Protein 6FFY (pdb70)

Organism: Mus musculus (NCBI:txid10090)

Structure (mmCIF, N/CA/C/O backbone):
data_6FFY
#
_entry.id   6FFY
#
_cell.length_a   229.755
_cell.length_b   117.706
_cell.length_c   90.000
_cell.angle_alpha   90.00
_cell.angle_beta   111.87
_cell.angle_gamma   90.00
#
_symmetry.space_group_name_H-M   'C 1 2 1'
#
loop_
_entity.id
_entity.type
_entity.pdbx_description
1 polymer 'VPS10 domain-containing receptor SorCS2'
2 polymer 'Beta-nerve growth factor'
3 branched beta-D-mannopyranose-(1-4)-2-acetamido-2-deoxy-beta-D-glucopyranose-(1-4)-2-acetamido-2-deoxy-beta-D-glucopyranose
4 non-polymer 2-acetamido-2-deoxy-beta-D-glucopyranose
#
loop_
_atom_site.group_PDB
_atom_site.id
_atom_site.type_symbol
_atom_site.label_atom_id
_atom_site.label_alt_id
_atom_site.label_comp_id
_atom_site.label_asym_id
_atom_site.label_entity_id
_atom_site.label_seq_id
_atom_site.pdbx_PDB_ins_code
_atom_site.Cartn_x
_atom_site.Cartn_y
_atom_site.Cartn_z
_atom_site.occupancy
_atom_site.B_iso_or_equiv
_atom_site.auth_seq_id
_atom_site.auth_comp_id
_atom_site.auth_asym_id
_atom_site.auth_atom_id
_atom_site.pdbx_PDB_model_num
ATOM 1 N N . GLN A 1 17 ? 50.692 18.610 59.134 1.00 152.13 131 GLN A N 1
ATOM 2 C CA . GLN A 1 17 ? 50.982 17.534 58.192 1.00 172.28 131 GLN A CA 1
ATOM 3 C C . GLN A 1 17 ? 50.532 17.903 56.782 1.00 173.04 131 GLN A C 1
ATOM 4 O O . GLN A 1 17 ? 51.343 17.954 55.857 1.00 157.06 131 GLN A O 1
ATOM 10 N N . VAL A 1 18 ? 49.233 18.153 56.625 1.00 173.32 132 VAL A N 1
ATOM 11 C CA . VAL A 1 18 ? 48.668 18.558 55.342 1.00 159.13 132 VAL A CA 1
ATOM 12 C C . VAL A 1 18 ? 48.014 19.925 55.499 1.00 168.18 132 VAL A C 1
ATOM 13 O O . VAL A 1 18 ? 48.205 20.602 56.516 1.00 180.84 132 VAL A O 1
ATOM 17 N N . SER A 1 19 ? 47.239 20.337 54.497 1.00 153.40 133 SER A N 1
ATOM 18 C CA . SER A 1 19 ? 46.546 21.625 54.538 1.00 156.94 133 SER A CA 1
ATOM 19 C C . SER A 1 19 ? 45.461 21.624 53.473 1.00 136.99 133 SER A C 1
ATOM 20 O O . SER A 1 19 ? 45.764 21.469 52.286 1.00 138.94 133 SER A O 1
ATOM 23 N N . LEU A 1 20 ? 44.209 21.798 53.884 1.00 134.14 134 LEU A N 1
ATOM 24 C CA . LEU A 1 20 ? 43.089 21.780 52.951 1.00 114.94 134 LEU A CA 1
ATOM 25 C C . LEU A 1 20 ? 41.902 22.480 53.600 1.00 125.40 134 LEU A C 1
ATOM 26 O O . LEU A 1 20 ? 41.960 22.902 54.759 1.00 131.78 134 LEU A O 1
ATOM 31 N N . ILE A 1 21 ? 40.817 22.604 52.839 1.00 116.11 135 ILE A N 1
ATOM 32 C CA . ILE A 1 21 ? 39.578 23.200 53.326 1.00 111.58 135 ILE A CA 1
ATOM 33 C C . ILE A 1 21 ? 38.424 22.286 52.936 1.00 113.67 135 ILE A C 1
ATOM 34 O O . ILE A 1 21 ? 38.439 21.679 51.861 1.00 109.98 135 ILE A O 1
ATOM 39 N N . SER A 1 22 ? 37.436 22.161 53.820 1.00 124.55 136 SER A N 1
ATOM 40 C CA . SER A 1 22 ? 36.238 21.386 53.522 1.00 114.90 136 SER A CA 1
ATOM 41 C C . SER A 1 22 ? 35.019 22.166 53.987 1.00 118.93 136 SER A C 1
ATOM 42 O O . SER A 1 22 ? 34.990 22.653 55.121 1.00 124.69 136 SER A O 1
ATOM 45 N N . THR A 1 23 ? 34.021 22.283 53.112 1.00 123.63 137 THR A N 1
ATOM 46 C CA . THR A 1 23 ? 32.828 23.076 53.395 1.00 130.44 137 THR A CA 1
ATOM 47 C C . THR A 1 23 ? 31.591 22.300 52.973 1.00 115.49 137 THR A C 1
ATOM 48 O O . THR A 1 23 ? 31.470 21.910 51.809 1.00 117.95 137 THR A O 1
ATOM 52 N N . SER A 1 24 ? 30.668 22.098 53.906 1.00 114.84 138 SER A N 1
ATOM 53 C CA . SER A 1 24 ? 29.413 21.419 53.623 1.00 111.58 138 SER A CA 1
ATOM 54 C C . SER A 1 24 ? 28.300 22.433 53.385 1.00 114.90 138 SER A C 1
ATOM 55 O O . SER A 1 24 ? 28.378 23.590 53.805 1.00 121.74 138 SER A O 1
ATOM 58 N N . PHE A 1 25 ? 27.258 21.982 52.691 1.00 116.43 139 PHE A N 1
ATOM 59 C CA . PHE A 1 25 ? 26.102 22.821 52.416 1.00 115.87 139 PHE A CA 1
ATOM 60 C C . PHE A 1 25 ? 24.878 21.939 52.234 1.00 118.27 139 PHE A C 1
ATOM 61 O O . PHE A 1 25 ? 24.949 20.881 51.600 1.00 123.79 139 PHE A O 1
ATOM 69 N N . VAL A 1 26 ? 23.758 22.389 52.790 1.00 123.92 140 VAL A N 1
ATOM 70 C CA . VAL A 1 26 ? 22.479 21.700 52.687 1.00 127.94 140 VAL A CA 1
ATOM 71 C C . VAL A 1 26 ? 21.551 22.551 51.836 1.00 127.32 140 VAL A C 1
ATOM 72 O O . VAL A 1 26 ? 21.406 23.755 52.082 1.00 136.61 140 VAL A O 1
ATOM 76 N N . LEU A 1 27 ? 20.931 21.934 50.831 1.00 126.33 141 LEU A N 1
ATOM 77 C CA . LEU A 1 27 ? 19.917 22.627 50.049 1.00 144.13 141 LEU A CA 1
ATOM 78 C C . LEU A 1 27 ? 18.770 23.031 50.967 1.00 149.95 141 LEU A C 1
ATOM 79 O O . LEU A 1 27 ? 18.055 22.171 51.491 1.00 141.79 141 LEU A O 1
ATOM 84 N N . LYS A 1 28 ? 18.596 24.341 51.163 1.00 161.02 142 LYS A N 1
ATOM 85 C CA . LYS A 1 28 ? 17.747 24.848 52.238 1.00 160.72 142 LYS A CA 1
ATOM 86 C C . LYS A 1 28 ? 16.293 24.412 52.112 1.00 155.30 142 LYS A C 1
ATOM 87 O O . LYS A 1 28 ? 15.580 24.395 53.121 1.00 162.77 142 LYS A O 1
ATOM 93 N N . GLY A 1 29 ? 15.837 24.066 50.911 1.00 134.95 143 GLY A N 1
ATOM 94 C CA . GLY A 1 29 ? 14.471 23.618 50.730 1.00 144.85 143 GLY A CA 1
ATOM 95 C C . GLY A 1 29 ? 14.137 22.393 51.556 1.00 164.33 143 GLY A C 1
ATOM 96 O O . GLY A 1 29 ? 14.776 21.347 51.408 1.00 156.00 143 GLY A O 1
ATOM 97 N N . ASP A 1 30 ? 13.146 22.515 52.445 1.00 196.61 144 ASP A N 1
ATOM 98 C CA . ASP A 1 30 ? 12.744 21.376 53.264 1.00 199.46 144 ASP A CA 1
ATOM 99 C C . ASP A 1 30 ? 12.113 20.273 52.424 1.00 205.08 144 ASP A C 1
ATOM 100 O O . ASP A 1 30 ? 12.259 19.089 52.749 1.00 212.98 144 ASP A O 1
ATOM 105 N N . ALA A 1 31 ? 11.414 20.636 51.347 1.00 204.92 145 ALA A N 1
ATOM 106 C CA . ALA A 1 31 ? 10.784 19.660 50.458 1.00 184.17 145 ALA A CA 1
ATOM 107 C C . ALA A 1 31 ? 11.824 19.180 49.450 1.00 163.59 145 ALA A C 1
ATOM 108 O O . ALA A 1 31 ? 11.877 19.612 48.296 1.00 172.31 145 ALA A O 1
ATOM 110 N N . THR A 1 32 ? 12.672 18.262 49.908 1.00 157.56 146 THR A N 1
ATOM 111 C CA . THR A 1 32 ? 13.740 17.699 49.095 1.00 164.83 146 THR A CA 1
ATOM 112 C C . THR A 1 32 ? 13.741 16.187 49.255 1.00 158.92 146 THR A C 1
ATOM 113 O O . THR A 1 32 ? 13.803 15.681 50.381 1.00 139.68 146 THR A O 1
ATOM 117 N N . HIS A 1 33 ? 13.675 15.476 48.136 1.00 163.17 147 HIS A N 1
ATOM 118 C CA . HIS A 1 33 ? 13.623 14.016 48.120 1.00 154.12 147 HIS A CA 1
ATOM 119 C C . HIS A 1 33 ? 13.826 13.549 46.680 1.00 131.42 147 HIS A C 1
ATOM 120 O O . HIS A 1 33 ? 14.142 14.348 45.789 1.00 122.20 147 HIS A O 1
ATOM 127 N N . ASN A 1 34 ? 13.657 12.246 46.463 1.00 146.24 148 ASN A N 1
ATOM 128 C CA . ASN A 1 34 ? 13.710 11.591 45.144 1.00 132.57 148 ASN A CA 1
ATOM 129 C C . ASN A 1 34 ? 15.098 11.809 44.544 1.00 133.22 148 ASN A C 1
ATOM 130 O O . ASN A 1 34 ? 16.097 11.529 45.225 1.00 141.13 148 ASN A O 1
ATOM 135 N N . GLN A 1 35 ? 15.216 12.283 43.306 1.00 144.86 149 GLN A N 1
ATOM 136 C CA . GLN A 1 35 ? 16.478 12.255 42.577 1.00 150.57 149 GLN A CA 1
ATOM 137 C C . GLN A 1 35 ? 17.009 13.663 42.334 1.00 138.32 149 GLN A C 1
ATOM 138 O O . GLN A 1 35 ? 16.333 14.669 42.567 1.00 139.14 149 GLN A O 1
ATOM 144 N N . ALA A 1 36 ? 18.246 13.723 41.846 1.00 129.44 150 ALA A N 1
ATOM 145 C CA . ALA A 1 36 ? 18.889 15.002 41.589 1.00 128.94 150 ALA A CA 1
ATOM 146 C C . ALA A 1 36 ? 20.061 14.799 40.641 1.00 123.28 150 ALA A C 1
ATOM 147 O O . ALA A 1 36 ? 20.660 13.721 40.588 1.00 116.21 150 ALA A O 1
ATOM 149 N N . MET A 1 37 ? 20.370 15.855 39.892 1.00 132.09 151 MET A N 1
ATOM 150 C CA . MET A 1 37 ? 21.489 15.881 38.957 1.00 130.10 151 MET A CA 1
ATOM 151 C C . MET A 1 37 ? 22.412 17.035 39.316 1.00 116.38 151 MET A C 1
ATOM 152 O O . MET A 1 37 ? 21.948 18.159 39.534 1.00 113.65 151 MET A O 1
ATOM 157 N N . VAL A 1 38 ? 23.711 16.755 39.368 1.00 113.48 152 VAL A N 1
ATOM 158 C CA . VAL A 1 38 ? 24.735 17.740 39.693 1.00 113.12 152 VAL A CA 1
ATOM 159 C C . VAL A 1 38 ? 25.723 17.793 38.537 1.00 131.42 152 VAL A C 1
ATOM 160 O O . VAL A 1 38 ? 26.249 16.753 38.122 1.00 133.49 152 VAL A O 1
ATOM 164 N N . HIS A 1 39 ? 25.983 18.995 38.023 1.00 132.99 153 HIS A N 1
ATOM 165 C CA . HIS A 1 39 ? 26.889 19.127 36.892 1.00 109.08 153 HIS A CA 1
ATOM 166 C C . HIS A 1 39 ? 27.636 20.450 36.958 1.00 107.81 153 HIS A C 1
ATOM 167 O O . HIS A 1 39 ? 27.050 21.492 37.260 1.00 118.70 153 HIS A O 1
ATOM 174 N N . TRP A 1 40 ? 28.932 20.395 36.660 1.00 104.41 154 TRP A N 1
ATOM 175 C CA . TRP A 1 40 ? 29.731 21.598 36.502 1.00 121.46 154 TRP A CA 1
ATOM 176 C C . TRP A 1 40 ? 29.427 22.260 35.159 1.00 131.69 154 TRP A C 1
ATOM 177 O O . TRP A 1 40 ? 28.743 21.703 34.297 1.00 140.79 154 TRP A O 1
ATOM 188 N N . THR A 1 41 ? 29.954 23.470 34.984 1.00 135.99 155 THR A N 1
ATOM 189 C CA . THR A 1 41 ? 29.764 24.244 33.758 1.00 147.60 155 THR A CA 1
ATOM 190 C C . THR A 1 41 ? 31.135 24.713 33.281 1.00 155.61 155 THR A C 1
ATOM 191 O O . THR A 1 41 ? 31.713 25.640 33.855 1.00 165.21 155 THR A O 1
ATOM 195 N N . GLY A 1 42 ? 31.653 24.070 32.239 1.00 149.21 156 GLY A N 1
ATOM 196 C CA . GLY A 1 42 ? 32.926 24.458 31.662 1.00 150.14 156 GLY A CA 1
ATOM 197 C C . GLY A 1 42 ? 34.099 24.180 32.588 1.00 149.35 156 GLY A C 1
ATOM 198 O O . GLY A 1 42 ? 33.960 23.693 33.708 1.00 152.82 156 GLY A O 1
ATOM 199 N N . GLU A 1 43 ? 35.288 24.513 32.090 1.00 148.19 157 GLU A N 1
ATOM 200 C CA . GLU A 1 43 ? 36.525 24.294 32.826 1.00 147.34 157 GLU A CA 1
ATOM 201 C C . GLU A 1 43 ? 36.911 25.536 33.618 1.00 157.13 157 GLU A C 1
ATOM 202 O O . GLU A 1 43 ? 36.852 26.658 33.105 1.00 150.52 157 GLU A O 1
ATOM 208 N N . ASN A 1 44 ? 37.308 25.321 34.875 1.00 161.78 158 ASN A N 1
ATOM 209 C CA . ASN A 1 44 ? 37.833 26.376 35.744 1.00 152.07 158 ASN A CA 1
ATOM 210 C C . ASN A 1 44 ? 36.841 27.530 35.887 1.00 151.24 158 ASN A C 1
ATOM 211 O O . ASN A 1 44 ? 37.182 28.701 35.709 1.00 163.53 158 ASN A O 1
ATOM 216 N N . SER A 1 45 ? 35.594 27.190 36.223 1.00 144.45 159 SER A N 1
ATOM 217 C CA . SER A 1 45 ? 34.534 28.180 36.339 1.00 141.78 159 SER A CA 1
ATOM 218 C C . SER A 1 45 ? 34.004 28.359 37.753 1.00 143.98 159 SER A C 1
ATOM 219 O O . SER A 1 45 ? 33.430 29.413 38.045 1.00 148.06 159 SER A O 1
ATOM 222 N N . SER A 1 46 ? 34.170 27.362 38.625 1.00 147.21 160 SER A N 1
ATOM 223 C CA . SER A 1 46 ? 33.684 27.415 40.006 1.00 145.52 160 SER A CA 1
ATOM 224 C C . SER A 1 46 ? 32.173 27.622 40.069 1.00 145.55 160 SER A C 1
ATOM 225 O O . SER A 1 46 ? 31.652 28.182 41.036 1.00 153.73 160 SER A O 1
ATOM 228 N N . VAL A 1 47 ? 31.461 27.175 39.038 1.00 141.62 161 VAL A N 1
ATOM 229 C CA . VAL A 1 47 ? 30.011 27.302 38.953 1.00 141.45 161 VAL A CA 1
ATOM 230 C C . VAL A 1 47 ? 29.422 25.915 38.750 1.00 132.01 161 VAL A C 1
ATOM 231 O O . VAL A 1 47 ? 29.830 25.189 37.836 1.00 141.58 161 VAL A O 1
ATOM 235 N N . ILE A 1 48 ? 28.468 25.549 39.603 1.00 131.67 162 ILE A N 1
ATOM 236 C CA . ILE A 1 48 ? 27.839 24.235 39.580 1.00 129.04 162 ILE A CA 1
ATOM 237 C C . ILE A 1 48 ? 26.331 24.422 39.512 1.00 137.82 162 ILE A C 1
ATOM 238 O O . ILE A 1 48 ? 25.778 25.302 40.181 1.00 147.27 162 ILE A O 1
ATOM 243 N N . LEU A 1 49 ? 25.661 23.599 38.709 1.00 132.35 163 LEU A N 1
ATOM 244 C CA . LEU A 1 49 ? 24.209 23.616 38.637 1.00 126.71 163 LEU A CA 1
ATOM 245 C C . LEU A 1 49 ? 23.646 22.275 39.083 1.00 128.14 163 LEU A C 1
ATOM 246 O O . LEU A 1 49 ? 24.236 21.215 38.843 1.00 129.39 163 LEU A O 1
ATOM 251 N N . ILE A 1 50 ? 22.492 22.333 39.742 1.00 126.37 164 ILE A N 1
ATOM 252 C CA . ILE A 1 50 ? 21.845 21.148 40.289 1.00 111.33 164 ILE A CA 1
ATOM 253 C C . ILE A 1 50 ? 20.354 21.221 40.003 1.00 111.55 164 ILE A C 1
ATOM 254 O O . ILE A 1 50 ? 19.725 22.271 40.170 1.00 118.48 164 ILE A O 1
ATOM 259 N N . LEU A 1 51 ? 19.794 20.103 39.566 1.00 108.37 165 LEU A N 1
ATOM 260 C CA . LEU A 1 51 ? 18.356 19.954 39.383 1.00 119.90 165 LEU A CA 1
ATOM 261 C C . LEU A 1 51 ? 17.859 18.928 40.391 1.00 126.32 165 LEU A C 1
ATOM 262 O O . LEU A 1 51 ? 18.218 17.750 40.306 1.00 129.98 165 LEU A O 1
ATOM 267 N N . THR A 1 52 ? 17.045 19.373 41.347 1.00 132.43 166 THR A N 1
ATOM 268 C CA . THR A 1 52 ? 16.454 18.487 42.343 1.00 137.25 166 THR A CA 1
ATOM 269 C C . THR A 1 52 ? 15.056 18.126 41.862 1.00 128.85 166 THR A C 1
ATOM 270 O O . THR A 1 52 ? 14.142 18.956 41.917 1.00 135.18 166 THR A O 1
ATOM 274 N N . LYS A 1 53 ? 14.896 16.900 41.372 1.00 127.71 167 LYS A N 1
ATOM 275 C CA . LYS A 1 53 ? 13.659 16.470 40.745 1.00 133.85 167 LYS A CA 1
ATOM 276 C C . LYS A 1 53 ? 13.024 15.344 41.549 1.00 140.46 167 LYS A C 1
ATOM 277 O O . LYS A 1 53 ? 13.708 14.541 42.193 1.00 148.06 167 LYS A O 1
ATOM 283 N N . TYR A 1 54 ? 11.698 15.300 41.499 1.00 144.16 168 TYR A N 1
ATOM 284 C CA . TYR A 1 54 ? 10.879 14.388 42.282 1.00 145.82 168 TYR A CA 1
ATOM 285 C C . TYR A 1 54 ? 10.076 13.565 41.287 1.00 148.50 168 TYR A C 1
ATOM 286 O O . TYR A 1 54 ? 9.190 14.099 40.603 1.00 155.55 168 TYR A O 1
ATOM 295 N N . TYR A 1 55 ? 10.426 12.282 41.188 1.00 150.58 169 TYR A N 1
ATOM 296 C CA . TYR A 1 55 ? 9.832 11.338 40.256 1.00 155.46 169 TYR A CA 1
ATOM 297 C C . TYR A 1 55 ? 8.514 10.801 40.804 1.00 172.32 169 TYR A C 1
ATOM 298 O O . TYR A 1 55 ? 8.054 11.172 41.887 1.00 174.33 169 TYR A O 1
ATOM 307 N N . HIS A 1 56 ? 7.906 9.897 40.039 1.00 172.68 170 HIS A N 1
ATOM 308 C CA . HIS A 1 56 ? 6.705 9.197 40.472 1.00 180.66 170 HIS A CA 1
ATOM 309 C C . HIS A 1 56 ? 6.606 7.896 39.693 1.00 184.43 170 HIS A C 1
ATOM 310 O O . HIS A 1 56 ? 6.756 7.894 38.468 1.00 170.74 170 HIS A O 1
ATOM 317 N N . ALA A 1 57 ? 6.362 6.801 40.402 1.00 203.88 171 ALA A N 1
ATOM 318 C CA . ALA A 1 57 ? 6.281 5.483 39.799 1.00 198.68 171 ALA A CA 1
ATOM 319 C C . ALA A 1 57 ? 4.821 5.149 39.484 1.00 197.47 171 ALA A C 1
ATOM 320 O O . ALA A 1 57 ? 3.969 6.043 39.401 1.00 192.46 171 ALA A O 1
ATOM 322 N N . ASP A 1 58 ? 4.527 3.858 39.313 1.00 209.00 172 ASP A N 1
ATOM 323 C CA . ASP A 1 58 ? 3.189 3.383 38.958 1.00 218.70 172 ASP A CA 1
ATOM 324 C C . ASP A 1 58 ? 2.691 4.055 37.678 1.00 221.43 172 ASP A C 1
ATOM 325 O O . ASP A 1 58 ? 1.566 4.556 37.605 1.00 224.56 172 ASP A O 1
ATOM 330 N N . MET A 1 59 ? 3.556 4.071 36.664 1.00 223.13 173 MET A N 1
ATOM 331 C CA . MET A 1 59 ? 3.280 4.598 35.329 1.00 218.23 173 MET A CA 1
ATOM 332 C C . MET A 1 59 ? 2.936 6.083 35.329 1.00 209.71 173 MET A C 1
ATOM 333 O O . MET A 1 59 ? 2.465 6.603 34.309 1.00 213.34 173 MET A O 1
ATOM 338 N N . GLY A 1 60 ? 3.160 6.785 36.440 1.00 196.86 174 GLY A N 1
ATOM 339 C CA . GLY A 1 60 ? 2.875 8.211 36.466 1.00 186.53 174 GLY A CA 1
ATOM 340 C C . GLY A 1 60 ? 3.883 9.015 35.667 1.00 180.25 174 GLY A C 1
ATOM 341 O O . GLY A 1 60 ? 3.513 9.835 34.822 1.00 181.04 174 GLY A O 1
ATOM 342 N N . LYS A 1 61 ? 5.173 8.794 35.931 1.00 178.79 175 LYS A N 1
ATOM 343 C CA . LYS A 1 61 ? 6.276 9.463 35.242 1.00 174.17 175 LYS A CA 1
ATOM 344 C C . LYS A 1 61 ? 6.227 10.981 35.395 1.00 177.74 175 LYS A C 1
ATOM 345 O O . LYS A 1 61 ? 6.868 11.707 34.628 1.00 150.24 175 LYS A O 1
ATOM 351 N N . VAL A 1 62 ? 5.479 11.474 36.379 1.00 193.17 176 VAL A N 1
ATOM 352 C CA . VAL A 1 62 ? 5.363 12.907 36.622 1.00 182.76 176 VAL A CA 1
ATOM 353 C C . VAL A 1 62 ? 6.573 13.381 37.416 1.00 173.05 176 VAL A C 1
ATOM 354 O O . VAL A 1 62 ? 7.169 12.627 38.195 1.00 181.51 176 VAL A O 1
ATOM 358 N N . LEU A 1 63 ? 6.947 14.643 37.215 1.00 157.90 177 LEU A N 1
ATOM 359 C CA . LEU A 1 63 ? 8.107 15.231 37.867 1.00 163.98 177 LEU A CA 1
ATOM 360 C C . LEU A 1 63 ? 7.736 16.558 38.512 1.00 177.98 177 LEU A C 1
ATOM 361 O O . LEU A 1 63 ? 6.889 17.298 38.004 1.00 179.67 177 LEU A O 1
ATOM 366 N N . GLU A 1 64 ? 8.381 16.851 39.643 1.00 177.39 178 GLU A N 1
ATOM 367 C CA . GLU A 1 64 ? 8.323 18.181 40.243 1.00 157.83 178 GLU A CA 1
ATOM 368 C C . GLU A 1 64 ? 9.728 18.564 40.681 1.00 155.19 178 GLU A C 1
ATOM 369 O O . GLU A 1 64 ? 10.427 17.749 41.274 1.00 153.92 178 GLU A O 1
ATOM 375 N N . SER A 1 65 ? 10.161 19.788 40.398 1.00 153.00 179 SER A N 1
ATOM 376 C CA . SER A 1 65 ? 11.582 20.065 40.548 1.00 152.37 179 SER A CA 1
ATOM 377 C C . SER A 1 65 ? 11.838 21.454 41.114 1.00 152.68 179 SER A C 1
ATOM 378 O O . SER A 1 65 ? 10.949 22.307 41.190 1.00 159.26 179 SER A O 1
ATOM 381 N N . SER A 1 66 ? 13.088 21.646 41.531 1.00 148.78 180 SER A N 1
ATOM 382 C CA . SER A 1 66 ? 13.644 22.952 41.849 1.00 148.49 180 SER A CA 1
ATOM 383 C C . SER A 1 66 ? 15.069 23.007 41.307 1.00 130.71 180 SER A C 1
ATOM 384 O O . SER A 1 66 ? 15.707 21.975 41.070 1.00 134.90 180 SER A O 1
ATOM 387 N N . LEU A 1 67 ? 15.557 24.226 41.089 1.00 124.53 181 LEU A N 1
ATOM 388 C CA . LEU A 1 67 ? 16.855 24.453 40.469 1.00 123.60 181 LEU A CA 1
ATOM 389 C C . LEU A 1 67 ? 17.779 25.181 41.435 1.00 121.39 181 LEU A C 1
ATOM 390 O O . LEU A 1 67 ? 17.357 26.107 42.134 1.00 124.16 181 LEU A O 1
ATOM 395 N N . TRP A 1 68 ? 19.050 24.775 41.454 1.00 117.01 182 TRP A N 1
ATOM 396 C CA . TRP A 1 68 ? 20.046 25.333 42.357 1.00 118.35 182 TRP A CA 1
ATOM 397 C C . TRP A 1 68 ? 21.309 25.686 41.585 1.00 113.83 182 TRP A C 1
ATOM 398 O O . TRP A 1 68 ? 21.705 24.966 40.665 1.00 113.77 182 TRP A O 1
ATOM 409 N N . ARG A 1 69 ? 21.949 26.788 41.978 1.00 115.52 183 ARG A N 1
ATOM 410 C CA . ARG A 1 69 ? 23.154 27.255 41.304 1.00 120.43 183 ARG A CA 1
ATOM 411 C C . ARG A 1 69 ? 24.160 27.752 42.331 1.00 122.55 183 ARG A C 1
ATOM 412 O O . ARG A 1 69 ? 23.793 28.481 43.253 1.00 144.51 183 ARG A O 1
ATOM 420 N N . SER A 1 70 ? 25.421 27.361 42.173 1.00 114.86 184 SER A N 1
ATOM 421 C CA . SER A 1 70 ? 26.502 27.828 43.029 1.00 116.97 184 SER A CA 1
ATOM 422 C C . SER A 1 70 ? 27.558 28.496 42.165 1.00 126.49 184 SER A C 1
ATOM 423 O O . SER A 1 70 ? 27.906 27.989 41.093 1.00 146.63 184 SER A O 1
ATOM 426 N N . SER A 1 71 ? 28.046 29.643 42.624 1.00 130.84 185 SER A N 1
ATOM 427 C CA . SER A 1 71 ? 29.076 30.397 41.926 1.00 151.52 185 SER A CA 1
ATOM 428 C C . SER A 1 71 ? 30.323 30.507 42.790 1.00 141.51 185 SER A C 1
ATOM 429 O O . SER A 1 71 ? 31.117 31.440 42.639 1.00 151.83 185 SER A O 1
ATOM 432 N N . ASP A 1 72 ? 30.500 29.561 43.708 1.00 131.95 186 ASP A N 1
ATOM 433 C CA . ASP A 1 72 ? 31.673 29.586 44.567 1.00 138.11 186 ASP A CA 1
ATOM 434 C C . ASP A 1 72 ? 32.079 28.186 45.015 1.00 145.75 186 ASP A C 1
ATOM 435 O O . ASP A 1 72 ? 31.932 27.839 46.191 1.00 145.20 186 ASP A O 1
ATOM 440 N N . PHE A 1 73 ? 32.596 27.375 44.086 1.00 154.46 187 PHE A N 1
ATOM 441 C CA . PHE A 1 73 ? 33.167 26.053 44.352 1.00 148.32 187 PHE A CA 1
ATOM 442 C C . PHE A 1 73 ? 32.169 25.072 44.959 1.00 156.69 187 PHE A C 1
ATOM 443 O O . PHE A 1 73 ? 32.569 23.982 45.394 1.00 152.64 187 PHE A O 1
ATOM 451 N N . GLY A 1 74 ? 30.880 25.405 44.977 1.00 162.18 188 GLY A N 1
ATOM 452 C CA . GLY A 1 74 ? 29.901 24.547 45.611 1.00 147.29 188 GLY A CA 1
ATOM 453 C C . GLY A 1 74 ? 29.812 24.707 47.107 1.00 143.96 188 GLY A C 1
ATOM 454 O O . GLY A 1 74 ? 29.376 23.779 47.791 1.00 135.72 188 GLY A O 1
ATOM 455 N N . THR A 1 75 ? 30.227 25.855 47.643 1.00 145.83 189 THR A N 1
ATOM 456 C CA . THR A 1 75 ? 30.112 26.115 49.071 1.00 136.36 189 THR A CA 1
ATOM 457 C C . THR A 1 75 ? 28.800 26.794 49.435 1.00 125.87 189 THR A C 1
ATOM 458 O O . THR A 1 75 ? 28.338 26.663 50.574 1.00 128.58 189 THR A O 1
ATOM 462 N N . THR A 1 76 ? 28.191 27.512 48.493 1.00 119.07 190 THR A N 1
ATOM 463 C CA . THR A 1 76 ? 26.921 28.191 48.727 1.00 126.19 190 THR A CA 1
ATOM 464 C C . THR A 1 76 ? 26.054 28.047 47.488 1.00 124.75 190 THR A C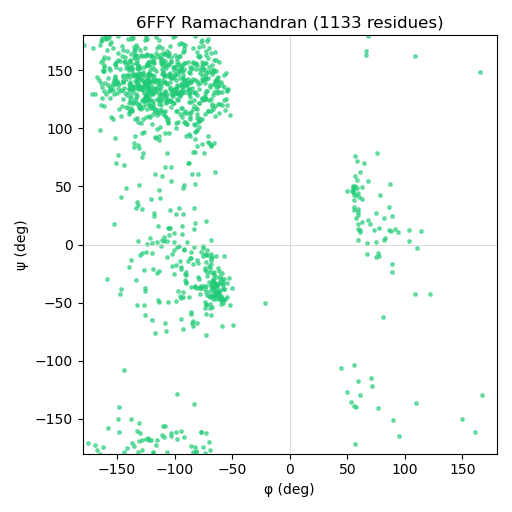 1
ATOM 465 O O . THR A 1 76 ? 26.419 28.534 46.413 1.00 118.71 190 THR A O 1
ATOM 469 N N . TYR A 1 77 ? 24.910 27.389 47.642 1.00 133.42 191 TYR A N 1
ATOM 470 C CA . TYR A 1 77 ? 23.967 27.171 46.555 1.00 135.11 191 TYR A CA 1
ATOM 471 C C . TYR A 1 77 ? 22.745 28.055 46.757 1.00 128.78 191 TYR A C 1
ATOM 472 O O . TYR A 1 77 ? 22.141 28.052 47.835 1.00 133.10 191 TYR A O 1
ATOM 481 N N . THR A 1 78 ? 22.390 28.810 45.723 1.00 116.69 192 THR A N 1
ATOM 482 C CA . THR A 1 78 ? 21.194 29.635 45.713 1.00 118.19 192 THR A CA 1
ATOM 483 C C . THR A 1 78 ? 20.087 28.898 44.973 1.00 123.70 192 THR A C 1
ATOM 484 O O . THR A 1 78 ? 20.323 28.326 43.900 1.00 129.32 192 THR A O 1
ATOM 488 N N . LYS A 1 79 ? 18.888 28.907 45.552 1.00 128.32 193 LYS A N 1
ATOM 489 C CA . LYS A 1 79 ? 17.717 28.304 44.926 1.00 138.89 193 LYS A CA 1
ATOM 490 C C . LYS A 1 79 ? 17.169 29.274 43.888 1.00 132.57 193 LYS A C 1
ATOM 491 O O . LYS A 1 79 ? 16.561 30.292 44.237 1.00 139.28 193 LYS A O 1
ATOM 497 N N . LEU A 1 80 ? 17.392 28.968 42.613 1.00 117.13 194 LEU A N 1
ATOM 498 C CA . LEU A 1 80 ? 16.903 29.826 41.545 1.00 127.77 194 LEU A CA 1
ATOM 499 C C . LEU A 1 80 ? 15.390 29.699 41.438 1.00 141.70 194 LEU A C 1
ATOM 500 O O . LEU A 1 80 ? 14.847 28.591 41.425 1.00 142.60 194 LEU A O 1
ATOM 505 N N . THR A 1 81 ? 14.708 30.837 41.368 1.00 143.82 195 THR A N 1
ATOM 506 C CA . THR A 1 81 ? 13.255 30.870 41.352 1.00 140.09 195 THR A CA 1
ATOM 507 C C . THR A 1 81 ? 12.750 31.503 40.063 1.00 135.02 195 THR A C 1
ATOM 508 O O . THR A 1 81 ? 13.451 32.272 39.398 1.00 127.03 195 THR A O 1
ATOM 512 N N . LEU A 1 82 ? 11.509 31.162 39.727 1.00 141.73 196 LEU A N 1
ATOM 513 C CA . LEU A 1 82 ? 10.767 31.778 38.639 1.00 153.82 196 LEU A CA 1
ATOM 514 C C . LEU A 1 82 ? 9.387 32.160 39.157 1.00 167.96 196 LEU A C 1
ATOM 515 O O . LEU A 1 82 ? 8.880 31.556 40.106 1.00 174.67 196 LEU A O 1
ATOM 520 N N . GLN A 1 83 ? 8.787 33.171 38.524 1.00 169.38 197 GLN A N 1
ATOM 521 C CA . GLN A 1 83 ? 7.615 33.832 39.098 1.00 167.21 197 GLN A CA 1
ATOM 522 C C . GLN A 1 83 ? 6.407 32.929 39.327 1.00 176.63 197 GLN A C 1
ATOM 523 O O . GLN A 1 83 ? 5.807 33.022 40.412 1.00 171.16 197 GLN A O 1
ATOM 529 N N . PRO A 1 84 ? 5.976 32.075 38.387 1.00 190.05 198 PRO A N 1
ATOM 530 C CA . PRO A 1 84 ? 4.776 31.265 38.656 1.00 183.64 198 PRO A CA 1
ATOM 531 C C . PRO A 1 84 ? 5.070 30.094 39.574 1.00 179.37 198 PRO A C 1
ATOM 532 O O . PRO A 1 84 ? 6.076 30.094 40.295 1.00 185.62 198 PRO A O 1
ATOM 536 N N . GLY A 1 85 ? 4.182 29.103 39.574 1.00 156.74 199 GLY A N 1
ATOM 537 C CA . GLY A 1 85 ? 4.488 27.855 40.237 1.00 162.62 199 GLY A CA 1
ATOM 538 C C . GLY A 1 85 ? 5.756 27.326 39.609 1.00 184.98 199 GLY A C 1
ATOM 539 O O . GLY A 1 85 ? 5.915 27.397 38.389 1.00 188.86 199 GLY A O 1
ATOM 540 N N . VAL A 1 86 ? 6.687 26.843 40.438 1.00 189.70 200 VAL A N 1
ATOM 541 C CA . VAL A 1 86 ? 8.023 26.513 39.948 1.00 185.57 200 VAL A CA 1
ATOM 542 C C . VAL A 1 86 ? 7.943 25.542 38.781 1.00 180.74 200 VAL A C 1
ATOM 543 O O . VAL A 1 86 ? 7.232 24.531 38.838 1.00 182.37 200 VAL A O 1
ATOM 547 N N . THR A 1 87 ? 8.688 25.847 37.720 1.00 167.29 201 THR A N 1
ATOM 548 C CA . THR A 1 87 ? 8.641 25.052 36.502 1.00 169.32 201 THR A CA 1
ATOM 549 C C . THR A 1 87 ? 9.040 23.608 36.766 1.00 170.14 201 THR A C 1
ATOM 550 O O . THR A 1 87 ? 9.969 23.328 37.527 1.00 173.63 201 THR A O 1
ATOM 554 N N . THR A 1 88 ? 8.328 22.685 36.121 1.00 161.22 202 THR A N 1
ATOM 555 C CA . THR A 1 88 ? 8.648 21.264 36.221 1.00 158.51 202 THR A CA 1
ATOM 556 C C . THR A 1 88 ? 9.772 20.966 35.237 1.00 155.28 202 THR A C 1
ATOM 557 O O . THR A 1 88 ? 9.559 20.470 34.127 1.00 153.19 202 THR A O 1
ATOM 561 N N . VAL A 1 89 ? 10.996 21.307 35.646 1.00 150.90 203 VAL A N 1
ATOM 562 C CA . VAL A 1 89 ? 12.158 20.930 34.856 1.00 150.13 203 VAL A CA 1
ATOM 563 C C . VAL A 1 89 ? 12.210 19.413 34.790 1.00 150.19 203 VAL A C 1
ATOM 564 O O . VAL A 1 89 ? 12.076 18.724 35.811 1.00 156.96 203 VAL A O 1
ATOM 568 N N . ILE A 1 90 ? 12.378 18.877 33.589 1.00 135.18 204 ILE A N 1
ATOM 569 C CA . ILE A 1 90 ? 12.294 17.441 33.388 1.00 140.65 204 ILE A CA 1
ATOM 570 C C . ILE A 1 90 ? 13.668 16.895 33.047 1.00 154.99 204 ILE A C 1
ATOM 571 O O . ILE A 1 90 ? 14.314 17.349 32.094 1.00 139.13 204 ILE A O 1
ATOM 576 N N . ASP A 1 91 ? 14.103 15.914 33.834 1.00 178.34 205 ASP A N 1
ATOM 577 C CA . ASP A 1 91 ? 15.301 15.129 33.571 1.00 185.64 205 ASP A CA 1
ATOM 578 C C . ASP A 1 91 ? 16.498 15.968 33.136 1.00 177.67 205 ASP A C 1
ATOM 579 O O . ASP A 1 91 ? 17.105 16.673 33.949 1.00 178.76 205 ASP A O 1
ATOM 584 N N . ASN A 1 92 ? 16.840 15.899 31.854 1.00 168.05 206 ASN A N 1
ATOM 585 C CA . ASN A 1 92 ? 18.112 16.422 31.372 1.00 168.48 206 ASN A CA 1
ATOM 586 C C . ASN A 1 92 ? 18.047 17.937 31.228 1.00 165.96 206 ASN A C 1
ATOM 587 O O . ASN A 1 92 ? 17.407 18.458 30.309 1.00 176.83 206 ASN A O 1
ATOM 592 N N . PHE A 1 93 ? 18.700 18.641 32.146 1.00 147.11 207 PHE A N 1
ATOM 593 C CA . PHE A 1 93 ? 19.241 19.963 31.877 1.00 139.33 207 PHE A CA 1
ATOM 594 C C . PHE A 1 93 ? 20.695 19.752 31.480 1.00 150.26 207 PHE A C 1
ATOM 595 O O . PHE A 1 93 ? 21.412 18.988 32.135 1.00 163.22 207 PHE A O 1
ATOM 603 N N . TYR A 1 94 ? 21.125 20.379 30.390 1.00 147.95 208 TYR A N 1
ATOM 604 C CA . TYR A 1 94 ? 22.480 20.121 29.934 1.00 159.27 208 TYR A CA 1
ATOM 605 C C . TYR A 1 94 ? 23.134 21.386 29.406 1.00 148.56 208 TYR A C 1
ATOM 606 O O . TYR A 1 94 ? 22.469 22.296 28.902 1.00 130.18 208 TYR A O 1
ATOM 615 N N . ILE A 1 95 ? 24.460 21.414 29.526 1.00 145.14 209 ILE A N 1
ATOM 616 C CA . ILE A 1 95 ? 25.279 22.560 29.163 1.00 136.15 209 ILE A CA 1
ATOM 617 C C . ILE A 1 95 ? 25.752 22.402 27.726 1.00 136.92 209 ILE A C 1
ATOM 618 O O . ILE A 1 95 ? 25.661 21.315 27.144 1.00 139.71 209 ILE A O 1
ATOM 623 N N . CYS A 1 96 ? 26.257 23.480 27.149 1.00 146.44 210 CYS A N 1
ATOM 624 C CA . CYS A 1 96 ? 26.860 23.405 25.826 1.00 141.65 210 CYS A CA 1
ATOM 625 C C . CYS A 1 96 ? 28.298 22.914 25.947 1.00 141.43 210 CYS A C 1
ATOM 626 O O . CYS A 1 96 ? 29.052 23.426 26.781 1.00 139.28 210 CYS A O 1
ATOM 629 N N . PRO A 1 97 ? 28.708 21.930 25.152 1.00 144.54 211 PRO A N 1
ATOM 630 C CA . PRO A 1 97 ? 30.081 21.424 25.243 1.00 141.14 211 PRO A CA 1
ATOM 631 C C . PRO A 1 97 ? 31.093 22.483 24.833 1.00 135.29 211 PRO A C 1
ATOM 632 O O . PRO A 1 97 ? 30.763 23.511 24.236 1.00 129.46 211 PRO A O 1
ATOM 636 N N . ALA A 1 98 ? 32.349 22.207 25.174 1.00 148.34 212 ALA A N 1
ATOM 637 C CA . ALA A 1 98 ? 33.463 23.117 24.914 1.00 156.18 212 ALA A CA 1
ATOM 638 C C . ALA A 1 98 ? 33.209 24.489 25.531 1.00 154.70 212 ALA A C 1
ATOM 639 O O . ALA A 1 98 ? 32.543 24.604 26.561 1.00 154.34 212 ALA A O 1
ATOM 641 N N . LYS A 1 102 ? 33.141 28.510 25.838 1.00 143.91 216 LYS A N 1
ATOM 642 C CA . LYS A 1 102 ? 31.856 28.308 25.178 1.00 147.13 216 LYS A CA 1
ATOM 643 C C . LYS A 1 102 ? 30.826 27.778 26.170 1.00 149.90 216 LYS A C 1
ATOM 644 O O . LYS A 1 102 ? 30.528 26.584 26.188 1.00 144.59 216 LYS A O 1
ATOM 650 N N . ILE A 1 103 ? 30.281 28.672 26.991 1.00 160.46 217 ILE A N 1
ATOM 651 C CA . ILE A 1 103 ? 29.376 28.309 28.077 1.00 141.58 217 ILE A CA 1
ATOM 652 C C . ILE A 1 103 ? 27.972 28.769 27.712 1.00 137.97 217 ILE A C 1
ATOM 653 O O . ILE A 1 103 ? 27.706 29.974 27.616 1.00 141.01 217 ILE A O 1
ATOM 658 N N . ILE A 1 104 ? 27.072 27.808 27.519 1.00 148.35 218 ILE A N 1
ATOM 659 C CA . ILE A 1 104 ? 25.654 28.065 27.280 1.00 157.58 218 ILE A CA 1
ATOM 660 C C . ILE A 1 104 ? 24.864 26.946 27.948 1.00 149.98 218 ILE A C 1
ATOM 661 O O . ILE A 1 104 ? 25.272 25.782 27.910 1.00 162.68 218 ILE A O 1
ATOM 666 N N . LEU A 1 105 ? 23.736 27.293 28.569 1.00 133.84 219 LEU A N 1
ATOM 667 C CA . LEU A 1 105 ? 22.922 26.328 29.296 1.00 125.61 219 LEU A CA 1
ATOM 668 C C . LEU A 1 105 ? 21.519 26.247 28.710 1.00 120.97 219 LEU A C 1
ATOM 669 O O . LEU A 1 105 ? 20.964 27.246 28.246 1.00 120.64 219 LEU A O 1
ATOM 674 N N . VAL A 1 106 ? 20.942 25.044 28.753 1.00 113.82 220 VAL A N 1
ATOM 675 C CA . VAL A 1 106 ? 19.599 24.779 28.248 1.00 108.75 220 VAL A CA 1
ATOM 676 C C . VAL A 1 106 ? 18.846 23.936 29.268 1.00 117.15 220 VAL A C 1
ATOM 677 O O . VAL A 1 106 ? 19.385 22.953 29.788 1.00 125.30 220 VAL A O 1
ATOM 681 N N . SER A 1 107 ? 17.600 24.315 29.544 1.00 118.98 221 SER A N 1
ATOM 682 C CA . SER A 1 107 ? 16.724 23.594 30.458 1.00 114.90 221 SER A CA 1
ATOM 683 C C . SER A 1 107 ? 15.429 23.228 29.748 1.00 113.46 221 SER A C 1
ATOM 684 O O . SER A 1 107 ? 14.870 24.038 28.999 1.00 127.05 221 SER A O 1
ATOM 687 N N . SER A 1 108 ? 14.950 22.013 30.005 1.00 108.00 222 SER A N 1
ATOM 688 C CA . SER A 1 108 ? 13.768 21.468 29.356 1.00 114.16 222 SER A CA 1
ATOM 689 C C . SER A 1 108 ? 12.617 21.353 30.349 1.00 121.72 222 SER A C 1
ATOM 690 O O . SER A 1 108 ? 12.830 21.135 31.548 1.00 123.20 222 SER A O 1
ATOM 693 N N . SER A 1 109 ? 11.392 21.497 29.835 1.00 124.28 223 SER A N 1
ATOM 694 C CA . SER A 1 109 ? 10.193 21.541 30.674 1.00 134.58 223 SER A CA 1
ATOM 695 C C . SER A 1 109 ? 9.055 20.763 30.032 1.00 140.75 223 SER A C 1
ATOM 696 O O . SER A 1 109 ? 8.724 20.992 28.860 1.00 148.79 223 SER A O 1
ATOM 699 N N . LEU A 1 110 ? 8.426 19.897 30.817 1.00 131.80 224 LEU A N 1
ATOM 700 C CA . LEU A 1 110 ? 7.331 19.067 30.348 1.00 147.25 224 LEU A CA 1
ATOM 701 C C . LEU A 1 110 ? 5.984 19.576 30.854 1.00 147.90 224 LEU A C 1
ATOM 702 O O . LEU A 1 110 ? 5.870 20.150 31.939 1.00 140.08 224 LEU A O 1
ATOM 707 N N . GLY A 1 111 ? 4.969 19.384 30.013 1.00 151.15 225 GLY A N 1
ATOM 708 C CA . GLY A 1 111 ? 3.583 19.508 30.406 1.00 143.45 225 GLY A CA 1
ATOM 709 C C . GLY A 1 111 ? 2.818 18.297 29.913 1.00 150.10 225 GLY A C 1
ATOM 710 O O . GLY A 1 111 ? 3.394 17.381 29.326 1.00 149.73 225 GLY A O 1
ATOM 711 N N . ASP A 1 112 ? 1.513 18.307 30.183 1.00 158.81 226 ASP A N 1
ATOM 712 C CA . ASP A 1 112 ? 0.665 17.213 29.723 1.00 171.37 226 ASP A CA 1
ATOM 713 C C . ASP A 1 112 ? 0.744 17.072 28.206 1.00 172.81 226 ASP A C 1
ATOM 714 O O . ASP A 1 112 ? 0.957 15.971 27.676 1.00 161.38 226 ASP A O 1
ATOM 719 N N . ARG A 1 113 ? 0.566 18.189 27.496 1.00 178.32 227 ARG A N 1
ATOM 720 C CA . ARG A 1 113 ? 0.809 18.301 26.066 1.00 164.27 227 ARG A CA 1
ATOM 721 C C . ARG A 1 113 ? 1.745 19.449 25.713 1.00 167.80 227 ARG A C 1
ATOM 722 O O . ARG A 1 113 ? 2.384 19.398 24.652 1.00 166.52 227 ARG A O 1
ATOM 730 N N . GLU A 1 114 ? 1.883 20.453 26.581 1.00 169.50 228 GLU A N 1
ATOM 731 C CA . GLU A 1 114 ? 2.662 21.663 26.355 1.00 162.82 228 GLU A CA 1
ATOM 732 C C . GLU A 1 114 ? 4.144 21.458 26.678 1.00 156.85 228 GLU A C 1
ATOM 733 O O . GLU A 1 114 ? 4.527 20.577 27.456 1.00 159.01 228 GLU A O 1
ATOM 739 N N . GLN A 1 115 ? 4.984 22.297 26.068 1.00 143.94 229 GLN A N 1
ATOM 740 C CA . GLN A 1 115 ? 6.424 22.246 26.284 1.00 145.49 229 GLN A CA 1
ATOM 741 C C . GLN A 1 115 ? 6.991 23.650 26.142 1.00 146.91 229 GLN A C 1
ATOM 742 O O . GLN A 1 115 ? 6.330 24.557 25.631 1.00 158.01 229 GLN A O 1
ATOM 748 N N . SER A 1 116 ? 8.222 23.820 26.610 1.00 143.27 230 SER A N 1
ATOM 749 C CA . SER A 1 116 ? 8.946 25.080 26.486 1.00 146.46 230 SER A CA 1
ATOM 750 C C . SER A 1 116 ? 10.425 24.787 26.715 1.00 141.34 230 SER A C 1
ATOM 751 O O . SER A 1 116 ? 10.829 23.626 26.848 1.00 135.25 230 SER A O 1
ATOM 754 N N . LEU A 1 117 ? 11.234 25.843 26.761 1.00 142.40 231 LEU A N 1
ATOM 755 C CA . LEU A 1 117 ? 12.674 25.731 26.926 1.00 136.94 231 LEU A CA 1
ATOM 756 C C . LEU A 1 117 ? 13.187 26.979 27.626 1.00 132.69 231 LEU A C 1
ATOM 757 O O . LEU A 1 117 ? 12.564 28.043 27.578 1.00 139.44 231 LEU A O 1
ATOM 762 N N . PHE A 1 118 ? 14.348 26.839 28.262 1.00 129.33 232 PHE A N 1
ATOM 763 C CA . PHE A 1 118 ? 15.038 27.963 28.879 1.00 134.39 232 PHE A CA 1
ATOM 764 C C . PHE A 1 118 ? 16.497 27.963 28.450 1.00 132.46 232 PHE A C 1
ATOM 765 O O . PHE A 1 118 ? 17.146 26.915 28.432 1.00 129.71 232 PHE A O 1
ATOM 773 N N . LEU A 1 119 ? 17.008 29.143 28.107 1.00 139.28 233 LEU A N 1
ATOM 774 C CA . LEU A 1 119 ? 18.363 29.294 27.594 1.00 127.97 233 LEU A CA 1
ATOM 775 C C . LEU A 1 119 ? 19.121 30.323 28.420 1.00 133.47 233 LEU A C 1
ATOM 776 O O . LEU A 1 119 ? 18.568 31.359 28.794 1.00 134.56 233 LEU A O 1
ATOM 781 N N . SER A 1 120 ? 20.393 30.041 28.691 1.00 132.47 234 SER A N 1
ATOM 782 C CA . SER A 1 120 ? 21.247 30.960 29.428 1.00 141.91 234 SER A CA 1
ATOM 783 C C . SER A 1 120 ? 22.603 31.073 28.748 1.00 155.35 234 SER A C 1
ATOM 784 O O . SER A 1 120 ? 23.123 30.101 28.192 1.00 150.59 234 SER A O 1
ATOM 787 N N . THR A 1 121 ? 23.171 32.278 28.802 1.00 165.51 235 THR A N 1
ATOM 788 C CA . THR A 1 121 ? 24.473 32.559 28.214 1.00 170.74 235 THR A CA 1
ATOM 789 C C . THR A 1 121 ? 25.502 33.023 29.236 1.00 172.32 235 THR A C 1
ATOM 790 O O . THR A 1 121 ? 26.643 33.311 28.855 1.00 164.75 235 THR A O 1
ATOM 794 N N . ASP A 1 122 ? 25.141 33.098 30.516 1.00 166.04 236 ASP A N 1
ATOM 795 C CA . ASP A 1 122 ? 26.030 33.572 31.574 1.00 156.33 236 ASP A CA 1
ATOM 796 C C . ASP A 1 122 ? 26.021 32.607 32.752 1.00 156.66 236 ASP A C 1
ATOM 797 O O . ASP A 1 122 ? 25.828 32.995 33.907 1.00 155.70 236 ASP A O 1
ATOM 802 N N . GLU A 1 123 ? 26.233 31.322 32.459 1.00 166.24 237 GLU A N 1
ATOM 803 C CA . GLU A 1 123 ? 26.341 30.271 33.475 1.00 154.33 237 GLU A CA 1
ATOM 804 C C . GLU A 1 123 ? 25.090 30.194 34.348 1.00 152.63 237 GLU A C 1
ATOM 805 O O . GLU A 1 123 ? 25.171 30.051 35.570 1.00 143.37 237 GLU A O 1
ATOM 811 N N . GLY A 1 124 ? 23.922 30.290 33.718 1.00 155.74 238 GLY A N 1
ATOM 812 C CA . GLY A 1 124 ? 22.675 30.091 34.431 1.00 145.94 238 GLY A CA 1
ATOM 813 C C . GLY A 1 124 ? 22.257 31.235 35.322 1.00 161.08 238 GLY A C 1
ATOM 814 O O . GLY A 1 124 ? 21.547 31.015 36.308 1.00 166.19 238 GLY A O 1
ATOM 815 N N . ALA A 1 125 ? 22.679 32.457 35.006 1.00 164.25 239 ALA A N 1
ATOM 816 C CA . ALA A 1 125 ? 22.276 33.616 35.791 1.00 151.80 239 ALA A CA 1
ATOM 817 C C . ALA A 1 125 ? 20.996 34.254 35.275 1.00 143.40 239 ALA A C 1
ATOM 818 O O . ALA A 1 125 ? 20.216 34.791 36.069 1.00 140.46 239 ALA A O 1
ATOM 820 N N . THR A 1 126 ? 20.760 34.206 33.964 1.00 147.79 240 THR A N 1
ATOM 821 C CA . THR A 1 126 ? 19.579 34.801 33.338 1.00 146.06 240 THR A CA 1
ATOM 822 C C . THR A 1 126 ? 19.006 33.786 32.351 1.00 157.81 240 THR A C 1
ATOM 823 O O . THR A 1 126 ? 19.427 33.729 31.193 1.00 162.61 240 THR A O 1
ATOM 827 N N . PHE A 1 127 ? 18.045 32.986 32.810 1.00 149.33 241 PHE A N 1
ATOM 828 C CA . PHE A 1 127 ? 17.388 31.994 31.963 1.00 158.40 241 PHE A CA 1
ATOM 829 C C . PHE A 1 127 ? 16.222 32.656 31.233 1.00 152.71 241 PHE A C 1
ATOM 830 O O . PHE A 1 127 ? 15.236 33.059 31.858 1.00 152.19 241 PHE A O 1
ATOM 838 N N . GLN A 1 128 ? 16.338 32.763 29.912 1.00 147.71 242 GLN A N 1
ATOM 839 C CA . GLN A 1 128 ? 15.283 33.306 29.068 1.00 154.55 242 GLN A CA 1
ATOM 840 C C . GLN A 1 128 ? 14.388 32.180 28.567 1.00 147.71 242 GLN A C 1
ATOM 841 O O . GLN A 1 128 ? 14.868 31.092 28.235 1.00 147.41 242 GLN A O 1
ATOM 847 N N . LYS A 1 129 ? 13.086 32.451 28.503 1.00 143.83 243 LYS A N 1
ATOM 848 C CA . LYS A 1 129 ? 12.104 31.448 28.114 1.00 141.95 243 LYS A CA 1
ATOM 849 C C . LYS A 1 129 ? 11.838 31.500 26.616 1.00 135.73 243 LYS A C 1
ATOM 850 O O . LYS A 1 129 ? 11.818 32.576 26.009 1.00 136.95 243 LYS A O 1
ATOM 856 N N . TYR A 1 130 ? 11.640 30.327 26.029 1.00 144.09 244 TYR A N 1
ATOM 857 C CA . TYR A 1 130 ? 11.303 30.173 24.622 1.00 143.90 244 TYR A CA 1
ATOM 858 C C . TYR A 1 130 ? 10.313 29.029 24.488 1.00 150.94 244 TYR A C 1
ATOM 859 O O . TYR A 1 130 ? 10.253 28.151 25.354 1.00 154.19 244 TYR A O 1
ATOM 868 N N . PRO A 1 131 ? 9.504 29.026 23.436 1.00 157.59 245 PRO A N 1
ATOM 869 C CA . PRO A 1 131 ? 8.571 27.920 23.212 1.00 160.36 245 PRO A CA 1
ATOM 870 C C . PRO A 1 131 ? 9.176 26.837 22.323 1.00 166.14 245 PRO A C 1
ATOM 871 O O . PRO A 1 131 ? 10.235 27.009 21.721 1.00 171.22 245 PRO A O 1
ATOM 875 N N . VAL A 1 132 ? 8.478 25.707 22.269 1.00 158.27 246 VAL A N 1
ATOM 876 C CA . VAL A 1 132 ? 8.870 24.558 21.466 1.00 173.90 246 VAL A CA 1
ATOM 877 C C . VAL A 1 132 ? 7.690 24.167 20.585 1.00 171.47 246 VAL A C 1
ATOM 878 O O . VAL A 1 132 ? 6.576 24.007 21.092 1.00 151.49 246 VAL A O 1
ATOM 882 N N . PRO A 1 133 ? 7.885 23.981 19.284 1.00 177.26 247 PRO A N 1
ATOM 883 C CA . PRO A 1 133 ? 6.768 23.580 18.417 1.00 178.16 247 PRO A CA 1
ATOM 884 C C . PRO A 1 133 ? 6.648 22.074 18.239 1.00 163.36 247 PRO A C 1
ATOM 885 O O . PRO A 1 133 ? 6.122 21.613 17.222 1.00 163.17 247 PRO A O 1
ATOM 889 N N . PHE A 1 134 ? 7.127 21.300 19.209 1.00 163.79 248 PHE A N 1
ATOM 890 C CA . PHE A 1 134 ? 7.091 19.844 19.123 1.00 166.05 248 PHE A CA 1
ATOM 891 C C . PHE A 1 134 ? 7.335 19.273 20.515 1.00 163.71 248 PHE A C 1
ATOM 892 O O . PHE A 1 134 ? 7.600 20.009 21.470 1.00 157.00 248 PHE A O 1
ATOM 900 N N . LEU A 1 135 ? 7.227 17.951 20.629 1.00 161.55 249 LEU A N 1
ATOM 901 C CA . LEU A 1 135 ? 7.478 17.265 21.890 1.00 158.21 249 LEU A CA 1
ATOM 902 C C . LEU A 1 135 ? 8.985 17.202 22.140 1.00 153.21 249 LEU A C 1
ATOM 903 O O . LEU A 1 135 ? 9.784 17.779 21.400 1.00 152.16 249 LEU A O 1
ATOM 908 N N . VAL A 1 136 ? 9.402 16.507 23.193 1.00 144.62 250 VAL A N 1
ATOM 909 C CA . VAL A 1 136 ? 10.826 16.389 23.490 1.00 138.88 250 VAL A CA 1
ATOM 910 C C . VAL A 1 136 ? 11.069 15.081 24.227 1.00 152.22 250 VAL A C 1
ATOM 911 O O . VAL A 1 136 ? 10.261 14.654 25.058 1.00 154.87 250 VAL A O 1
ATOM 915 N N . GLU A 1 137 ? 12.172 14.438 23.892 1.00 150.60 251 GLU A N 1
ATOM 916 C CA . GLU A 1 137 ? 12.685 13.315 24.665 1.00 150.15 251 GLU A CA 1
ATOM 917 C C . GLU A 1 137 ? 14.132 13.518 25.079 1.00 134.94 251 GLU A C 1
ATOM 918 O O . GLU A 1 137 ? 14.486 13.193 26.215 1.00 146.11 251 GLU A O 1
ATOM 924 N N . THR A 1 138 ? 14.974 14.059 24.200 1.00 120.21 252 THR A N 1
ATOM 925 C CA . THR A 1 138 ? 16.324 14.433 24.609 1.00 110.17 252 THR A CA 1
ATOM 926 C C . THR A 1 138 ? 16.888 15.431 23.606 1.00 111.89 252 THR A C 1
ATOM 927 O O . THR A 1 138 ? 16.243 15.783 22.617 1.00 123.07 252 THR A O 1
ATOM 931 N N . LEU A 1 139 ? 18.111 15.882 23.873 1.00 105.20 253 LEU A N 1
ATOM 932 C CA . LEU A 1 139 ? 18.811 16.830 23.021 1.00 111.70 253 LEU A CA 1
ATOM 933 C C . LEU A 1 139 ? 20.229 16.333 22.776 1.00 124.26 253 LEU A C 1
ATOM 934 O O . LEU A 1 139 ? 20.696 15.382 23.409 1.00 138.46 253 LEU A O 1
ATOM 939 N N . LEU A 1 140 ? 20.917 16.992 21.845 1.00 124.52 254 LEU A N 1
ATOM 940 C CA . LEU A 1 140 ? 22.331 16.708 21.599 1.00 124.79 254 LEU A CA 1
ATOM 941 C C . LEU A 1 140 ? 22.945 17.886 20.862 1.00 134.42 254 LEU A C 1
ATOM 942 O O . LEU A 1 140 ? 22.521 18.205 19.747 1.00 133.60 254 LEU A O 1
ATOM 947 N N . PHE A 1 141 ? 23.940 18.524 21.473 1.00 135.41 255 PHE A N 1
ATOM 948 C CA . PHE A 1 141 ? 24.613 19.657 20.858 1.00 137.76 255 PHE A CA 1
ATOM 949 C C . PHE A 1 141 ? 25.586 19.196 19.777 1.00 135.63 255 PHE A C 1
ATOM 950 O O . PHE A 1 141 ? 25.823 18.003 19.571 1.00 141.85 255 PHE A O 1
ATOM 958 N N . HIS A 1 142 ? 26.161 20.174 19.087 1.00 130.44 256 HIS A N 1
ATOM 959 C CA . HIS A 1 142 ? 27.299 19.931 18.213 1.00 133.78 256 HIS A CA 1
ATOM 960 C C . HIS A 1 142 ? 28.588 19.997 19.028 1.00 123.10 256 HIS A C 1
ATOM 961 O O . HIS A 1 142 ? 28.705 20.831 19.931 1.00 123.37 256 HIS A O 1
ATOM 968 N N . PRO A 1 143 ? 29.553 19.118 18.748 1.00 115.90 257 PRO A N 1
ATOM 969 C CA . PRO A 1 143 ? 30.779 19.093 19.566 1.00 113.77 257 PRO A CA 1
ATOM 970 C C . PRO A 1 143 ? 31.526 20.417 19.617 1.00 128.85 257 PRO A C 1
ATOM 971 O O . PRO A 1 143 ? 32.178 20.703 20.629 1.00 131.08 257 PRO A O 1
ATOM 975 N N . LYS A 1 144 ? 31.453 21.233 18.570 1.00 133.72 258 LYS A N 1
ATOM 976 C CA . LYS A 1 144 ? 32.162 22.511 18.562 1.00 131.84 258 LYS A CA 1
ATOM 977 C C . LYS A 1 144 ? 31.260 23.700 18.264 1.00 135.10 258 LYS A C 1
ATOM 978 O O . LYS A 1 144 ? 31.459 24.770 18.844 1.00 140.07 258 LYS A O 1
ATOM 984 N N . GLU A 1 145 ? 30.284 23.545 17.370 1.00 136.93 259 GLU A N 1
ATOM 985 C CA . GLU A 1 145 ? 29.371 24.636 17.046 1.00 142.35 259 GLU A CA 1
ATOM 986 C C . GLU A 1 145 ? 28.529 24.981 18.271 1.00 132.75 259 GLU A C 1
ATOM 987 O O . GLU A 1 145 ? 27.781 24.139 18.777 1.00 130.38 259 GLU A O 1
ATOM 993 N N . GLU A 1 146 ? 28.650 26.224 18.744 1.00 133.22 260 GLU A N 1
ATOM 994 C CA . GLU A 1 146 ? 28.049 26.589 20.023 1.00 124.31 260 GLU A CA 1
ATOM 995 C C . GLU A 1 146 ? 26.534 26.733 19.920 1.00 133.73 260 GLU A C 1
ATOM 996 O O . GLU A 1 146 ? 25.809 26.390 20.861 1.00 142.43 260 GLU A O 1
ATOM 1002 N N . ASP A 1 147 ? 26.034 27.238 18.795 1.00 135.23 261 ASP A N 1
ATOM 1003 C CA . ASP A 1 147 ? 24.610 27.505 18.643 1.00 147.28 261 ASP A CA 1
ATOM 1004 C C . ASP A 1 147 ? 23.853 26.379 17.953 1.00 147.96 261 ASP A C 1
ATOM 1005 O O . ASP A 1 147 ? 22.632 26.482 17.793 1.00 136.65 261 ASP A O 1
ATOM 1010 N N . LYS A 1 148 ? 24.532 25.312 17.549 1.00 151.67 262 LYS A N 1
ATOM 1011 C CA . LYS A 1 148 ? 23.892 24.199 16.863 1.00 145.37 262 LYS A CA 1
ATOM 1012 C C . LYS A 1 148 ? 23.562 23.086 17.850 1.00 126.79 262 LYS A C 1
ATOM 1013 O O . LYS A 1 148 ? 24.383 22.732 18.703 1.00 124.01 262 LYS A O 1
ATOM 1019 N N . VAL A 1 149 ? 22.355 22.534 17.719 1.00 121.73 263 VAL A N 1
ATOM 1020 C CA . VAL A 1 149 ? 21.884 21.458 18.584 1.00 118.50 263 VAL A CA 1
ATOM 1021 C C . VAL A 1 149 ? 20.671 20.789 17.950 1.00 132.21 263 VAL A C 1
ATOM 1022 O O . VAL A 1 149 ? 19.803 21.462 17.382 1.00 144.12 263 VAL A O 1
ATOM 1026 N N . LEU A 1 150 ? 20.597 19.462 18.027 1.00 129.81 264 LEU A N 1
ATOM 1027 C CA . LEU A 1 150 ? 19.443 18.728 17.530 1.00 132.92 264 LEU A CA 1
ATOM 1028 C C . LEU A 1 150 ? 18.635 18.155 18.688 1.00 116.46 264 LEU A C 1
ATOM 1029 O O . LEU A 1 150 ? 19.108 18.056 19.825 1.00 112.99 264 LEU A O 1
ATOM 1034 N N . ALA A 1 151 ? 17.403 17.765 18.375 1.00 119.74 265 ALA A N 1
ATOM 1035 C CA . ALA A 1 151 ? 16.421 17.361 19.373 1.00 118.63 265 ALA A CA 1
ATOM 1036 C C . ALA A 1 151 ? 15.761 16.055 18.959 1.00 125.55 265 ALA A C 1
ATOM 1037 O O . ALA A 1 151 ? 15.257 15.939 17.836 1.00 137.79 265 ALA A O 1
ATOM 1039 N N . TYR A 1 152 ? 15.766 15.081 19.869 1.00 119.94 266 TYR A N 1
ATOM 1040 C CA . TYR A 1 152 ? 15.031 13.834 19.697 1.00 120.47 266 TYR A CA 1
ATOM 1041 C C . TYR A 1 152 ? 13.659 14.014 20.334 1.00 128.42 266 TYR A C 1
ATOM 1042 O O . TYR A 1 152 ? 13.543 14.155 21.561 1.00 134.29 266 TYR A O 1
ATOM 1051 N N . THR A 1 153 ? 12.630 13.999 19.490 1.00 134.48 267 THR A N 1
ATOM 1052 C CA . THR A 1 153 ? 11.250 14.232 19.882 1.00 139.02 267 THR A CA 1
ATOM 1053 C C . THR A 1 153 ? 10.584 12.921 20.270 1.00 139.63 267 THR A C 1
ATOM 1054 O O . THR A 1 153 ? 10.723 11.910 19.569 1.00 143.89 267 THR A O 1
ATOM 1058 N N . LYS A 1 154 ? 9.818 12.978 21.367 1.00 141.32 268 LYS A N 1
ATOM 1059 C CA . LYS A 1 154 ? 9.319 11.790 22.054 1.00 143.88 268 LYS A CA 1
ATOM 1060 C C . LYS A 1 154 ? 8.656 10.802 21.105 1.00 148.27 268 LYS A C 1
ATOM 1061 O O . LYS A 1 154 ? 8.805 9.584 21.262 1.00 150.53 268 LYS A O 1
ATOM 1067 N N . ASP A 1 155 ? 7.928 11.301 20.107 1.00 151.80 269 ASP A N 1
ATOM 1068 C CA . ASP A 1 155 ? 7.270 10.403 19.168 1.00 163.31 269 ASP A CA 1
ATOM 1069 C C . ASP A 1 155 ? 8.255 9.984 18.088 1.00 164.92 269 ASP A C 1
ATOM 1070 O O . ASP A 1 155 ? 7.876 9.750 16.936 1.00 164.31 269 ASP A O 1
ATOM 1075 N N . SER A 1 156 ? 9.531 9.906 18.467 1.00 163.42 270 SER A N 1
ATOM 1076 C CA . SER A 1 156 ? 10.621 9.490 17.590 1.00 157.53 270 SER A CA 1
ATOM 1077 C C . SER A 1 156 ? 10.714 10.407 16.366 1.00 145.47 270 SER A C 1
ATOM 1078 O O . SER A 1 156 ? 10.370 10.037 15.243 1.00 139.26 270 SER A O 1
ATOM 1081 N N . LYS A 1 157 ? 11.177 11.628 16.617 1.00 150.20 271 LYS A N 1
ATOM 1082 C CA . LYS A 1 157 ? 11.476 12.556 15.531 1.00 149.67 271 LYS A CA 1
ATOM 1083 C C . LYS A 1 157 ? 12.831 13.202 15.788 1.00 145.75 271 LYS A C 1
ATOM 1084 O O . LYS A 1 157 ? 13.382 13.112 16.885 1.00 148.18 271 LYS A O 1
ATOM 1090 N N . LEU A 1 158 ? 13.371 13.870 14.770 1.00 135.58 272 LEU A N 1
ATOM 1091 C CA . LEU A 1 158 ? 14.670 14.526 14.871 1.00 135.32 272 LEU A CA 1
ATOM 1092 C C . LEU A 1 158 ? 14.563 15.920 14.272 1.00 137.23 272 LEU A C 1
ATOM 1093 O O . LEU A 1 158 ? 14.454 16.065 13.047 1.00 143.61 272 LEU A O 1
ATOM 1098 N N . TYR A 1 159 ? 14.594 16.930 15.141 1.00 137.81 273 TYR A N 1
ATOM 1099 C CA . TYR A 1 159 ? 14.643 18.336 14.766 1.00 136.26 273 TYR A CA 1
ATOM 1100 C C . TYR A 1 159 ? 16.056 18.874 14.972 1.00 131.88 273 TYR A C 1
ATOM 1101 O O . TYR A 1 159 ? 16.908 18.222 15.576 1.00 129.85 273 TYR A O 1
ATOM 1110 N N . VAL A 1 160 ? 16.294 20.097 14.494 1.00 136.28 274 VAL A N 1
ATOM 1111 C CA . VAL A 1 160 ? 17.604 20.728 14.617 1.00 128.56 274 VAL A CA 1
ATOM 1112 C C . VAL A 1 160 ? 17.424 22.238 14.719 1.00 141.72 274 VAL A C 1
ATOM 1113 O O . VAL A 1 160 ? 16.394 22.792 14.328 1.00 148.59 274 VAL A O 1
ATOM 1117 N N . SER A 1 161 ? 18.442 22.906 15.263 1.00 143.06 275 SER A N 1
ATOM 1118 C CA . SER A 1 161 ? 18.429 24.356 15.404 1.00 141.60 275 SER A CA 1
ATOM 1119 C C . SER A 1 161 ? 19.861 24.867 15.422 1.00 142.62 275 SER A C 1
ATOM 1120 O O . SER A 1 161 ? 20.706 24.320 16.137 1.00 131.85 275 SER A O 1
ATOM 1123 N N . SER A 1 162 ? 20.127 25.910 14.638 1.00 154.93 276 SER A N 1
ATOM 1124 C CA . SER A 1 162 ? 21.439 26.544 14.598 1.00 157.09 276 SER A CA 1
ATOM 1125 C C . SER A 1 162 ? 21.458 27.881 15.329 1.00 149.08 276 SER A C 1
ATOM 1126 O O . SER A 1 162 ? 22.455 28.606 15.252 1.00 152.30 276 SER A O 1
ATOM 1129 N N . ASP A 1 163 ? 20.383 28.221 16.034 1.00 129.48 277 ASP A N 1
ATOM 1130 C CA . ASP A 1 163 ? 20.284 29.462 16.789 1.00 125.35 277 ASP A CA 1
ATOM 1131 C C . ASP A 1 163 ? 20.043 29.178 18.266 1.00 130.85 277 ASP A C 1
ATOM 1132 O O . ASP A 1 163 ? 19.261 29.862 18.930 1.00 134.36 277 ASP A O 1
ATOM 1137 N N . LEU A 1 164 ? 20.702 28.138 18.782 1.00 135.94 278 LEU A N 1
ATOM 1138 C CA . LEU A 1 164 ? 20.697 27.774 20.197 1.00 133.80 278 LEU A CA 1
ATOM 1139 C C . LEU A 1 164 ? 19.349 27.241 20.672 1.00 125.49 278 LEU A C 1
ATOM 1140 O O . LEU A 1 164 ? 19.090 27.199 21.878 1.00 110.56 278 LEU A O 1
ATOM 1145 N N . GLY A 1 165 ? 18.482 26.822 19.755 1.00 134.10 279 GLY A N 1
ATOM 1146 C CA . GLY A 1 165 ? 17.182 26.306 20.124 1.00 122.33 279 GLY A CA 1
ATOM 1147 C C . GLY A 1 165 ? 16.089 27.340 20.263 1.00 122.95 279 GLY A C 1
ATOM 1148 O O . GLY A 1 165 ? 15.016 27.015 20.786 1.00 127.60 279 GLY A O 1
ATOM 1149 N N . LYS A 1 166 ? 16.324 28.576 19.821 1.00 121.57 280 LYS A N 1
ATOM 1150 C CA . LYS A 1 166 ? 15.277 29.590 19.883 1.00 131.73 280 LYS A CA 1
ATOM 1151 C C . LYS A 1 166 ? 14.164 29.289 18.886 1.00 152.26 280 LYS A C 1
ATOM 1152 O O . LYS A 1 166 ? 12.978 29.390 19.220 1.00 157.73 280 LYS A O 1
ATOM 1158 N N . LYS A 1 167 ? 14.528 28.915 17.662 1.00 151.31 281 LYS A N 1
ATOM 1159 C CA . LYS A 1 167 ? 13.593 28.429 16.660 1.00 146.20 281 LYS A CA 1
ATOM 1160 C C . LYS A 1 167 ? 14.043 27.051 16.193 1.00 145.11 281 LYS A C 1
ATOM 1161 O O . LYS A 1 167 ? 15.182 26.640 16.424 1.00 144.86 281 LYS A O 1
ATOM 1167 N N . TRP A 1 168 ? 13.139 26.331 15.531 1.00 147.81 282 TRP A N 1
ATOM 1168 C CA . TRP A 1 168 ? 13.392 24.937 15.198 1.00 153.02 282 TRP A CA 1
ATOM 1169 C C . TRP A 1 168 ? 12.904 24.611 13.795 1.00 157.65 282 TRP A C 1
ATOM 1170 O O . TRP A 1 168 ? 11.970 25.231 13.278 1.00 162.79 282 TRP A O 1
ATOM 1181 N N . THR A 1 169 ? 13.557 23.621 13.188 1.00 159.13 283 THR A N 1
ATOM 1182 C CA . THR A 1 169 ? 13.135 23.032 11.927 1.00 157.04 283 THR A CA 1
ATOM 1183 C C . THR A 1 169 ? 13.245 21.517 12.051 1.00 150.01 283 THR A C 1
ATOM 1184 O O . THR A 1 169 ? 13.812 20.995 13.014 1.00 156.86 283 THR A O 1
ATOM 1188 N N . LEU A 1 170 ? 12.699 20.806 11.068 1.00 137.08 284 LEU A N 1
ATOM 1189 C CA . LEU A 1 170 ? 12.607 19.352 11.113 1.00 135.47 284 LEU A CA 1
ATOM 1190 C C . LEU A 1 170 ? 13.616 18.715 10.165 1.00 135.39 284 LEU A C 1
ATOM 1191 O O . LEU A 1 170 ? 13.802 19.180 9.036 1.00 150.35 284 LEU A O 1
ATOM 1196 N N . LEU A 1 171 ? 14.259 17.644 10.631 1.00 136.59 285 LEU A N 1
ATOM 1197 C CA . LEU A 1 171 ? 15.183 16.863 9.813 1.00 135.57 285 LEU A CA 1
ATOM 1198 C C . LEU A 1 171 ? 14.576 15.511 9.455 1.00 133.64 285 LEU A C 1
ATOM 1199 O O . LEU A 1 171 ? 14.274 15.264 8.284 1.00 146.33 285 LEU A O 1
ATOM 1204 N N . GLN A 1 172 ? 14.383 14.624 10.430 1.00 139.20 286 GLN A N 1
ATOM 1205 C CA . GLN A 1 172 ? 13.904 13.274 10.153 1.00 135.23 286 GLN A CA 1
ATOM 1206 C C . GLN A 1 172 ? 12.710 12.948 11.039 1.00 147.87 286 GLN A C 1
ATOM 1207 O O . GLN A 1 172 ? 12.467 13.601 12.056 1.00 155.37 286 GLN A O 1
ATOM 1213 N N . GLU A 1 173 ? 11.967 11.909 10.654 1.00 138.02 287 GLU A N 1
ATOM 1214 C CA . GLU A 1 173 ? 10.688 11.626 11.287 1.00 155.16 287 GLU A CA 1
ATOM 1215 C C . GLU A 1 173 ? 10.543 10.220 11.854 1.00 156.13 287 GLU A C 1
ATOM 1216 O O . GLU A 1 173 ? 9.534 9.952 12.518 1.00 159.37 287 GLU A O 1
ATOM 1222 N N . ARG A 1 174 ? 11.498 9.322 11.626 1.00 148.87 288 ARG A N 1
ATOM 1223 C CA . ARG A 1 174 ? 11.410 7.959 12.153 1.00 146.66 288 ARG A CA 1
ATOM 1224 C C . ARG A 1 174 ? 12.785 7.466 12.595 1.00 143.03 288 ARG A C 1
ATOM 1225 O O . ARG A 1 174 ? 13.208 6.356 12.273 1.00 137.74 288 ARG A O 1
ATOM 1233 N N . VAL A 1 175 ? 13.494 8.295 13.364 1.00 142.84 289 VAL A N 1
ATOM 1234 C CA . VAL A 1 175 ? 14.809 7.901 13.856 1.00 128.74 289 VAL A CA 1
ATOM 1235 C C . VAL A 1 175 ? 14.672 6.815 14.921 1.00 141.98 289 VAL A C 1
ATOM 1236 O O . VAL A 1 175 ? 13.612 6.618 15.528 1.00 145.81 289 VAL A O 1
ATOM 1240 N N . THR A 1 176 ? 15.769 6.099 15.148 1.00 146.49 290 THR A N 1
ATOM 1241 C CA . THR A 1 176 ? 15.829 5.081 16.185 1.00 141.50 290 THR A CA 1
ATOM 1242 C C . THR A 1 176 ? 16.424 5.663 17.466 1.00 126.75 290 THR A C 1
ATOM 1243 O O . THR A 1 176 ? 17.073 6.711 17.461 1.00 123.41 290 THR A O 1
ATOM 1247 N N . LYS A 1 177 ? 16.191 4.960 18.572 1.00 119.20 291 LYS A N 1
ATOM 1248 C CA . LYS A 1 177 ? 16.565 5.465 19.888 1.00 124.64 291 LYS A CA 1
ATOM 1249 C C . LYS A 1 177 ? 18.082 5.504 20.037 1.00 129.96 291 LYS A C 1
ATOM 1250 O O . LYS A 1 177 ? 18.741 4.459 20.024 1.00 139.99 291 LYS A O 1
ATOM 1256 N N . ASP A 1 178 ? 18.631 6.713 20.175 1.00 116.13 292 ASP A N 1
ATOM 1257 C CA . ASP A 1 178 ? 20.051 6.917 20.482 1.00 125.69 292 ASP A CA 1
ATOM 1258 C C . ASP A 1 178 ? 20.961 6.301 19.420 1.00 124.77 292 ASP A C 1
ATOM 1259 O O . ASP A 1 178 ? 21.957 5.648 19.734 1.00 127.62 292 ASP A O 1
ATOM 1264 N N . HIS A 1 179 ? 20.621 6.513 18.154 1.00 121.04 293 HIS A N 1
ATOM 1265 C CA . HIS A 1 179 ? 21.463 6.096 17.039 1.00 120.83 293 HIS A CA 1
ATOM 1266 C C . HIS A 1 179 ? 21.618 7.231 16.038 1.00 121.27 293 HIS A C 1
ATOM 1267 O O . HIS A 1 179 ? 21.666 7.017 14.823 1.00 118.43 293 HIS A O 1
ATOM 1274 N N . VAL A 1 180 ? 21.696 8.460 16.541 1.00 123.15 294 VAL A N 1
ATOM 1275 C CA . VAL A 1 180 ? 21.915 9.652 15.730 1.00 114.11 294 VAL A CA 1
ATOM 1276 C C . VAL A 1 180 ? 23.231 10.278 16.171 1.00 123.25 294 VAL A C 1
ATOM 1277 O O . VAL A 1 180 ? 23.486 10.409 17.373 1.00 133.57 294 VAL A O 1
ATOM 1281 N N . PHE A 1 181 ? 24.064 10.661 15.204 1.00 123.56 295 PHE A N 1
ATOM 1282 C CA . PHE A 1 181 ? 25.406 11.146 15.491 1.00 122.15 295 PHE A CA 1
ATOM 1283 C C . PHE A 1 181 ? 25.693 12.426 14.715 1.00 125.12 295 PHE A C 1
ATOM 1284 O O . PHE A 1 181 ? 25.088 12.702 13.677 1.00 130.44 295 PHE A O 1
ATOM 1292 N N . TRP A 1 182 ? 26.626 13.210 15.245 1.00 122.69 296 TRP A N 1
ATOM 1293 C CA . TRP A 1 182 ? 27.237 14.313 14.520 1.00 125.03 296 TRP A CA 1
ATOM 1294 C C . TRP A 1 182 ? 28.548 13.839 13.910 1.00 134.29 296 TRP A C 1
ATOM 1295 O O . TRP A 1 182 ? 29.212 12.946 14.443 1.00 137.28 296 TRP A O 1
ATOM 1306 N N . ALA A 1 183 ? 28.915 14.438 12.782 1.00 137.22 297 ALA A N 1
ATOM 1307 C CA . ALA A 1 183 ? 30.223 14.167 12.207 1.00 149.16 297 ALA A CA 1
ATOM 1308 C C . ALA A 1 183 ? 31.313 14.742 13.103 1.00 150.06 297 ALA A C 1
ATOM 1309 O O . ALA A 1 183 ? 31.118 15.751 13.787 1.00 149.79 297 ALA A O 1
ATOM 1311 N N . VAL A 1 184 ? 32.471 14.080 13.103 1.00 147.82 298 VAL A N 1
ATOM 1312 C CA . VAL A 1 184 ? 33.580 14.542 13.925 1.00 148.80 298 VAL A CA 1
ATOM 1313 C C . VAL A 1 184 ? 34.031 15.912 13.444 1.00 159.01 298 VAL A C 1
ATOM 1314 O O . VAL A 1 184 ? 34.054 16.196 12.240 1.00 163.78 298 VAL A O 1
ATOM 1318 N N . SER A 1 185 ? 34.383 16.779 14.393 1.00 171.24 299 SER A N 1
ATOM 1319 C CA . SER A 1 185 ? 34.873 18.103 14.027 1.00 178.68 299 SER A CA 1
ATOM 1320 C C . SER A 1 185 ? 36.353 18.066 13.673 1.00 180.76 299 SER A C 1
ATOM 1321 O O . SER A 1 185 ? 36.796 18.777 12.764 1.00 188.02 299 SER A O 1
ATOM 1324 N N . GLY A 1 186 ? 37.129 17.239 14.376 1.00 166.73 300 GLY A N 1
ATOM 1325 C CA . GLY A 1 186 ? 38.541 17.116 14.066 1.00 165.43 300 GLY A CA 1
ATOM 1326 C C . GLY A 1 186 ? 38.832 16.230 12.872 1.00 176.67 300 GLY A C 1
ATOM 1327 O O . GLY A 1 186 ? 39.845 16.424 12.195 1.00 177.19 300 GLY A O 1
ATOM 1328 N N . VAL A 1 187 ? 37.966 15.260 12.590 1.00 171.84 301 VAL A N 1
ATOM 1329 C CA . VAL A 1 187 ? 38.178 14.326 11.494 1.00 173.42 301 VAL A CA 1
ATOM 1330 C C . VAL A 1 187 ? 37.113 14.576 10.430 1.00 161.96 301 VAL A C 1
ATOM 1331 O O . VAL A 1 187 ? 36.093 15.220 10.680 1.00 156.71 301 VAL A O 1
ATOM 1335 N N . ASP A 1 188 ? 37.397 14.104 9.209 1.00 161.18 302 ASP A N 1
ATOM 1336 C CA . ASP A 1 188 ? 36.465 14.129 8.079 1.00 178.51 302 ASP A CA 1
ATOM 1337 C C . ASP A 1 188 ? 36.345 15.519 7.463 1.00 187.01 302 ASP A C 1
ATOM 1338 O O . ASP A 1 188 ? 35.718 15.681 6.413 1.00 177.28 302 ASP A O 1
ATOM 1343 N N . ASP A 1 189 ? 36.954 16.523 8.095 1.00 185.79 303 ASP A N 1
ATOM 1344 C CA . ASP A 1 189 ? 37.060 17.906 7.624 1.00 178.80 303 ASP A CA 1
ATOM 1345 C C . ASP A 1 189 ? 35.714 18.595 7.396 1.00 173.66 303 ASP A C 1
ATOM 1346 O O . ASP A 1 189 ? 35.698 19.733 6.905 1.00 176.54 303 ASP A O 1
ATOM 1351 N N . ASP A 1 190 ? 34.589 17.948 7.703 1.00 167.61 304 ASP A N 1
ATOM 1352 C CA . ASP A 1 190 ? 33.270 18.549 7.511 1.00 166.03 304 ASP A CA 1
ATOM 1353 C C . ASP A 1 190 ? 32.503 18.452 8.822 1.00 164.23 304 ASP A C 1
ATOM 1354 O O . ASP A 1 190 ? 32.322 17.335 9.348 1.00 174.95 304 ASP A O 1
ATOM 1359 N N . PRO A 1 191 ? 32.032 19.567 9.384 1.00 137.64 305 PRO A N 1
ATOM 1360 C CA . PRO A 1 191 ? 31.469 19.514 10.737 1.00 137.93 305 PRO A CA 1
ATOM 1361 C C . PRO A 1 191 ? 29.959 19.686 10.816 1.00 141.65 305 PRO A C 1
ATOM 1362 O O . PRO A 1 191 ? 29.409 19.714 11.920 1.00 167.30 305 PRO A O 1
ATOM 1366 N N . ASN A 1 192 ? 29.271 19.807 9.682 1.00 134.18 306 ASN A N 1
ATOM 1367 C CA . ASN A 1 192 ? 27.840 20.091 9.693 1.00 138.35 306 ASN A CA 1
ATOM 1368 C C . ASN A 1 192 ? 26.983 18.885 9.330 1.00 142.21 306 ASN A C 1
ATOM 1369 O O . ASN A 1 192 ? 25.790 19.051 9.054 1.00 134.98 306 ASN A O 1
ATOM 1374 N N . LEU A 1 193 ? 27.546 17.681 9.337 1.00 147.47 307 LEU A N 1
ATOM 1375 C CA . LEU A 1 193 ? 26.783 16.502 8.962 1.00 150.98 307 LEU A CA 1
ATOM 1376 C C . LEU A 1 193 ? 25.939 15.998 10.129 1.00 147.01 307 LEU A C 1
ATOM 1377 O O . LEU A 1 193 ? 26.229 16.249 11.302 1.00 138.84 307 LEU A O 1
ATOM 1382 N N . VAL A 1 194 ? 24.878 15.272 9.784 1.00 140.34 308 VAL A N 1
ATOM 1383 C CA . VAL A 1 194 ? 24.012 14.599 10.745 1.00 125.34 308 VAL A CA 1
ATOM 1384 C C . VAL A 1 194 ? 23.806 13.180 10.235 1.00 126.29 308 VAL A C 1
ATOM 1385 O O . VAL A 1 194 ? 23.131 12.976 9.216 1.00 137.97 308 VAL A O 1
ATOM 1389 N N . HIS A 1 195 ? 24.410 12.205 10.918 1.00 115.59 309 HIS A N 1
ATOM 1390 C CA . HIS A 1 195 ? 24.245 10.795 10.595 1.00 111.60 309 HIS A CA 1
ATOM 1391 C C . HIS A 1 195 ? 23.029 10.257 11.334 1.00 112.23 309 HIS A C 1
ATOM 1392 O O . HIS A 1 195 ? 22.904 10.443 12.549 1.00 122.77 309 HIS A O 1
ATOM 1399 N N . VAL A 1 196 ? 22.144 9.580 10.607 1.00 107.89 310 VAL A N 1
ATOM 1400 C CA . VAL A 1 196 ? 20.844 9.177 11.125 1.00 106.16 310 VAL A CA 1
ATOM 1401 C C . VAL A 1 196 ? 20.620 7.701 10.833 1.00 105.39 310 VAL A C 1
ATOM 1402 O O . VAL A 1 196 ? 20.923 7.227 9.735 1.00 114.65 310 VAL A O 1
ATOM 1406 N N . GLU A 1 197 ? 20.091 6.975 11.814 1.00 106.86 311 GLU A N 1
ATOM 1407 C CA . GLU A 1 197 ? 19.515 5.653 11.589 1.00 113.78 311 GLU A CA 1
ATOM 1408 C C . GLU A 1 197 ? 18.006 5.805 11.718 1.00 122.48 311 GLU A C 1
ATOM 1409 O O . GLU A 1 197 ? 17.492 6.024 12.820 1.00 136.33 311 GLU A O 1
ATOM 1415 N N . ALA A 1 198 ? 17.296 5.699 10.597 1.00 133.29 312 ALA A N 1
ATOM 1416 C CA . ALA A 1 198 ? 15.871 6.002 10.578 1.00 137.16 312 ALA A CA 1
ATOM 1417 C C . ALA A 1 198 ? 15.093 4.909 9.862 1.00 148.86 312 ALA A C 1
ATOM 1418 O O . ALA A 1 198 ? 15.607 4.240 8.962 1.00 143.02 312 ALA A O 1
ATOM 1420 N N . GLN A 1 199 ? 13.834 4.746 10.265 1.00 163.94 313 GLN A N 1
ATOM 1421 C CA . GLN A 1 199 ? 12.968 3.738 9.669 1.00 160.52 313 GLN A CA 1
ATOM 1422 C C . GLN A 1 199 ? 12.392 4.262 8.358 1.00 159.15 313 GLN A C 1
ATOM 1423 O O . GLN A 1 199 ? 11.655 5.254 8.345 1.00 164.04 313 GLN A O 1
ATOM 1429 N N . ASP A 1 200 ? 12.726 3.589 7.265 1.00 160.81 314 ASP A N 1
ATOM 1430 C CA . ASP A 1 200 ? 12.200 3.897 5.945 1.00 165.39 314 ASP A CA 1
ATOM 1431 C C . ASP A 1 200 ? 11.059 2.951 5.592 1.00 167.71 314 ASP A C 1
ATOM 1432 O O . ASP A 1 200 ? 11.100 1.752 5.911 1.00 178.01 314 ASP A O 1
ATOM 1437 N N . LEU A 1 201 ? 10.047 3.514 4.928 1.00 168.09 315 LEU A N 1
ATOM 1438 C CA . LEU A 1 201 ? 8.894 2.797 4.370 1.00 174.16 315 LEU A CA 1
ATOM 1439 C C . LEU A 1 201 ? 8.267 1.963 5.486 1.00 182.33 315 LEU A C 1
ATOM 1440 O O . LEU A 1 201 ? 8.101 2.473 6.603 1.00 181.77 315 LEU A O 1
ATOM 1445 N N . SER A 1 202 ? 7.908 0.708 5.239 1.00 183.57 316 SER A N 1
ATOM 1446 C CA . SER A 1 202 ? 7.352 -0.174 6.254 1.00 182.93 316 SER A CA 1
ATOM 1447 C C . SER A 1 202 ? 8.395 -1.227 6.598 1.00 187.19 316 SER A C 1
ATOM 1448 O O . SER A 1 202 ? 8.761 -2.045 5.747 1.00 191.65 316 SER A O 1
ATOM 1451 N N . GLY A 1 203 ? 8.878 -1.195 7.837 1.00 184.15 317 GLY A N 1
ATOM 1452 C CA . GLY A 1 203 ? 9.824 -2.193 8.288 1.00 182.06 317 GLY A CA 1
ATOM 1453 C C . GLY A 1 203 ? 11.190 -2.132 7.648 1.00 180.15 317 GLY A C 1
ATOM 1454 O O . GLY A 1 203 ? 11.903 -3.138 7.648 1.00 192.08 317 GLY A O 1
ATOM 1455 N N . GLY A 1 204 ? 11.579 -0.990 7.089 1.00 174.50 318 GLY A N 1
ATOM 1456 C CA . GLY A 1 204 ? 12.946 -0.790 6.632 1.00 171.62 318 GLY A CA 1
ATOM 1457 C C . GLY A 1 204 ? 13.688 0.090 7.624 1.00 164.73 318 GLY A C 1
ATOM 1458 O O . GLY A 1 204 ? 13.105 0.986 8.219 1.00 176.49 318 GLY A O 1
ATOM 1459 N N . TYR A 1 205 ? 14.977 -0.179 7.801 1.00 152.87 319 TYR A N 1
ATOM 1460 C CA . TYR A 1 205 ? 15.853 0.682 8.585 1.00 147.52 319 TYR A CA 1
ATOM 1461 C C . TYR A 1 205 ? 17.045 1.055 7.722 1.00 139.58 319 TYR A C 1
ATOM 1462 O O . TYR A 1 205 ? 17.712 0.174 7.171 1.00 143.19 319 TYR A O 1
ATOM 1471 N N . ARG A 1 206 ? 17.310 2.354 7.600 1.00 133.97 320 ARG A N 1
ATOM 1472 C CA . ARG A 1 206 ? 18.346 2.857 6.714 1.00 134.75 320 ARG A CA 1
ATOM 1473 C C . ARG A 1 206 ? 19.244 3.834 7.458 1.00 125.70 320 ARG A C 1
ATOM 1474 O O . ARG A 1 206 ? 18.928 4.309 8.556 1.00 136.72 320 ARG A O 1
ATOM 1482 N N . TYR A 1 207 ? 20.371 4.136 6.815 1.00 115.47 321 TYR A N 1
ATOM 1483 C CA . TYR A 1 207 ? 21.383 5.057 7.318 1.00 119.12 321 TYR A CA 1
ATOM 1484 C C . TYR A 1 207 ? 21.441 6.257 6.382 1.00 121.90 321 TYR A C 1
ATOM 1485 O O . TYR A 1 207 ? 21.876 6.134 5.232 1.00 140.60 321 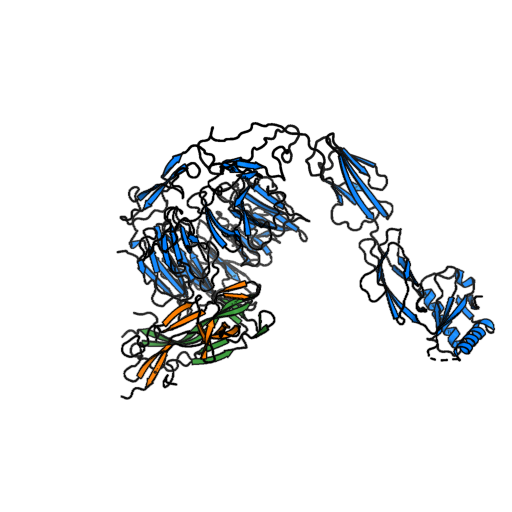TYR A O 1
ATOM 1494 N N . TYR A 1 208 ? 21.000 7.410 6.875 1.00 131.01 322 TYR A N 1
ATOM 1495 C CA . TYR A 1 208 ? 20.989 8.656 6.127 1.00 129.48 322 TYR A CA 1
ATOM 1496 C C . TYR A 1 208 ? 22.092 9.583 6.620 1.00 128.62 322 TYR A C 1
ATOM 1497 O O . TYR A 1 208 ? 22.619 9.432 7.727 1.00 133.72 322 TYR A O 1
ATOM 1506 N N . THR A 1 209 ? 22.412 10.571 5.788 1.00 124.98 323 THR A N 1
ATOM 1507 C CA . THR A 1 209 ? 23.336 11.639 6.158 1.00 144.16 323 THR A CA 1
ATOM 1508 C C . THR A 1 209 ? 22.781 12.942 5.603 1.00 157.27 323 THR A C 1
ATOM 1509 O O . THR A 1 209 ? 22.704 13.114 4.383 1.00 157.25 323 THR A O 1
ATOM 1513 N N . CYS A 1 210 ? 22.387 13.849 6.489 1.00 155.23 324 CYS A N 1
ATOM 1514 C CA . CYS A 1 210 ? 21.838 15.135 6.074 1.00 159.05 324 CYS A CA 1
ATOM 1515 C C . CYS A 1 210 ? 22.723 16.266 6.590 1.00 155.25 324 CYS A C 1
ATOM 1516 O O . CYS A 1 210 ? 23.749 16.041 7.237 1.00 142.47 324 CYS A O 1
ATOM 1519 N N . LEU A 1 211 ? 22.322 17.493 6.282 1.00 155.06 325 LEU A N 1
ATOM 1520 C CA . LEU A 1 211 ? 23.043 18.689 6.695 1.00 165.47 325 LEU A CA 1
ATOM 1521 C C . LEU A 1 211 ? 22.174 19.513 7.642 1.00 175.14 325 LEU A C 1
ATOM 1522 O O . LEU A 1 211 ? 21.027 19.167 7.934 1.00 173.41 325 LEU A O 1
ATOM 1527 N N . ILE A 1 212 ? 22.742 20.623 8.121 1.00 172.33 326 ILE A N 1
ATOM 1528 C CA . ILE A 1 212 ? 22.070 21.441 9.123 1.00 173.41 326 ILE A CA 1
ATOM 1529 C C . ILE A 1 212 ? 20.804 22.098 8.588 1.00 187.03 326 ILE A C 1
ATOM 1530 O O . ILE A 1 212 ? 19.912 22.439 9.375 1.00 196.34 326 ILE A O 1
ATOM 1535 N N . TYR A 1 213 ? 20.691 22.287 7.273 1.00 180.12 327 TYR A N 1
ATOM 1536 C CA . TYR A 1 213 ? 19.535 22.985 6.722 1.00 173.89 327 TYR A CA 1
ATOM 1537 C C . TYR A 1 213 ? 18.432 22.027 6.277 1.00 171.01 327 TYR A C 1
ATOM 1538 O O . TYR A 1 213 ? 17.257 22.252 6.586 1.00 169.29 327 TYR A O 1
ATOM 1547 N N . ASN A 1 214 ? 18.786 20.962 5.566 1.00 176.87 328 ASN A N 1
ATOM 1548 C CA . ASN A 1 214 ? 17.801 20.020 5.042 1.00 169.73 328 ASN A CA 1
ATOM 1549 C C . ASN A 1 214 ? 18.543 18.779 4.559 1.00 171.13 328 ASN A C 1
ATOM 1550 O O . ASN A 1 214 ? 19.766 18.669 4.693 1.00 159.82 328 ASN A O 1
ATOM 1555 N N . CYS A 1 215 ? 17.787 17.843 3.992 1.00 182.32 329 CYS A N 1
ATOM 1556 C CA . CYS A 1 215 ? 18.354 16.618 3.440 1.00 174.90 329 CYS A CA 1
ATOM 1557 C C . CYS A 1 215 ? 18.456 16.704 1.919 1.00 152.33 329 CYS A C 1
ATOM 1558 O O . CYS A 1 215 ? 17.540 17.186 1.251 1.00 133.24 329 CYS A O 1
ATOM 1561 N N . HIS A 1 220 ? 20.557 12.358 0.140 1.00 136.61 334 HIS A N 1
ATOM 1562 C CA . HIS A 1 220 ? 19.759 11.793 1.222 1.00 147.74 334 HIS A CA 1
ATOM 1563 C C . HIS A 1 220 ? 20.453 10.571 1.813 1.00 152.71 334 HIS A C 1
ATOM 1564 O O . HIS A 1 220 ? 20.489 10.393 3.031 1.00 146.40 334 HIS A O 1
ATOM 1571 N N . ILE A 1 221 ? 20.998 9.725 0.937 1.00 164.88 335 ILE A N 1
ATOM 1572 C CA . ILE A 1 221 ? 21.728 8.531 1.352 1.00 165.64 335 ILE A CA 1
ATOM 1573 C C . ILE A 1 221 ? 23.045 8.460 0.591 1.00 165.55 335 ILE A C 1
ATOM 1574 O O . ILE A 1 221 ? 23.137 7.795 -0.447 1.00 170.40 335 ILE A O 1
ATOM 1579 N N . ALA A 1 222 ? 24.077 9.137 1.102 1.00 171.63 336 ALA A N 1
ATOM 1580 C CA . ALA A 1 222 ? 25.366 9.116 0.411 1.00 189.02 336 ALA A CA 1
ATOM 1581 C C . ALA A 1 222 ? 26.085 7.778 0.560 1.00 193.66 336 ALA A C 1
ATOM 1582 O O . ALA A 1 222 ? 26.538 7.232 -0.462 1.00 200.90 336 ALA A O 1
ATOM 1584 N N . PRO A 1 223 ? 26.234 7.198 1.752 1.00 182.10 337 PRO A N 1
ATOM 1585 C CA . PRO A 1 223 ? 26.933 5.914 1.871 1.00 163.39 337 PRO A CA 1
ATOM 1586 C C . PRO A 1 223 ? 26.007 4.746 1.539 1.00 157.85 337 PRO A C 1
ATOM 1587 O O . PRO A 1 223 ? 24.831 4.917 1.222 1.00 160.09 337 PRO A O 1
ATOM 1591 N N . PHE A 1 224 ? 26.571 3.541 1.620 1.00 149.02 338 PHE A N 1
ATOM 1592 C CA . PHE A 1 224 ? 25.798 2.328 1.386 1.00 152.60 338 PHE A CA 1
ATOM 1593 C C . PHE A 1 224 ? 24.681 2.201 2.414 1.00 162.88 338 PHE A C 1
ATOM 1594 O O . PHE A 1 224 ? 24.843 2.571 3.580 1.00 164.00 338 PHE A O 1
ATOM 1602 N N . SER A 1 225 ? 23.539 1.674 1.978 1.00 173.33 339 SER A N 1
ATOM 1603 C CA . SER A 1 225 ? 22.389 1.512 2.857 1.00 168.91 339 SER A CA 1
ATOM 1604 C C . SER A 1 225 ? 21.682 0.203 2.548 1.00 173.69 339 SER A C 1
ATOM 1605 O O . SER A 1 225 ? 21.359 -0.074 1.389 1.00 182.54 339 SER A O 1
ATOM 1608 N N . GLY A 1 226 ? 21.442 -0.593 3.588 1.00 158.96 340 GLY A N 1
ATOM 1609 C CA . GLY A 1 226 ? 20.692 -1.819 3.470 1.00 146.92 340 GLY A CA 1
ATOM 1610 C C . GLY A 1 226 ? 19.741 -1.979 4.635 1.00 156.09 340 GLY A C 1
ATOM 1611 O O . GLY A 1 226 ? 19.250 -0.998 5.201 1.00 162.35 340 GLY A O 1
ATOM 1612 N N . PRO A 1 227 ? 19.451 -3.225 5.021 1.00 161.23 341 PRO A N 1
ATOM 1613 C CA . PRO A 1 227 ? 18.578 -3.443 6.184 1.00 159.47 341 PRO A CA 1
ATOM 1614 C C . PRO A 1 227 ? 19.355 -3.637 7.482 1.00 150.84 341 PRO A C 1
ATOM 1615 O O . PRO A 1 227 ? 20.376 -4.329 7.513 1.00 154.49 341 PRO A O 1
ATOM 1619 N N . ILE A 1 228 ? 18.877 -3.018 8.565 1.00 145.10 342 ILE A N 1
ATOM 1620 C CA . ILE A 1 228 ? 19.464 -3.164 9.893 1.00 140.86 342 ILE A CA 1
ATOM 1621 C C . ILE A 1 228 ? 18.319 -3.293 10.888 1.00 149.56 342 ILE A C 1
ATOM 1622 O O . ILE A 1 228 ? 17.216 -2.792 10.654 1.00 165.30 342 ILE A O 1
ATOM 1627 N N . ASP A 1 229 ? 18.564 -3.986 11.992 1.00 136.03 343 ASP A N 1
ATOM 1628 C CA . ASP A 1 229 ? 17.596 -4.049 13.081 1.00 145.04 343 ASP A CA 1
ATOM 1629 C C . ASP A 1 229 ? 18.119 -3.226 14.254 1.00 138.65 343 ASP A C 1
ATOM 1630 O O . ASP A 1 229 ? 18.453 -3.751 15.318 1.00 146.61 343 ASP A O 1
ATOM 1635 N N . ARG A 1 230 ? 18.193 -1.909 14.037 1.00 129.08 344 ARG A N 1
ATOM 1636 C CA . ARG A 1 230 ? 18.650 -0.960 15.047 1.00 130.90 344 ARG A CA 1
ATOM 1637 C C . ARG A 1 230 ? 20.048 -1.308 15.546 1.00 132.37 344 ARG A C 1
ATOM 1638 O O . ARG A 1 230 ? 20.202 -1.837 16.652 1.00 144.12 344 ARG A O 1
ATOM 1646 N N . GLY A 1 231 ? 21.069 -1.013 14.746 1.00 117.83 345 GLY A N 1
ATOM 1647 C CA . GLY A 1 231 ? 22.427 -1.364 15.111 1.00 113.41 345 GLY A CA 1
ATOM 1648 C C . GLY A 1 231 ? 23.477 -0.454 14.511 1.00 112.92 345 GLY A C 1
ATOM 1649 O O . GLY A 1 231 ? 24.659 -0.809 14.459 1.00 106.17 345 GLY A O 1
ATOM 1650 N N . SER A 1 232 ? 23.057 0.722 14.049 1.00 129.92 346 SER A N 1
ATOM 1651 C CA . SER A 1 232 ? 23.995 1.698 13.509 1.00 131.46 346 SER A CA 1
ATOM 1652 C C . SER A 1 232 ? 24.883 2.239 14.621 1.00 123.65 346 SER A C 1
ATOM 1653 O O . SER A 1 232 ? 24.390 2.735 15.639 1.00 130.74 346 SER A O 1
ATOM 1656 N N . LEU A 1 233 ? 26.195 2.145 14.426 1.00 98.18 347 LEU A N 1
ATOM 1657 C CA . LEU A 1 233 ? 27.156 2.590 15.427 1.00 99.05 347 LEU A CA 1
ATOM 1658 C C . LEU A 1 233 ? 28.304 3.295 14.727 1.00 110.66 347 LEU A C 1
ATOM 1659 O O . LEU A 1 233 ? 28.963 2.704 13.866 1.00 115.90 347 LEU A O 1
ATOM 1664 N N . THR A 1 234 ? 28.537 4.555 15.089 1.00 123.03 348 THR A N 1
ATOM 1665 C CA . THR A 1 234 ? 29.656 5.334 14.568 1.00 129.62 348 THR A CA 1
ATOM 1666 C C . THR A 1 234 ? 30.431 5.900 15.748 1.00 134.10 348 THR A C 1
ATOM 1667 O O . THR A 1 234 ? 29.950 6.811 16.430 1.00 127.21 348 THR A O 1
ATOM 1671 N N . VAL A 1 235 ? 31.621 5.365 15.991 1.00 135.25 349 VAL A N 1
ATOM 1672 C CA . VAL A 1 235 ? 32.508 5.925 17.002 1.00 154.63 349 VAL A CA 1
ATOM 1673 C C . VAL A 1 235 ? 33.231 7.123 16.407 1.00 155.67 349 VAL A C 1
ATOM 1674 O O . VAL A 1 235 ? 33.633 7.107 15.236 1.00 132.76 349 VAL A O 1
ATOM 1678 N N . GLN A 1 236 ? 33.397 8.174 17.218 1.00 183.48 350 GLN A N 1
ATOM 1679 C CA . GLN A 1 236 ? 33.941 9.446 16.750 1.00 186.51 350 GLN A CA 1
ATOM 1680 C C . GLN A 1 236 ? 35.316 9.313 16.109 1.00 178.05 350 GLN A C 1
ATOM 1681 O O . GLN A 1 236 ? 35.800 10.285 15.519 1.00 188.99 350 GLN A O 1
ATOM 1687 N N . ASP A 1 237 ? 35.959 8.152 16.205 1.00 163.28 351 ASP A N 1
ATOM 1688 C CA . ASP A 1 237 ? 37.195 7.947 15.467 1.00 148.70 351 ASP A CA 1
ATOM 1689 C C . ASP A 1 237 ? 36.874 7.671 14.003 1.00 132.66 351 ASP A C 1
ATOM 1690 O O . ASP A 1 237 ? 35.769 7.964 13.535 1.00 131.34 351 ASP A O 1
ATOM 1695 N N . GLU A 1 238 ? 37.827 7.097 13.274 1.00 128.49 352 GLU A N 1
ATOM 1696 C CA . GLU A 1 238 ? 37.736 7.042 11.821 1.00 126.23 352 GLU A CA 1
ATOM 1697 C C . GLU A 1 238 ? 36.713 6.038 11.303 1.00 120.06 352 GLU A C 1
ATOM 1698 O O . GLU A 1 238 ? 36.436 6.040 10.099 1.00 127.63 352 GLU A O 1
ATOM 1704 N N . TYR A 1 239 ? 36.133 5.203 12.157 1.00 108.70 353 TYR A N 1
ATOM 1705 C CA . TYR A 1 239 ? 35.363 4.058 11.694 1.00 109.49 353 TYR A CA 1
ATOM 1706 C C . TYR A 1 239 ? 33.860 4.308 11.758 1.00 112.93 353 TYR A C 1
ATOM 1707 O O . TYR A 1 239 ? 33.372 5.109 12.560 1.00 123.36 353 TYR A O 1
ATOM 1716 N N . ILE A 1 240 ? 33.134 3.611 10.882 1.00 112.65 354 ILE A N 1
ATOM 1717 C CA . ILE A 1 240 ? 31.677 3.532 10.888 1.00 117.24 354 ILE A CA 1
ATOM 1718 C C . ILE A 1 240 ? 31.303 2.061 10.748 1.00 119.19 354 ILE A C 1
ATOM 1719 O O . ILE A 1 240 ? 31.988 1.301 10.059 1.00 125.93 354 ILE A O 1
ATOM 1724 N N . PHE A 1 241 ? 30.217 1.649 11.404 1.00 109.14 355 PHE A N 1
ATOM 1725 C CA . PHE A 1 241 ? 29.861 0.237 11.451 1.00 97.43 355 PHE A CA 1
ATOM 1726 C C . PHE A 1 241 ? 28.412 0.011 11.041 1.00 96.86 355 PHE A C 1
ATOM 1727 O O . PHE A 1 241 ? 27.587 0.928 11.043 1.00 103.97 355 PHE A O 1
ATOM 1735 N N . LEU A 1 242 ? 28.117 -1.243 10.694 1.00 94.51 356 LEU A N 1
ATOM 1736 C CA . LEU A 1 242 ? 26.801 -1.617 10.194 1.00 99.28 356 LEU A CA 1
ATOM 1737 C C . LEU A 1 242 ? 26.496 -3.062 10.560 1.00 99.52 356 LEU A C 1
ATOM 1738 O O . LEU A 1 242 ? 27.364 -3.930 10.442 1.00 105.80 356 LEU A O 1
ATOM 1743 N N . LYS A 1 243 ? 25.255 -3.315 10.974 1.00 103.69 357 LYS A N 1
ATOM 1744 C CA . LYS A 1 243 ? 24.783 -4.652 11.337 1.00 116.98 357 LYS A CA 1
ATOM 1745 C C . LYS A 1 243 ? 23.692 -5.054 10.350 1.00 125.88 357 LYS A C 1
ATOM 1746 O O . LYS A 1 243 ? 22.536 -4.643 10.491 1.00 133.63 357 LYS A O 1
ATOM 1752 N N . ALA A 1 244 ? 24.051 -5.861 9.355 1.00 126.37 358 ALA A N 1
ATOM 1753 C CA . ALA A 1 244 ? 23.100 -6.308 8.341 1.00 127.39 358 ALA A CA 1
ATOM 1754 C C . ALA A 1 244 ? 22.488 -7.633 8.783 1.00 137.32 358 ALA A C 1
ATOM 1755 O O . ALA A 1 244 ? 23.144 -8.679 8.727 1.00 136.77 358 ALA A O 1
ATOM 1757 N N . THR A 1 245 ? 21.237 -7.588 9.226 1.00 147.65 359 THR A N 1
ATOM 1758 C CA . THR A 1 245 ? 20.506 -8.810 9.524 1.00 147.20 359 THR A CA 1
ATOM 1759 C C . THR A 1 245 ? 20.124 -9.508 8.226 1.00 153.91 359 THR A C 1
ATOM 1760 O O . THR A 1 245 ? 19.602 -8.875 7.302 1.00 159.98 359 THR A O 1
ATOM 1764 N N . SER A 1 246 ? 20.387 -10.816 8.148 1.00 154.46 360 SER A N 1
ATOM 1765 C CA . SER A 1 246 ? 20.022 -11.560 6.943 1.00 160.59 360 SER A CA 1
ATOM 1766 C C . SER A 1 246 ? 19.257 -12.837 7.278 1.00 161.59 360 SER A C 1
ATOM 1767 O O . SER A 1 246 ? 18.838 -13.050 8.423 1.00 170.45 360 SER A O 1
ATOM 1770 N N . THR A 1 247 ? 19.081 -13.690 6.264 1.00 146.88 361 THR A N 1
ATOM 1771 C CA . THR A 1 247 ? 18.080 -14.749 6.322 1.00 155.48 361 THR A CA 1
ATOM 1772 C C . THR A 1 247 ? 18.485 -15.881 7.266 1.00 162.14 361 THR A C 1
ATOM 1773 O O . THR A 1 247 ? 17.760 -16.177 8.221 1.00 167.46 361 THR A O 1
ATOM 1777 N N . ASN A 1 248 ? 19.626 -16.550 7.014 1.00 155.95 362 ASN A N 1
ATOM 1778 C CA . ASN A 1 248 ? 20.145 -17.519 7.974 1.00 156.28 362 ASN A CA 1
ATOM 1779 C C . ASN A 1 248 ? 21.489 -17.128 8.578 1.00 154.85 362 ASN A C 1
ATOM 1780 O O . ASN A 1 248 ? 21.804 -17.575 9.682 1.00 146.11 362 ASN A O 1
ATOM 1785 N N . ARG A 1 249 ? 22.285 -16.299 7.899 1.00 148.54 363 ARG A N 1
ATOM 1786 C CA . ARG A 1 249 ? 23.553 -15.814 8.436 1.00 145.52 363 ARG A CA 1
ATOM 1787 C C . ARG A 1 249 ? 23.581 -14.298 8.343 1.00 127.95 363 ARG A C 1
ATOM 1788 O O . ARG A 1 249 ? 23.277 -13.739 7.286 1.00 128.35 363 ARG A O 1
ATOM 1796 N N . THR A 1 250 ? 23.972 -13.639 9.429 1.00 122.11 364 THR A N 1
ATOM 1797 C CA . THR A 1 250 ? 24.047 -12.185 9.466 1.00 128.53 364 THR A CA 1
ATOM 1798 C C . THR A 1 250 ? 25.439 -11.691 9.066 1.00 133.06 364 THR A C 1
ATOM 1799 O O . THR A 1 250 ? 26.406 -12.453 9.003 1.00 134.13 364 THR A O 1
ATOM 1803 N N . LYS A 1 251 ? 25.534 -10.384 8.801 1.00 129.10 365 LYS A N 1
ATOM 1804 C CA . LYS A 1 251 ? 26.778 -9.775 8.341 1.00 117.45 365 LYS A CA 1
ATOM 1805 C C . LYS A 1 251 ? 27.035 -8.468 9.084 1.00 125.08 365 LYS A C 1
ATOM 1806 O O . LYS A 1 251 ? 26.127 -7.861 9.658 1.00 134.49 365 LYS A O 1
ATOM 1812 N N . TYR A 1 252 ? 28.295 -8.033 9.056 1.00 119.09 366 TYR A N 1
ATOM 1813 C CA . TYR A 1 252 ? 28.721 -6.835 9.770 1.00 110.80 366 TYR A CA 1
ATOM 1814 C C . TYR A 1 252 ? 29.762 -6.099 8.939 1.00 116.81 366 TYR A C 1
ATOM 1815 O O . TYR A 1 252 ? 30.738 -6.704 8.484 1.00 115.41 366 TYR A O 1
ATOM 1824 N N . TYR A 1 253 ? 29.559 -4.797 8.753 1.00 121.67 367 TYR A N 1
ATOM 1825 C CA . TYR A 1 253 ? 30.329 -4.008 7.802 1.00 103.93 367 TYR A CA 1
ATOM 1826 C C . TYR A 1 253 ? 31.031 -2.843 8.485 1.00 104.50 367 TYR A C 1
ATOM 1827 O O . TYR A 1 253 ? 30.580 -2.331 9.515 1.00 119.39 367 TYR A O 1
ATOM 1836 N N . VAL A 1 254 ? 32.123 -2.403 7.858 1.00 99.49 368 VAL A N 1
ATOM 1837 C CA . VAL A 1 254 ? 32.972 -1.338 8.371 1.00 102.89 368 VAL A CA 1
ATOM 1838 C C . VAL A 1 254 ? 33.245 -0.337 7.255 1.00 108.94 368 VAL A C 1
ATOM 1839 O O . VAL A 1 254 ? 33.243 -0.679 6.069 1.00 118.55 368 VAL A O 1
ATOM 1843 N N . SER A 1 255 ? 33.465 0.916 7.647 1.00 111.35 369 SER A N 1
ATOM 1844 C CA . SER A 1 255 ? 33.798 1.996 6.722 1.00 111.63 369 SER A CA 1
ATOM 1845 C C . SER A 1 255 ? 34.869 2.851 7.384 1.00 121.80 369 SER A C 1
ATOM 1846 O O . SER A 1 255 ? 34.598 3.512 8.391 1.00 124.98 369 SER A O 1
ATOM 1849 N N . TYR A 1 256 ? 36.081 2.830 6.832 1.00 120.51 370 TYR A N 1
ATOM 1850 C CA . TYR A 1 256 ? 37.226 3.528 7.404 1.00 123.91 370 TYR A CA 1
ATOM 1851 C C . TYR A 1 256 ? 37.485 4.820 6.638 1.00 128.12 370 TYR A C 1
ATOM 1852 O O . TYR A 1 256 ? 37.583 4.806 5.406 1.00 138.07 370 TYR A O 1
ATOM 1861 N N . ARG A 1 257 ? 37.598 5.931 7.372 1.00 128.07 371 ARG A N 1
ATOM 1862 C CA . ARG A 1 257 ? 37.784 7.261 6.784 1.00 124.46 371 ARG A CA 1
ATOM 1863 C C . ARG A 1 257 ? 36.677 7.587 5.784 1.00 130.05 371 ARG A C 1
ATOM 1864 O O . ARG A 1 257 ? 36.919 8.202 4.743 1.00 140.06 371 ARG A O 1
ATOM 1872 N N . ARG A 1 258 ? 35.450 7.171 6.109 1.00 128.64 372 ARG A N 1
ATOM 1873 C CA . ARG A 1 258 ? 34.271 7.404 5.269 1.00 129.29 372 ARG A CA 1
ATOM 1874 C C . ARG A 1 258 ? 34.490 6.865 3.854 1.00 133.32 372 ARG A C 1
ATOM 1875 O O . ARG A 1 258 ? 34.283 7.558 2.855 1.00 148.51 372 ARG A O 1
ATOM 1883 N N . SER A 1 259 ? 34.922 5.612 3.777 1.00 127.37 373 SER A N 1
ATOM 1884 C CA . SER A 1 259 ? 35.122 4.933 2.510 1.00 128.10 373 SER A CA 1
ATOM 1885 C C . SER A 1 259 ? 33.905 4.063 2.202 1.00 127.53 373 SER A C 1
ATOM 1886 O O . SER A 1 259 ? 32.851 4.181 2.834 1.00 137.17 373 SER A O 1
ATOM 1889 N N . ASP A 1 260 ? 34.043 3.181 1.217 1.00 132.05 374 ASP A N 1
ATOM 1890 C CA . ASP A 1 260 ? 32.973 2.255 0.883 1.00 134.34 374 ASP A CA 1
ATOM 1891 C C . ASP A 1 260 ? 32.907 1.131 1.909 1.00 136.83 374 ASP A C 1
ATOM 1892 O O . ASP A 1 260 ? 33.927 0.691 2.449 1.00 128.02 374 ASP A O 1
ATOM 1897 N N . PHE A 1 261 ? 31.688 0.672 2.178 1.00 132.39 375 PHE A N 1
ATOM 1898 C CA . PHE A 1 261 ? 31.482 -0.351 3.193 1.00 125.31 375 PHE A CA 1
ATOM 1899 C C . PHE A 1 261 ? 32.045 -1.692 2.740 1.00 131.42 375 PHE A C 1
ATOM 1900 O O . PHE A 1 261 ? 31.884 -2.097 1.585 1.00 137.34 375 PHE A O 1
ATOM 1908 N N . VAL A 1 262 ? 32.711 -2.380 3.665 1.00 139.07 376 VAL A N 1
ATOM 1909 C CA . VAL A 1 262 ? 33.348 -3.665 3.407 1.00 125.67 376 VAL A CA 1
ATOM 1910 C C . VAL A 1 262 ? 32.950 -4.635 4.511 1.00 126.99 376 VAL A C 1
ATOM 1911 O O . VAL A 1 262 ? 32.921 -4.268 5.691 1.00 130.93 376 VAL A O 1
ATOM 1915 N N . LEU A 1 263 ? 32.641 -5.873 4.126 1.00 118.89 377 LEU A N 1
ATOM 1916 C CA . LEU A 1 263 ? 32.331 -6.904 5.107 1.00 123.22 377 LEU A CA 1
ATOM 1917 C C . LEU A 1 263 ? 33.560 -7.215 5.952 1.00 127.49 377 LEU A C 1
ATOM 1918 O O . LEU A 1 263 ? 34.655 -7.429 5.425 1.00 118.04 377 LEU A O 1
ATOM 1923 N N . MET A 1 264 ? 33.373 -7.234 7.269 1.00 129.91 378 MET A N 1
ATOM 1924 C CA . MET A 1 264 ? 34.475 -7.478 8.186 1.00 116.10 378 MET A CA 1
ATOM 1925 C C . MET A 1 264 ? 34.849 -8.955 8.187 1.00 100.24 378 MET A C 1
ATOM 1926 O O . MET A 1 264 ? 33.985 -9.832 8.102 1.00 91.83 378 MET A O 1
ATOM 1931 N N . LYS A 1 265 ? 36.151 -9.223 8.275 1.00 104.13 379 LYS A N 1
ATOM 1932 C CA . LYS A 1 265 ? 36.678 -10.582 8.153 1.00 106.49 379 LYS A CA 1
ATOM 1933 C C . LYS A 1 265 ? 36.664 -11.252 9.519 1.00 103.28 379 LYS A C 1
ATOM 1934 O O . LYS A 1 265 ? 37.589 -11.107 10.319 1.00 103.02 379 LYS A O 1
ATOM 1940 N N . LEU A 1 266 ? 35.604 -11.992 9.782 1.00 111.28 380 LEU A N 1
ATOM 1941 C CA . LEU A 1 266 ? 35.505 -12.886 10.920 1.00 103.14 380 LEU A CA 1
ATOM 1942 C C . LEU A 1 266 ? 35.698 -14.323 10.464 1.00 107.63 380 LEU A C 1
ATOM 1943 O O . LEU A 1 266 ? 35.509 -14.639 9.285 1.00 122.23 380 LEU A O 1
ATOM 1948 N N . PRO A 1 267 ? 36.104 -15.219 11.362 1.00 96.45 381 PRO A N 1
ATOM 1949 C CA . PRO A 1 267 ? 36.277 -16.624 10.974 1.00 101.99 381 PRO A CA 1
ATOM 1950 C C . PRO A 1 267 ? 35.012 -17.192 10.348 1.00 107.90 381 PRO A C 1
ATOM 1951 O O . PRO A 1 267 ? 33.908 -17.027 10.874 1.00 96.54 381 PRO A O 1
ATOM 1955 N N . LYS A 1 268 ? 35.183 -17.856 9.201 1.00 124.43 382 LYS A N 1
ATOM 1956 C CA . LYS A 1 268 ? 34.035 -18.317 8.426 1.00 141.67 382 LYS A CA 1
ATOM 1957 C C . LYS A 1 268 ? 33.145 -19.252 9.231 1.00 136.46 382 LYS A C 1
ATOM 1958 O O . LYS A 1 268 ? 31.921 -19.251 9.051 1.00 144.95 382 LYS A O 1
ATOM 1964 N N . TYR A 1 269 ? 33.729 -20.046 10.125 1.00 108.45 383 TYR A N 1
ATOM 1965 C CA . TYR A 1 269 ? 32.982 -21.082 10.815 1.00 110.95 383 TYR A CA 1
ATOM 1966 C C . TYR A 1 269 ? 32.935 -20.921 12.324 1.00 117.76 383 TYR A C 1
ATOM 1967 O O . TYR A 1 269 ? 32.035 -21.487 12.954 1.00 133.61 383 TYR A O 1
ATOM 1976 N N . ALA A 1 270 ? 33.858 -20.172 12.923 1.00 117.32 384 ALA A N 1
ATOM 1977 C CA . ALA A 1 270 ? 33.650 -19.731 14.295 1.00 114.19 384 ALA A CA 1
ATOM 1978 C C . ALA A 1 270 ? 32.505 -18.725 14.292 1.00 100.28 384 ALA A C 1
ATOM 1979 O O . ALA A 1 270 ? 32.728 -17.513 14.215 1.00 98.18 384 ALA A O 1
ATOM 1981 N N . LEU A 1 271 ? 31.274 -19.227 14.365 1.00 99.27 385 LEU A N 1
ATOM 1982 C CA . LEU A 1 271 ? 30.082 -18.441 14.076 1.00 97.92 385 LEU A CA 1
ATOM 1983 C C . LEU A 1 271 ? 29.794 -17.440 15.192 1.00 108.81 385 LEU A C 1
ATOM 1984 O O . LEU A 1 271 ? 30.004 -17.743 16.369 1.00 129.41 385 LEU A O 1
ATOM 1989 N N . PRO A 1 272 ? 29.306 -16.246 14.845 1.00 115.29 386 PRO A N 1
ATOM 1990 C CA . PRO A 1 272 ? 28.900 -15.283 15.873 1.00 123.07 386 PRO A CA 1
ATOM 1991 C C . PRO A 1 272 ? 27.415 -15.336 16.197 1.00 109.76 386 PRO A C 1
ATOM 1992 O O . PRO A 1 272 ? 26.580 -15.552 15.312 1.00 108.42 386 PRO A O 1
ATOM 1996 N N . LYS A 1 273 ? 27.079 -15.140 17.471 1.00 115.88 387 LYS A N 1
ATOM 1997 C CA . LYS A 1 273 ? 25.699 -14.899 17.882 1.00 127.25 387 LYS A CA 1
ATOM 1998 C C . LYS A 1 273 ? 25.425 -13.401 17.968 1.00 129.67 387 LYS A C 1
ATOM 1999 O O . LYS A 1 273 ? 24.606 -12.865 17.215 1.00 144.80 387 LYS A O 1
ATOM 2005 N N . ASP A 1 274 ? 26.110 -12.722 18.883 1.00 116.18 388 ASP A N 1
ATOM 2006 C CA . ASP A 1 274 ? 26.071 -11.274 18.992 1.00 109.04 388 ASP A CA 1
ATOM 2007 C C . ASP A 1 274 ? 27.492 -10.751 19.133 1.00 107.42 388 ASP A C 1
ATOM 2008 O O . ASP A 1 274 ? 28.430 -11.502 19.421 1.00 111.77 388 ASP A O 1
ATOM 2013 N N . LEU A 1 275 ? 27.645 -9.451 18.897 1.00 109.44 389 LEU A N 1
ATOM 2014 C CA . LEU A 1 275 ? 28.948 -8.814 19.009 1.00 107.15 389 LEU A CA 1
ATOM 2015 C C . LEU A 1 275 ? 28.768 -7.381 19.480 1.00 103.17 389 LEU A C 1
ATOM 2016 O O . LEU A 1 275 ? 27.705 -6.776 19.320 1.00 111.01 389 LEU A O 1
ATOM 2021 N N . GLN A 1 276 ? 29.836 -6.847 20.059 1.00 88.52 390 GLN A N 1
ATOM 2022 C CA . GLN A 1 276 ? 29.844 -5.486 20.564 1.00 85.13 390 GLN A CA 1
ATOM 2023 C C . GLN A 1 276 ? 31.223 -4.887 20.353 1.00 87.18 390 GLN A C 1
ATOM 2024 O O . GLN A 1 276 ? 32.242 -5.556 20.547 1.00 92.23 390 GLN A O 1
ATOM 2030 N N . ILE A 1 277 ? 31.246 -3.619 19.958 1.00 88.59 391 ILE A N 1
ATOM 2031 C CA . ILE A 1 277 ? 32.495 -2.911 19.711 1.00 89.50 391 ILE A CA 1
ATOM 2032 C C . ILE A 1 277 ? 33.107 -2.539 21.057 1.00 102.07 391 ILE A C 1
ATOM 2033 O O . ILE A 1 277 ? 32.602 -1.654 21.753 1.00 100.52 391 ILE A O 1
ATOM 2038 N N . ILE A 1 278 ? 34.194 -3.217 21.434 1.00 105.81 392 ILE A N 1
ATOM 2039 C CA . ILE A 1 278 ? 34.845 -2.905 22.700 1.00 95.35 392 ILE A CA 1
ATOM 2040 C C . ILE A 1 278 ? 35.592 -1.582 22.596 1.00 99.63 392 ILE A C 1
ATOM 2041 O O . ILE A 1 278 ? 35.379 -0.664 23.397 1.00 106.11 392 ILE A O 1
ATOM 2046 N N . SER A 1 279 ? 36.473 -1.461 21.604 1.00 93.49 393 SER A N 1
ATOM 2047 C CA . SER A 1 279 ? 37.320 -0.280 21.484 1.00 104.05 393 SER A CA 1
ATOM 2048 C C . SER A 1 279 ? 37.743 -0.110 20.033 1.00 118.28 393 SER A C 1
ATOM 2049 O O . SER A 1 279 ? 38.541 -0.900 19.522 1.00 112.61 393 SER A O 1
ATOM 2052 N N . THR A 1 280 ? 37.215 0.924 19.377 1.00 130.46 394 THR A N 1
ATOM 2053 C CA . THR A 1 280 ? 37.771 1.425 18.126 1.00 117.27 394 THR A CA 1
ATOM 2054 C C . THR A 1 280 ? 38.701 2.597 18.371 1.00 115.62 394 THR A C 1
ATOM 2055 O O . THR A 1 280 ? 38.796 3.511 17.545 1.00 110.94 394 THR A O 1
ATOM 2059 N N . ASP A 1 281 ? 39.357 2.590 19.523 1.00 123.45 395 ASP A N 1
ATOM 2060 C CA . ASP A 1 281 ? 40.266 3.641 19.934 1.00 130.10 395 ASP A CA 1
ATOM 2061 C C . ASP A 1 281 ? 41.630 3.449 19.274 1.00 123.46 395 ASP A C 1
ATOM 2062 O O . ASP A 1 281 ? 41.954 2.384 18.740 1.00 126.03 395 ASP A O 1
ATOM 2067 N N . GLU A 1 282 ? 42.435 4.511 19.346 1.00 123.04 396 GLU A N 1
ATOM 2068 C CA . GLU A 1 282 ? 43.794 4.617 18.798 1.00 135.37 396 GLU A CA 1
ATOM 2069 C C . GLU A 1 282 ? 43.780 4.154 17.342 1.00 142.98 396 GLU A C 1
ATOM 2070 O O . GLU A 1 282 ? 42.955 4.649 16.564 1.00 143.90 396 GLU A O 1
ATOM 2076 N N . GLN A 1 283 ? 44.642 3.208 16.947 1.00 134.56 397 GLN A N 1
ATOM 2077 C CA . GLN A 1 283 ? 44.869 2.853 15.543 1.00 131.59 397 GLN A CA 1
ATOM 2078 C C . GLN A 1 283 ? 43.892 1.818 14.987 1.00 123.65 397 GLN A C 1
ATOM 2079 O O . GLN A 1 283 ? 43.522 1.907 13.813 1.00 130.54 397 GLN A O 1
ATOM 2085 N N . GLN A 1 284 ? 43.474 0.829 15.784 1.00 116.99 398 GLN A N 1
ATOM 2086 C CA . GLN A 1 284 ? 42.714 -0.293 15.240 1.00 112.70 398 GLN A CA 1
ATOM 2087 C C . GLN A 1 284 ? 41.368 -0.473 15.927 1.00 116.77 398 GLN A C 1
ATOM 2088 O O . GLN A 1 284 ? 40.908 0.408 16.662 1.00 131.80 398 GLN A O 1
ATOM 2094 N N . VAL A 1 285 ? 40.742 -1.625 15.699 1.00 107.99 399 VAL A N 1
ATOM 2095 C CA . VAL A 1 285 ? 39.405 -1.929 16.193 1.00 105.72 399 VAL A CA 1
ATOM 2096 C C . VAL A 1 285 ? 39.483 -3.162 17.081 1.00 104.61 399 VAL A C 1
ATOM 2097 O O . VAL A 1 285 ? 40.089 -4.171 16.700 1.00 112.42 399 VAL A O 1
ATOM 2101 N N . PHE A 1 286 ? 38.874 -3.080 18.259 1.00 102.06 400 PHE A N 1
ATOM 2102 C CA . PHE A 1 286 ? 38.734 -4.220 19.155 1.00 95.30 400 PHE A CA 1
ATOM 2103 C C . PHE A 1 286 ? 37.255 -4.563 19.266 1.00 92.31 400 PHE A C 1
ATOM 2104 O O . PHE A 1 286 ? 36.436 -3.707 19.622 1.00 99.02 400 PHE A O 1
ATOM 2112 N N . VAL A 1 287 ? 36.912 -5.809 18.968 1.00 76.86 401 VAL A N 1
ATOM 2113 C CA . VAL A 1 287 ? 35.521 -6.231 19.012 1.00 75.81 401 VAL A CA 1
ATOM 2114 C C . VAL A 1 287 ? 35.417 -7.469 19.890 1.00 89.92 401 VAL A C 1
ATOM 2115 O O . VAL A 1 287 ? 36.384 -8.219 20.057 1.00 103.30 401 VAL A O 1
ATOM 2119 N N . ALA A 1 288 ? 34.246 -7.661 20.490 1.00 84.75 402 ALA A N 1
ATOM 2120 C CA . ALA A 1 288 ? 33.942 -8.866 21.245 1.00 76.34 402 ALA A CA 1
ATOM 2121 C C . ALA A 1 288 ? 32.810 -9.596 20.542 1.00 80.37 402 ALA A C 1
ATOM 2122 O O . ALA A 1 288 ? 31.815 -8.977 20.152 1.00 88.09 402 ALA A O 1
ATOM 2124 N N . VAL A 1 289 ? 32.971 -10.904 20.376 1.00 83.51 403 VAL A N 1
ATOM 2125 C CA . VAL A 1 289 ? 32.045 -11.726 19.609 1.00 89.18 403 VAL A CA 1
ATOM 2126 C C . VAL A 1 289 ? 31.735 -12.972 20.423 1.00 97.26 403 VAL A C 1
ATOM 2127 O O . VAL A 1 289 ? 32.651 -13.717 20.792 1.00 106.54 403 VAL A O 1
ATOM 2131 N N . GLN A 1 290 ? 30.454 -13.203 20.703 1.00 102.99 404 GLN A N 1
ATOM 2132 C CA . GLN A 1 290 ? 30.036 -14.402 21.422 1.00 103.22 404 GLN A CA 1
ATOM 2133 C C . GLN A 1 290 ? 29.837 -15.520 20.405 1.00 92.46 404 GLN A C 1
ATOM 2134 O O . GLN A 1 290 ? 28.896 -15.482 19.606 1.00 97.06 404 GLN A O 1
ATOM 2140 N N . GLU A 1 291 ? 30.726 -16.512 20.432 1.00 93.56 405 GLU A N 1
ATOM 2141 C CA . GLU A 1 291 ? 30.675 -17.591 19.446 1.00 101.90 405 GLU A CA 1
ATOM 2142 C C . GLU A 1 291 ? 29.683 -18.675 19.859 1.00 108.90 405 GLU A C 1
ATOM 2143 O O . GLU A 1 291 ? 28.669 -18.893 19.189 1.00 93.04 405 GLU A O 1
ATOM 2149 N N . TRP A 1 292 ? 29.972 -19.372 20.958 1.00 152.16 406 TRP A N 1
ATOM 2150 C CA . TRP A 1 292 ? 29.068 -20.375 21.505 1.00 140.74 406 TRP A CA 1
ATOM 2151 C C . TRP A 1 292 ? 28.168 -19.744 22.557 1.00 141.12 406 TRP A C 1
ATOM 2152 O O . TRP A 1 292 ? 28.624 -18.962 23.397 1.00 125.05 406 TRP A O 1
ATOM 2163 N N . ASN A 1 293 ? 26.884 -20.099 22.509 1.00 151.88 407 ASN A N 1
ATOM 2164 C CA . ASN A 1 293 ? 25.874 -19.473 23.359 1.00 163.11 407 ASN A CA 1
ATOM 2165 C C . ASN A 1 293 ? 25.906 -20.053 24.775 1.00 179.27 407 ASN A C 1
ATOM 2166 O O . ASN A 1 293 ? 24.941 -20.631 25.276 1.00 187.17 407 ASN A O 1
ATOM 2171 N N . GLN A 1 294 ? 27.059 -19.881 25.424 1.00 175.66 408 GLN A N 1
ATOM 2172 C CA . GLN A 1 294 ? 27.156 -20.135 26.853 1.00 163.79 408 GLN A CA 1
ATOM 2173 C C . GLN A 1 294 ? 26.416 -19.088 27.669 1.00 158.18 408 GLN A C 1
ATOM 2174 O O . GLN A 1 294 ? 26.273 -19.262 28.884 1.00 164.53 408 GLN A O 1
ATOM 2180 N N . VAL A 1 295 ? 25.947 -18.015 27.024 1.00 157.44 409 VAL A N 1
ATOM 2181 C CA . VAL A 1 295 ? 25.287 -16.885 27.672 1.00 178.03 409 VAL A CA 1
ATOM 2182 C C . VAL A 1 295 ? 26.225 -16.324 28.735 1.00 168.38 409 VAL A C 1
ATOM 2183 O O . VAL A 1 295 ? 25.781 -15.762 29.742 1.00 186.06 409 VAL A O 1
ATOM 2187 N N . ASP A 1 296 ? 27.534 -16.461 28.516 1.00 132.93 410 ASP A N 1
ATOM 2188 C CA . ASP A 1 296 ? 28.476 -16.120 29.573 1.00 125.52 410 ASP A CA 1
ATOM 2189 C C . ASP A 1 296 ? 29.790 -15.544 29.057 1.00 126.70 410 ASP A C 1
ATOM 2190 O O . ASP A 1 296 ? 30.345 -14.634 29.680 1.00 132.56 410 ASP A O 1
ATOM 2195 N N . THR A 1 297 ? 30.307 -16.052 27.940 1.00 118.30 411 THR A N 1
ATOM 2196 C CA . THR A 1 297 ? 31.645 -15.691 27.495 1.00 111.85 411 THR A CA 1
ATOM 2197 C C . THR A 1 297 ? 31.636 -15.098 26.092 1.00 132.27 411 THR A C 1
ATOM 2198 O O . THR A 1 297 ? 30.826 -15.474 25.239 1.00 147.13 411 THR A O 1
ATOM 2202 N N . TYR A 1 298 ? 32.562 -14.166 25.870 1.00 120.67 412 TYR A N 1
ATOM 2203 C CA . TYR A 1 298 ? 32.841 -13.569 24.573 1.00 101.26 412 TYR A CA 1
ATOM 2204 C C . TYR A 1 298 ? 34.299 -13.813 24.204 1.00 96.24 412 TYR A C 1
ATOM 2205 O O . TYR A 1 298 ? 35.131 -14.129 25.059 1.00 104.05 412 TYR A O 1
ATOM 2214 N N . ASN A 1 299 ? 34.609 -13.654 22.920 1.00 100.59 413 ASN A N 1
ATOM 2215 C CA . ASN A 1 299 ? 35.979 -13.698 22.426 1.00 91.60 413 ASN A CA 1
ATOM 2216 C C . ASN A 1 299 ? 36.391 -12.317 21.937 1.00 85.99 413 ASN A C 1
ATOM 2217 O O . ASN A 1 299 ? 35.621 -11.640 21.251 1.00 85.00 413 ASN A O 1
ATOM 2222 N N . LEU A 1 300 ? 37.608 -11.905 22.283 1.00 84.58 414 LEU A N 1
ATOM 2223 C CA . LEU A 1 300 ? 38.125 -10.585 21.934 1.00 84.50 414 LEU A CA 1
ATOM 2224 C C . LEU A 1 300 ? 39.002 -10.697 20.692 1.00 98.51 414 LEU A C 1
ATOM 2225 O O . LEU A 1 300 ? 40.071 -11.320 20.735 1.00 111.14 414 LEU A O 1
ATOM 2230 N N . TYR A 1 301 ? 38.556 -10.075 19.601 1.00 95.53 415 TYR A N 1
ATOM 2231 C CA . TYR A 1 301 ? 39.275 -10.036 18.338 1.00 88.95 415 TYR A CA 1
ATOM 2232 C C . TYR A 1 301 ? 39.776 -8.624 18.054 1.00 86.81 415 TYR A C 1
ATOM 2233 O O . TYR A 1 301 ? 39.172 -7.629 18.474 1.00 83.21 415 TYR A O 1
ATOM 2242 N N . GLN A 1 302 ? 40.886 -8.551 17.318 1.00 91.61 416 GLN A N 1
ATOM 2243 C CA . GLN A 1 302 ? 41.536 -7.299 16.957 1.00 97.29 416 GLN A CA 1
ATOM 2244 C C . GLN A 1 302 ? 41.705 -7.223 15.448 1.00 94.07 416 GLN A C 1
ATOM 2245 O O . GLN A 1 302 ? 42.016 -8.226 14.797 1.00 91.53 416 GLN A O 1
ATOM 2251 N N . SER A 1 303 ? 41.504 -6.031 14.897 1.00 88.84 417 SER A N 1
ATOM 2252 C CA . SER A 1 303 ? 41.580 -5.815 13.463 1.00 93.14 417 SER A CA 1
ATOM 2253 C C . SER A 1 303 ? 42.902 -5.130 13.105 1.00 111.68 417 SER A C 1
ATOM 2254 O O . SER A 1 303 ? 43.842 -5.100 13.906 1.00 107.13 417 SER A O 1
ATOM 2257 N N . ASP A 1 304 ? 42.984 -4.589 11.891 1.00 119.49 418 ASP A N 1
ATOM 2258 C CA . ASP A 1 304 ? 44.113 -3.803 11.420 1.00 109.78 418 ASP A CA 1
ATOM 2259 C C . ASP A 1 304 ? 43.739 -2.319 11.457 1.00 107.49 418 ASP A C 1
ATOM 2260 O O . ASP A 1 304 ? 42.777 -1.927 12.126 1.00 127.33 418 ASP A O 1
ATOM 2265 N N . LEU A 1 305 ? 44.485 -1.483 10.731 1.00 90.39 419 LEU A N 1
ATOM 2266 C CA . LEU A 1 305 ? 44.136 -0.066 10.674 1.00 93.89 419 LEU A CA 1
ATOM 2267 C C . LEU A 1 305 ? 42.825 0.148 9.928 1.00 94.57 419 LEU A C 1
ATOM 2268 O O . LEU A 1 305 ? 42.022 1.011 10.303 1.00 101.54 419 LEU A O 1
ATOM 2273 N N . ARG A 1 306 ? 42.585 -0.632 8.873 1.00 93.25 420 ARG A N 1
ATOM 2274 C CA . ARG A 1 306 ? 41.347 -0.499 8.118 1.00 110.25 420 ARG A CA 1
ATOM 2275 C C . ARG A 1 306 ? 40.150 -1.068 8.866 1.00 114.13 420 ARG A C 1
ATOM 2276 O O . ARG A 1 306 ? 39.010 -0.705 8.555 1.00 105.86 420 ARG A O 1
ATOM 2284 N N . GLY A 1 307 ? 40.380 -1.942 9.840 1.00 114.43 421 GLY A N 1
ATOM 2285 C CA . GLY A 1 307 ? 39.290 -2.535 10.592 1.00 108.95 421 GLY A CA 1
ATOM 2286 C C . GLY A 1 307 ? 38.566 -3.649 9.871 1.00 104.74 421 GLY A C 1
ATOM 2287 O O . GLY A 1 307 ? 37.331 -3.712 9.918 1.00 104.33 421 GLY A O 1
ATOM 2288 N N . VAL A 1 308 ? 39.300 -4.539 9.204 1.00 109.72 422 VAL A N 1
ATOM 2289 C CA . VAL A 1 308 ? 38.686 -5.602 8.414 1.00 111.48 422 VAL A CA 1
ATOM 2290 C C . VAL A 1 308 ? 39.246 -6.959 8.826 1.00 112.57 422 VAL A C 1
ATOM 2291 O O . VAL A 1 308 ? 38.488 -7.889 9.119 1.00 113.02 422 VAL A O 1
ATOM 2295 N N . ARG A 1 309 ? 40.572 -7.082 8.849 1.00 106.82 423 ARG A N 1
ATOM 2296 C CA . ARG A 1 309 ? 41.230 -8.361 9.118 1.00 101.21 423 ARG A CA 1
ATOM 2297 C C . ARG A 1 309 ? 41.272 -8.601 10.623 1.00 115.39 423 ARG A C 1
ATOM 2298 O O . ARG A 1 309 ? 42.163 -8.108 11.317 1.00 128.55 423 ARG A O 1
ATOM 2306 N N . TYR A 1 310 ? 40.318 -9.378 11.133 1.00 108.37 424 TYR A N 1
ATOM 2307 C CA . TYR A 1 310 ? 40.220 -9.668 12.559 1.00 87.46 424 TYR A CA 1
ATOM 2308 C C . TYR A 1 310 ? 40.905 -10.991 12.877 1.00 83.87 424 TYR A C 1
ATOM 2309 O O . TYR A 1 310 ? 40.656 -12.000 12.211 1.00 89.76 424 TYR A O 1
ATOM 2318 N N . SER A 1 311 ? 41.755 -10.984 13.901 1.00 87.62 425 SER A N 1
ATOM 2319 C CA . SER A 1 311 ? 42.410 -12.185 14.397 1.00 88.63 425 SER A CA 1
ATOM 2320 C C . SER A 1 311 ? 42.132 -12.344 15.886 1.00 102.26 425 SER A C 1
ATOM 2321 O O . SER A 1 311 ? 41.720 -11.401 16.567 1.00 115.18 425 SER A O 1
ATOM 2324 N N . LEU A 1 312 ? 42.369 -13.551 16.391 1.00 95.42 426 LEU A N 1
ATOM 2325 C CA . LEU A 1 312 ? 42.092 -13.834 17.792 1.00 83.07 426 LEU A CA 1
ATOM 2326 C C . LEU A 1 312 ? 43.097 -13.127 18.692 1.00 91.26 426 LEU A C 1
ATOM 2327 O O . LEU A 1 312 ? 44.277 -12.999 18.354 1.00 101.43 426 LEU A O 1
ATOM 2332 N N . VAL A 1 313 ? 42.620 -12.659 19.845 1.00 91.45 427 VAL A N 1
ATOM 2333 C CA . VAL A 1 313 ? 43.477 -11.991 20.818 1.00 98.91 427 VAL A CA 1
ATOM 2334 C C . VAL A 1 313 ? 43.219 -12.566 22.204 1.00 94.96 427 VAL A C 1
ATOM 2335 O O . VAL A 1 313 ? 44.157 -12.976 22.898 1.00 98.39 427 VAL A O 1
ATOM 2339 N N . LEU A 1 314 ? 41.953 -12.605 22.621 1.00 94.18 428 LEU A N 1
ATOM 2340 C CA . LEU A 1 314 ? 41.597 -13.143 23.928 1.00 91.08 428 LEU A CA 1
ATOM 2341 C C . LEU A 1 314 ? 40.444 -14.126 23.791 1.00 98.08 428 LEU A C 1
ATOM 2342 O O . LEU A 1 314 ? 39.530 -13.928 22.987 1.00 106.38 428 LEU A O 1
ATOM 2347 N N . GLU A 1 315 ? 40.476 -15.175 24.614 1.00 97.69 429 GLU A N 1
ATOM 2348 C CA . GLU A 1 315 ? 39.586 -16.316 24.423 1.00 109.48 429 GLU A CA 1
ATOM 2349 C C . GLU A 1 315 ? 38.218 -16.128 25.084 1.00 123.25 429 GLU A C 1
ATOM 2350 O O . GLU A 1 315 ? 37.189 -16.194 24.406 1.00 130.19 429 GLU A O 1
ATOM 2356 N N . ASN A 1 316 ? 38.181 -15.896 26.396 1.00 108.90 430 ASN A N 1
ATOM 2357 C CA . ASN A 1 316 ? 36.915 -15.832 27.119 1.00 98.45 430 ASN A CA 1
ATOM 2358 C C . ASN A 1 316 ? 36.862 -14.609 28.023 1.00 96.24 430 ASN A C 1
ATOM 2359 O O . ASN A 1 316 ? 37.861 -14.248 28.649 1.00 115.11 430 ASN A O 1
ATOM 2364 N N . VAL A 1 317 ? 35.688 -13.971 28.081 1.00 85.56 431 VAL A N 1
ATOM 2365 C CA . VAL A 1 317 ? 35.447 -12.790 28.907 1.00 90.17 431 VAL A CA 1
ATOM 2366 C C . VAL A 1 317 ? 34.015 -12.846 29.434 1.00 112.70 431 VAL A C 1
ATOM 2367 O O . VAL A 1 317 ? 33.108 -13.326 28.750 1.00 126.47 431 VAL A O 1
ATOM 2371 N N . ARG A 1 318 ? 33.810 -12.343 30.654 1.00 101.21 432 ARG A N 1
ATOM 2372 C CA . ARG A 1 318 ? 32.481 -12.308 31.260 1.00 97.19 432 ARG A CA 1
ATOM 2373 C C . ARG A 1 318 ? 31.524 -11.447 30.433 1.00 109.99 432 ARG A C 1
ATOM 2374 O O . ARG A 1 318 ? 31.936 -10.561 29.682 1.00 116.90 432 ARG A O 1
ATOM 2382 N N . SER A 1 319 ? 30.225 -11.706 30.589 1.00 106.07 433 SER A N 1
ATOM 2383 C CA . SER A 1 319 ? 29.219 -10.964 29.836 1.00 113.22 433 SER A CA 1
ATOM 2384 C C . SER A 1 319 ? 27.887 -11.005 30.572 1.00 116.24 433 SER A C 1
ATOM 2385 O O . SER A 1 319 ? 27.405 -12.087 30.916 1.00 127.78 433 SER A O 1
ATOM 2388 N N . SER A 1 320 ? 27.307 -9.833 30.826 1.00 117.63 434 SER A N 1
ATOM 2389 C CA . SER A 1 320 ? 26.035 -9.735 31.531 1.00 118.73 434 SER A CA 1
ATOM 2390 C C . SER A 1 320 ? 25.066 -8.874 30.732 1.00 127.69 434 SER A C 1
ATOM 2391 O O . SER A 1 320 ? 25.364 -8.422 29.622 1.00 156.89 434 SER A O 1
ATOM 2394 N N . ARG A 1 321 ? 23.885 -8.652 31.317 1.00 121.09 435 ARG A N 1
ATOM 2395 C CA . ARG A 1 321 ? 22.831 -7.843 30.700 1.00 129.58 435 ARG A CA 1
ATOM 2396 C C . ARG A 1 321 ? 21.999 -7.236 31.833 1.00 140.92 435 ARG A C 1
ATOM 2397 O O . ARG A 1 321 ? 21.035 -7.844 32.305 1.00 135.91 435 ARG A O 1
ATOM 2405 N N . GLN A 1 322 ? 22.388 -6.036 32.266 1.00 148.17 436 GLN A N 1
ATOM 2406 C CA . GLN A 1 322 ? 21.602 -5.313 33.267 1.00 141.77 436 GLN A CA 1
ATOM 2407 C C . GLN A 1 322 ? 20.411 -4.619 32.612 1.00 158.81 436 GLN A C 1
ATOM 2408 O O . GLN A 1 322 ? 19.256 -4.986 32.846 1.00 156.48 436 GLN A O 1
ATOM 2414 N N . ALA A 1 323 ? 20.679 -3.609 31.785 1.00 160.45 437 ALA A N 1
ATOM 2415 C CA . ALA A 1 323 ? 19.628 -3.018 30.971 1.00 150.79 437 ALA A CA 1
ATOM 2416 C C . ALA A 1 323 ? 19.093 -4.051 29.983 1.00 161.51 437 ALA A C 1
ATOM 2417 O O . ALA A 1 323 ? 19.755 -5.042 29.664 1.00 164.46 437 ALA A O 1
ATOM 2419 N N . GLU A 1 324 ? 17.875 -3.806 29.494 1.00 161.06 438 GLU A N 1
ATOM 2420 C CA . GLU A 1 324 ? 17.178 -4.810 28.692 1.00 158.99 438 GLU A CA 1
ATOM 2421 C C . GLU A 1 324 ? 17.965 -5.170 27.436 1.00 170.16 438 GLU A C 1
ATOM 2422 O O . GLU A 1 324 ? 18.198 -6.351 27.153 1.00 159.21 438 GLU A O 1
ATOM 2428 N N . GLU A 1 325 ? 18.383 -4.165 26.668 1.00 171.97 439 GLU A N 1
ATOM 2429 C CA . GLU A 1 325 ? 19.082 -4.388 25.409 1.00 166.35 439 GLU A CA 1
ATOM 2430 C C . GLU A 1 325 ? 20.559 -4.017 25.477 1.00 172.97 439 GLU A C 1
ATOM 2431 O O . GLU A 1 325 ? 21.244 -4.054 24.449 1.00 172.03 439 GLU A O 1
ATOM 2437 N N . ASN A 1 326 ? 21.068 -3.669 26.655 1.00 162.92 440 ASN A N 1
ATOM 2438 C CA . ASN A 1 326 ? 22.460 -3.279 26.828 1.00 153.46 440 ASN A CA 1
ATOM 2439 C C . ASN A 1 326 ? 23.208 -4.370 27.582 1.00 132.18 440 ASN A C 1
ATOM 2440 O O . ASN A 1 326 ? 22.752 -4.826 28.636 1.00 123.66 440 ASN A O 1
ATOM 2445 N N . VAL A 1 327 ? 24.347 -4.784 27.038 1.00 129.23 441 VAL A N 1
ATOM 2446 C CA . VAL A 1 327 ? 25.209 -5.765 27.677 1.00 118.29 441 VAL A CA 1
ATOM 2447 C C . VAL A 1 327 ? 26.492 -5.071 28.123 1.00 104.60 441 VAL A C 1
ATOM 2448 O O . VAL A 1 327 ? 26.767 -3.927 27.763 1.00 112.60 441 VAL A O 1
ATOM 2452 N N . VAL A 1 328 ? 27.282 -5.782 28.922 1.00 95.95 442 VAL A N 1
ATOM 2453 C CA . VAL A 1 328 ? 28.542 -5.269 29.444 1.00 90.60 442 VAL A CA 1
ATOM 2454 C C . VAL A 1 328 ? 29.575 -6.385 29.375 1.00 101.23 442 VAL A C 1
ATOM 2455 O O . VAL A 1 328 ? 29.263 -7.553 29.633 1.00 112.80 442 VAL A O 1
ATOM 2459 N N . ILE A 1 329 ? 30.803 -6.027 29.006 1.00 110.31 443 ILE A N 1
ATOM 2460 C CA . ILE A 1 329 ? 31.880 -6.984 28.786 1.00 103.57 443 ILE A CA 1
ATOM 2461 C C . ILE A 1 329 ? 33.085 -6.537 29.603 1.00 93.22 443 ILE A C 1
ATOM 2462 O O . ILE A 1 329 ? 33.550 -5.400 29.459 1.00 93.81 443 ILE A O 1
ATOM 2467 N N . ASP A 1 330 ? 33.586 -7.430 30.459 1.00 100.29 444 ASP A N 1
ATOM 2468 C CA . ASP A 1 330 ? 34.637 -7.100 31.415 1.00 101.27 444 ASP A CA 1
ATOM 2469 C C . ASP A 1 330 ? 35.988 -6.872 30.748 1.00 106.45 444 ASP A C 1
ATOM 2470 O O . ASP A 1 330 ? 36.756 -7.820 30.554 1.00 102.66 444 ASP A O 1
ATOM 2475 N N . ILE A 1 331 ? 36.298 -5.621 30.420 1.00 111.07 445 ILE A N 1
ATOM 2476 C CA . ILE A 1 331 ? 37.582 -5.273 29.822 1.00 100.84 445 ILE A CA 1
ATOM 2477 C C . ILE A 1 331 ? 37.832 -3.793 30.081 1.00 97.71 445 ILE A C 1
ATOM 2478 O O . ILE A 1 331 ? 36.901 -2.983 30.079 1.00 114.92 445 ILE A O 1
ATOM 2483 N N . LEU A 1 332 ? 39.095 -3.447 30.324 1.00 79.87 446 LEU A N 1
ATOM 2484 C CA . LEU A 1 332 ? 39.475 -2.077 30.647 1.00 79.91 446 LEU A CA 1
ATOM 2485 C C . LEU A 1 332 ? 40.759 -1.734 29.910 1.00 88.97 446 LEU A C 1
ATOM 2486 O O . LEU A 1 332 ? 41.771 -2.424 30.066 1.00 88.65 446 LEU A O 1
ATOM 2491 N N . GLU A 1 333 ? 40.723 -0.670 29.114 1.00 86.68 447 GLU A N 1
ATOM 2492 C CA . GLU A 1 333 ? 41.881 -0.215 28.352 1.00 90.78 447 GLU A CA 1
ATOM 2493 C C . GLU A 1 333 ? 42.512 0.979 29.057 1.00 94.63 447 GLU A C 1
ATOM 2494 O O . GLU A 1 333 ? 41.851 2.004 29.258 1.00 92.22 447 GLU A O 1
ATOM 2500 N N . VAL A 1 334 ? 43.788 0.856 29.412 1.00 93.86 448 VAL A N 1
ATOM 2501 C CA . VAL A 1 334 ? 44.483 1.918 30.131 1.00 93.02 448 VAL A CA 1
ATOM 2502 C C . VAL A 1 334 ? 44.912 2.978 29.124 1.00 106.03 448 VAL A C 1
ATOM 2503 O O . VAL A 1 334 ? 45.821 2.754 28.322 1.00 110.41 448 VAL A O 1
ATOM 2507 N N . ARG A 1 335 ? 44.254 4.137 29.164 1.00 106.21 449 ARG A N 1
ATOM 2508 C CA . ARG A 1 335 ? 44.591 5.215 28.244 1.00 101.69 449 ARG A CA 1
ATOM 2509 C C . ARG A 1 335 ? 45.942 5.843 28.555 1.00 109.99 449 ARG A C 1
ATOM 2510 O O . ARG A 1 335 ? 46.509 6.518 27.689 1.00 119.19 449 ARG A O 1
ATOM 2518 N N . GLY A 1 336 ? 46.469 5.638 29.766 1.00 114.01 450 GLY A N 1
ATOM 2519 C CA . GLY A 1 336 ? 47.748 6.231 30.121 1.00 123.17 450 GLY A CA 1
ATOM 2520 C C . GLY A 1 336 ? 48.899 5.732 29.270 1.00 108.38 450 GLY A C 1
ATOM 2521 O O . GLY A 1 336 ? 49.827 6.489 28.969 1.00 111.35 450 GLY A O 1
ATOM 2522 N N . VAL A 1 337 ? 48.861 4.463 28.874 1.00 108.47 451 VAL A N 1
ATOM 2523 C CA . VAL A 1 337 ? 49.876 3.866 28.013 1.00 100.61 451 VAL A CA 1
ATOM 2524 C C . VAL A 1 337 ? 49.160 3.173 26.864 1.00 100.59 451 VAL A C 1
ATOM 2525 O O . VAL A 1 337 ? 48.404 2.219 27.087 1.00 102.73 451 VAL A O 1
ATOM 2529 N N . LYS A 1 338 ? 49.397 3.646 25.640 1.00 100.64 452 LYS A N 1
ATOM 2530 C CA . LYS A 1 338 ? 48.728 3.093 24.468 1.00 106.96 452 LYS A CA 1
ATOM 2531 C C . LYS A 1 338 ? 49.133 1.642 24.242 1.00 91.49 452 LYS A C 1
ATOM 2532 O O . LYS A 1 338 ? 50.281 1.358 23.888 1.00 84.71 452 LYS A O 1
ATOM 2538 N N . GLY A 1 339 ? 48.198 0.719 24.452 1.00 105.01 453 GLY A N 1
ATOM 2539 C CA . GLY A 1 339 ? 48.449 -0.694 24.266 1.00 108.80 453 GLY A CA 1
ATOM 2540 C C . GLY A 1 339 ? 48.392 -1.546 25.519 1.00 107.15 453 GLY A C 1
ATOM 2541 O O . GLY A 1 339 ? 48.797 -2.714 25.467 1.00 96.90 453 GLY A O 1
ATOM 2542 N N . VAL A 1 340 ? 47.905 -1.011 26.636 1.00 103.18 454 VAL A N 1
ATOM 2543 C CA . VAL A 1 340 ? 47.817 -1.744 27.895 1.00 96.58 454 VAL A CA 1
ATOM 2544 C C . VAL A 1 340 ? 46.354 -2.082 28.149 1.00 99.85 454 VAL A C 1
ATOM 2545 O O . VAL A 1 340 ? 45.496 -1.188 28.179 1.00 112.80 454 VAL A O 1
ATOM 2549 N N . PHE A 1 341 ? 46.069 -3.369 28.336 1.00 81.23 455 PHE A N 1
ATOM 2550 C CA . PHE A 1 341 ? 44.704 -3.834 28.536 1.00 73.25 455 PHE A CA 1
ATOM 2551 C C . PHE A 1 341 ? 44.631 -4.758 29.742 1.00 89.20 455 PHE A C 1
ATOM 2552 O O . PHE A 1 341 ? 45.580 -5.480 30.046 1.00 92.05 455 PHE A O 1
ATOM 2560 N N . LEU A 1 342 ? 43.491 -4.720 30.431 1.00 95.34 456 LEU A N 1
ATOM 2561 C CA . LEU A 1 342 ? 43.169 -5.663 31.492 1.00 85.47 456 LEU A CA 1
ATOM 2562 C C . LEU A 1 342 ? 41.820 -6.294 31.185 1.00 72.94 456 LEU A C 1
ATOM 2563 O O . LEU A 1 342 ? 40.928 -5.643 30.635 1.00 80.39 456 LEU A O 1
ATOM 2568 N N . ALA A 1 343 ? 41.672 -7.567 31.539 1.00 70.96 457 ALA A N 1
ATOM 2569 C CA . ALA A 1 343 ? 40.434 -8.257 31.211 1.00 78.86 457 ALA A CA 1
ATOM 2570 C C . ALA A 1 343 ? 40.226 -9.429 32.156 1.00 94.54 457 ALA A C 1
ATOM 2571 O O . ALA A 1 343 ? 41.183 -10.035 32.643 1.00 103.04 457 ALA A O 1
ATOM 2573 N N . ASN A 1 344 ? 38.957 -9.746 32.396 1.00 91.92 458 ASN A N 1
ATOM 2574 C CA . ASN A 1 344 ? 38.569 -10.874 33.230 1.00 86.39 458 ASN A CA 1
ATOM 2575 C C . ASN A 1 344 ? 38.092 -12.012 32.338 1.00 85.36 458 ASN A C 1
ATOM 2576 O O . ASN A 1 344 ? 37.166 -11.837 31.539 1.00 91.87 458 ASN A O 1
ATOM 2581 N N . GLN A 1 345 ? 38.725 -13.168 32.477 1.00 79.51 459 GLN A N 1
ATOM 2582 C CA . GLN A 1 345 ? 38.345 -14.371 31.759 1.00 88.18 459 GLN A CA 1
ATOM 2583 C C . GLN A 1 345 ? 37.522 -15.276 32.662 1.00 91.24 459 GLN A C 1
ATOM 2584 O O . GLN A 1 345 ? 37.743 -15.337 33.874 1.00 110.76 459 GLN A O 1
ATOM 2590 N N . LYS A 1 346 ? 36.571 -15.986 32.064 1.00 86.49 460 LYS A N 1
ATOM 2591 C CA . LYS A 1 346 ? 35.766 -16.969 32.786 1.00 100.88 460 LYS A CA 1
ATOM 2592 C C . LYS A 1 346 ? 35.990 -18.338 32.151 1.00 106.09 460 LYS A C 1
ATOM 2593 O O . LYS A 1 346 ? 35.447 -18.631 31.081 1.00 105.59 460 LYS A O 1
ATOM 2599 N N . VAL A 1 347 ? 36.780 -19.176 32.818 1.00 118.98 461 VAL A N 1
ATOM 2600 C CA . VAL A 1 347 ? 37.040 -20.542 32.375 1.00 114.57 461 VAL A CA 1
ATOM 2601 C C . VAL A 1 347 ? 36.411 -21.497 33.381 1.00 125.70 461 VAL A C 1
ATOM 2602 O O . VAL A 1 347 ? 36.700 -21.423 34.582 1.00 123.07 461 VAL A O 1
ATOM 2606 N N . ASP A 1 348 ? 35.554 -22.393 32.888 1.00 124.96 462 ASP A N 1
ATOM 2607 C CA . ASP A 1 348 ? 34.730 -23.245 33.739 1.00 117.47 462 ASP A CA 1
ATOM 2608 C C . ASP A 1 348 ? 33.906 -22.393 34.696 1.00 115.23 462 ASP A C 1
ATOM 2609 O O . ASP A 1 348 ? 32.905 -21.792 34.295 1.00 119.78 462 ASP A O 1
ATOM 2614 N N . GLY A 1 349 ? 34.319 -22.328 35.957 1.00 106.95 463 GLY A N 1
ATOM 2615 C CA . GLY A 1 349 ? 33.615 -21.509 36.921 1.00 110.61 463 GLY A CA 1
ATOM 2616 C C . GLY A 1 349 ? 34.502 -20.461 37.555 1.00 106.71 463 GLY A C 1
ATOM 2617 O O . GLY A 1 349 ? 34.077 -19.745 38.466 1.00 111.78 463 GLY A O 1
ATOM 2618 N N . LYS A 1 350 ? 35.739 -20.360 37.077 1.00 107.84 464 LYS A N 1
ATOM 2619 C CA . LYS A 1 350 ? 36.733 -19.460 37.644 1.00 110.71 464 LYS A CA 1
ATOM 2620 C C . LYS A 1 350 ? 36.818 -18.180 36.825 1.00 97.21 464 LYS A C 1
ATOM 2621 O O . LYS A 1 350 ? 36.941 -18.225 35.594 1.00 94.80 464 LYS A O 1
ATOM 2627 N N . VAL A 1 351 ? 36.760 -17.045 37.516 1.00 95.76 465 VAL A N 1
ATOM 2628 C CA . VAL A 1 351 ? 36.931 -15.725 36.923 1.00 88.28 465 VAL A CA 1
ATOM 2629 C C . VAL A 1 351 ? 38.312 -15.226 37.327 1.00 93.34 465 VAL A C 1
ATOM 2630 O O . VAL A 1 351 ? 38.541 -14.876 38.492 1.00 96.68 465 VAL A O 1
ATOM 2634 N N . THR A 1 352 ? 39.230 -15.192 36.367 1.00 101.08 466 THR A N 1
ATOM 2635 C CA . THR A 1 352 ? 40.602 -14.766 36.597 1.00 98.03 466 THR A CA 1
ATOM 2636 C C . THR A 1 352 ? 40.862 -13.431 35.908 1.00 96.17 466 THR A C 1
ATOM 2637 O O . THR A 1 352 ? 40.203 -13.083 34.926 1.00 98.53 466 THR A O 1
ATOM 2641 N N . THR A 1 353 ? 41.823 -12.678 36.435 1.00 87.03 467 THR A N 1
ATOM 2642 C CA . THR A 1 353 ? 42.177 -11.369 35.900 1.00 78.18 467 THR A CA 1
ATOM 2643 C C . THR A 1 353 ? 43.530 -11.448 35.208 1.00 86.80 467 THR A C 1
ATOM 2644 O O . THR A 1 353 ? 44.488 -11.986 35.774 1.00 89.15 467 THR A O 1
ATOM 2648 N N . VAL A 1 354 ? 43.607 -10.908 33.988 1.00 95.14 468 VAL A N 1
ATOM 2649 C CA . VAL A 1 354 ? 44.826 -10.924 33.193 1.00 79.97 468 VAL A CA 1
ATOM 2650 C C . VAL A 1 354 ? 45.079 -9.529 32.637 1.00 84.54 468 VAL A C 1
ATOM 2651 O O . VAL A 1 354 ? 44.170 -8.703 32.518 1.00 91.83 468 VAL A O 1
ATOM 2655 N N . ILE A 1 355 ? 46.341 -9.283 32.283 1.00 83.89 469 ILE A N 1
ATOM 2656 C CA . ILE A 1 355 ? 46.790 -7.996 31.770 1.00 83.14 469 ILE A CA 1
ATOM 2657 C C . ILE A 1 355 ? 47.731 -8.240 30.597 1.00 97.48 469 ILE A C 1
ATOM 2658 O O . ILE A 1 355 ? 48.394 -9.278 30.514 1.00 104.25 469 ILE A O 1
ATOM 2663 N N . THR A 1 356 ? 47.778 -7.277 29.679 1.00 98.87 470 THR A N 1
ATOM 2664 C CA . THR A 1 356 ? 48.691 -7.336 28.549 1.00 95.53 470 THR A CA 1
ATOM 2665 C C . THR A 1 356 ? 49.279 -5.959 28.278 1.00 102.06 470 THR A C 1
ATOM 2666 O O . THR A 1 356 ? 48.580 -4.939 28.347 1.00 98.10 470 THR A O 1
ATOM 2670 N N . TYR A 1 357 ? 50.584 -5.947 28.000 1.00 99.42 471 TYR A N 1
ATOM 2671 C CA . TYR A 1 357 ? 51.283 -4.774 27.498 1.00 107.24 471 TYR A CA 1
ATOM 2672 C C . TYR A 1 357 ? 51.542 -4.847 26.001 1.00 114.97 471 TYR A C 1
ATOM 2673 O O . TYR A 1 357 ? 51.817 -3.813 25.381 1.00 110.48 471 TYR A O 1
ATOM 2682 N N . ASN A 1 358 ? 51.465 -6.043 25.414 1.00 116.06 472 ASN A N 1
ATOM 2683 C CA . ASN A 1 358 ? 51.684 -6.264 23.991 1.00 112.29 472 ASN A CA 1
ATOM 2684 C C . ASN A 1 358 ? 50.448 -5.974 23.152 1.00 101.70 472 ASN A C 1
ATOM 2685 O O . ASN A 1 358 ? 50.369 -6.446 22.010 1.00 92.44 472 ASN A O 1
ATOM 2690 N N . LYS A 1 359 ? 49.489 -5.225 23.697 1.00 101.90 473 LYS A N 1
ATOM 2691 C CA . LYS A 1 359 ? 48.255 -4.870 22.999 1.00 94.83 473 LYS A CA 1
ATOM 2692 C C . LYS A 1 359 ? 47.466 -6.110 22.582 1.00 94.89 473 LYS A C 1
ATOM 2693 O O . LYS A 1 359 ? 46.766 -6.107 21.566 1.00 80.35 473 LYS A O 1
ATOM 2699 N N . GLY A 1 360 ? 47.579 -7.181 23.366 1.00 95.54 474 GLY A N 1
ATOM 2700 C CA . GLY A 1 360 ? 46.779 -8.373 23.169 1.00 88.95 474 GLY A CA 1
ATOM 2701 C C . GLY A 1 360 ? 47.533 -9.585 22.674 1.00 93.04 474 GLY A C 1
ATOM 2702 O O . GLY A 1 360 ? 46.922 -10.653 22.541 1.00 92.00 474 GLY A O 1
ATOM 2703 N N . ARG A 1 361 ? 48.832 -9.465 22.392 1.00 98.61 475 ARG A N 1
ATOM 2704 C CA . ARG A 1 361 ? 49.585 -10.613 21.898 1.00 101.33 475 ARG A CA 1
ATOM 2705 C C . ARG A 1 361 ? 49.754 -11.664 22.986 1.00 89.21 475 ARG A C 1
ATOM 2706 O O . ARG A 1 361 ? 49.401 -12.833 22.795 1.00 90.68 475 ARG A O 1
ATOM 2714 N N . ASP A 1 362 ? 50.293 -11.266 24.134 1.00 83.00 476 ASP A N 1
ATOM 2715 C CA . ASP A 1 362 ? 50.470 -12.168 25.262 1.00 98.43 476 ASP A CA 1
ATOM 2716 C C . ASP A 1 362 ? 49.868 -11.543 26.509 1.00 110.96 476 ASP A C 1
ATOM 2717 O O . ASP A 1 362 ? 50.098 -10.363 26.791 1.00 115.73 476 ASP A O 1
ATOM 2722 N N . TRP A 1 363 ? 49.096 -12.334 27.247 1.00 93.69 477 TRP A N 1
ATOM 2723 C CA . TRP A 1 363 ? 48.497 -11.912 28.502 1.00 82.75 477 TRP A CA 1
ATOM 2724 C C . TRP A 1 363 ? 49.136 -12.669 29.660 1.00 93.93 477 TRP A C 1
ATOM 2725 O O . TRP A 1 363 ? 49.681 -13.764 29.491 1.00 89.62 477 TRP A O 1
ATOM 2736 N N . ASP A 1 364 ? 49.060 -12.072 30.848 1.00 103.05 478 ASP A N 1
ATOM 2737 C CA . ASP A 1 364 ? 49.600 -12.695 32.048 1.00 103.65 478 ASP A CA 1
ATOM 2738 C C . ASP A 1 364 ? 48.836 -12.175 33.261 1.00 96.95 478 ASP A C 1
ATOM 2739 O O . ASP A 1 364 ? 48.067 -11.216 33.172 1.00 89.48 478 ASP A O 1
ATOM 2744 N N . TYR A 1 365 ? 49.060 -12.824 34.403 1.00 98.30 479 TYR A N 1
ATOM 2745 C CA . TYR A 1 365 ? 48.322 -12.516 35.620 1.00 100.10 479 TYR A CA 1
ATOM 2746 C C . TYR A 1 365 ? 48.947 -11.333 36.357 1.00 103.35 479 TYR A C 1
ATOM 2747 O O . TYR A 1 365 ? 50.054 -10.883 36.052 1.00 116.07 479 TYR A O 1
ATOM 2756 N N . LEU A 1 366 ? 48.219 -10.836 37.355 1.00 86.72 480 LEU A N 1
ATOM 2757 C CA . LEU A 1 366 ? 48.666 -9.698 38.147 1.00 94.69 480 LEU A CA 1
ATOM 2758 C C . LEU A 1 366 ? 49.481 -10.172 39.344 1.00 116.76 480 LEU A C 1
ATOM 2759 O O . LEU A 1 366 ? 49.133 -11.159 39.997 1.00 117.47 480 LEU A O 1
ATOM 2764 N N . ARG A 1 367 ? 50.568 -9.457 39.630 1.00 121.27 481 ARG A N 1
ATOM 2765 C CA . ARG A 1 367 ? 51.478 -9.855 40.701 1.00 117.83 481 ARG A CA 1
ATOM 2766 C C . ARG A 1 367 ? 50.928 -9.419 42.055 1.00 125.19 481 ARG A C 1
ATOM 2767 O O . ARG A 1 367 ? 50.578 -8.246 42.226 1.00 122.37 481 ARG A O 1
ATOM 2775 N N . PRO A 1 368 ? 50.845 -10.318 43.032 1.00 130.73 482 PRO A N 1
ATOM 2776 C CA . PRO A 1 368 ? 50.296 -9.950 44.344 1.00 133.73 482 PRO A CA 1
ATOM 2777 C C . PRO A 1 368 ? 51.287 -9.125 45.144 1.00 134.42 482 PRO A C 1
ATOM 2778 O O . PRO A 1 368 ? 52.508 -9.258 44.968 1.00 139.95 482 PRO A O 1
ATOM 2782 N N . PRO A 1 369 ? 50.801 -8.260 46.039 1.00 133.50 483 PRO A N 1
ATOM 2783 C CA . PRO A 1 369 ? 51.712 -7.423 46.834 1.00 141.17 483 PRO A CA 1
ATOM 2784 C C . PRO A 1 369 ? 52.362 -8.170 47.989 1.00 140.93 483 PRO A C 1
ATOM 2785 O O . PRO A 1 369 ? 53.528 -7.924 48.315 1.00 133.56 483 PRO A O 1
ATOM 2789 N N . SER A 1 370 ? 51.604 -9.074 48.615 1.00 143.50 484 SER A N 1
ATOM 2790 C CA . SER A 1 370 ? 52.017 -9.833 49.797 1.00 148.03 484 SER A CA 1
ATOM 2791 C C . SER A 1 370 ? 52.283 -8.939 51.007 1.00 156.24 484 SER A C 1
ATOM 2792 O O . SER A 1 370 ? 52.963 -9.357 51.950 1.00 147.56 484 SER A O 1
ATOM 2795 N N . THR A 1 371 ? 51.756 -7.714 51.005 1.00 154.93 485 THR A N 1
ATOM 2796 C CA . THR A 1 371 ? 51.933 -6.789 52.116 1.00 134.01 485 THR A CA 1
ATOM 2797 C C . THR A 1 371 ? 50.647 -6.013 52.356 1.00 141.81 485 THR A C 1
ATOM 2798 O O . THR A 1 371 ? 49.910 -5.693 51.420 1.00 152.00 485 THR A O 1
ATOM 2802 N N . ASP A 1 372 ? 50.392 -5.708 53.629 1.00 143.01 486 ASP A N 1
ATOM 2803 C CA . ASP A 1 372 ? 49.305 -4.821 54.028 1.00 142.31 486 ASP A CA 1
ATOM 2804 C C . ASP A 1 372 ? 49.708 -4.098 55.308 1.00 152.44 486 ASP A C 1
ATOM 2805 O O . ASP A 1 372 ? 50.899 -3.859 55.532 1.00 165.65 486 ASP A O 1
ATOM 2810 N N . MET A 1 373 ? 48.739 -3.737 56.154 1.00 141.83 487 MET A N 1
ATOM 2811 C CA . MET A 1 373 ? 49.094 -3.232 57.476 1.00 135.35 487 MET A CA 1
ATOM 2812 C C . MET A 1 373 ? 49.864 -4.278 58.268 1.00 140.99 487 MET A C 1
ATOM 2813 O O . MET A 1 373 ? 50.746 -3.935 59.063 1.00 145.56 487 MET A O 1
ATOM 2818 N N . ASN A 1 374 ? 49.549 -5.555 58.057 1.00 150.64 488 ASN A N 1
ATOM 2819 C CA . ASN A 1 374 ? 50.317 -6.675 58.595 1.00 148.71 488 ASN A CA 1
ATOM 2820 C C . ASN A 1 374 ? 50.610 -7.591 57.412 1.00 138.75 488 ASN A C 1
ATOM 2821 O O . ASN A 1 374 ? 49.771 -8.414 57.032 1.00 151.09 488 ASN A O 1
ATOM 2826 N N . GLY A 1 375 ? 51.788 -7.435 56.818 1.00 131.47 489 GLY A N 1
ATOM 2827 C CA . GLY A 1 375 ? 52.120 -8.177 55.620 1.00 150.08 489 GLY A CA 1
ATOM 2828 C C . GLY A 1 375 ? 52.610 -9.583 55.886 1.00 152.03 489 GLY A C 1
ATOM 2829 O O . GLY A 1 375 ? 53.677 -9.971 55.402 1.00 157.84 489 GLY A O 1
ATOM 2830 N N . LYS A 1 376 ? 51.848 -10.354 56.653 1.00 149.58 490 LYS A N 1
ATOM 2831 C CA . LYS A 1 376 ? 52.204 -11.741 56.913 1.00 156.31 490 LYS A CA 1
ATOM 2832 C C . LYS A 1 376 ? 52.208 -12.513 55.598 1.00 167.14 490 LYS A C 1
ATOM 2833 O O . LYS A 1 376 ? 51.172 -12.567 54.917 1.00 164.31 490 LYS A O 1
ATOM 2839 N N . PRO A 1 377 ? 53.335 -13.118 55.201 1.00 187.78 491 PRO A N 1
ATOM 2840 C CA . PRO A 1 377 ? 53.428 -13.706 53.855 1.00 190.64 491 PRO A CA 1
ATOM 2841 C C . PRO A 1 377 ? 52.638 -14.995 53.675 1.00 193.55 491 PRO A C 1
ATOM 2842 O O . PRO A 1 377 ? 52.917 -15.765 52.750 1.00 187.68 491 PRO A O 1
ATOM 2846 N N . THR A 1 378 ? 51.653 -15.247 54.541 1.00 193.18 492 THR A N 1
ATOM 2847 C CA . THR A 1 378 ? 50.697 -16.313 54.271 1.00 182.04 492 THR A CA 1
ATOM 2848 C C . THR A 1 378 ? 49.800 -15.984 53.088 1.00 179.50 492 THR A C 1
ATOM 2849 O O . THR A 1 378 ? 49.090 -16.870 52.600 1.00 184.08 492 THR A O 1
ATOM 2853 N N . ASN A 1 379 ? 49.821 -14.738 52.621 1.00 175.25 493 ASN A N 1
ATOM 2854 C CA . ASN A 1 379 ? 49.101 -14.346 51.422 1.00 177.73 493 ASN A CA 1
ATOM 2855 C C . ASN A 1 379 ? 49.744 -14.985 50.190 1.00 176.61 493 ASN A C 1
ATOM 2856 O O . ASN A 1 379 ? 50.709 -15.751 50.277 1.00 160.72 493 ASN A O 1
ATOM 2861 N N . CYS A 1 380 ? 49.205 -14.649 49.022 1.00 166.94 494 CYS A N 1
ATOM 2862 C CA . CYS A 1 380 ? 49.519 -15.386 47.807 1.00 153.75 494 CYS A CA 1
ATOM 2863 C C . CYS A 1 380 ? 50.895 -15.034 47.260 1.00 148.04 494 CYS A C 1
ATOM 2864 O O . CYS A 1 380 ? 51.335 -13.881 47.315 1.00 140.91 494 CYS A O 1
ATOM 2867 N N . GLN A 1 381 ? 51.565 -16.048 46.737 1.00 155.19 495 GLN A N 1
ATOM 2868 C CA . GLN A 1 381 ? 52.821 -15.968 46.017 1.00 158.51 495 GLN A CA 1
ATOM 2869 C C . GLN A 1 381 ? 52.574 -16.198 44.528 1.00 147.22 495 GLN A C 1
ATOM 2870 O O . GLN A 1 381 ? 51.492 -16.643 44.130 1.00 141.06 495 GLN A O 1
ATOM 2876 N N . PRO A 1 382 ? 53.553 -15.898 43.673 1.00 148.71 496 PRO A N 1
ATOM 2877 C CA . PRO A 1 382 ? 53.355 -16.040 42.215 1.00 145.45 496 PRO A CA 1
ATOM 2878 C C . PRO A 1 382 ? 52.827 -17.406 41.796 1.00 146.38 496 PRO A C 1
ATOM 2879 O O . PRO A 1 382 ? 51.825 -17.465 41.068 1.00 149.52 496 PRO A O 1
ATOM 2883 N N . PRO A 1 383 ? 53.447 -18.522 42.217 1.00 143.49 497 PRO A N 1
ATOM 2884 C CA . PRO A 1 383 ? 53.220 -19.784 41.478 1.00 141.22 497 PRO A CA 1
ATOM 2885 C C . PRO A 1 383 ? 51.766 -20.220 41.349 1.00 141.55 497 PRO A C 1
ATOM 2886 O O . PRO A 1 383 ? 51.340 -20.589 40.247 1.00 140.83 497 PRO A O 1
ATOM 2890 N N . ASP A 1 384 ? 50.984 -20.195 42.431 1.00 137.36 498 ASP A N 1
ATOM 2891 C CA . ASP A 1 384 ? 49.687 -20.859 42.421 1.00 133.75 498 ASP A CA 1
ATOM 2892 C C . ASP A 1 384 ? 48.482 -19.960 42.663 1.00 140.50 498 ASP A C 1
ATOM 2893 O O . ASP A 1 384 ? 47.351 -20.440 42.523 1.00 155.98 498 ASP A O 1
ATOM 2898 N N . CYS A 1 385 ? 48.669 -18.689 43.014 1.00 145.96 499 CYS A N 1
ATOM 2899 C CA . CYS A 1 385 ? 47.527 -17.787 43.134 1.00 145.76 499 CYS A CA 1
ATOM 2900 C C . CYS A 1 385 ? 48.005 -16.345 43.045 1.00 127.26 499 CYS A C 1
ATOM 2901 O O . CYS A 1 385 ? 48.935 -15.952 43.754 1.00 122.54 499 CYS A O 1
ATOM 2904 N N . TYR A 1 386 ? 47.361 -15.564 42.180 1.00 124.46 500 TYR A N 1
ATOM 2905 C CA . TYR A 1 386 ? 47.774 -14.210 41.861 1.00 120.03 500 TYR A CA 1
ATOM 2906 C C . TYR A 1 386 ? 46.799 -13.194 42.464 1.00 109.80 500 TYR A C 1
ATOM 2907 O O . TYR A 1 386 ? 46.114 -13.477 43.461 1.00 104.97 500 TYR A O 1
ATOM 2916 N N . LEU A 1 387 ? 46.752 -12.007 41.867 1.00 105.55 501 LEU A N 1
ATOM 2917 C CA . LEU A 1 387 ? 45.806 -10.964 42.229 1.00 88.24 501 LEU A CA 1
ATOM 2918 C C . LEU A 1 387 ? 44.709 -10.902 41.177 1.00 87.59 501 LEU A C 1
ATOM 2919 O O . LEU A 1 387 ? 44.963 -11.109 39.987 1.00 111.40 501 LEU A O 1
ATOM 2924 N N . HIS A 1 388 ? 43.487 -10.625 41.620 1.00 82.36 502 HIS A N 1
ATOM 2925 C CA . HIS A 1 388 ? 42.351 -10.526 40.721 1.00 80.21 502 HIS A CA 1
ATOM 2926 C C . HIS A 1 388 ? 41.539 -9.300 41.101 1.00 84.30 502 HIS A C 1
ATOM 2927 O O . HIS A 1 388 ? 41.457 -8.939 42.275 1.00 105.24 502 HIS A O 1
ATOM 2934 N N . LEU A 1 389 ? 40.931 -8.666 40.103 1.00 88.67 503 LEU A N 1
ATOM 2935 C CA . LEU A 1 389 ? 40.199 -7.426 40.314 1.00 89.01 503 LEU A CA 1
ATOM 2936 C C . LEU A 1 389 ? 38.811 -7.513 39.695 1.00 87.32 503 LEU A C 1
ATOM 2937 O O . LEU A 1 389 ? 38.634 -8.108 38.628 1.00 95.40 503 LEU A O 1
ATOM 2942 N N . HIS A 1 390 ? 37.830 -6.918 40.370 1.00 81.42 504 HIS A N 1
ATOM 2943 C CA . HIS A 1 390 ? 36.488 -6.764 39.811 1.00 87.79 504 HIS A CA 1
ATOM 2944 C C . HIS A 1 390 ? 36.491 -5.522 38.930 1.00 90.88 504 HIS A C 1
ATOM 2945 O O . HIS A 1 390 ? 36.457 -4.393 39.426 1.00 92.86 504 HIS A O 1
ATOM 2952 N N . LEU A 1 391 ? 36.529 -5.725 37.614 1.00 98.55 505 LEU A N 1
ATOM 2953 C CA . LEU A 1 391 ? 36.656 -4.614 36.678 1.00 91.17 505 LEU A CA 1
ATOM 2954 C C . LEU A 1 391 ? 35.366 -3.808 36.575 1.00 105.14 505 LEU A C 1
ATOM 2955 O O . LEU A 1 391 ? 35.260 -2.721 37.154 1.00 118.62 505 LEU A O 1
ATOM 2960 N N . ARG A 1 392 ? 34.380 -4.325 35.845 1.00 107.24 506 ARG A N 1
ATOM 2961 C CA . ARG A 1 392 ? 33.135 -3.605 35.608 1.00 112.95 506 ARG A CA 1
ATOM 2962 C C . ARG A 1 392 ? 31.930 -4.223 36.305 1.00 109.87 506 ARG A C 1
ATOM 2963 O O . ARG A 1 392 ? 30.809 -3.738 36.113 1.00 104.24 506 ARG A O 1
ATOM 2971 N N . TRP A 1 393 ? 32.118 -5.272 37.104 1.00 111.92 507 TRP A N 1
ATOM 2972 C CA . TRP A 1 393 ? 31.012 -6.008 37.704 1.00 96.70 507 TRP A CA 1
ATOM 2973 C C . TRP A 1 393 ? 31.157 -6.059 39.215 1.00 101.41 507 TRP A C 1
ATOM 2974 O O . TRP A 1 393 ? 32.207 -6.456 39.730 1.00 100.19 507 TRP A O 1
ATOM 2985 N N . ALA A 1 394 ? 30.088 -5.705 39.916 1.00 110.09 508 ALA A N 1
ATOM 2986 C CA . ALA A 1 394 ? 29.983 -5.909 41.355 1.00 119.35 508 ALA A CA 1
ATOM 2987 C C . ALA A 1 394 ? 28.901 -6.961 41.578 1.00 131.11 508 ALA A C 1
ATOM 2988 O O . ALA A 1 394 ? 27.705 -6.661 41.500 1.00 143.50 508 ALA A O 1
ATOM 2990 N N . ASP A 1 395 ? 29.324 -8.201 41.831 1.00 126.89 509 ASP A N 1
ATOM 2991 C CA . ASP A 1 395 ? 28.359 -9.275 42.046 1.00 136.58 509 ASP A CA 1
ATOM 2992 C C . ASP A 1 395 ? 27.551 -9.069 43.320 1.00 146.87 509 ASP A C 1
ATOM 2993 O O . ASP A 1 395 ? 26.382 -9.466 43.386 1.00 151.19 509 ASP A O 1
ATOM 2998 N N . ASN A 1 396 ? 28.151 -8.461 44.331 1.00 147.65 510 ASN A N 1
ATOM 2999 C CA . ASN A 1 396 ? 27.516 -8.479 45.636 1.00 137.87 510 ASN A CA 1
ATOM 3000 C C . ASN A 1 396 ? 26.523 -7.342 45.819 1.00 130.19 510 ASN A C 1
ATOM 3001 O O . ASN A 1 396 ? 26.658 -6.267 45.223 1.00 142.80 510 ASN A O 1
ATOM 3006 N N . PRO A 1 397 ? 25.520 -7.573 46.690 1.00 145.63 511 PRO A N 1
ATOM 3007 C CA . PRO A 1 397 ? 24.430 -6.605 46.930 1.00 139.45 511 PRO A CA 1
ATOM 3008 C C . PRO A 1 397 ? 24.746 -5.407 47.818 1.00 134.32 511 PRO A C 1
ATOM 3009 O O . PRO A 1 397 ? 24.230 -4.326 47.526 1.00 117.02 511 PRO A O 1
ATOM 3013 N N . TYR A 1 398 ? 25.546 -5.546 48.889 1.00 148.24 512 TYR A N 1
ATOM 3014 C CA . TYR A 1 398 ? 25.640 -4.436 49.846 1.00 140.27 512 TYR A CA 1
ATOM 3015 C C . TYR A 1 398 ? 26.256 -3.196 49.210 1.00 131.34 512 TYR A C 1
ATOM 3016 O O . TYR A 1 398 ? 25.865 -2.070 49.534 1.00 132.38 512 TYR A O 1
ATOM 3025 N N . VAL A 1 399 ? 27.193 -3.375 48.284 1.00 129.87 513 VAL A N 1
ATOM 3026 C CA . VAL A 1 399 ? 27.701 -2.231 47.542 1.00 130.16 513 VAL A CA 1
ATOM 3027 C C . VAL A 1 399 ? 26.545 -1.562 46.817 1.00 135.46 513 VAL A C 1
ATOM 3028 O O . VAL A 1 399 ? 25.744 -2.228 46.152 1.00 132.26 513 VAL A O 1
ATOM 3032 N N . SER A 1 400 ? 26.444 -0.241 46.955 1.00 143.19 514 SER A N 1
ATOM 3033 C CA . SER A 1 400 ? 25.369 0.524 46.331 1.00 150.62 514 SER A CA 1
ATOM 3034 C C . SER A 1 400 ? 25.761 1.117 44.986 1.00 136.03 514 SER A C 1
ATOM 3035 O O . SER A 1 400 ? 24.981 1.046 44.032 1.00 132.37 514 SER A O 1
ATOM 3038 N N . GLY A 1 401 ? 26.949 1.707 44.887 1.00 120.32 515 GLY A N 1
ATOM 3039 C CA . GLY A 1 401 ? 27.368 2.300 43.639 1.00 123.51 515 GLY A CA 1
ATOM 3040 C C . GLY A 1 401 ? 27.878 1.275 42.646 1.00 128.74 515 GLY A C 1
ATOM 3041 O O . GLY A 1 401 ? 28.211 0.141 42.989 1.00 133.05 515 GLY A O 1
ATOM 3042 N N . THR A 1 402 ? 27.922 1.695 41.384 1.00 134.84 516 THR A N 1
ATOM 3043 C CA . THR A 1 402 ? 28.514 0.871 40.341 1.00 143.95 516 THR A CA 1
ATOM 3044 C C . THR A 1 402 ? 29.989 0.638 40.644 1.00 145.36 516 THR A C 1
ATOM 3045 O O . THR A 1 402 ? 30.687 1.532 41.129 1.00 140.85 516 THR A O 1
ATOM 3049 N N . VAL A 1 403 ? 30.460 -0.578 40.379 1.00 157.50 517 VAL A N 1
ATOM 3050 C CA . VAL A 1 403 ? 31.854 -0.914 40.639 1.00 151.89 517 VAL A CA 1
ATOM 3051 C C . VAL A 1 403 ? 32.731 -0.294 39.562 1.00 153.15 517 VAL A C 1
ATOM 3052 O O . VAL A 1 403 ? 32.311 -0.100 38.414 1.00 158.77 517 VAL A O 1
ATOM 3056 N N . HIS A 1 404 ? 33.965 0.032 39.936 1.00 129.81 518 HIS A N 1
ATOM 3057 C CA . HIS A 1 404 ? 34.869 0.720 39.029 1.00 122.67 518 HIS A CA 1
ATOM 3058 C C . HIS A 1 404 ? 36.306 0.374 39.382 1.00 128.72 518 HIS A C 1
ATOM 3059 O O . HIS A 1 404 ? 36.654 0.249 40.559 1.00 135.93 518 HIS A O 1
ATOM 3066 N N . THR A 1 405 ? 37.129 0.210 38.349 1.00 126.63 519 THR A N 1
ATOM 3067 C CA . THR A 1 405 ? 38.581 0.238 38.467 1.00 104.30 519 THR A CA 1
ATOM 3068 C C . THR A 1 405 ? 39.074 1.372 37.581 1.00 105.32 519 THR A C 1
ATOM 3069 O O . THR A 1 405 ? 38.860 1.348 36.364 1.00 107.34 519 THR A O 1
ATOM 3073 N N . LYS A 1 406 ? 39.711 2.367 38.187 1.00 108.63 520 LYS A N 1
ATOM 3074 C CA . LYS A 1 406 ? 40.041 3.602 37.494 1.00 121.47 520 LYS A CA 1
ATOM 3075 C C . LYS A 1 406 ? 41.493 3.606 37.027 1.00 123.55 520 LYS A C 1
ATOM 3076 O O . LYS A 1 406 ? 42.360 2.953 37.615 1.00 107.43 520 LYS A O 1
ATOM 3082 N N . ASP A 1 407 ? 41.745 4.365 35.956 1.00 135.99 521 ASP A N 1
ATOM 3083 C CA . ASP A 1 407 ? 43.034 4.350 35.270 1.00 129.40 521 ASP A CA 1
ATOM 3084 C C . ASP A 1 407 ? 43.356 5.733 34.714 1.00 137.74 521 ASP A C 1
ATOM 3085 O O . ASP A 1 407 ? 43.870 5.865 33.598 1.00 142.48 521 ASP A O 1
ATOM 3090 N N . THR A 1 408 ? 43.060 6.780 35.486 1.00 143.77 522 THR A N 1
ATOM 3091 C CA . THR A 1 408 ? 43.166 8.140 34.965 1.00 158.11 522 THR A CA 1
ATOM 3092 C C . THR A 1 408 ? 44.614 8.513 34.664 1.00 160.74 522 THR A C 1
ATOM 3093 O O . THR A 1 408 ? 44.919 9.045 33.590 1.00 162.57 522 THR A O 1
ATOM 3097 N N . ALA A 1 409 ? 45.519 8.234 35.591 1.00 151.47 523 ALA A N 1
ATOM 3098 C CA . ALA A 1 409 ? 46.895 8.678 35.462 1.00 148.58 523 ALA A CA 1
ATOM 3099 C C . ALA A 1 409 ? 47.760 7.601 34.820 1.00 146.60 523 ALA A C 1
ATOM 3100 O O . ALA A 1 409 ? 47.443 6.410 34.890 1.00 144.24 523 ALA A O 1
ATOM 3102 N N . PRO A 1 410 ? 48.863 7.990 34.175 1.00 136.38 524 PRO A N 1
ATOM 3103 C CA . PRO A 1 410 ? 49.802 6.995 33.631 1.00 122.90 524 PRO A CA 1
ATOM 3104 C C . PRO A 1 410 ? 50.496 6.234 34.752 1.00 129.64 524 PRO A C 1
ATOM 3105 O O . PRO A 1 410 ? 51.176 6.827 35.594 1.00 137.72 524 PRO A O 1
ATOM 3109 N N . GLY A 1 411 ? 50.320 4.912 34.761 1.00 108.12 525 GLY A N 1
ATOM 3110 C CA . GLY A 1 411 ? 50.888 4.060 35.780 1.00 97.55 525 GLY A CA 1
ATOM 3111 C C . GLY A 1 411 ? 50.022 3.856 37.007 1.00 117.17 525 GLY A C 1
ATOM 3112 O O . GLY A 1 411 ? 50.270 2.917 37.770 1.00 121.31 525 GLY A O 1
ATOM 3113 N N . LEU A 1 412 ? 49.018 4.705 37.220 1.00 123.62 526 LEU A N 1
ATOM 3114 C CA . LEU A 1 412 ? 48.123 4.589 38.367 1.00 100.98 526 LEU A CA 1
ATOM 3115 C C . LEU A 1 412 ? 46.885 3.793 37.979 1.00 101.50 526 LEU A C 1
ATOM 3116 O O . LEU A 1 412 ? 46.114 4.221 37.112 1.00 105.51 526 LEU A O 1
ATOM 3121 N N . ILE A 1 413 ? 46.688 2.644 38.624 1.00 89.59 527 ILE A N 1
ATOM 3122 C CA . ILE A 1 413 ? 45.462 1.867 38.461 1.00 97.39 527 ILE A CA 1
ATOM 3123 C C . ILE A 1 413 ? 45.028 1.393 39.840 1.00 96.51 527 ILE A C 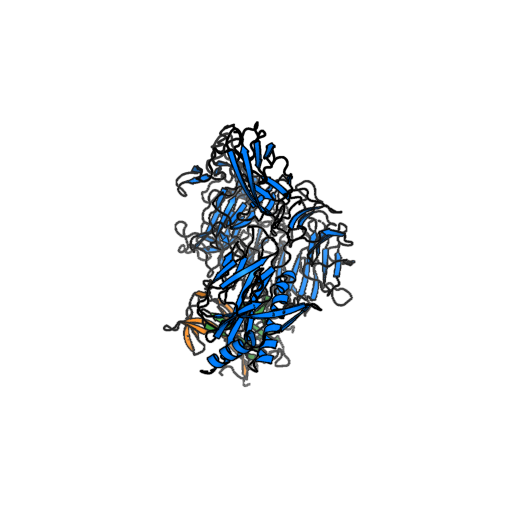1
ATOM 3124 O O . ILE A 1 413 ? 45.744 0.619 40.484 1.00 97.78 527 ILE A O 1
ATOM 3129 N N . MET A 1 414 ? 43.866 1.853 40.294 1.00 103.56 528 MET A N 1
ATOM 3130 C CA . MET A 1 414 ? 43.350 1.525 41.616 1.00 106.59 528 MET A CA 1
ATOM 3131 C C . MET A 1 414 ? 41.978 0.884 41.474 1.00 111.87 528 MET A C 1
ATOM 3132 O O . MET A 1 414 ? 41.140 1.369 40.706 1.00 107.94 528 MET A O 1
ATOM 3137 N N . GLY A 1 415 ? 41.749 -0.197 42.212 1.00 112.15 529 GLY A N 1
ATOM 3138 C CA . GLY A 1 415 ? 40.482 -0.897 42.090 1.00 108.76 529 GLY A CA 1
ATOM 3139 C C . GLY A 1 415 ? 40.323 -1.952 43.160 1.00 104.50 529 GLY A C 1
ATOM 3140 O O . GLY A 1 415 ? 41.266 -2.298 43.874 1.00 105.66 529 GLY A O 1
ATOM 3141 N N . ALA A 1 416 ? 39.101 -2.466 43.250 1.00 99.13 530 ALA A N 1
ATOM 3142 C CA . ALA A 1 416 ? 38.760 -3.492 44.220 1.00 86.29 530 ALA A CA 1
ATOM 3143 C C . ALA A 1 416 ? 38.878 -4.875 43.597 1.00 90.84 530 ALA A C 1
ATOM 3144 O O . ALA A 1 416 ? 38.673 -5.057 42.393 1.00 90.54 530 ALA A O 1
ATOM 3146 N N . GLY A 1 417 ? 39.211 -5.851 44.430 1.00 98.01 531 GLY A N 1
ATOM 3147 C CA . GLY A 1 417 ? 39.314 -7.208 43.943 1.00 103.75 531 GLY A CA 1
ATOM 3148 C C . GLY A 1 417 ? 39.584 -8.196 45.055 1.00 96.15 531 GLY A C 1
ATOM 3149 O O . GLY A 1 417 ? 39.547 -7.863 46.241 1.00 91.74 531 GLY A O 1
ATOM 3150 N N . ASN A 1 418 ? 39.868 -9.421 44.638 1.00 97.02 532 ASN A N 1
ATOM 3151 C CA . ASN A 1 418 ? 40.154 -10.545 45.506 1.00 90.59 532 ASN A CA 1
ATOM 3152 C C . ASN A 1 418 ? 41.672 -10.717 45.602 1.00 92.81 532 ASN A C 1
ATOM 3153 O O . ASN A 1 418 ? 42.432 -9.793 45.294 1.00 103.39 532 ASN A O 1
ATOM 3158 N N . LEU A 1 419 ? 42.125 -11.899 46.026 1.00 93.24 533 LEU A N 1
ATOM 3159 C CA . LEU A 1 419 ? 43.555 -12.206 46.061 1.00 99.80 533 LEU A CA 1
ATOM 3160 C C . LEU A 1 419 ? 43.670 -13.721 46.220 1.00 107.90 533 LEU A C 1
ATOM 3161 O O . LEU A 1 419 ? 43.556 -14.235 47.335 1.00 131.30 533 LEU A O 1
ATOM 3166 N N . GLY A 1 420 ? 43.887 -14.418 45.108 1.00 107.70 534 GLY A N 1
ATOM 3167 C CA . GLY A 1 420 ? 43.859 -15.865 45.146 1.00 106.29 534 GLY A CA 1
ATOM 3168 C C . GLY A 1 420 ? 43.803 -16.481 43.766 1.00 108.57 534 GLY A C 1
ATOM 3169 O O . GLY A 1 420 ? 44.606 -16.136 42.894 1.00 118.78 534 GLY A O 1
ATOM 3170 N N . SER A 1 421 ? 42.857 -17.393 43.551 1.00 103.84 535 SER A N 1
ATOM 3171 C CA . SER A 1 421 ? 42.732 -18.078 42.274 1.00 102.76 535 SER A CA 1
ATOM 3172 C C . SER A 1 421 ? 41.540 -17.622 41.446 1.00 109.51 535 SER A C 1
ATOM 3173 O O . SER A 1 421 ? 41.455 -17.992 40.270 1.00 126.33 535 SER A O 1
ATOM 3176 N N . GLN A 1 422 ? 40.626 -16.838 42.012 1.00 105.57 536 GLN A N 1
ATOM 3177 C CA . GLN A 1 422 ? 39.469 -16.341 41.273 1.00 102.97 536 GLN A CA 1
ATOM 3178 C C . GLN A 1 422 ? 38.842 -15.200 42.066 1.00 96.89 536 GLN A C 1
ATOM 3179 O O . GLN A 1 422 ? 39.318 -14.831 43.144 1.00 102.61 536 GLN A O 1
ATOM 3185 N N . LEU A 1 423 ? 37.768 -14.641 41.517 1.00 90.36 537 LEU A N 1
ATOM 3186 C CA . LEU A 1 423 ? 37.001 -13.599 42.182 1.00 106.47 537 LEU A CA 1
ATOM 3187 C C . LEU A 1 423 ? 35.822 -14.205 42.932 1.00 124.28 537 LEU A C 1
ATOM 3188 O O . LEU A 1 423 ? 35.306 -15.263 42.564 1.00 137.35 537 LEU A O 1
ATOM 3193 N N . VAL A 1 424 ? 35.395 -13.521 43.994 1.00 117.07 538 VAL A N 1
ATOM 3194 C CA . VAL A 1 424 ? 34.246 -13.926 44.796 1.00 137.53 538 VAL A CA 1
ATOM 3195 C C . VAL A 1 424 ? 33.401 -12.694 45.100 1.00 123.80 538 VAL A C 1
ATOM 3196 O O . VAL A 1 424 ? 33.740 -11.570 44.719 1.00 119.82 538 VAL A O 1
ATOM 3200 N N . GLU A 1 425 ? 32.285 -12.914 45.797 1.00 117.18 539 GLU A N 1
ATOM 3201 C CA . GLU A 1 425 ? 31.466 -11.821 46.303 1.00 128.92 539 GLU A CA 1
ATOM 3202 C C . GLU A 1 425 ? 31.802 -11.443 47.738 1.00 136.43 539 GLU A C 1
ATOM 3203 O O . GLU A 1 425 ? 31.495 -10.321 48.155 1.00 134.69 539 GLU A O 1
ATOM 3209 N N . TYR A 1 426 ? 32.431 -12.347 48.491 1.00 134.44 540 TYR A N 1
ATOM 3210 C CA . TYR A 1 426 ? 32.568 -12.164 49.932 1.00 126.65 540 TYR A CA 1
ATOM 3211 C C . TYR A 1 426 ? 33.502 -11.008 50.268 1.00 125.06 540 TYR A C 1
ATOM 3212 O O . TYR A 1 426 ? 33.100 -10.039 50.921 1.00 138.35 540 TYR A O 1
ATOM 3221 N N . LYS A 1 427 ? 34.756 -11.094 49.839 1.00 126.40 541 LYS A N 1
ATOM 3222 C CA . LYS A 1 427 ? 35.786 -10.153 50.260 1.00 134.68 541 LYS A CA 1
ATOM 3223 C C . LYS A 1 427 ? 36.231 -9.302 49.081 1.00 129.35 541 LYS A C 1
ATOM 3224 O O . LYS A 1 427 ? 36.622 -9.831 48.035 1.00 125.15 541 LYS A O 1
ATOM 3230 N N . GLU A 1 428 ? 36.169 -7.986 49.258 1.00 119.63 542 GLU A N 1
ATOM 3231 C CA . GLU A 1 428 ? 36.684 -7.027 48.293 1.00 111.99 542 GLU A CA 1
ATOM 3232 C C . GLU A 1 428 ? 37.704 -6.153 48.998 1.00 109.31 542 GLU A C 1
ATOM 3233 O O . GLU A 1 428 ? 37.398 -5.547 50.029 1.00 105.96 542 GLU A O 1
ATOM 3239 N N . GLU A 1 429 ? 38.908 -6.092 48.447 1.00 110.82 543 GLU A N 1
ATOM 3240 C CA . GLU A 1 429 ? 39.973 -5.264 48.982 1.00 97.13 543 GLU A CA 1
ATOM 3241 C C . GLU A 1 429 ? 40.434 -4.295 47.905 1.00 97.67 543 GLU A C 1
ATOM 3242 O O . GLU A 1 429 ? 40.502 -4.650 46.725 1.00 99.61 543 GLU A O 1
ATOM 3248 N N . MET A 1 430 ? 40.716 -3.063 48.318 1.00 97.96 544 MET A N 1
ATOM 3249 C CA . MET A 1 430 ? 41.127 -1.997 47.412 1.00 92.56 544 MET A CA 1
ATOM 3250 C C . MET A 1 430 ? 42.642 -2.024 47.279 1.00 103.27 544 MET A C 1
ATOM 3251 O O . MET A 1 430 ? 43.357 -1.738 48.248 1.00 110.03 544 MET A O 1
ATOM 3256 N N . TYR A 1 431 ? 43.118 -2.367 46.081 1.00 111.26 545 TYR A N 1
ATOM 3257 C CA . TYR A 1 431 ? 44.523 -2.377 45.708 1.00 98.25 545 TYR A CA 1
ATOM 3258 C C . TYR A 1 431 ? 44.814 -1.224 44.755 1.00 103.50 545 TYR A C 1
ATOM 3259 O O . TYR A 1 431 ? 43.908 -0.634 44.156 1.00 101.57 545 TYR A O 1
ATOM 3268 N N . ILE A 1 432 ? 46.105 -0.930 44.602 1.00 100.57 546 ILE A N 1
ATOM 3269 C CA . ILE A 1 432 ? 46.561 0.155 43.745 1.00 97.65 546 ILE A CA 1
ATOM 3270 C C . ILE A 1 432 ? 47.907 -0.234 43.151 1.00 105.96 546 ILE A C 1
ATOM 3271 O O . ILE A 1 432 ? 48.669 -1.006 43.741 1.00 98.16 546 ILE A O 1
ATOM 3276 N N . THR A 1 433 ? 48.187 0.291 41.960 1.00 112.62 547 THR A N 1
ATOM 3277 C CA . THR A 1 433 ? 49.491 0.160 41.329 1.00 107.00 547 THR A CA 1
ATOM 3278 C C . THR A 1 433 ? 49.932 1.520 40.806 1.00 108.71 547 THR A C 1
ATOM 3279 O O . THR A 1 433 ? 49.125 2.287 40.262 1.00 93.37 547 THR A O 1
ATOM 3283 N N . SER A 1 434 ? 51.219 1.810 40.996 1.00 122.17 548 SER A N 1
ATOM 3284 C CA . SER A 1 434 ? 51.827 3.073 40.608 1.00 121.87 548 SER A CA 1
ATOM 3285 C C . SER A 1 434 ? 52.826 2.926 39.470 1.00 127.23 548 SER A C 1
ATOM 3286 O O . SER A 1 434 ? 53.398 3.932 39.034 1.00 132.50 548 SER A O 1
ATOM 3289 N N . ASP A 1 435 ? 53.062 1.705 38.983 1.00 120.44 549 ASP A N 1
ATOM 3290 C CA . ASP A 1 435 ? 53.978 1.472 37.873 1.00 109.22 549 ASP A CA 1
ATOM 3291 C C . ASP A 1 435 ? 53.316 0.650 36.774 1.00 100.94 549 ASP A C 1
ATOM 3292 O O . ASP A 1 435 ? 53.986 -0.117 36.075 1.00 104.29 549 ASP A O 1
ATOM 3297 N N . CYS A 1 436 ? 52.000 0.794 36.624 1.00 97.82 550 CYS A N 1
ATOM 3298 C CA . CYS A 1 436 ? 51.238 0.169 35.544 1.00 100.10 550 CYS A CA 1
ATOM 3299 C C . CYS A 1 436 ? 51.343 -1.358 35.599 1.00 100.55 550 CYS A C 1
ATOM 3300 O O . CYS A 1 436 ? 51.857 -2.012 34.689 1.00 105.88 550 CYS A O 1
ATOM 3303 N N . GLY A 1 437 ? 50.847 -1.919 36.703 1.00 94.97 551 GLY A N 1
ATOM 3304 C CA . GLY A 1 437 ? 50.643 -3.344 36.831 1.00 104.52 551 GLY A CA 1
ATOM 3305 C C . GLY A 1 437 ? 51.820 -4.139 37.359 1.00 112.74 551 GLY A C 1
ATOM 3306 O O . GLY A 1 437 ? 51.614 -5.235 37.895 1.00 113.94 551 GLY A O 1
ATOM 3307 N N . HIS A 1 438 ? 53.047 -3.633 37.220 1.00 106.21 552 HIS A N 1
ATOM 3308 C CA . HIS A 1 438 ? 54.206 -4.409 37.650 1.00 105.09 552 HIS A CA 1
ATOM 3309 C C . HIS A 1 438 ? 54.232 -4.571 39.166 1.00 108.56 552 HIS A C 1
ATOM 3310 O O . HIS A 1 438 ? 54.484 -5.671 39.673 1.00 104.48 552 HIS A O 1
ATOM 3317 N N . THR A 1 439 ? 53.963 -3.496 39.904 1.00 111.37 553 THR A N 1
ATOM 3318 C CA . THR A 1 439 ? 53.950 -3.518 41.364 1.00 112.17 553 THR A CA 1
ATOM 3319 C C . THR A 1 439 ? 52.554 -3.151 41.850 1.00 115.80 553 THR A C 1
ATOM 3320 O O . THR A 1 439 ? 52.115 -2.007 41.688 1.00 111.82 553 THR A O 1
ATOM 3324 N N . TRP A 1 440 ? 51.862 -4.118 42.443 1.00 113.34 554 TRP A N 1
ATOM 3325 C CA . TRP A 1 440 ? 50.579 -3.887 43.084 1.00 106.91 554 TRP A CA 1
ATOM 3326 C C . TRP A 1 440 ? 50.770 -3.776 44.591 1.00 122.53 554 TRP A C 1
ATOM 3327 O O . TRP A 1 440 ? 51.715 -4.331 45.156 1.00 125.85 554 TRP A O 1
ATOM 3338 N N . ARG A 1 441 ? 49.865 -3.041 45.237 1.00 124.52 555 ARG A N 1
ATOM 3339 C CA . ARG A 1 441 ? 49.898 -2.856 46.681 1.00 116.65 555 ARG A CA 1
ATOM 3340 C C . ARG A 1 441 ? 48.470 -2.787 47.202 1.00 120.92 555 ARG A C 1
ATOM 3341 O O . ARG A 1 441 ? 47.603 -2.177 46.572 1.00 117.43 555 ARG A O 1
ATOM 3349 N N . GLN A 1 442 ? 48.236 -3.412 48.354 1.00 124.89 556 GLN A N 1
ATOM 3350 C CA . GLN A 1 442 ? 46.920 -3.420 48.978 1.00 121.58 556 GLN A CA 1
ATOM 3351 C C . GLN A 1 442 ? 46.749 -2.199 49.872 1.00 111.79 556 GLN A C 1
ATOM 3352 O O . GLN A 1 442 ? 47.671 -1.808 50.592 1.00 120.53 556 GLN A O 1
ATOM 3358 N N . VAL A 1 443 ? 45.559 -1.604 49.828 1.00 110.87 557 VAL A N 1
ATOM 3359 C CA . VAL A 1 443 ? 45.301 -0.379 50.575 1.00 114.83 557 VAL A CA 1
ATOM 3360 C C . VAL A 1 443 ? 44.172 -0.581 51.578 1.00 111.59 557 VAL A C 1
ATOM 3361 O O . VAL A 1 443 ? 44.386 -0.493 52.793 1.00 92.22 557 VAL A O 1
ATOM 3365 N N . PHE A 1 444 ? 42.966 -0.844 51.084 1.00 117.96 558 PHE A N 1
ATOM 3366 C CA . PHE A 1 444 ? 41.785 -0.828 51.938 1.00 107.79 558 PHE A CA 1
ATOM 3367 C C . PHE A 1 444 ? 41.110 -2.191 52.003 1.00 108.76 558 PHE A C 1
ATOM 3368 O O . PHE A 1 444 ? 41.287 -3.042 51.130 1.00 114.25 558 PHE A O 1
ATOM 3376 N N . GLU A 1 445 ? 40.304 -2.368 53.043 1.00 92.08 559 GLU A N 1
ATOM 3377 C CA . GLU A 1 445 ? 39.280 -3.398 53.060 1.00 98.16 559 GLU A CA 1
ATOM 3378 C C . GLU A 1 445 ? 37.962 -2.783 52.601 1.00 106.01 559 GLU A C 1
ATOM 3379 O O . GLU A 1 445 ? 37.727 -1.584 52.781 1.00 95.99 559 GLU A O 1
ATOM 3385 N N . GLU A 1 446 ? 37.118 -3.611 51.976 1.00 120.53 560 GLU A N 1
ATOM 3386 C CA . GLU A 1 446 ? 35.838 -3.191 51.404 1.00 126.51 560 GLU A CA 1
ATOM 3387 C C . GLU A 1 446 ? 36.044 -2.241 50.227 1.00 110.21 560 GLU A C 1
ATOM 3388 O O . GLU A 1 446 ? 37.131 -1.681 50.056 1.00 105.78 560 GLU A O 1
ATOM 3394 N N . GLU A 1 447 ? 35.014 -2.060 49.405 1.00 102.64 561 GLU A N 1
ATOM 3395 C CA . GLU A 1 447 ? 35.149 -1.236 48.213 1.00 103.28 561 GLU A CA 1
ATOM 3396 C C . GLU A 1 447 ? 35.150 0.249 48.567 1.00 104.66 561 GLU A C 1
ATOM 3397 O O . GLU A 1 447 ? 34.644 0.670 49.610 1.00 120.39 561 GLU A O 1
ATOM 3403 N N . HIS A 1 448 ? 35.728 1.048 47.669 1.00 96.26 562 HIS A N 1
ATOM 3404 C CA . HIS A 1 448 ? 35.861 2.483 47.885 1.00 92.14 562 HIS A CA 1
ATOM 3405 C C . HIS A 1 448 ? 35.721 3.233 46.568 1.00 86.71 562 HIS A C 1
ATOM 3406 O O . HIS A 1 448 ? 36.444 2.944 45.610 1.00 85.73 562 HIS A O 1
ATOM 3413 N N . HIS A 1 449 ? 34.790 4.187 46.529 1.00 86.99 563 HIS A N 1
ATOM 3414 C CA . HIS A 1 449 ? 34.802 5.215 45.499 1.00 78.83 563 HIS A CA 1
ATOM 3415 C C . HIS A 1 449 ? 36.160 5.900 45.476 1.00 92.13 563 HIS A C 1
ATOM 3416 O O . HIS A 1 449 ? 36.693 6.277 46.525 1.00 90.35 563 HIS A O 1
ATOM 3423 N N . VAL A 1 450 ? 36.702 6.076 44.272 1.00 100.99 564 VAL A N 1
ATOM 3424 C CA . VAL A 1 450 ? 38.003 6.697 44.062 1.00 61.78 564 VAL A CA 1
ATOM 3425 C C . VAL A 1 450 ? 37.839 7.886 43.129 1.00 65.13 564 VAL A C 1
ATOM 3426 O O . VAL A 1 450 ? 37.152 7.796 42.106 1.00 63.74 564 VAL A O 1
ATOM 3430 N N . LEU A 1 451 ? 38.481 8.999 43.481 1.00 77.86 565 LEU A N 1
ATOM 3431 C CA . LEU A 1 451 ? 38.496 10.195 42.649 1.00 91.09 565 LEU A CA 1
ATOM 3432 C C . LEU A 1 451 ? 39.929 10.677 42.494 1.00 103.87 565 LEU A C 1
ATOM 3433 O O . LEU A 1 451 ? 40.675 10.751 43.477 1.00 104.82 565 LEU A O 1
ATOM 3438 N N . TYR A 1 452 ? 40.307 11.004 41.260 1.00 111.78 566 TYR A N 1
ATOM 3439 C CA . TYR A 1 452 ? 41.648 11.468 40.940 1.00 114.74 566 TYR A CA 1
ATOM 3440 C C . TYR A 1 452 ? 41.650 12.977 40.740 1.00 128.97 566 TYR A C 1
ATOM 3441 O O . TYR A 1 452 ? 40.685 13.548 40.222 1.00 138.41 566 TYR A O 1
ATOM 3450 N N . LEU A 1 453 ? 42.743 13.616 41.151 1.00 121.11 567 LEU A N 1
ATOM 3451 C CA . LEU A 1 453 ? 42.924 15.047 40.972 1.00 119.90 567 LEU A CA 1
ATOM 3452 C C . LEU A 1 453 ? 44.357 15.321 40.548 1.00 129.69 567 LEU A C 1
ATOM 3453 O O . LEU A 1 453 ? 45.286 14.634 40.987 1.00 122.22 567 LEU A O 1
ATOM 3458 N N . ASP A 1 454 ? 44.521 16.326 39.684 1.00 147.50 568 ASP A N 1
ATOM 3459 C CA . ASP A 1 454 ? 45.830 16.781 39.211 1.00 142.16 568 ASP A CA 1
ATOM 3460 C C . ASP A 1 454 ? 46.553 15.684 38.430 1.00 138.49 568 ASP A C 1
ATOM 3461 O O . ASP A 1 454 ? 47.724 15.385 38.672 1.00 135.63 568 ASP A O 1
ATOM 3466 N N . HIS A 1 455 ? 45.837 15.091 37.474 1.00 147.22 569 HIS A N 1
ATOM 3467 C CA . HIS A 1 455 ? 46.379 14.051 36.597 1.00 142.90 569 HIS A CA 1
ATOM 3468 C C . HIS A 1 455 ? 47.086 12.961 37.398 1.00 136.96 569 HIS A C 1
ATOM 3469 O O . HIS A 1 455 ? 48.194 12.530 37.074 1.00 127.19 569 HIS A O 1
ATOM 3476 N N . GLY A 1 456 ? 46.428 12.516 38.463 1.00 137.54 570 GLY A N 1
ATOM 3477 C CA . GLY A 1 456 ? 47.027 11.533 39.342 1.00 133.90 570 GLY A CA 1
ATOM 3478 C C . GLY A 1 456 ? 47.898 12.123 40.424 1.00 118.82 570 GLY A C 1
ATOM 3479 O O . GLY A 1 456 ? 48.891 11.502 40.817 1.00 120.27 570 GLY A O 1
ATOM 3480 N N . GLY A 1 457 ? 47.560 13.311 40.913 1.00 110.92 571 GLY A N 1
ATOM 3481 C CA . GLY A 1 457 ? 48.322 13.929 41.978 1.00 132.75 571 GLY A CA 1
ATOM 3482 C C . GLY A 1 457 ? 47.762 13.610 43.348 1.00 131.37 571 GLY A C 1
ATOM 3483 O O . GLY A 1 457 ? 48.515 13.354 44.292 1.00 124.31 571 GLY A O 1
ATOM 3484 N N . VAL A 1 458 ? 46.437 13.626 43.470 1.00 129.61 572 VAL A N 1
ATOM 3485 C CA . VAL A 1 458 ? 45.755 13.331 44.724 1.00 133.50 572 VAL A CA 1
ATOM 3486 C C . VAL A 1 458 ? 44.687 12.280 44.456 1.00 132.82 572 VAL A C 1
ATOM 3487 O O . VAL A 1 458 ? 43.952 12.366 43.465 1.00 128.53 572 VAL A O 1
ATOM 3491 N N . ILE A 1 459 ? 44.606 11.284 45.335 1.00 123.41 573 ILE A N 1
ATOM 3492 C CA . ILE A 1 459 ? 43.649 10.192 45.213 1.00 112.64 573 ILE A CA 1
ATOM 3493 C C . ILE A 1 459 ? 42.777 10.192 46.461 1.00 114.10 573 ILE A C 1
ATOM 3494 O O . ILE A 1 459 ? 43.285 10.018 47.577 1.00 109.95 573 ILE A O 1
ATOM 3499 N N . ALA A 1 460 ? 41.473 10.391 46.277 1.00 118.44 574 ALA A N 1
ATOM 3500 C CA . ALA A 1 460 ? 40.515 10.429 47.374 1.00 97.82 574 ALA A CA 1
ATOM 3501 C C . ALA A 1 460 ? 39.634 9.188 47.342 1.00 88.96 574 ALA A C 1
ATOM 3502 O O . ALA A 1 460 ? 39.206 8.748 46.271 1.00 110.38 574 ALA A O 1
ATOM 3504 N N . ALA A 1 461 ? 39.355 8.637 48.522 1.00 82.95 575 ALA A N 1
ATOM 3505 C CA . ALA A 1 461 ? 38.630 7.383 48.663 1.00 87.66 575 ALA A CA 1
ATOM 3506 C C . ALA A 1 461 ? 37.530 7.520 4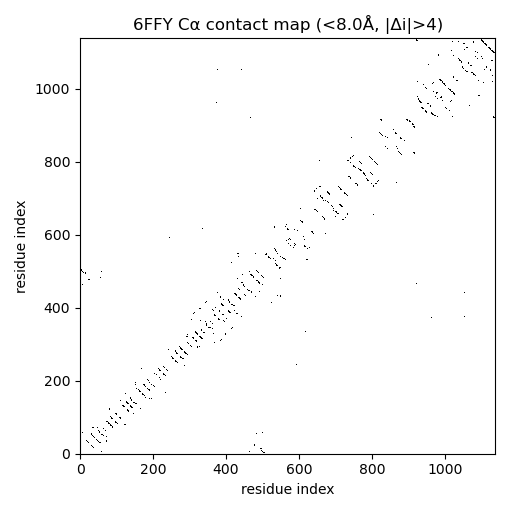9.705 1.00 92.99 575 ALA A C 1
ATOM 3507 O O . ALA A 1 461 ? 37.729 8.125 50.767 1.00 111.32 575 ALA A O 1
ATOM 3509 N N . ILE A 1 462 ? 36.375 6.938 49.388 1.00 89.45 576 ILE A N 1
ATOM 3510 C CA . ILE A 1 462 ? 35.203 6.953 50.259 1.00 85.71 576 ILE A CA 1
ATOM 3511 C C . ILE A 1 462 ? 34.564 5.573 50.229 1.00 91.50 576 ILE A C 1
ATOM 3512 O O . ILE A 1 462 ? 34.267 5.052 49.152 1.00 113.35 576 ILE A O 1
ATOM 3517 N N . LYS A 1 463 ? 34.332 4.987 51.400 1.00 83.31 577 LYS A N 1
ATOM 3518 C CA . LYS A 1 463 ? 33.815 3.624 51.464 1.00 84.74 577 LYS A CA 1
ATOM 3519 C C . LYS A 1 463 ? 32.459 3.513 50.772 1.00 89.12 577 LYS A C 1
ATOM 3520 O O . LYS A 1 463 ? 31.499 4.191 51.150 1.00 87.04 577 LYS A O 1
ATOM 3526 N N . ASP A 1 464 ? 32.388 2.652 49.755 1.00 95.35 578 ASP A N 1
ATOM 3527 C CA . ASP A 1 464 ? 31.155 2.404 49.010 1.00 100.26 578 ASP A CA 1
ATOM 3528 C C . ASP A 1 464 ? 30.362 1.323 49.733 1.00 108.83 578 ASP A C 1
ATOM 3529 O O . ASP A 1 464 ? 30.732 0.145 49.699 1.00 119.36 578 ASP A O 1
ATOM 3534 N N . THR A 1 465 ? 29.266 1.719 50.372 1.00 114.22 579 THR A N 1
ATOM 3535 C CA . THR A 1 465 ? 28.409 0.786 51.092 1.00 112.76 579 THR A CA 1
ATOM 3536 C C . THR A 1 465 ? 27.066 1.461 51.340 1.00 107.28 579 THR A C 1
ATOM 3537 O O . THR A 1 465 ? 26.859 2.626 50.991 1.00 110.13 579 THR A O 1
ATOM 3541 N N . SER A 1 466 ? 26.149 0.713 51.949 1.00 102.67 580 SER A N 1
ATOM 3542 C CA . SER A 1 466 ? 24.816 1.220 52.233 1.00 109.29 580 SER A CA 1
ATOM 3543 C C . SER A 1 466 ? 24.728 1.965 53.557 1.00 111.84 580 SER A C 1
ATOM 3544 O O . SER A 1 466 ? 23.712 2.620 53.813 1.00 110.37 580 SER A O 1
ATOM 3547 N N . ILE A 1 467 ? 25.754 1.886 54.399 1.00 111.47 581 ILE A N 1
ATOM 3548 C CA . ILE A 1 467 ? 25.737 2.571 55.688 1.00 99.08 581 ILE A CA 1
ATOM 3549 C C . ILE A 1 467 ? 26.288 3.980 55.502 1.00 103.10 581 ILE A C 1
ATOM 3550 O O . ILE A 1 467 ? 27.218 4.184 54.707 1.00 106.74 581 ILE A O 1
ATOM 3555 N N . PRO A 1 468 ? 25.737 4.980 56.183 1.00 97.14 582 PRO A N 1
ATOM 3556 C CA . PRO A 1 468 ? 26.296 6.332 56.091 1.00 98.60 582 PRO A CA 1
ATOM 3557 C C . PRO A 1 468 ? 27.613 6.427 56.847 1.00 92.87 582 PRO A C 1
ATOM 3558 O O . PRO A 1 468 ? 27.982 5.557 57.638 1.00 83.76 582 PRO A O 1
ATOM 3562 N N . LEU A 1 469 ? 28.331 7.516 56.587 1.00 100.06 583 LEU A N 1
ATOM 3563 C CA . LEU A 1 469 ? 29.641 7.721 57.187 1.00 90.56 583 LEU A CA 1
ATOM 3564 C C . LEU A 1 469 ? 29.948 9.211 57.203 1.00 100.00 583 LEU A C 1
ATOM 3565 O O . LEU A 1 469 ? 29.219 10.027 56.634 1.00 107.38 583 LEU A O 1
ATOM 3570 N N . LYS A 1 470 ? 31.050 9.552 57.870 1.00 98.38 584 LYS A N 1
ATOM 3571 C CA . LYS A 1 470 ? 31.533 10.921 57.932 1.00 105.27 584 LYS A CA 1
ATOM 3572 C C . LYS A 1 470 ? 33.019 11.032 57.620 1.00 108.84 584 LYS A C 1
ATOM 3573 O O . LYS A 1 470 ? 33.569 12.136 57.692 1.00 104.96 584 LYS A O 1
ATOM 3579 N N . ILE A 1 471 ? 33.678 9.926 57.270 1.00 116.07 585 ILE A N 1
ATOM 3580 C CA . ILE A 1 471 ? 35.124 9.896 57.077 1.00 107.92 585 ILE A CA 1
ATOM 3581 C C . ILE A 1 471 ? 35.461 10.159 55.615 1.00 104.10 585 ILE A C 1
ATOM 3582 O O . ILE A 1 471 ? 34.572 10.210 54.758 1.00 104.63 585 ILE A O 1
ATOM 3587 N N . LEU A 1 472 ? 36.751 10.321 55.328 1.00 115.60 586 LEU A N 1
ATOM 3588 C CA . LEU A 1 472 ? 37.233 10.568 53.974 1.00 111.35 586 LEU A CA 1
ATOM 3589 C C . LEU A 1 472 ? 38.726 10.284 53.946 1.00 105.99 586 LEU A C 1
ATOM 3590 O O . LEU A 1 472 ? 39.474 10.843 54.754 1.00 112.07 586 LEU A O 1
ATOM 3595 N N . LYS A 1 473 ? 39.158 9.421 53.031 1.00 93.33 587 LYS A N 1
ATOM 3596 C CA . LYS A 1 473 ? 40.570 9.094 52.901 1.00 97.56 587 LYS A CA 1
ATOM 3597 C C . LYS A 1 473 ? 41.162 9.859 51.728 1.00 104.24 587 LYS A C 1
ATOM 3598 O O . LYS A 1 473 ? 40.496 10.054 50.709 1.00 101.18 587 LYS A O 1
ATOM 3604 N N . PHE A 1 474 ? 42.411 10.296 51.869 1.00 109.09 588 PHE A N 1
ATOM 3605 C CA . PHE A 1 474 ? 43.075 10.926 50.734 1.00 102.11 588 PHE A CA 1
ATOM 3606 C C . PHE A 1 474 ? 44.578 10.720 50.829 1.00 103.50 588 PHE A C 1
ATOM 3607 O O . PHE A 1 474 ? 45.146 10.716 51.922 1.00 102.92 588 PHE A O 1
ATOM 3615 N N . SER A 1 475 ? 45.214 10.558 49.671 1.00 116.89 589 SER A N 1
ATOM 3616 C CA . SER A 1 475 ? 46.652 10.349 49.597 1.00 119.52 589 SER A CA 1
ATOM 3617 C C . SER A 1 475 ? 47.238 11.179 48.465 1.00 127.53 589 SER A C 1
ATOM 3618 O O . SER A 1 475 ? 46.684 11.226 47.363 1.00 133.68 589 SER A O 1
ATOM 3621 N N . VAL A 1 476 ? 48.374 11.823 48.743 1.00 118.93 590 VAL A N 1
ATOM 3622 C CA . VAL A 1 476 ? 49.064 12.629 47.741 1.00 125.85 590 VAL A CA 1
ATOM 3623 C C . VAL A 1 476 ? 50.277 11.922 47.152 1.00 127.92 590 VAL A C 1
ATOM 3624 O O . VAL A 1 476 ? 50.864 12.429 46.182 1.00 118.13 590 VAL A O 1
ATOM 3628 N N . ASP A 1 477 ? 50.668 10.772 47.695 1.00 127.30 591 ASP A N 1
ATOM 3629 C CA . ASP A 1 477 ? 51.836 10.031 47.233 1.00 124.71 591 ASP A CA 1
ATOM 3630 C C . ASP A 1 477 ? 51.442 8.710 46.578 1.00 118.99 591 ASP A C 1
ATOM 3631 O O . ASP A 1 477 ? 52.093 7.682 46.775 1.00 116.22 591 ASP A O 1
ATOM 3636 N N . GLU A 1 478 ? 50.361 8.733 45.797 1.00 111.33 592 GLU A N 1
ATOM 3637 C CA . GLU A 1 478 ? 49.943 7.594 44.978 1.00 108.67 592 GLU A CA 1
ATOM 3638 C C . GLU A 1 478 ? 49.641 6.362 45.830 1.00 106.26 592 GLU A C 1
ATOM 3639 O O . GLU A 1 478 ? 49.990 5.235 45.472 1.00 103.49 592 GLU A O 1
ATOM 3645 N N . GLY A 1 479 ? 48.990 6.576 46.968 1.00 114.65 593 GLY A N 1
ATOM 3646 C CA . GLY A 1 479 ? 48.472 5.482 47.763 1.00 128.79 593 GLY A CA 1
ATOM 3647 C C . GLY A 1 479 ? 49.435 4.853 48.744 1.00 136.89 593 GLY A C 1
ATOM 3648 O O . GLY A 1 479 ? 49.131 3.779 49.276 1.00 143.84 593 GLY A O 1
ATOM 3649 N N . HIS A 1 480 ? 50.579 5.479 49.008 1.00 131.30 594 HIS A N 1
ATOM 3650 C CA . HIS A 1 480 ? 51.523 4.928 49.971 1.00 132.97 594 HIS A CA 1
ATOM 3651 C C . HIS A 1 480 ? 51.274 5.423 51.389 1.00 134.79 594 HIS A C 1
ATOM 3652 O O . HIS A 1 480 ? 51.620 4.725 52.350 1.00 140.49 594 HIS A O 1
ATOM 3659 N N . THR A 1 481 ? 50.679 6.604 51.543 1.00 135.18 595 THR A N 1
ATOM 3660 C CA . THR A 1 481 ? 50.343 7.137 52.860 1.00 129.35 595 THR A CA 1
ATOM 3661 C C . THR A 1 481 ? 49.050 7.925 52.739 1.00 124.06 595 THR A C 1
ATOM 3662 O O . THR A 1 481 ? 48.987 8.906 51.991 1.00 119.55 595 THR A O 1
ATOM 3666 N N . TRP A 1 482 ? 48.025 7.498 53.468 1.00 122.31 596 TRP A N 1
ATOM 3667 C CA . TRP A 1 482 ? 46.715 8.123 53.424 1.00 112.74 596 TRP A CA 1
ATOM 3668 C C . TRP A 1 482 ? 46.446 8.885 54.714 1.00 111.23 596 TRP A C 1
ATOM 3669 O O . TRP A 1 482 ? 47.045 8.621 55.760 1.00 108.27 596 TRP A O 1
ATOM 3680 N N . SER A 1 483 ? 45.527 9.840 54.621 1.00 101.93 597 SER A N 1
ATOM 3681 C CA . SER A 1 483 ? 45.108 10.648 55.753 1.00 106.10 597 SER A CA 1
ATOM 3682 C C . SER A 1 483 ? 43.589 10.685 55.801 1.00 116.54 597 SER A C 1
ATOM 3683 O O . SER A 1 483 ? 42.924 10.689 54.757 1.00 120.23 597 SER A O 1
ATOM 3686 N N . THR A 1 484 ? 43.054 10.708 57.019 1.00 112.85 598 THR A N 1
ATOM 3687 C CA . THR A 1 484 ? 41.622 10.688 57.274 1.00 100.04 598 THR A CA 1
ATOM 3688 C C . THR A 1 484 ? 41.128 12.094 57.595 1.00 91.82 598 THR A C 1
ATOM 3689 O O . THR A 1 484 ? 41.862 12.918 58.147 1.00 93.17 598 THR A O 1
ATOM 3693 N N . HIS A 1 485 ? 39.872 12.361 57.245 1.00 86.87 599 HIS A N 1
ATOM 3694 C CA . HIS A 1 485 ? 39.303 13.690 57.423 1.00 96.05 599 HIS A CA 1
ATOM 3695 C C . HIS A 1 485 ? 37.799 13.587 57.609 1.00 111.48 599 HIS A C 1
ATOM 3696 O O . HIS A 1 485 ? 37.117 12.941 56.808 1.00 110.62 599 HIS A O 1
ATOM 3703 N N . ASN A 1 486 ? 37.286 14.228 58.656 1.00 121.22 600 ASN A N 1
ATOM 3704 C CA . ASN A 1 486 ? 35.842 14.339 58.842 1.00 118.99 600 ASN A CA 1
ATOM 3705 C C . ASN A 1 486 ? 35.348 15.462 57.949 1.00 118.67 600 ASN A C 1
ATOM 3706 O O . ASN A 1 486 ? 35.439 16.640 58.301 1.00 128.27 600 ASN A O 1
ATOM 3711 N N . PHE A 1 487 ? 34.821 15.098 56.785 1.00 116.48 601 PHE A N 1
ATOM 3712 C CA . PHE A 1 487 ? 34.378 16.090 55.820 1.00 115.11 601 PHE A CA 1
ATOM 3713 C C . PHE A 1 487 ? 33.000 16.652 56.138 1.00 115.95 601 PHE A C 1
ATOM 3714 O O . PHE A 1 487 ? 32.614 17.667 55.549 1.00 105.72 601 PHE A O 1
ATOM 3722 N N . THR A 1 488 ? 32.257 16.024 57.049 1.00 120.57 602 THR A N 1
ATOM 3723 C CA . THR A 1 488 ? 30.924 16.474 57.418 1.00 114.80 602 THR A CA 1
ATOM 3724 C C . THR A 1 488 ? 30.717 16.239 58.908 1.00 118.81 602 THR A C 1
ATOM 3725 O O . THR A 1 488 ? 31.610 15.765 59.617 1.00 127.58 602 THR A O 1
ATOM 3729 N N . SER A 1 489 ? 29.521 16.581 59.385 1.00 105.52 603 SER A N 1
ATOM 3730 C CA . SER A 1 489 ? 29.139 16.363 60.775 1.00 105.01 603 SER A CA 1
ATOM 3731 C C . SER A 1 489 ? 28.137 15.218 60.872 1.00 117.98 603 SER A C 1
ATOM 373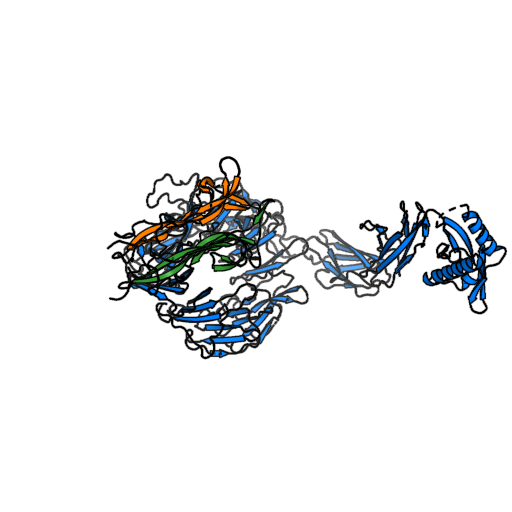2 O O . SER A 1 489 ? 28.494 14.122 61.311 1.00 118.59 603 SER A O 1
ATOM 3735 N N . THR A 1 490 ? 26.888 15.441 60.473 1.00 117.24 604 THR A N 1
ATOM 3736 C CA . THR A 1 490 ? 25.910 14.364 60.431 1.00 111.65 604 THR A CA 1
ATOM 3737 C C . THR A 1 490 ? 26.312 13.342 59.374 1.00 95.79 604 THR A C 1
ATOM 3738 O O . THR A 1 490 ? 26.765 13.702 58.285 1.00 115.58 604 THR A O 1
ATOM 3742 N N . SER A 1 491 ? 26.163 12.061 59.707 1.00 90.56 605 SER A N 1
ATOM 3743 C CA . SER A 1 491 ? 26.520 11.005 58.769 1.00 106.79 605 SER A CA 1
ATOM 3744 C C . SER A 1 491 ? 25.661 11.095 57.512 1.00 120.56 605 SER A C 1
ATOM 3745 O O . SER A 1 491 ? 24.458 11.362 57.580 1.00 121.50 605 SER A O 1
ATOM 3748 N N . VAL A 1 492 ? 26.292 10.878 56.356 1.00 116.67 606 VAL A N 1
ATOM 3749 C CA . VAL A 1 492 ? 25.661 11.072 55.055 1.00 115.27 606 VAL A CA 1
ATOM 3750 C C . VAL A 1 492 ? 25.770 9.789 54.241 1.00 112.29 606 VAL A C 1
ATOM 3751 O O . VAL A 1 492 ? 26.800 9.106 54.274 1.00 105.74 606 VAL A O 1
ATOM 3755 N N . PHE A 1 493 ? 24.703 9.464 53.510 1.00 122.72 607 PHE A N 1
ATOM 3756 C CA . PHE A 1 493 ? 24.783 8.451 52.466 1.00 125.02 607 PHE A CA 1
ATOM 3757 C C . PHE A 1 493 ? 25.533 9.021 51.270 1.00 127.83 607 PHE A C 1
ATOM 3758 O O . PHE A 1 493 ? 25.165 10.073 50.740 1.00 131.67 607 PHE A O 1
ATOM 3766 N N . VAL A 1 494 ? 26.587 8.334 50.844 1.00 116.88 608 VAL A N 1
ATOM 3767 C CA . VAL A 1 494 ? 27.433 8.818 49.760 1.00 110.89 608 VAL A CA 1
ATOM 3768 C C . VAL A 1 494 ? 26.809 8.384 48.439 1.00 112.80 608 VAL A C 1
ATOM 3769 O O . VAL A 1 494 ? 26.736 7.190 48.137 1.00 118.73 608 VAL A O 1
ATOM 3773 N N . ASP A 1 495 ? 26.357 9.358 47.652 1.00 111.73 609 ASP A N 1
ATOM 3774 C CA . ASP A 1 495 ? 25.783 9.087 46.341 1.00 118.65 609 ASP A CA 1
ATOM 3775 C C . ASP A 1 495 ? 26.778 9.273 45.206 1.00 112.71 609 ASP A C 1
ATOM 3776 O O . ASP A 1 495 ? 26.780 8.472 44.265 1.00 108.26 609 ASP A O 1
ATOM 3781 N N . GLY A 1 496 ? 27.631 10.296 45.260 1.00 123.58 610 GLY A N 1
ATOM 3782 C CA . GLY A 1 496 ? 28.557 10.487 44.159 1.00 126.05 610 GLY A CA 1
ATOM 3783 C C . GLY A 1 496 ? 29.723 11.400 44.458 1.00 107.24 610 GLY A C 1
ATOM 3784 O O . GLY A 1 496 ? 29.672 12.257 45.350 1.00 106.65 610 GLY A O 1
ATOM 3785 N N . LEU A 1 497 ? 30.784 11.205 43.671 1.00 96.21 611 LEU A N 1
ATOM 3786 C CA . LEU A 1 497 ? 31.995 12.014 43.700 1.00 100.63 611 LEU A CA 1
ATOM 3787 C C . LEU A 1 497 ? 32.208 12.641 42.328 1.00 107.33 611 LEU A C 1
ATOM 3788 O O . LEU A 1 497 ? 32.121 11.951 41.307 1.00 110.60 611 LEU A O 1
ATOM 3793 N N . LEU A 1 498 ? 32.493 13.940 42.308 1.00 101.50 612 LEU A N 1
ATOM 3794 C CA . LEU A 1 498 ? 32.761 14.672 41.082 1.00 99.83 612 LEU A CA 1
ATOM 3795 C C . LEU A 1 498 ? 33.985 15.552 41.284 1.00 114.19 612 LEU A C 1
ATOM 3796 O O . LEU A 1 498 ? 34.398 15.834 42.412 1.00 122.95 612 LEU A O 1
ATOM 3801 N N . SER A 1 499 ? 34.558 15.998 40.171 1.00 125.25 613 SER A N 1
ATOM 3802 C CA . SER A 1 499 ? 35.706 16.890 40.194 1.00 131.39 613 SER A CA 1
ATOM 3803 C C . SER A 1 499 ? 35.476 18.037 39.222 1.00 135.57 613 SER A C 1
ATOM 3804 O O . SER A 1 499 ? 34.690 17.930 38.276 1.00 118.61 613 SER A O 1
ATOM 3807 N N . GLU A 1 500 ? 36.164 19.146 39.474 1.00 144.05 614 GLU A N 1
ATOM 3808 C CA . GLU A 1 500 ? 36.090 20.280 38.568 1.00 144.09 614 GLU A CA 1
ATOM 3809 C C . GLU A 1 500 ? 36.668 19.885 37.210 1.00 156.19 614 GLU A C 1
ATOM 3810 O O . GLU A 1 500 ? 37.719 19.234 37.151 1.00 154.55 614 GLU A O 1
ATOM 3816 N N . PRO A 1 501 ? 36.006 20.243 36.108 1.00 159.38 615 PRO A N 1
ATOM 3817 C CA . PRO A 1 501 ? 36.471 19.801 34.787 1.00 152.69 615 PRO A CA 1
ATOM 3818 C C . PRO A 1 501 ? 37.916 20.195 34.517 1.00 154.78 615 PRO A C 1
ATOM 3819 O O . PRO A 1 501 ? 38.404 21.229 34.981 1.00 152.22 615 PRO A O 1
ATOM 3823 N N . GLY A 1 502 ? 38.600 19.339 33.758 1.00 164.11 616 GLY A N 1
ATOM 3824 C CA . GLY A 1 502 ? 40.020 19.476 33.491 1.00 166.49 616 GLY A CA 1
ATOM 3825 C C . GLY A 1 502 ? 40.843 18.434 34.207 1.00 163.59 616 GLY A C 1
ATOM 3826 O O . GLY A 1 502 ? 41.783 17.862 33.644 1.00 164.37 616 GLY A O 1
ATOM 3827 N N . ASP A 1 503 ? 40.500 18.186 35.476 1.00 160.30 617 ASP A N 1
ATOM 3828 C CA . ASP A 1 503 ? 41.137 17.158 36.298 1.00 173.06 617 ASP A CA 1
ATOM 3829 C C . ASP A 1 503 ? 42.585 17.527 36.589 1.00 168.85 617 ASP A C 1
ATOM 3830 O O . ASP A 1 503 ? 43.291 16.772 37.266 1.00 169.51 617 ASP A O 1
ATOM 3835 N N . GLU A 1 504 ? 43.039 18.686 36.112 1.00 164.22 618 GLU A N 1
ATOM 3836 C CA . GLU A 1 504 ? 44.301 19.227 36.599 1.00 153.49 618 GLU A CA 1
ATOM 3837 C C . GLU A 1 504 ? 44.115 20.047 37.865 1.00 152.45 618 GLU A C 1
ATOM 3838 O O . GLU A 1 504 ? 45.108 20.485 38.457 1.00 141.92 618 GLU A O 1
ATOM 3844 N N . THR A 1 505 ? 42.870 20.266 38.280 1.00 144.80 619 THR A N 1
ATOM 3845 C CA . THR A 1 505 ? 42.555 21.041 39.466 1.00 137.33 619 THR A CA 1
ATOM 3846 C C . THR A 1 505 ? 42.645 20.153 40.706 1.00 138.34 619 THR A C 1
ATOM 3847 O O . THR A 1 505 ? 42.978 18.966 40.635 1.00 135.80 619 THR A O 1
ATOM 3851 N N . LEU A 1 506 ? 42.340 20.738 41.866 1.00 135.95 620 LEU A N 1
ATOM 3852 C CA . LEU A 1 506 ? 42.354 20.026 43.138 1.00 125.27 620 LEU A CA 1
ATOM 3853 C C . LEU A 1 506 ? 41.096 20.322 43.947 1.00 114.63 620 LEU A C 1
ATOM 3854 O O . LEU A 1 506 ? 41.131 20.338 45.180 1.00 109.73 620 LEU A O 1
ATOM 3859 N N . VAL A 1 507 ? 39.978 20.557 43.263 1.00 116.31 621 VAL A N 1
ATOM 3860 C CA . VAL A 1 507 ? 38.686 20.804 43.892 1.00 112.57 621 VAL A CA 1
ATOM 3861 C C . VAL A 1 507 ? 37.818 19.570 43.697 1.00 117.60 621 VAL A C 1
ATOM 3862 O O . VAL A 1 507 ? 37.685 19.065 42.575 1.00 119.31 621 VAL A O 1
ATOM 3866 N N . MET A 1 508 ? 37.229 19.088 44.787 1.00 116.02 622 MET A N 1
ATOM 3867 C CA . MET A 1 508 ? 36.436 17.870 44.795 1.00 101.37 622 MET A CA 1
ATOM 3868 C C . MET A 1 508 ? 35.039 18.169 45.320 1.00 104.42 622 MET A C 1
ATOM 3869 O O . MET A 1 508 ? 34.862 19.016 46.201 1.00 123.16 622 MET A O 1
ATOM 3874 N N . THR A 1 509 ? 34.042 17.469 44.778 1.00 102.55 623 THR A N 1
ATOM 3875 C CA . THR A 1 509 ? 32.653 17.634 45.188 1.00 104.19 623 THR A CA 1
ATOM 3876 C C . THR A 1 509 ? 32.090 16.278 45.586 1.00 104.88 623 THR A C 1
ATOM 3877 O O . THR A 1 509 ? 32.128 15.332 44.795 1.00 108.79 623 THR A O 1
ATOM 3881 N N . VAL A 1 510 ? 31.574 16.183 46.807 1.00 105.89 624 VAL A N 1
ATOM 3882 C CA . VAL A 1 510 ? 30.903 14.982 47.293 1.00 108.40 624 VAL A CA 1
ATOM 3883 C C . VAL A 1 510 ? 29.427 15.309 47.458 1.00 116.37 624 VAL A C 1
ATOM 3884 O O . VAL A 1 510 ? 29.082 16.397 47.929 1.00 120.99 624 VAL A O 1
ATOM 3888 N N . PHE A 1 511 ? 28.549 14.383 47.073 1.00 112.59 625 PHE A N 1
ATOM 3889 C CA . PHE A 1 511 ? 27.130 14.671 47.232 1.00 108.67 625 PHE A CA 1
ATOM 3890 C C . PHE A 1 511 ? 26.355 13.434 47.659 1.00 117.86 625 PHE A C 1
ATOM 3891 O O . PHE A 1 511 ? 26.639 12.316 47.208 1.00 121.44 625 PHE A O 1
ATOM 3899 N N . GLY A 1 512 ? 25.373 13.658 48.530 1.00 123.51 626 GLY A N 1
ATOM 3900 C CA . GLY A 1 512 ? 24.492 12.589 48.973 1.00 113.60 626 GLY A CA 1
ATOM 3901 C C . GLY A 1 512 ? 23.452 13.138 49.926 1.00 126.84 626 GLY A C 1
ATOM 3902 O O . GLY A 1 512 ? 23.511 14.294 50.350 1.00 131.12 626 GLY A O 1
ATOM 3903 N N . HIS A 1 513 ? 22.490 12.285 50.264 1.00 128.52 627 HIS A N 1
ATOM 3904 C CA . HIS A 1 513 ? 21.417 12.652 51.179 1.00 122.28 627 HIS A CA 1
ATOM 3905 C C . HIS A 1 513 ? 21.718 12.096 52.567 1.00 119.81 627 HIS A C 1
ATOM 3906 O O . HIS A 1 513 ? 22.092 10.927 52.704 1.00 119.96 627 HIS A O 1
ATOM 3913 N N . ILE A 1 514 ? 21.563 12.941 53.590 1.00 128.44 628 ILE A N 1
ATOM 3914 C CA . ILE A 1 514 ? 21.963 12.596 54.953 1.00 125.01 628 ILE A CA 1
ATOM 3915 C C . ILE A 1 514 ? 21.023 11.544 55.530 1.00 134.28 628 ILE A C 1
ATOM 3916 O O . ILE A 1 514 ? 20.042 11.150 54.888 1.00 147.59 628 ILE A O 1
ATOM 3921 N N . SER A 1 515 ? 21.311 11.090 56.750 1.00 127.62 629 SER A N 1
ATOM 3922 C CA . SER A 1 515 ? 20.681 9.890 57.297 1.00 127.13 629 SER A CA 1
ATOM 3923 C C . SER A 1 515 ? 19.341 10.178 57.973 1.00 139.06 629 SER A C 1
ATOM 3924 O O . SER A 1 515 ? 18.310 9.624 57.578 1.00 150.42 629 SER A O 1
ATOM 3927 N N . PHE A 1 516 ? 19.343 11.028 59.003 1.00 124.04 630 PHE A N 1
ATOM 3928 C CA . PHE A 1 516 ? 18.127 11.245 59.783 1.00 116.52 630 PHE A CA 1
ATOM 3929 C C . PHE A 1 516 ? 17.053 11.953 58.965 1.00 109.62 630 PHE A C 1
ATOM 3930 O O . PHE A 1 516 ? 15.876 11.579 59.022 1.00 101.27 630 PHE A O 1
ATOM 3938 N N . ARG A 1 517 ? 17.434 12.971 58.203 1.00 116.62 631 ARG A N 1
ATOM 3939 C CA . ARG A 1 517 ? 16.524 13.676 57.315 1.00 119.48 631 ARG A CA 1
ATOM 3940 C C . ARG A 1 517 ? 16.911 13.403 55.866 1.00 135.07 631 ARG A C 1
ATOM 3941 O O . ARG A 1 517 ? 18.032 12.986 55.569 1.00 139.05 631 ARG A O 1
ATOM 3949 N N . SER A 1 518 ? 15.963 13.627 54.959 1.00 138.71 632 SER A N 1
ATOM 3950 C CA . SER A 1 518 ? 16.157 13.248 53.565 1.00 131.11 632 SER A CA 1
ATOM 3951 C C . SER A 1 518 ? 16.743 14.358 52.703 1.00 125.18 632 SER A C 1
ATOM 3952 O O . SER A 1 518 ? 17.026 14.114 51.526 1.00 132.25 632 SER A O 1
ATOM 3955 N N . ASP A 1 519 ? 16.932 15.558 53.246 1.00 124.65 633 ASP A N 1
ATOM 3956 C CA . ASP A 1 519 ? 17.435 16.662 52.443 1.00 138.75 633 ASP A CA 1
ATOM 3957 C C . ASP A 1 519 ? 18.873 16.402 51.998 1.00 147.51 633 ASP A C 1
ATOM 3958 O O . ASP A 1 519 ? 19.650 15.729 52.681 1.00 137.10 633 ASP A O 1
ATOM 3963 N N . TRP A 1 520 ? 19.217 16.949 50.835 1.00 142.27 634 TRP A N 1
ATOM 3964 C CA . TRP A 1 520 ? 20.498 16.690 50.195 1.00 111.70 634 TRP A CA 1
ATOM 3965 C C . TRP A 1 520 ? 21.616 17.497 50.848 1.00 107.54 634 TRP A C 1
ATOM 3966 O O . TRP A 1 520 ? 21.382 18.492 51.538 1.00 132.51 634 TRP A O 1
ATOM 3977 N N . GLU A 1 521 ? 22.851 17.066 50.596 1.00 97.15 635 GLU A N 1
ATOM 3978 C CA . GLU A 1 521 ? 24.027 17.725 51.138 1.00 113.33 635 GLU A CA 1
ATOM 3979 C C . GLU A 1 521 ? 25.185 17.559 50.165 1.00 133.38 635 GLU A C 1
ATOM 3980 O O . GLU A 1 521 ? 25.421 16.462 49.635 1.00 144.11 635 GLU A O 1
ATOM 3986 N N . LEU A 1 522 ? 25.896 18.662 49.935 1.00 128.50 636 LEU A N 1
ATOM 3987 C CA . LEU A 1 522 ? 27.089 18.690 49.104 1.00 96.65 636 LEU A CA 1
ATOM 3988 C C . LEU A 1 522 ? 28.276 19.157 49.932 1.00 96.43 636 LEU A C 1
ATOM 3989 O O . LEU A 1 522 ? 28.122 19.879 50.920 1.00 110.78 636 LEU A O 1
ATOM 3994 N N . VAL A 1 523 ? 29.468 18.727 49.528 1.00 97.06 637 VAL A N 1
ATOM 3995 C CA . VAL A 1 523 ? 30.695 19.035 50.252 1.00 104.74 637 VAL A CA 1
ATOM 3996 C C . VAL A 1 523 ? 31.765 19.412 49.239 1.00 111.94 637 VAL A C 1
ATOM 3997 O O . VAL A 1 523 ? 32.084 18.619 48.345 1.00 112.39 637 VAL A O 1
ATOM 4001 N N . LYS A 1 524 ? 32.307 20.618 49.373 1.00 118.38 638 LYS A N 1
ATOM 4002 C CA . LYS A 1 524 ? 33.457 21.056 48.598 1.00 113.11 638 LYS A CA 1
ATOM 4003 C C . LYS A 1 524 ? 34.726 20.762 49.385 1.00 106.41 638 LYS A C 1
ATOM 4004 O O . LYS A 1 524 ? 34.800 21.050 50.585 1.00 113.81 638 LYS A O 1
ATOM 4010 N N . VAL A 1 525 ? 35.714 20.181 48.711 1.00 101.19 639 VAL A N 1
ATOM 4011 C CA . VAL A 1 525 ? 37.018 19.895 49.296 1.00 108.03 639 VAL A CA 1
ATOM 4012 C C . VAL A 1 525 ? 38.074 20.578 48.439 1.00 121.60 639 VAL A C 1
ATOM 4013 O O . VAL A 1 525 ? 38.067 20.440 47.210 1.00 125.07 639 VAL A O 1
ATOM 4017 N N . ASP A 1 526 ? 38.976 21.310 49.087 1.00 129.37 640 ASP A N 1
ATOM 4018 C CA . ASP A 1 526 ? 39.984 22.117 48.410 1.00 126.89 640 ASP A CA 1
ATOM 4019 C C . ASP A 1 526 ? 41.355 21.710 48.928 1.00 121.46 640 ASP A C 1
ATOM 4020 O O . ASP A 1 526 ? 41.693 21.987 50.086 1.00 120.09 640 ASP A O 1
ATOM 4025 N N . PHE A 1 527 ? 42.134 21.047 48.073 1.00 112.80 641 PHE A N 1
ATOM 4026 C CA . PHE A 1 527 ? 43.507 20.666 48.371 1.00 122.58 641 PHE A CA 1
ATOM 4027 C C . PHE A 1 527 ? 44.519 21.707 47.912 1.00 137.12 641 PHE A C 1
ATOM 4028 O O . PHE A 1 527 ? 45.718 21.537 48.157 1.00 146.72 641 PHE A O 1
ATOM 4036 N N . ARG A 1 528 ? 44.068 22.769 47.246 1.00 127.96 642 ARG A N 1
ATOM 4037 C CA . ARG A 1 528 ? 44.990 23.800 46.784 1.00 125.54 642 ARG A CA 1
ATOM 4038 C C . ARG A 1 528 ? 45.764 24.505 47.899 1.00 134.74 642 ARG A C 1
ATOM 4039 O O . ARG A 1 528 ? 46.909 24.910 47.634 1.00 134.69 642 ARG A O 1
ATOM 4047 N N . PRO A 1 529 ? 45.230 24.710 49.112 1.00 147.76 643 PRO A N 1
ATOM 4048 C CA . PRO A 1 529 ? 46.070 25.281 50.180 1.00 158.26 643 PRO A CA 1
ATOM 4049 C C . PRO A 1 529 ? 47.383 24.547 50.404 1.00 159.51 643 PRO A C 1
ATOM 4050 O O . PRO A 1 529 ? 48.363 25.169 50.832 1.00 169.52 643 PRO A O 1
ATOM 4054 N N . SER A 1 530 ? 47.442 23.245 50.125 1.00 155.13 644 SER A N 1
ATOM 4055 C CA . SER A 1 530 ? 48.693 22.508 50.249 1.00 152.89 644 SER A CA 1
ATOM 4056 C C . SER A 1 530 ? 49.460 22.413 48.939 1.00 161.19 644 SER A C 1
ATOM 4057 O O . SER A 1 530 ? 50.669 22.153 48.965 1.00 162.69 644 SER A O 1
ATOM 4060 N N . PHE A 1 531 ? 48.796 22.616 47.802 1.00 156.48 645 PHE A N 1
ATOM 4061 C CA . PHE A 1 531 ? 49.444 22.606 46.491 1.00 159.02 645 PHE A CA 1
ATOM 4062 C C . PHE A 1 531 ? 49.079 23.879 45.737 1.00 168.07 645 PHE A C 1
ATOM 4063 O O . PHE A 1 531 ? 48.245 23.855 44.821 1.00 167.31 645 PHE A O 1
ATOM 4071 N N . PRO A 1 532 ? 49.672 25.016 46.103 1.00 177.78 646 PRO A N 1
ATOM 4072 C CA . PRO A 1 532 ? 49.484 26.250 45.324 1.00 179.81 646 PRO A CA 1
ATOM 4073 C C . PRO A 1 532 ? 50.633 26.590 44.384 1.00 166.10 646 PRO A C 1
ATOM 4074 O O . PRO A 1 532 ? 50.572 27.638 43.732 1.00 163.03 646 PRO A O 1
ATOM 4078 N N . ARG A 1 533 ? 51.660 25.749 44.302 1.00 164.56 647 ARG A N 1
ATOM 4079 C CA . ARG A 1 533 ? 52.845 26.016 43.505 1.00 166.05 647 ARG A CA 1
ATOM 4080 C C . ARG A 1 533 ? 52.878 25.106 42.283 1.00 174.40 647 ARG A C 1
ATOM 4081 O O . ARG A 1 533 ? 52.435 23.955 42.332 1.00 176.77 647 ARG A O 1
ATOM 4089 N N . GLN A 1 534 ? 53.401 25.637 41.182 1.00 156.17 648 GLN A N 1
ATOM 4090 C CA . GLN A 1 534 ? 53.568 24.860 39.964 1.00 153.31 648 GLN A CA 1
ATOM 4091 C C . GLN A 1 534 ? 54.816 23.990 40.058 1.00 163.22 648 GLN A C 1
ATOM 4092 O O . GLN A 1 534 ? 55.861 24.432 40.544 1.00 164.16 648 GLN A O 1
ATOM 4098 N N . CYS A 1 535 ? 54.701 22.745 39.599 1.00 162.99 649 CYS A N 1
ATOM 4099 C CA . CYS A 1 535 ? 55.845 21.844 39.603 1.00 160.22 649 CYS A CA 1
ATOM 4100 C C . CYS A 1 535 ? 56.888 22.292 38.590 1.00 162.06 649 CYS A C 1
ATOM 4101 O O . CYS A 1 535 ? 56.565 22.649 37.454 1.00 160.00 649 CYS A O 1
ATOM 4104 N N . GLY A 1 536 ? 58.151 22.271 39.012 1.00 170.10 650 GLY A N 1
ATOM 4105 C CA . GLY A 1 536 ? 59.250 22.489 38.099 1.00 170.35 650 GLY A CA 1
ATOM 4106 C C . GLY A 1 536 ? 59.753 21.188 37.508 1.00 158.80 650 GLY A C 1
ATOM 4107 O O . GLY A 1 536 ? 59.355 20.097 37.912 1.00 156.27 650 GLY A O 1
ATOM 4108 N N . GLU A 1 537 ? 60.648 21.316 36.529 1.00 165.59 651 GLU A N 1
ATOM 4109 C CA . GLU A 1 537 ? 61.212 20.133 35.893 1.00 169.64 651 GLU A CA 1
ATOM 4110 C C . GLU A 1 537 ? 62.111 19.337 36.829 1.00 166.77 651 GLU A C 1
ATOM 4111 O O . GLU A 1 537 ? 62.445 18.189 36.514 1.00 151.89 651 GLU A O 1
ATOM 4117 N N . ASP A 1 538 ? 62.505 19.912 37.966 1.00 166.71 652 ASP A N 1
ATOM 4118 C CA . ASP A 1 538 ? 63.288 19.218 38.978 1.00 164.34 652 ASP A CA 1
ATOM 4119 C C . ASP A 1 538 ? 62.449 18.818 40.186 1.00 169.38 652 ASP A C 1
ATOM 4120 O O . ASP A 1 538 ? 63.005 18.481 41.237 1.00 165.40 652 ASP A O 1
ATOM 4125 N N . ASP A 1 539 ? 61.125 18.861 40.061 1.00 168.64 653 ASP A N 1
ATOM 4126 C CA . ASP A 1 539 ? 60.217 18.397 41.101 1.00 158.84 653 ASP A CA 1
ATOM 4127 C C . ASP A 1 539 ? 59.795 16.947 40.905 1.00 156.77 653 ASP A C 1
ATOM 4128 O O . ASP A 1 539 ? 58.899 16.475 41.612 1.00 155.38 653 ASP A O 1
ATOM 4133 N N . TYR A 1 540 ? 60.416 16.236 39.968 1.00 164.48 654 TYR A N 1
ATOM 4134 C CA . TYR A 1 540 ? 60.058 14.863 39.654 1.00 161.38 654 TYR A CA 1
ATOM 4135 C C . TYR A 1 540 ? 61.271 13.952 39.786 1.00 159.04 654 TYR A C 1
ATOM 4136 O O . TYR A 1 540 ? 62.419 14.389 39.655 1.00 156.07 654 TYR A O 1
ATOM 4145 N N . SER A 1 541 ? 61.000 12.679 40.047 1.00 160.04 655 SER A N 1
ATOM 4146 C CA . SER A 1 541 ? 61.989 11.618 40.021 1.00 146.80 655 SER A CA 1
ATOM 4147 C C . SER A 1 541 ? 61.703 10.695 38.844 1.00 151.14 655 SER A C 1
ATOM 4148 O O . SER A 1 541 ? 60.573 10.610 38.349 1.00 161.88 655 SER A O 1
ATOM 4151 N N . SER A 1 542 ? 62.745 10.003 38.398 1.00 146.17 656 SER A N 1
ATOM 4152 C CA . SER A 1 542 ? 62.638 9.141 37.232 1.00 156.55 656 SER A CA 1
ATOM 4153 C C . SER A 1 542 ? 61.922 7.841 37.578 1.00 143.56 656 SER A C 1
ATOM 4154 O O . SER A 1 542 ? 61.936 7.382 38.724 1.00 133.65 656 SER A O 1
ATOM 4157 N N . TRP A 1 543 ? 61.292 7.246 36.566 1.00 137.89 657 TRP A N 1
ATOM 4158 C CA . TRP A 1 543 ? 60.708 5.915 36.706 1.00 132.62 657 TRP A CA 1
ATOM 4159 C C . TRP A 1 543 ? 60.672 5.284 35.322 1.00 145.70 657 TRP A C 1
ATOM 4160 O O . TRP A 1 543 ? 59.882 5.697 34.469 1.00 150.08 657 TRP A O 1
ATOM 4171 N N . ASP A 1 544 ? 61.539 4.300 35.096 1.00 146.49 658 ASP A N 1
ATOM 4172 C CA . ASP A 1 544 ? 61.591 3.617 33.812 1.00 148.48 658 ASP A CA 1
ATOM 4173 C C . ASP A 1 544 ? 60.457 2.606 33.704 1.00 151.00 658 ASP A C 1
ATOM 4174 O O . ASP A 1 544 ? 60.137 1.904 34.667 1.00 163.69 658 ASP A O 1
ATOM 4179 N N . LEU A 1 545 ? 59.847 2.537 32.523 1.00 140.09 659 LEU A N 1
ATOM 4180 C CA . LEU A 1 545 ? 58.715 1.648 32.301 1.00 127.03 659 LEU A CA 1
ATOM 4181 C C . LEU A 1 545 ? 59.212 0.244 31.981 1.00 122.76 659 LEU A C 1
ATOM 4182 O O . LEU A 1 545 ? 59.994 0.053 31.043 1.00 135.40 659 LEU A O 1
ATOM 4187 N N . THR A 1 546 ? 58.765 -0.731 32.759 1.00 118.33 660 THR A N 1
ATOM 4188 C CA . THR A 1 546 ? 59.050 -2.138 32.521 1.00 124.52 660 THR A CA 1
ATOM 4189 C C . THR A 1 546 ? 57.727 -2.888 32.389 1.00 132.36 660 THR A C 1
ATOM 4190 O O . THR A 1 546 ? 56.656 -2.286 32.275 1.00 139.74 660 THR A O 1
ATOM 4194 N N . ASP A 1 547 ? 57.806 -4.213 32.407 1.00 136.45 661 ASP A N 1
ATOM 4195 C CA . ASP A 1 547 ? 56.618 -5.056 32.386 1.00 138.10 661 ASP A CA 1
ATOM 4196 C C . ASP A 1 547 ? 56.779 -6.122 33.467 1.00 137.83 661 ASP A C 1
ATOM 4197 O O . ASP A 1 547 ? 57.572 -5.988 34.408 1.00 133.41 661 ASP A O 1
ATOM 4202 N N . LEU A 1 548 ? 56.018 -7.207 33.342 1.00 138.09 662 LEU A N 1
ATOM 4203 C CA . LEU A 1 548 ? 56.126 -8.326 34.267 1.00 141.36 662 LEU A CA 1
ATOM 4204 C C . LEU A 1 548 ? 57.369 -9.171 34.024 1.00 130.60 662 LEU A C 1
ATOM 4205 O O . LEU A 1 548 ? 57.598 -10.136 34.762 1.00 124.30 662 LEU A O 1
ATOM 4210 N N . GLN A 1 549 ? 58.171 -8.831 33.015 1.00 131.49 663 GLN A N 1
ATOM 4211 C CA . GLN A 1 549 ? 59.407 -9.537 32.716 1.00 138.64 663 GLN A CA 1
ATOM 4212 C C . GLN A 1 549 ? 60.645 -8.670 32.891 1.00 137.54 663 GLN A C 1
ATOM 4213 O O . GLN A 1 549 ? 61.755 -9.142 32.623 1.00 135.97 663 GLN A O 1
ATOM 4219 N N . GLY A 1 550 ? 60.492 -7.422 33.330 1.00 131.55 664 GLY A N 1
ATOM 4220 C CA . GLY A 1 550 ? 61.625 -6.526 33.435 1.00 134.27 664 GLY A CA 1
ATOM 4221 C C . GLY A 1 550 ? 62.148 -6.006 32.117 1.00 139.65 664 GLY A C 1
ATOM 4222 O O . GLY A 1 550 ? 63.239 -5.428 32.085 1.00 141.13 664 GLY A O 1
ATOM 4223 N N . ASP A 1 551 ? 61.406 -6.192 31.029 1.00 147.19 665 ASP A N 1
ATOM 4224 C CA . ASP A 1 551 ? 61.830 -5.751 29.708 1.00 139.00 665 ASP A CA 1
ATOM 4225 C C . ASP A 1 551 ? 61.373 -4.316 29.472 1.00 140.24 665 ASP A C 1
ATOM 4226 O O . ASP A 1 551 ? 60.219 -3.972 29.745 1.00 146.49 665 ASP A O 1
ATOM 4231 N N . HIS A 1 552 ? 62.282 -3.484 28.960 1.00 132.20 666 HIS A N 1
ATOM 4232 C CA . HIS A 1 552 ? 61.973 -2.085 28.696 1.00 132.94 666 HIS A CA 1
ATOM 4233 C C . HIS A 1 552 ? 61.426 -1.846 27.295 1.00 135.55 666 HIS A C 1
ATOM 4234 O O . HIS A 1 552 ? 60.730 -0.847 27.082 1.00 129.34 666 HIS A O 1
ATOM 4241 N N . CYS A 1 553 ? 61.719 -2.731 26.343 1.00 148.43 667 CYS A N 1
ATOM 4242 C CA . CYS A 1 553 ? 61.226 -2.596 24.972 1.00 153.06 667 CYS A CA 1
ATOM 4243 C C . CYS A 1 553 ? 59.759 -3.006 24.941 1.00 146.98 667 CYS A C 1
ATOM 4244 O O . CYS A 1 553 ? 59.414 -4.158 24.671 1.00 136.43 667 CYS A O 1
ATOM 4247 N N . ILE A 1 554 ? 58.885 -2.046 25.226 1.00 149.30 668 ILE A N 1
ATOM 4248 C CA . ILE A 1 554 ? 57.441 -2.238 25.183 1.00 148.48 668 ILE A CA 1
ATOM 4249 C C . ILE A 1 554 ? 56.908 -1.510 23.959 1.00 146.84 668 ILE A C 1
ATOM 4250 O O . ILE A 1 554 ? 57.165 -0.312 23.783 1.00 154.24 668 ILE A O 1
ATOM 4255 N N . MET A 1 555 ? 56.170 -2.233 23.114 1.00 147.15 669 MET A N 1
ATOM 4256 C CA . MET A 1 555 ? 55.721 -1.721 21.820 1.00 147.95 669 MET A CA 1
ATOM 4257 C C . MET A 1 555 ? 56.900 -1.237 20.981 1.00 143.56 669 MET A C 1
ATOM 4258 O O . MET A 1 555 ? 56.777 -0.294 20.194 1.00 136.57 669 MET A O 1
ATOM 4263 N N . GLY A 1 556 ? 58.054 -1.883 21.152 1.00 140.82 670 GLY A N 1
ATOM 4264 C CA . GLY A 1 556 ? 59.270 -1.508 20.466 1.00 144.06 670 GLY A CA 1
ATOM 4265 C C . GLY A 1 556 ? 59.953 -0.265 20.992 1.00 148.81 670 GLY A C 1
ATOM 4266 O O . GLY A 1 556 ? 60.984 0.135 20.435 1.00 151.47 670 GLY A O 1
ATOM 4267 N N . GLN A 1 557 ? 59.432 0.351 22.052 1.00 146.13 671 GLN A N 1
ATOM 4268 C CA . GLN A 1 557 ? 59.920 1.641 22.526 1.00 139.00 671 GLN A CA 1
ATOM 4269 C C . GLN A 1 557 ? 60.168 1.578 24.026 1.00 144.00 671 GLN A C 1
ATOM 4270 O O . GLN A 1 557 ? 59.232 1.361 24.802 1.00 155.87 671 GLN A O 1
ATOM 4276 N N . GLN A 1 558 ? 61.422 1.771 24.431 1.00 135.12 672 GLN A N 1
ATOM 4277 C CA . GLN A 1 558 ? 61.736 1.971 25.840 1.00 139.59 672 GLN A CA 1
ATOM 4278 C C . GLN A 1 558 ? 61.217 3.334 26.274 1.00 150.98 672 GLN A C 1
ATOM 4279 O O . GLN A 1 558 ? 61.561 4.358 25.673 1.00 154.55 672 GLN A O 1
ATOM 4285 N N . ARG A 1 559 ? 60.395 3.351 27.315 1.00 151.51 673 ARG A N 1
ATOM 4286 C CA . ARG A 1 559 ? 59.784 4.576 27.801 1.00 142.47 673 ARG A CA 1
ATOM 4287 C C . ARG A 1 559 ? 60.150 4.786 29.263 1.00 140.36 673 ARG A C 1
ATOM 4288 O O . ARG A 1 559 ? 60.331 3.827 30.020 1.00 140.92 673 ARG A O 1
ATOM 4296 N N . SER A 1 560 ? 60.276 6.052 29.652 1.00 139.02 674 SER A N 1
ATOM 4297 C CA . SER A 1 560 ? 60.481 6.398 31.051 1.00 142.45 674 SER A CA 1
ATOM 4298 C C . SER A 1 560 ? 59.660 7.635 31.375 1.00 143.33 674 SER A C 1
ATOM 4299 O O . SER A 1 560 ? 59.668 8.605 30.612 1.00 149.27 674 SER A O 1
ATOM 4302 N N . TYR A 1 561 ? 58.954 7.597 32.499 1.00 140.24 675 TYR A N 1
ATOM 4303 C CA . TYR A 1 561 ? 58.086 8.682 32.926 1.00 144.39 675 TYR A CA 1
ATOM 4304 C C . TYR A 1 561 ? 58.637 9.323 34.197 1.00 143.85 675 TYR A C 1
ATOM 4305 O O . TYR A 1 561 ? 59.640 8.883 34.773 1.00 140.75 675 TYR A O 1
ATOM 4314 N N . ARG A 1 562 ? 57.964 10.384 34.635 1.00 146.30 676 ARG A N 1
ATOM 4315 C CA . ARG A 1 562 ? 58.343 11.127 35.827 1.00 154.45 676 ARG A CA 1
ATOM 4316 C C . ARG A 1 562 ? 57.250 11.008 36.879 1.00 179.63 676 ARG A C 1
ATOM 4317 O O . ARG A 1 562 ? 56.058 11.020 36.554 1.00 184.73 676 ARG A O 1
ATOM 4325 N N . LYS A 1 563 ? 57.661 10.894 38.141 1.00 174.26 677 LYS A N 1
ATOM 4326 C CA . LYS A 1 563 ? 56.742 10.817 39.270 1.00 160.45 677 LYS A CA 1
ATOM 4327 C C . LYS A 1 563 ? 57.074 11.928 40.255 1.00 155.71 677 LYS A C 1
ATOM 4328 O O . LYS A 1 563 ? 58.246 12.137 40.579 1.00 154.63 677 LYS A O 1
ATOM 4334 N N . ARG A 1 564 ? 56.048 12.632 40.731 1.00 164.04 678 ARG A N 1
ATOM 4335 C CA . ARG A 1 564 ? 56.269 13.786 41.594 1.00 163.55 678 ARG A CA 1
ATOM 4336 C C . ARG A 1 564 ? 57.031 13.387 42.854 1.00 159.82 678 ARG A C 1
ATOM 4337 O O . ARG A 1 564 ? 56.764 12.346 43.460 1.00 164.66 678 ARG A O 1
ATOM 4345 N N . LYS A 1 565 ? 57.996 14.222 43.236 1.00 152.10 679 LYS A N 1
ATOM 4346 C CA . LYS A 1 565 ? 58.815 13.939 44.407 1.00 132.90 679 LYS A CA 1
ATOM 4347 C C . LYS A 1 565 ? 57.969 13.940 45.672 1.00 142.54 679 LYS A C 1
ATOM 4348 O O . LYS A 1 565 ? 57.060 14.759 45.833 1.00 155.21 679 LYS A O 1
ATOM 4354 N N . SER A 1 566 ? 58.276 13.008 46.576 1.00 151.55 680 SER A N 1
ATOM 4355 C CA . SER A 1 566 ? 57.588 12.979 47.862 1.00 164.07 680 SER A CA 1
ATOM 4356 C C . SER A 1 566 ? 57.926 14.203 48.701 1.00 156.48 680 SER A C 1
ATOM 4357 O O . SER A 1 566 ? 57.095 14.659 49.495 1.00 146.70 680 SER A O 1
ATOM 4360 N N . THR A 1 567 ? 59.128 14.745 48.539 1.00 158.97 681 THR A N 1
ATOM 4361 C CA . THR A 1 567 ? 59.550 15.953 49.246 1.00 151.63 681 THR A CA 1
ATOM 4362 C C . THR A 1 567 ? 59.254 17.204 48.426 1.00 150.92 681 THR A C 1
ATOM 4363 O O . THR A 1 567 ? 60.122 18.045 48.197 1.00 141.28 681 THR A O 1
ATOM 4367 N N . SER A 1 568 ? 58.010 17.327 47.969 1.00 154.60 682 SER A N 1
ATOM 4368 C CA . SER A 1 568 ? 57.607 18.468 47.161 1.00 149.21 682 SER A CA 1
ATOM 4369 C C . SER A 1 568 ? 56.089 18.564 47.151 1.00 155.01 682 SER A C 1
ATOM 4370 O O . SER A 1 568 ? 55.399 17.554 46.991 1.00 156.64 682 SER A O 1
ATOM 4373 N N . TRP A 1 569 ? 55.581 19.782 47.325 1.00 155.33 683 TRP A N 1
ATOM 4374 C CA . TRP A 1 569 ? 54.151 20.082 47.262 1.00 163.78 683 TRP A CA 1
ATOM 4375 C C . TRP A 1 569 ? 53.927 21.017 46.077 1.00 158.45 683 TRP A C 1
ATOM 4376 O O . TRP A 1 569 ? 54.004 22.240 46.216 1.00 149.15 683 TRP A O 1
ATOM 4387 N N . CYS A 1 570 ? 53.643 20.441 44.912 1.00 165.96 684 CYS A N 1
ATOM 4388 C CA . CYS A 1 570 ? 53.413 21.237 43.716 1.00 161.38 684 CYS A CA 1
ATOM 4389 C C . CYS A 1 570 ? 52.352 20.560 42.858 1.00 168.67 684 CYS A C 1
ATOM 4390 O O . CYS A 1 570 ? 51.996 19.398 43.071 1.00 180.64 684 CYS A O 1
ATOM 4393 N N . VAL A 1 571 ? 51.855 21.306 41.873 1.00 169.81 685 VAL A N 1
ATOM 4394 C CA . VAL A 1 571 ? 50.784 20.856 40.990 1.00 177.63 685 VAL A CA 1
ATOM 4395 C C . VAL A 1 571 ? 51.396 20.355 39.690 1.00 176.71 685 VAL A C 1
ATOM 4396 O O . VAL A 1 571 ? 52.220 21.047 39.077 1.00 189.64 685 VAL A O 1
ATOM 4400 N N . LYS A 1 572 ? 50.987 19.157 39.261 1.00 171.54 686 LYS A N 1
ATOM 4401 C CA . LYS A 1 572 ? 51.526 18.582 38.032 1.00 160.66 686 LYS A CA 1
ATOM 4402 C C . LYS A 1 572 ? 51.207 19.431 36.807 1.00 160.50 686 LYS A C 1
ATOM 4403 O O . LYS A 1 572 ? 51.883 19.296 35.781 1.00 148.32 686 LYS A O 1
ATOM 4409 N N . GLY A 1 573 ? 50.201 20.290 36.885 1.00 164.51 687 GLY A N 1
ATOM 4410 C CA . GLY A 1 573 ? 50.045 21.366 35.933 1.00 162.61 687 GLY A CA 1
ATOM 4411 C C . GLY A 1 573 ? 48.874 21.145 34.986 1.00 163.02 687 GLY A C 1
ATOM 4412 O O . GLY A 1 573 ? 48.351 20.038 34.830 1.00 162.83 687 GLY A O 1
ATOM 4413 N N . ARG A 1 574 ? 48.460 22.248 34.353 1.00 170.68 688 ARG A N 1
ATOM 4414 C CA . ARG A 1 574 ? 47.479 22.181 33.274 1.00 178.64 688 ARG A CA 1
ATOM 4415 C C . ARG A 1 574 ? 47.962 21.269 32.153 1.00 184.96 688 ARG A C 1
ATOM 4416 O O . ARG A 1 574 ? 47.171 20.524 31.561 1.00 186.52 688 ARG A O 1
ATOM 4424 N N . SER A 1 575 ? 49.255 21.314 31.849 1.00 185.59 689 SER A N 1
ATOM 4425 C CA . SER A 1 575 ? 49.887 20.400 30.908 1.00 168.75 689 SER A CA 1
ATOM 4426 C C . SER A 1 575 ? 50.872 19.523 31.668 1.00 150.37 689 SER A C 1
ATOM 4427 O O . SER A 1 575 ? 51.688 20.030 32.446 1.00 154.89 689 SER A O 1
ATOM 4430 N N . PHE A 1 576 ? 50.792 18.216 31.450 1.00 141.40 690 PHE A N 1
ATOM 4431 C CA . PHE A 1 576 ? 51.613 17.257 32.173 1.00 150.05 690 PHE A CA 1
ATOM 4432 C C . PHE A 1 576 ? 52.740 16.749 31.285 1.00 135.62 690 PHE A C 1
ATOM 4433 O O . PHE A 1 576 ? 52.542 16.500 30.093 1.00 131.80 690 PHE A O 1
ATOM 4441 N N . THR A 1 577 ? 53.923 16.600 31.876 1.00 140.48 691 THR A N 1
ATOM 4442 C CA . THR A 1 577 ? 55.100 16.105 31.174 1.00 159.93 691 THR A CA 1
ATOM 4443 C C . THR A 1 577 ? 55.275 14.623 31.481 1.00 166.92 691 THR A C 1
ATOM 4444 O O . THR A 1 577 ? 55.533 14.247 32.630 1.00 153.34 691 THR A O 1
ATOM 4448 N N . SER A 1 578 ? 55.140 13.788 30.453 1.00 171.24 692 SER A N 1
ATOM 4449 C CA . SER A 1 578 ? 55.250 12.346 30.603 1.00 161.56 692 SER A CA 1
ATOM 4450 C C . SER A 1 578 ? 55.994 11.768 29.408 1.00 147.08 692 SER A C 1
ATOM 4451 O O . SER A 1 578 ? 56.027 12.358 28.325 1.00 141.00 692 SER A O 1
ATOM 4454 N N . ALA A 1 579 ? 56.593 10.596 29.627 1.00 143.42 693 ALA A N 1
ATOM 4455 C CA . ALA A 1 579 ? 57.311 9.856 28.590 1.00 147.99 693 ALA A CA 1
ATOM 4456 C C . ALA A 1 579 ? 58.395 10.719 27.949 1.00 148.23 693 ALA A C 1
ATOM 4457 O O . ALA A 1 579 ? 58.551 10.766 26.727 1.00 155.07 693 ALA A O 1
ATOM 4459 N N . LEU A 1 580 ? 59.155 11.411 28.797 1.00 146.63 694 LEU A N 1
ATOM 4460 C CA . LEU A 1 580 ? 60.181 12.318 28.296 1.00 156.84 694 LEU A CA 1
ATOM 4461 C C . LEU A 1 580 ? 61.416 11.563 27.820 1.00 154.13 694 LEU A C 1
ATOM 4462 O O . LEU A 1 580 ? 62.028 11.944 26.815 1.00 149.78 694 LEU A O 1
ATOM 4467 N N . THR A 1 581 ? 61.794 10.492 28.515 1.00 150.48 695 THR A N 1
ATOM 4468 C CA . THR A 1 581 ? 62.907 9.644 28.087 1.00 160.63 695 THR A CA 1
ATOM 4469 C C . THR A 1 581 ? 62.344 8.556 27.181 1.00 161.29 695 THR A C 1
ATOM 4470 O O . THR A 1 581 ? 61.726 7.595 27.649 1.00 150.62 695 THR A O 1
ATOM 4474 N N . SER A 1 582 ? 62.552 8.713 25.876 1.00 156.91 696 SER A N 1
ATOM 4475 C CA . SER A 1 582 ? 62.069 7.771 24.875 1.00 143.65 696 SER A CA 1
ATOM 4476 C C . SER A 1 582 ? 63.256 7.243 24.085 1.00 144.19 696 SER A C 1
ATOM 4477 O O . SER A 1 582 ? 63.985 8.021 23.459 1.00 147.53 696 SER A O 1
ATOM 4480 N N . ARG A 1 583 ? 63.452 5.929 24.120 1.00 144.35 697 ARG A N 1
ATOM 4481 C CA . ARG A 1 583 ? 64.469 5.257 23.330 1.00 148.23 697 ARG A CA 1
ATOM 4482 C C . ARG A 1 583 ? 63.799 4.192 22.473 1.00 156.21 697 ARG A C 1
ATOM 4483 O O . ARG A 1 583 ? 62.704 3.719 22.783 1.00 164.96 697 ARG A O 1
ATOM 4491 N N . VAL A 1 584 ? 64.461 3.814 21.386 1.00 150.27 698 VAL A N 1
ATOM 4492 C CA . VAL A 1 584 ? 63.886 2.876 20.433 1.00 153.37 698 VAL A CA 1
ATOM 4493 C C . VAL A 1 584 ? 64.597 1.533 20.544 1.00 152.12 698 VAL A C 1
ATOM 4494 O O . VAL A 1 584 ? 65.743 1.432 20.993 1.00 148.45 698 VAL A O 1
ATOM 4498 N N . CYS A 1 585 ? 63.887 0.485 20.134 1.00 139.97 699 CYS A N 1
ATOM 4499 C CA . CYS A 1 585 ? 64.438 -0.857 20.047 1.00 133.97 699 CYS A CA 1
ATOM 4500 C C . CYS A 1 585 ? 64.215 -1.392 18.641 1.00 138.14 699 CYS A C 1
ATOM 4501 O O . CYS A 1 585 ? 63.386 -0.882 17.883 1.00 132.77 699 CYS A O 1
ATOM 4504 N N . LYS A 1 586 ? 64.969 -2.432 18.301 1.00 144.36 700 LYS A N 1
ATOM 4505 C CA . LYS A 1 586 ? 64.748 -3.132 17.048 1.00 151.03 700 LYS A CA 1
ATOM 4506 C C . LYS A 1 586 ? 63.634 -4.162 17.214 1.00 146.16 700 LYS A C 1
ATOM 4507 O O . LYS A 1 586 ? 63.346 -4.632 18.318 1.00 144.15 700 LYS A O 1
ATOM 4513 N N . CYS A 1 587 ? 63.001 -4.505 16.096 1.00 141.26 701 CYS A N 1
ATOM 4514 C CA . CYS A 1 587 ? 61.865 -5.413 16.137 1.00 135.51 701 CYS A CA 1
ATOM 4515 C C . CYS A 1 587 ? 62.301 -6.812 16.555 1.00 131.29 701 CYS A C 1
ATOM 4516 O O . CYS A 1 587 ? 63.457 -7.207 16.387 1.00 134.74 701 CYS A O 1
ATOM 4519 N N . ARG A 1 588 ? 61.356 -7.557 17.123 1.00 133.03 702 ARG A N 1
ATOM 4520 C CA . ARG A 1 588 ? 61.593 -8.917 17.583 1.00 129.39 702 ARG A CA 1
ATOM 4521 C C . ARG A 1 588 ? 60.394 -9.771 17.196 1.00 125.62 702 ARG A C 1
ATOM 4522 O O . ARG A 1 588 ? 59.406 -9.276 16.642 1.00 122.78 702 ARG A O 1
ATOM 4530 N N . ASP A 1 589 ? 60.481 -11.069 17.493 1.00 136.20 703 ASP A N 1
ATOM 4531 C CA . ASP A 1 589 ? 59.347 -11.954 17.247 1.00 139.38 703 ASP A CA 1
ATOM 4532 C C . ASP A 1 589 ? 58.161 -11.598 18.132 1.00 133.48 703 ASP A C 1
ATOM 4533 O O . ASP A 1 589 ? 57.011 -11.863 17.763 1.00 123.71 703 ASP A O 1
ATOM 4538 N N . SER A 1 590 ? 58.419 -10.999 19.296 1.00 132.11 704 SER A N 1
ATOM 4539 C CA . SER A 1 590 ? 57.369 -10.573 20.212 1.00 125.16 704 SER A CA 1
ATOM 4540 C C . SER A 1 590 ? 56.649 -9.315 19.747 1.00 128.17 704 SER A C 1
ATOM 4541 O O . SER A 1 590 ? 55.708 -8.877 20.418 1.00 134.38 704 SER A O 1
ATOM 4544 N N . ASP A 1 591 ? 57.067 -8.720 18.632 1.00 121.68 705 ASP A N 1
ATOM 4545 C CA . ASP A 1 591 ? 56.401 -7.556 18.067 1.00 117.12 705 ASP A CA 1
ATOM 4546 C C . ASP A 1 591 ? 55.493 -7.917 16.898 1.00 114.85 705 ASP A C 1
ATOM 4547 O O . ASP A 1 591 ? 55.000 -7.018 16.208 1.00 105.99 705 ASP A O 1
ATOM 4552 N N . PHE A 1 592 ? 55.260 -9.208 16.664 1.00 122.20 706 PHE A N 1
ATOM 4553 C CA . PHE A 1 592 ? 54.401 -9.684 15.589 1.00 120.05 706 PHE A CA 1
ATOM 4554 C C . PHE A 1 592 ? 53.380 -10.664 16.147 1.00 112.26 706 PHE A C 1
ATOM 4555 O O . PHE A 1 592 ? 53.697 -11.467 17.030 1.00 110.85 706 PHE A O 1
ATOM 4563 N N . LEU A 1 593 ? 52.156 -10.596 15.628 1.00 109.32 707 LEU A N 1
ATOM 4564 C CA . LEU A 1 593 ? 51.094 -11.526 15.990 1.00 109.68 707 LEU A CA 1
ATOM 4565 C C . LEU A 1 593 ? 50.561 -12.180 14.720 1.00 112.84 707 LEU A C 1
ATOM 4566 O O . LEU A 1 593 ? 50.989 -11.862 13.607 1.00 119.35 707 LEU A O 1
ATOM 4571 N N . CYS A 1 594 ? 49.627 -13.113 14.887 1.00 104.00 708 CYS A N 1
ATOM 4572 C CA . CYS A 1 594 ? 49.093 -13.829 13.737 1.00 98.01 708 CYS A CA 1
ATOM 4573 C C . CYS A 1 594 ? 48.164 -12.935 12.925 1.00 95.87 708 CYS A C 1
ATOM 4574 O O . CYS A 1 594 ? 47.511 -12.031 13.453 1.00 91.84 708 CYS A O 1
ATOM 4577 N N . ASP A 1 595 ? 48.113 -13.198 11.623 1.00 105.01 709 ASP A N 1
ATOM 4578 C CA . ASP A 1 595 ? 47.232 -12.475 10.721 1.00 107.19 709 ASP A CA 1
ATOM 4579 C C . ASP A 1 595 ? 45.854 -13.135 10.732 1.00 99.10 709 ASP A C 1
ATOM 4580 O O . ASP A 1 595 ? 45.588 -14.055 11.510 1.00 105.14 709 ASP A O 1
ATOM 4585 N N . TYR A 1 596 ? 44.963 -12.673 9.860 1.00 91.72 710 TYR A N 1
ATOM 4586 C CA . TYR A 1 596 ? 43.603 -13.193 9.820 1.00 93.78 710 TYR A CA 1
ATOM 4587 C C . TYR A 1 596 ? 43.609 -14.650 9.369 1.00 100.34 710 TYR A C 1
ATOM 4588 O O . TYR A 1 596 ? 44.003 -14.959 8.240 1.00 102.28 710 TYR A O 1
ATOM 4597 N N . GLY A 1 597 ? 43.173 -15.541 10.255 1.00 112.92 711 GLY A N 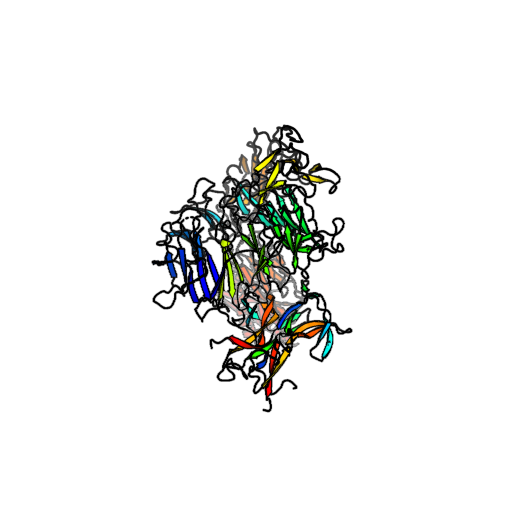1
ATOM 4598 C CA . GLY A 1 597 ? 43.052 -16.947 9.937 1.00 114.19 711 GLY A CA 1
ATOM 4599 C C . GLY A 1 597 ? 44.237 -17.808 10.304 1.00 106.71 711 GLY A C 1
ATOM 4600 O O . GLY A 1 597 ? 44.293 -18.967 9.878 1.00 104.35 711 GLY A O 1
ATOM 4601 N N . PHE A 1 598 ? 45.185 -17.288 11.074 1.00 102.94 712 PHE A N 1
ATOM 4602 C CA . PHE A 1 598 ? 46.345 -18.047 11.507 1.00 108.54 712 PHE A CA 1
ATOM 4603 C C . PHE A 1 598 ? 46.367 -18.093 13.029 1.00 112.55 712 PHE A C 1
ATOM 4604 O O . PHE A 1 598 ? 45.955 -17.141 13.699 1.00 111.84 712 PHE A O 1
ATOM 4612 N N . GLU A 1 599 ? 46.836 -19.213 13.572 1.00 107.11 713 GLU A N 1
ATOM 4613 C CA . GLU A 1 599 ? 46.779 -19.449 15.006 1.00 107.67 713 GLU A CA 1
ATOM 4614 C C . GLU A 1 599 ? 48.131 -19.934 15.517 1.00 115.12 713 GLU A C 1
ATOM 4615 O O . GLU A 1 599 ? 48.975 -20.407 14.754 1.00 119.48 713 GLU A O 1
ATOM 4621 N N . ARG A 1 600 ? 48.318 -19.818 16.830 1.00 128.62 714 ARG A N 1
ATOM 4622 C CA . ARG A 1 600 ? 49.592 -20.071 17.486 1.00 130.27 714 ARG A CA 1
ATOM 4623 C C . ARG A 1 600 ? 49.678 -21.501 17.995 1.00 143.15 714 ARG A C 1
ATOM 4624 O O . ARG A 1 600 ? 48.670 -22.127 18.330 1.00 148.74 714 ARG A O 1
ATOM 4632 N N . SER A 1 601 ? 50.905 -22.006 18.078 1.00 140.39 715 SER A N 1
ATOM 4633 C CA . SER A 1 601 ? 51.152 -23.405 18.429 1.00 162.09 715 SER A CA 1
ATOM 4634 C C . SER A 1 601 ? 51.625 -23.533 19.880 1.00 173.36 715 SER A C 1
ATOM 4635 O O . SER A 1 601 ? 52.134 -22.578 20.473 1.00 177.11 715 SER A O 1
ATOM 4638 N N . SER A 1 602 ? 51.441 -24.722 20.446 1.00 180.96 716 SER A N 1
ATOM 4639 C CA . SER A 1 602 ? 51.888 -25.064 21.793 1.00 199.67 716 SER A CA 1
ATOM 4640 C C . SER A 1 602 ? 51.336 -24.161 22.884 1.00 206.78 716 SER A C 1
ATOM 4641 O O . SER A 1 602 ? 50.158 -23.780 22.856 1.00 197.85 716 SER A O 1
ATOM 4644 N N . SER A 1 603 ? 52.173 -23.811 23.860 1.00 216.77 717 SER A N 1
ATOM 4645 C CA . SER A 1 603 ? 51.662 -23.113 25.039 1.00 224.78 717 SER A CA 1
ATOM 4646 C C . SER A 1 603 ? 52.600 -21.955 25.382 1.00 232.37 717 SER A C 1
ATOM 4647 O O . SER A 1 603 ? 53.527 -21.622 24.630 1.00 228.51 717 SER A O 1
ATOM 4650 N N . SER A 1 604 ? 52.323 -21.315 26.516 1.00 232.17 718 SER A N 1
ATOM 4651 C CA . SER A 1 604 ? 53.108 -20.181 26.982 1.00 242.91 718 SER A CA 1
ATOM 4652 C C . SER A 1 604 ? 54.459 -20.640 27.517 1.00 256.63 718 SER A C 1
ATOM 4653 O O . SER A 1 604 ? 54.582 -21.707 28.124 1.00 256.03 718 SER A O 1
ATOM 4656 N N . GLU A 1 605 ? 55.473 -19.802 27.297 1.00 265.07 719 GLU A N 1
ATOM 4657 C CA . GLU A 1 605 ? 56.853 -20.085 27.696 1.00 256.87 719 GLU A CA 1
ATOM 4658 C C . GLU A 1 605 ? 57.325 -21.425 27.137 1.00 245.14 719 GLU A C 1
ATOM 4659 O O . GLU A 1 605 ? 57.926 -22.247 27.833 1.00 244.33 719 GLU A O 1
ATOM 4665 N N . SER A 1 606 ? 57.040 -21.641 25.854 1.00 237.01 720 SER A N 1
ATOM 4666 C CA . SER A 1 606 ? 57.454 -22.856 25.164 1.00 225.16 720 SER A CA 1
ATOM 4667 C C . SER A 1 606 ? 57.830 -22.538 23.723 1.00 216.13 720 SER A C 1
ATOM 4668 O O . SER A 1 606 ? 58.874 -21.929 23.466 1.00 217.01 720 SER A O 1
ATOM 4671 N N . THR A 1 607 ? 56.985 -22.943 22.779 1.00 212.65 721 THR A N 1
ATOM 4672 C CA . THR A 1 607 ? 57.220 -22.625 21.379 1.00 203.16 721 THR A CA 1
ATOM 4673 C C . THR A 1 607 ? 56.921 -21.154 21.118 1.00 200.88 721 THR A C 1
ATOM 4674 O O . THR A 1 607 ? 55.942 -20.602 21.627 1.00 212.38 721 THR A O 1
ATOM 4678 N N . ALA A 1 608 ? 57.774 -20.517 20.321 1.00 180.54 722 ALA A N 1
ATOM 4679 C CA . ALA A 1 608 ? 57.640 -19.096 20.029 1.00 174.95 722 ALA A CA 1
ATOM 4680 C C . ALA A 1 608 ? 56.418 -18.859 19.140 1.00 170.15 722 ALA A C 1
ATOM 4681 O O . ALA A 1 608 ? 55.596 -19.749 18.904 1.00 161.23 722 ALA A O 1
ATOM 4683 N N . ASN A 1 609 ? 56.292 -17.633 18.632 1.00 171.68 723 ASN A N 1
ATOM 4684 C CA . ASN A 1 609 ? 55.142 -17.256 17.818 1.00 170.75 723 ASN A CA 1
ATOM 4685 C C . ASN A 1 609 ? 55.183 -17.954 16.465 1.00 161.03 723 ASN A C 1
ATOM 4686 O O . ASN A 1 609 ? 55.712 -17.408 15.491 1.00 149.81 723 ASN A O 1
ATOM 4691 N N . LYS A 1 610 ? 54.634 -19.164 16.397 1.00 153.76 724 LYS A N 1
ATOM 4692 C CA . LYS A 1 610 ? 54.489 -19.900 15.147 1.00 138.14 724 LYS A CA 1
ATOM 4693 C C . LYS A 1 610 ? 53.019 -19.863 14.750 1.00 135.39 724 LYS A C 1
ATOM 4694 O O . LYS A 1 610 ? 52.190 -20.557 15.349 1.00 131.91 724 LYS A O 1
ATOM 4700 N N . CYS A 1 611 ? 52.696 -19.049 13.747 1.00 127.71 725 CYS A N 1
ATOM 4701 C CA . CYS A 1 611 ? 51.330 -18.910 13.254 1.00 117.58 725 CYS A CA 1
ATOM 4702 C C . CYS A 1 611 ? 51.146 -19.842 12.063 1.00 119.43 725 CYS A C 1
ATOM 4703 O O . CYS A 1 611 ? 51.737 -19.627 10.999 1.00 124.64 725 CYS A O 1
ATOM 4706 N N . SER A 1 612 ? 50.327 -20.869 12.243 1.00 126.30 726 SER A N 1
ATOM 4707 C CA . SER A 1 612 ? 49.958 -21.771 11.165 1.00 132.19 726 SER A CA 1
ATOM 4708 C C . SER A 1 612 ? 48.540 -21.467 10.698 1.00 126.61 726 SER A C 1
ATOM 4709 O O . SER A 1 612 ? 47.685 -21.044 11.481 1.00 116.52 726 SER A O 1
ATOM 4712 N N . ALA A 1 613 ? 48.306 -21.673 9.404 1.00 120.64 727 ALA A N 1
ATOM 4713 C CA . ALA A 1 613 ? 46.996 -21.432 8.818 1.00 112.14 727 ALA A CA 1
ATOM 4714 C C . ALA A 1 613 ? 46.032 -22.538 9.221 1.00 114.85 727 ALA A C 1
ATOM 4715 O O . ALA A 1 613 ? 46.318 -23.724 9.024 1.00 118.63 727 ALA A O 1
ATOM 4717 N N . ASN A 1 614 ? 44.891 -22.152 9.786 1.00 115.59 728 ASN A N 1
ATOM 4718 C CA . ASN A 1 614 ? 43.866 -23.128 10.111 1.00 108.42 728 ASN A CA 1
ATOM 4719 C C . ASN A 1 614 ? 43.183 -23.606 8.829 1.00 111.57 728 ASN A C 1
ATOM 4720 O O . ASN A 1 614 ? 43.510 -23.183 7.716 1.00 133.15 728 ASN A O 1
ATOM 4725 N N . PHE A 1 615 ? 42.206 -24.495 8.995 1.00 98.44 729 PHE A N 1
ATOM 4726 C CA . PHE A 1 615 ? 41.787 -25.344 7.886 1.00 109.00 729 PHE A CA 1
ATOM 4727 C C . PHE A 1 615 ? 40.815 -24.649 6.935 1.00 117.84 729 PHE A C 1
ATOM 4728 O O . PHE A 1 615 ? 40.861 -24.894 5.724 1.00 117.94 729 PHE A O 1
ATOM 4736 N N . TRP A 1 616 ? 39.925 -23.792 7.448 1.00 111.78 730 TRP A N 1
ATOM 4737 C CA . TRP A 1 616 ? 38.819 -23.318 6.615 1.00 104.75 730 TRP A CA 1
ATOM 4738 C C . TRP A 1 616 ? 39.296 -22.446 5.459 1.00 117.42 730 TRP A C 1
ATOM 4739 O O . TRP A 1 616 ? 38.688 -22.464 4.383 1.00 135.63 730 TRP A O 1
ATOM 4750 N N . PHE A 1 617 ? 40.372 -21.688 5.648 1.00 120.88 731 PHE A N 1
ATOM 4751 C CA . PHE A 1 617 ? 40.907 -20.837 4.597 1.00 130.70 731 PHE A CA 1
ATOM 4752 C C . PHE A 1 617 ? 42.396 -21.103 4.437 1.00 124.87 731 PHE A C 1
ATOM 4753 O O . PHE A 1 617 ? 43.096 -21.413 5.405 1.00 122.14 731 PHE A O 1
ATOM 4761 N N . ASN A 1 618 ? 42.873 -20.984 3.199 1.00 125.36 732 ASN A N 1
ATOM 4762 C CA . ASN A 1 618 ? 44.287 -21.145 2.917 1.00 133.05 732 ASN A CA 1
ATOM 4763 C C . ASN A 1 618 ? 44.834 -19.902 2.229 1.00 132.97 732 ASN A C 1
ATOM 4764 O O . ASN A 1 618 ? 44.167 -19.333 1.358 1.00 140.70 732 ASN A O 1
ATOM 4769 N N . PRO A 1 619 ? 46.042 -19.458 2.592 1.00 130.24 733 PRO A N 1
ATOM 4770 C CA . PRO A 1 619 ? 46.568 -18.203 2.028 1.00 129.60 733 PRO A CA 1
ATOM 4771 C C . PRO A 1 619 ? 46.801 -18.252 0.527 1.00 140.35 733 PRO A C 1
ATOM 4772 O O . PRO A 1 619 ? 47.063 -17.200 -0.072 1.00 131.56 733 PRO A O 1
ATOM 4776 N N . LEU A 1 620 ? 46.714 -19.429 -0.097 1.00 148.00 734 LEU A N 1
ATOM 4777 C CA . LEU A 1 620 ? 46.822 -19.520 -1.547 1.00 153.98 734 LEU A CA 1
ATOM 4778 C C . LEU A 1 620 ? 45.617 -18.915 -2.255 1.00 144.42 734 LEU A C 1
ATOM 4779 O O . LEU A 1 620 ? 45.734 -18.518 -3.419 1.00 134.12 734 LEU A O 1
ATOM 4784 N N . SER A 1 621 ? 44.475 -18.835 -1.576 1.00 143.36 735 SER A N 1
ATOM 4785 C CA . SER A 1 621 ? 43.238 -18.416 -2.215 1.00 140.25 735 SER A CA 1
ATOM 4786 C C . SER A 1 621 ? 43.340 -16.972 -2.707 1.00 130.07 735 SER A C 1
ATOM 4787 O O . SER A 1 621 ? 44.056 -16.153 -2.121 1.00 129.27 735 SER A O 1
ATOM 4790 N N . PRO A 1 622 ? 42.635 -16.636 -3.783 1.00 124.83 736 PRO A N 1
ATOM 4791 C CA . PRO A 1 622 ? 42.652 -15.264 -4.286 1.00 118.20 736 PRO A CA 1
ATOM 4792 C C . PRO A 1 622 ? 41.841 -14.349 -3.389 1.00 103.65 736 PRO A C 1
ATOM 4793 O O . PRO A 1 622 ? 40.933 -14.804 -2.677 1.00 101.86 736 PRO A O 1
ATOM 4797 N N . PRO A 1 623 ? 42.134 -13.056 -3.397 1.00 115.94 737 PRO A N 1
ATOM 4798 C CA . PRO A 1 623 ? 41.354 -12.109 -2.603 1.00 119.72 737 PRO A CA 1
ATOM 4799 C C . PRO A 1 623 ? 40.041 -11.782 -3.297 1.00 116.46 737 PRO A C 1
ATOM 4800 O O . PRO A 1 623 ? 39.810 -12.123 -4.458 1.00 126.02 737 PRO A O 1
ATOM 4804 N N . GLU A 1 624 ? 39.179 -11.094 -2.559 1.00 124.27 738 GLU A N 1
ATOM 4805 C CA . GLU A 1 624 ? 37.881 -10.726 -3.096 1.00 121.80 738 GLU A CA 1
ATOM 4806 C C . GLU A 1 624 ? 38.036 -9.625 -4.136 1.00 119.07 738 GLU A C 1
ATOM 4807 O O . GLU A 1 624 ? 38.654 -8.587 -3.875 1.00 106.91 738 GLU A O 1
ATOM 4813 N N . ASP A 1 625 ? 37.500 -9.883 -5.331 1.00 146.76 739 ASP A N 1
ATOM 4814 C CA . ASP A 1 625 ? 37.435 -8.911 -6.424 1.00 151.06 739 ASP A CA 1
ATOM 4815 C C . ASP A 1 625 ? 38.824 -8.580 -6.977 1.00 141.10 739 ASP A C 1
ATOM 4816 O O . ASP A 1 625 ? 39.218 -7.416 -7.055 1.00 150.11 739 ASP A O 1
ATOM 4821 N N . CYS A 1 626 ? 39.567 -9.616 -7.373 1.00 122.11 740 CYS A N 1
ATOM 4822 C CA . CYS A 1 626 ? 40.800 -9.410 -8.135 1.00 121.02 740 CYS A C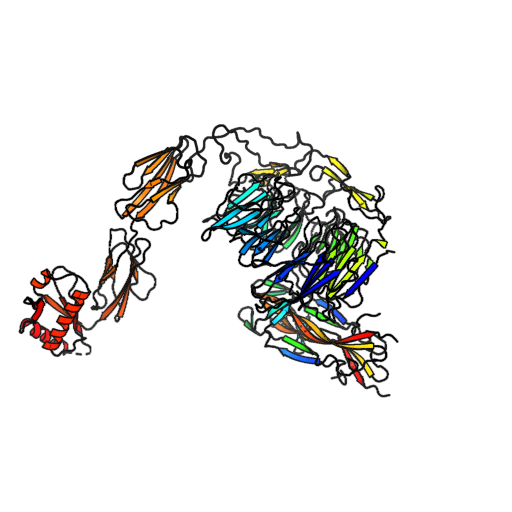A 1
ATOM 4823 C C . CYS A 1 626 ? 40.421 -9.424 -9.610 1.00 123.56 740 CYS A C 1
ATOM 4824 O O . CYS A 1 626 ? 40.337 -10.476 -10.244 1.00 130.30 740 CYS A O 1
ATOM 4827 N N . VAL A 1 627 ? 40.168 -8.233 -10.157 1.00 122.80 741 VAL A N 1
ATOM 4828 C CA . VAL A 1 627 ? 39.897 -8.108 -11.582 1.00 122.86 741 VAL A CA 1
ATOM 4829 C C . VAL A 1 627 ? 41.156 -8.471 -12.362 1.00 130.10 741 VAL A C 1
ATOM 4830 O O . VAL A 1 627 ? 42.284 -8.278 -11.890 1.00 136.33 741 VAL A O 1
ATOM 4834 N N . LEU A 1 628 ? 40.963 -9.032 -13.556 1.00 126.13 742 LEU A N 1
ATOM 4835 C CA . LEU A 1 628 ? 42.089 -9.373 -14.417 1.00 104.42 742 LEU A CA 1
ATOM 4836 C C . LEU A 1 628 ? 42.955 -8.146 -14.663 1.00 109.96 742 LEU A C 1
ATOM 4837 O O . LEU A 1 628 ? 42.468 -7.105 -15.113 1.00 102.92 742 LEU A O 1
ATOM 4842 N N . GLY A 1 629 ? 44.242 -8.269 -14.359 1.00 112.27 743 GLY A N 1
ATOM 4843 C CA . GLY A 1 629 ? 45.145 -7.146 -14.483 1.00 125.48 743 GLY A CA 1
ATOM 4844 C C . GLY A 1 629 ? 45.824 -6.818 -13.173 1.00 134.62 743 GLY A C 1
ATOM 4845 O O . GLY A 1 629 ? 47.026 -6.542 -13.136 1.00 159.25 743 GLY A O 1
ATOM 4846 N N . GLN A 1 630 ? 45.060 -6.847 -12.085 1.00 131.83 744 GLN A N 1
ATOM 4847 C CA . GLN A 1 630 ? 45.624 -6.605 -10.769 1.00 130.83 744 GLN A CA 1
ATOM 4848 C C . GLN A 1 630 ? 46.522 -7.773 -10.359 1.00 128.74 744 GLN A C 1
ATOM 4849 O O . GLN A 1 630 ? 46.562 -8.822 -11.007 1.00 127.70 744 GLN A O 1
ATOM 4855 N N . THR A 1 631 ? 47.268 -7.572 -9.275 1.00 139.49 745 THR A N 1
ATOM 4856 C CA . THR A 1 631 ? 48.186 -8.584 -8.753 1.00 129.34 745 THR A CA 1
ATOM 4857 C C . THR A 1 631 ? 48.078 -8.584 -7.235 1.00 156.15 745 THR A C 1
ATOM 4858 O O . THR A 1 631 ? 48.437 -7.595 -6.588 1.00 170.51 745 THR A O 1
ATOM 4862 N N . TYR A 1 632 ? 47.595 -9.683 -6.666 1.00 142.95 746 TYR A N 1
ATOM 4863 C CA . TYR A 1 632 ? 47.438 -9.754 -5.223 1.00 135.74 746 TYR A CA 1
ATOM 4864 C C . TYR A 1 632 ? 48.714 -10.269 -4.568 1.00 141.84 746 TYR A C 1
ATOM 4865 O O . TYR A 1 632 ? 49.534 -10.950 -5.189 1.00 150.80 746 TYR A O 1
ATOM 4874 N N . THR A 1 633 ? 48.872 -9.930 -3.293 1.00 132.85 747 THR A N 1
ATOM 4875 C CA . THR A 1 633 ? 50.013 -10.356 -2.494 1.00 126.82 747 THR A CA 1
ATOM 4876 C C . THR A 1 633 ? 49.523 -11.330 -1.432 1.00 122.14 747 THR A C 1
ATOM 4877 O O . THR A 1 633 ? 48.736 -10.951 -0.558 1.00 146.10 747 THR A O 1
ATOM 4881 N N . SER A 1 634 ? 49.976 -12.577 -1.510 1.00 111.46 748 SER A N 1
ATOM 4882 C CA . SER A 1 634 ? 49.616 -13.555 -0.494 1.00 111.74 748 SER A CA 1
ATOM 4883 C C . SER A 1 634 ? 50.303 -13.221 0.825 1.00 118.29 748 SER A C 1
ATOM 4884 O O . SER A 1 634 ? 51.366 -12.597 0.856 1.00 132.12 748 SER A O 1
ATOM 4887 N N . SER A 1 635 ? 49.680 -13.635 1.925 1.00 93.33 749 SER A N 1
ATOM 4888 C CA . SER A 1 635 ? 50.218 -13.401 3.256 1.00 97.19 749 SER A CA 1
ATOM 4889 C C . SER A 1 635 ? 50.787 -14.691 3.833 1.00 120.76 749 SER A C 1
ATOM 4890 O O . SER A 1 635 ? 50.382 -15.794 3.453 1.00 126.55 749 SER A O 1
ATOM 4893 N N . LEU A 1 636 ? 51.739 -14.544 4.755 1.00 127.42 750 LEU A N 1
ATOM 4894 C CA . LEU A 1 636 ? 52.356 -15.681 5.425 1.00 130.80 750 LEU A CA 1
ATOM 4895 C C . LEU A 1 636 ? 51.790 -15.930 6.815 1.00 122.87 750 LEU A C 1
ATOM 4896 O O . LEU A 1 636 ? 52.164 -16.919 7.453 1.00 115.25 750 LEU A O 1
ATOM 4901 N N . GLY A 1 637 ? 50.908 -15.063 7.297 1.00 114.60 751 GLY A N 1
ATOM 4902 C CA . GLY A 1 637 ? 50.218 -15.290 8.545 1.00 112.56 751 GLY A CA 1
ATOM 4903 C C . GLY A 1 637 ? 50.705 -14.494 9.731 1.00 110.27 751 GLY A C 1
ATOM 4904 O O . GLY A 1 637 ? 50.321 -14.811 10.862 1.00 119.40 751 GLY A O 1
ATOM 4905 N N . TYR A 1 638 ? 51.533 -13.478 9.517 1.00 106.90 752 TYR A N 1
ATOM 4906 C CA . TYR A 1 638 ? 52.022 -12.640 10.598 1.00 113.29 752 TYR A CA 1
ATOM 4907 C C . TYR A 1 638 ? 51.851 -11.177 10.224 1.00 113.79 752 TYR A C 1
ATOM 4908 O O . TYR A 1 638 ? 51.836 -10.815 9.044 1.00 110.45 752 TYR A O 1
ATOM 4917 N N . ARG A 1 639 ? 51.720 -10.341 11.249 1.00 115.53 753 ARG A N 1
ATOM 4918 C CA . ARG A 1 639 ? 51.635 -8.902 11.058 1.00 119.97 753 ARG A CA 1
ATOM 4919 C C . ARG A 1 639 ? 52.189 -8.213 12.294 1.00 119.87 753 ARG A C 1
ATOM 4920 O O . ARG A 1 639 ? 52.007 -8.691 13.418 1.00 120.80 753 ARG A O 1
ATOM 4928 N N . LYS A 1 640 ? 52.877 -7.097 12.070 1.00 128.60 754 LYS A N 1
ATOM 4929 C CA . LYS A 1 640 ? 53.430 -6.325 13.172 1.00 128.30 754 LYS A CA 1
ATOM 4930 C C . LYS A 1 640 ? 52.307 -5.791 14.050 1.00 126.35 754 LYS A C 1
ATOM 4931 O O . LYS A 1 640 ? 51.233 -5.427 13.563 1.00 117.57 754 LYS A O 1
ATOM 4937 N N . VAL A 1 641 ? 52.557 -5.770 15.362 1.00 115.04 755 VAL A N 1
ATOM 4938 C CA . VAL A 1 641 ? 51.587 -5.219 16.299 1.00 96.55 755 VAL A CA 1
ATOM 4939 C C . VAL A 1 641 ? 51.288 -3.781 15.916 1.00 94.97 755 VAL A C 1
ATOM 4940 O O . VAL A 1 641 ? 52.197 -2.954 15.784 1.00 101.49 755 VAL A O 1
ATOM 4944 N N . VAL A 1 642 ? 50.007 -3.480 15.712 1.00 90.47 756 VAL A N 1
ATOM 4945 C CA . VAL A 1 642 ? 49.626 -2.128 15.334 1.00 104.52 756 VAL A CA 1
ATOM 4946 C C . VAL A 1 642 ? 49.992 -1.176 16.462 1.00 111.07 756 VAL A C 1
ATOM 4947 O O . VAL A 1 642 ? 49.716 -1.446 17.638 1.00 113.45 756 VAL A O 1
ATOM 4951 N N . SER A 1 643 ? 50.650 -0.070 16.103 1.00 126.57 757 SER A N 1
ATOM 4952 C CA . SER A 1 643 ? 51.205 0.973 16.978 1.00 126.33 757 SER A CA 1
ATOM 4953 C C . SER A 1 643 ? 52.518 0.547 17.623 1.00 117.26 757 SER A C 1
ATOM 4954 O O . SER A 1 643 ? 52.967 1.202 18.577 1.00 115.47 757 SER A O 1
ATOM 4957 N N . ASN A 1 644 ? 53.152 -0.520 17.144 1.00 108.23 758 ASN A N 1
ATOM 4958 C CA . ASN A 1 644 ? 54.483 -0.897 17.599 1.00 117.31 758 ASN A CA 1
ATOM 4959 C C . ASN A 1 644 ? 55.506 -0.131 16.769 1.00 135.83 758 ASN A C 1
ATOM 4960 O O . ASN A 1 644 ? 55.507 -0.225 15.537 1.00 151.77 758 ASN A O 1
ATOM 4965 N N . VAL A 1 645 ? 56.370 0.628 17.441 1.00 135.43 759 VAL A N 1
ATOM 4966 C CA . VAL A 1 645 ? 57.307 1.512 16.757 1.00 126.48 759 VAL A CA 1
ATOM 4967 C C . VAL A 1 645 ? 58.733 1.000 16.909 1.00 141.90 759 VAL A C 1
ATOM 4968 O O . VAL A 1 645 ? 59.607 1.703 17.428 1.00 139.06 759 VAL A O 1
ATOM 4972 N N . CYS A 1 646 ? 58.980 -0.220 16.448 1.00 151.09 760 CYS A N 1
ATOM 4973 C CA . CYS A 1 646 ? 60.305 -0.817 16.484 1.00 148.46 760 CYS A CA 1
ATOM 4974 C C . CYS A 1 646 ? 61.010 -0.621 15.146 1.00 160.07 760 CYS A C 1
ATOM 4975 O O . CYS A 1 646 ? 60.372 -0.457 14.103 1.00 156.14 760 CYS A O 1
ATOM 4978 N N . GLU A 1 647 ? 62.341 -0.638 15.189 1.00 165.68 761 GLU A N 1
ATOM 4979 C CA . GLU A 1 647 ? 63.142 -0.428 13.988 1.00 166.15 761 GLU A CA 1
ATOM 4980 C C . GLU A 1 647 ? 63.032 -1.636 13.065 1.00 166.16 761 GLU A C 1
ATOM 4981 O O . GLU A 1 647 ? 63.487 -2.733 13.407 1.00 158.91 761 GLU A O 1
ATOM 4987 N N . GLY A 1 648 ? 62.444 -1.428 11.890 1.00 174.49 762 GLY A N 1
ATOM 4988 C CA . GLY A 1 648 ? 62.206 -2.510 10.956 1.00 174.82 762 GLY A CA 1
ATOM 4989 C C . GLY A 1 648 ? 63.400 -2.844 10.086 1.00 179.79 762 GLY A C 1
ATOM 4990 O O . GLY A 1 648 ? 64.535 -2.893 10.569 1.00 185.99 762 GLY A O 1
ATOM 4991 N N . GLY A 1 649 ? 63.152 -3.075 8.799 1.00 185.48 763 GLY A N 1
ATOM 4992 C CA . GLY A 1 649 ? 64.199 -3.475 7.879 1.00 188.96 763 GLY A CA 1
ATOM 4993 C C . GLY A 1 649 ? 64.502 -4.956 7.975 1.00 199.65 763 GLY A C 1
ATOM 4994 O O . GLY A 1 649 ? 64.330 -5.702 7.006 1.00 198.34 763 GLY A O 1
ATOM 4995 N N . VAL A 1 650 ? 64.955 -5.388 9.150 1.00 219.67 764 VAL A N 1
ATOM 4996 C CA . VAL A 1 650 ? 65.203 -6.799 9.424 1.00 219.35 764 VAL A CA 1
ATOM 4997 C C . VAL A 1 650 ? 64.166 -7.290 10.427 1.00 205.42 764 VAL A C 1
ATOM 4998 O O . VAL A 1 650 ? 63.135 -6.641 10.636 1.00 190.48 764 VAL A O 1
ATOM 5002 N N . ASP A 1 651 ? 64.430 -8.447 11.039 1.00 196.15 765 ASP A N 1
ATOM 5003 C CA . ASP A 1 651 ? 63.601 -8.998 12.107 1.00 180.63 765 ASP A CA 1
ATOM 5004 C C . ASP A 1 651 ? 62.199 -9.365 11.633 1.00 181.33 765 ASP A C 1
ATOM 5005 O O . ASP A 1 651 ? 61.223 -8.704 12.005 1.00 178.62 765 ASP A O 1
ATOM 5010 N N . LEU A 1 652 ? 62.097 -10.414 10.814 1.00 187.20 766 LEU A N 1
ATOM 5011 C CA . LEU A 1 652 ? 60.816 -11.021 10.432 1.00 182.11 766 LEU A CA 1
ATOM 5012 C C . LEU A 1 652 ? 59.846 -10.007 9.826 1.00 170.60 766 LEU A C 1
ATOM 5013 O O . LEU A 1 652 ? 58.681 -9.920 10.218 1.00 164.75 766 LEU A O 1
ATOM 5018 N N . GLN A 1 653 ? 60.331 -9.239 8.850 1.00 165.86 767 GLN A N 1
ATOM 5019 C CA . GLN A 1 653 ? 59.431 -8.351 8.122 1.00 164.73 767 GLN A CA 1
ATOM 5020 C C . GLN A 1 653 ? 58.439 -9.153 7.290 1.00 166.04 767 GLN A C 1
ATOM 5021 O O . GLN A 1 653 ? 57.270 -8.768 7.162 1.00 160.32 767 GLN A O 1
ATOM 5027 N N . GLN A 1 654 ? 58.895 -10.270 6.719 1.00 184.09 768 GLN A N 1
ATOM 5028 C CA . GLN A 1 654 ? 58.034 -11.259 6.067 1.00 189.22 768 GLN A CA 1
ATOM 5029 C C . GLN A 1 654 ? 57.216 -10.646 4.930 1.00 197.27 768 GLN A C 1
ATOM 5030 O O . GLN A 1 654 ? 56.001 -10.836 4.833 1.00 195.49 768 GLN A O 1
ATOM 5036 N N . SER A 1 655 ? 57.900 -9.906 4.061 1.00 197.67 769 SER A N 1
ATOM 5037 C CA . SER A 1 655 ? 57.311 -9.467 2.804 1.00 190.39 769 SER A CA 1
ATOM 5038 C C . SER A 1 655 ? 57.581 -10.541 1.759 1.00 186.91 769 SER A C 1
ATOM 5039 O O . SER A 1 655 ? 58.708 -10.652 1.258 1.00 188.01 769 SER A O 1
ATOM 5042 N N . PRO A 1 656 ? 56.581 -11.355 1.408 1.00 183.35 770 PRO A N 1
ATOM 5043 C CA . PRO A 1 656 ? 56.853 -12.525 0.560 1.00 173.44 770 PRO A CA 1
ATOM 5044 C C . PRO A 1 656 ? 57.168 -12.181 -0.885 1.00 184.64 770 PRO A C 1
ATOM 5045 O O . PRO A 1 656 ? 57.832 -12.982 -1.556 1.00 169.10 770 PRO A O 1
ATOM 5049 N N . VAL A 1 657 ? 56.728 -11.020 -1.377 1.00 196.25 771 VAL A N 1
ATOM 5050 C CA . VAL A 1 657 ? 56.894 -10.613 -2.771 1.00 188.77 771 VAL A CA 1
ATOM 5051 C C . VAL A 1 657 ? 56.311 -11.695 -3.676 1.00 167.74 771 VAL A C 1
ATOM 5052 O O . VAL A 1 657 ? 56.942 -12.124 -4.647 1.00 155.49 771 VAL A O 1
ATOM 5056 N N . GLN A 1 658 ? 55.103 -12.149 -3.349 1.00 165.65 772 GLN A N 1
ATOM 5057 C CA . GLN A 1 658 ? 54.370 -13.125 -4.151 1.00 146.32 772 GLN A CA 1
ATOM 5058 C C . GLN A 1 658 ? 53.262 -12.370 -4.876 1.00 145.14 772 GLN A C 1
ATOM 5059 O O . GLN A 1 658 ? 52.250 -12.004 -4.274 1.00 151.97 772 GLN A O 1
ATOM 5065 N N . LEU A 1 659 ? 53.457 -12.131 -6.171 1.00 142.12 773 LEU A N 1
ATOM 5066 C CA . LEU A 1 659 ? 52.525 -11.350 -6.977 1.00 155.40 773 LEU A CA 1
ATOM 5067 C C . LEU A 1 659 ? 51.879 -12.253 -8.019 1.00 161.68 773 LEU A C 1
ATOM 5068 O O . LEU A 1 659 ? 52.577 -12.847 -8.848 1.00 180.06 773 LEU A O 1
ATOM 5073 N N . GLN A 1 660 ? 50.553 -12.348 -7.973 1.00 140.45 774 GLN A N 1
ATOM 5074 C CA . GLN A 1 660 ? 49.787 -13.109 -8.951 1.00 133.66 774 GLN A CA 1
ATOM 5075 C C . GLN A 1 660 ? 48.334 -12.664 -8.856 1.00 134.95 774 GLN A C 1
ATOM 5076 O O . GLN A 1 660 ? 47.972 -11.846 -8.008 1.00 149.57 774 GLN A O 1
ATOM 5082 N N . CYS A 1 661 ? 47.505 -13.204 -9.756 1.00 116.08 775 CYS A N 1
ATOM 5083 C CA . CYS A 1 661 ? 46.054 -13.036 -9.740 1.00 122.82 775 CYS A CA 1
ATOM 5084 C C . CYS A 1 661 ? 45.444 -13.962 -10.782 1.00 111.10 775 CYS A C 1
ATOM 5085 O O . CYS A 1 661 ? 45.885 -13.974 -11.938 1.00 124.20 775 CYS A O 1
ATOM 5088 N N . PRO A 1 662 ? 44.448 -14.758 -10.415 1.00 113.21 776 PRO A N 1
ATOM 5089 C CA . PRO A 1 662 ? 43.863 -15.693 -11.379 1.00 113.90 776 PRO A CA 1
ATOM 5090 C C . PRO A 1 662 ? 42.503 -15.245 -11.888 1.00 111.63 776 PRO A C 1
ATOM 5091 O O . PRO A 1 662 ? 41.875 -14.349 -11.314 1.00 113.19 776 PRO A O 1
ATOM 5095 N N . LEU A 1 663 ? 42.043 -15.861 -12.973 1.00 113.80 777 LEU A N 1
ATOM 5096 C CA . LEU A 1 663 ? 40.692 -15.610 -13.453 1.00 120.59 777 LEU A CA 1
ATOM 5097 C C . LEU A 1 663 ? 39.686 -16.330 -12.565 1.00 123.88 777 LEU A C 1
ATOM 5098 O O . LEU A 1 663 ? 39.928 -17.448 -12.102 1.00 124.88 777 LEU A O 1
ATOM 5103 N N . GLN A 1 664 ? 38.554 -15.677 -12.321 1.00 128.17 778 GLN A N 1
ATOM 5104 C CA . GLN A 1 664 ? 37.566 -16.209 -11.399 1.00 143.14 778 GLN A CA 1
ATOM 5105 C C . GLN A 1 664 ? 36.686 -17.251 -12.085 1.00 128.44 778 GLN A C 1
ATOM 5106 O O . GLN A 1 664 ? 36.515 -17.259 -13.307 1.00 121.51 778 GLN A O 1
ATOM 5112 N N . ALA A 1 665 ? 36.130 -18.145 -11.270 1.00 134.01 779 ALA A N 1
ATOM 5113 C CA . ALA A 1 665 ? 35.211 -19.183 -11.699 1.00 125.75 779 ALA A CA 1
ATOM 5114 C C . ALA A 1 665 ? 33.797 -18.867 -11.218 1.00 145.57 779 ALA A C 1
ATOM 5115 O O . ALA A 1 665 ? 33.619 -18.296 -10.138 1.00 156.44 779 ALA A O 1
ATOM 5117 N N . PRO A 1 666 ? 32.770 -19.221 -11.993 1.00 135.25 780 PRO A N 1
ATOM 5118 C CA . PRO A 1 666 ? 31.397 -18.855 -11.612 1.00 134.79 780 PRO A CA 1
ATOM 5119 C C . PRO A 1 666 ? 30.885 -19.737 -10.480 1.00 144.92 780 PRO A C 1
ATOM 5120 O O . PRO A 1 666 ? 30.886 -20.966 -10.584 1.00 141.67 780 PRO A O 1
ATOM 5124 N N . ARG A 1 667 ? 30.448 -19.101 -9.393 1.00 136.98 781 ARG A N 1
ATOM 5125 C CA . ARG A 1 667 ? 29.934 -19.811 -8.229 1.00 131.59 781 ARG A CA 1
ATOM 5126 C C . ARG A 1 667 ? 28.771 -19.035 -7.627 1.00 133.01 781 ARG A C 1
ATOM 5127 O O . ARG A 1 667 ? 28.603 -17.837 -7.870 1.00 138.02 781 ARG A O 1
ATOM 5135 N N . GLY A 1 668 ? 27.973 -19.736 -6.828 1.00 123.25 782 GLY A N 1
ATOM 5136 C CA . GLY A 1 668 ? 26.860 -19.106 -6.134 1.00 111.56 782 GLY A CA 1
ATOM 5137 C C . GLY A 1 668 ? 25.807 -18.525 -7.052 1.00 119.89 782 GLY A C 1
ATOM 5138 O O . GLY A 1 668 ? 25.266 -17.449 -6.771 1.00 128.68 782 GLY A O 1
ATOM 5139 N N . LEU A 1 669 ? 25.501 -19.216 -8.147 1.00 117.24 783 LEU A N 1
ATOM 5140 C CA . LEU A 1 669 ? 24.518 -18.722 -9.104 1.00 124.60 783 LEU A CA 1
ATOM 5141 C C . LEU A 1 669 ? 23.112 -18.891 -8.537 1.00 122.50 783 LEU A C 1
ATOM 5142 O O . LEU A 1 669 ? 22.718 -19.999 -8.160 1.00 122.30 783 LEU A O 1
ATOM 5147 N N . GLN A 1 670 ? 22.354 -17.796 -8.479 1.00 119.95 784 GLN A N 1
ATOM 5148 C CA . GLN A 1 670 ? 21.005 -17.830 -7.930 1.00 120.65 784 GLN A CA 1
ATOM 5149 C C . GLN A 1 670 ? 20.106 -16.876 -8.702 1.00 119.96 784 GLN A C 1
ATOM 5150 O O . GLN A 1 670 ? 20.482 -15.733 -8.968 1.00 122.63 784 GLN A O 1
ATOM 5156 N N . VAL A 1 671 ? 18.910 -17.347 -9.045 1.00 121.32 785 VAL A N 1
ATOM 5157 C CA . VAL A 1 671 ? 17.923 -16.554 -9.766 1.00 113.83 785 VAL A CA 1
ATOM 5158 C C . VAL A 1 671 ? 16.719 -16.332 -8.859 1.00 118.49 785 VAL A C 1
ATOM 5159 O O . VAL A 1 671 ? 16.289 -17.247 -8.148 1.00 129.39 785 VAL A O 1
ATOM 5163 N N . SER A 1 672 ? 16.185 -15.111 -8.874 1.00 118.00 786 SER A N 1
ATOM 5164 C CA . SER A 1 672 ? 15.057 -14.762 -8.022 1.00 135.57 786 SER A CA 1
ATOM 5165 C C . SER A 1 672 ? 14.155 -13.769 -8.743 1.00 139.85 786 SER A C 1
ATOM 5166 O O . SER A 1 672 ? 14.486 -13.246 -9.812 1.00 147.82 786 SER A O 1
ATOM 5169 N N . ILE A 1 673 ? 12.997 -13.520 -8.135 1.00 135.38 787 ILE A N 1
ATOM 5170 C CA . ILE A 1 673 ? 12.000 -12.592 -8.652 1.00 137.53 787 ILE A CA 1
ATOM 5171 C C . ILE A 1 673 ? 11.995 -11.353 -7.769 1.00 143.84 787 ILE A C 1
ATOM 5172 O O . ILE A 1 673 ? 12.101 -11.453 -6.541 1.00 147.31 787 ILE A O 1
ATOM 5177 N N . ARG A 1 674 ? 11.873 -10.187 -8.399 1.00 144.76 788 ARG A N 1
ATOM 5178 C CA . ARG A 1 674 ? 11.970 -8.917 -7.688 1.00 150.57 788 ARG A CA 1
ATOM 5179 C C . ARG A 1 674 ? 10.783 -8.733 -6.749 1.00 160.11 788 ARG A C 1
ATOM 5180 O O . ARG A 1 674 ? 9.630 -8.692 -7.192 1.00 169.28 788 ARG A O 1
ATOM 5188 N N . GLY A 1 675 ? 11.066 -8.618 -5.452 1.00 158.60 789 GLY A N 1
ATOM 5189 C CA . GLY A 1 675 ? 10.037 -8.322 -4.473 1.00 152.36 789 GLY A CA 1
ATOM 5190 C C . GLY A 1 675 ? 9.352 -9.539 -3.885 1.00 151.94 789 GLY A C 1
ATOM 5191 O O . GLY A 1 675 ? 9.949 -10.616 -3.790 1.00 141.50 789 GLY A O 1
ATOM 5192 N N . GLU A 1 676 ? 8.092 -9.372 -3.482 1.00 161.44 790 GLU A N 1
ATOM 5193 C CA . GLU A 1 676 ? 7.317 -10.454 -2.885 1.00 159.17 790 GLU A CA 1
ATOM 5194 C C . GLU A 1 676 ? 6.108 -10.806 -3.742 1.00 158.57 790 GLU A C 1
ATOM 5195 O O . GLU A 1 676 ? 4.964 -10.697 -3.289 1.00 148.20 790 GLU A O 1
ATOM 5201 N N . ALA A 1 677 ? 6.353 -11.225 -4.983 1.00 166.51 791 ALA A N 1
ATOM 5202 C CA . ALA A 1 677 ? 5.290 -11.697 -5.870 1.00 164.44 791 ALA A CA 1
ATOM 5203 C C . ALA A 1 677 ? 5.068 -13.191 -5.630 1.00 165.21 791 ALA A C 1
ATOM 5204 O O . ALA A 1 677 ? 5.389 -14.051 -6.453 1.00 155.61 791 ALA A O 1
ATOM 5206 N N . VAL A 1 678 ? 4.509 -13.485 -4.453 1.00 174.14 792 VAL A N 1
ATOM 5207 C CA . VAL A 1 678 ? 4.274 -14.870 -4.052 1.00 177.34 792 VAL A CA 1
ATOM 5208 C C . VAL A 1 678 ? 3.317 -15.552 -5.022 1.00 175.26 792 VAL A C 1
ATOM 5209 O O . VAL A 1 678 ? 3.517 -16.712 -5.404 1.00 155.12 792 VAL A O 1
ATOM 5213 N N . ALA A 1 679 ? 2.272 -14.844 -5.443 1.00 178.44 793 ALA A N 1
ATOM 5214 C CA . ALA A 1 679 ? 1.361 -15.315 -6.476 1.00 170.67 793 ALA A CA 1
ATOM 5215 C C . ALA A 1 679 ? 1.550 -14.480 -7.735 1.00 172.29 793 ALA A C 1
ATOM 5216 O O . ALA A 1 679 ? 1.759 -13.265 -7.663 1.00 164.50 793 ALA A O 1
ATOM 5218 N N . VAL A 1 680 ? 1.481 -15.140 -8.886 1.00 172.87 794 VAL A N 1
ATOM 5219 C CA . VAL A 1 680 ? 1.691 -14.505 -10.180 1.00 162.54 794 VAL A CA 1
ATOM 5220 C C . VAL A 1 680 ? 0.474 -14.757 -11.057 1.00 169.32 794 VAL A C 1
ATOM 5221 O O . VAL A 1 680 ? -0.123 -15.837 -11.009 1.00 167.06 794 VAL A O 1
ATOM 5225 N N . ARG A 1 681 ? 0.093 -13.748 -11.837 1.00 173.69 795 ARG A N 1
ATOM 5226 C CA . ARG A 1 681 ? -1.019 -13.853 -12.769 1.00 169.69 795 ARG A CA 1
ATOM 5227 C C . ARG A 1 681 ? -0.509 -13.850 -14.207 1.00 163.23 795 ARG A C 1
ATOM 5228 O O . ARG A 1 681 ? 0.510 -13.218 -14.505 1.00 164.83 795 ARG A O 1
ATOM 5236 N N . PRO A 1 682 ? -1.178 -14.551 -15.120 1.00 160.31 796 PRO A N 1
ATOM 5237 C CA . PRO A 1 682 ? -0.708 -14.573 -16.508 1.00 171.01 796 PRO A CA 1
ATOM 5238 C C . PRO A 1 682 ? -0.804 -13.198 -17.149 1.00 182.20 796 PRO A C 1
ATOM 5239 O O . PRO A 1 682 ? -1.659 -12.381 -16.798 1.00 173.99 796 PRO A O 1
ATOM 5243 N N . ARG A 1 683 ? 0.101 -12.949 -18.099 1.00 182.55 797 ARG A N 1
ATOM 5244 C CA . ARG A 1 683 ? 0.207 -11.664 -18.792 1.00 173.24 797 ARG A CA 1
ATOM 5245 C C . ARG A 1 683 ? 0.462 -10.531 -17.795 1.00 174.63 797 ARG A C 1
ATOM 5246 O O . ARG A 1 683 ? -0.267 -9.540 -17.728 1.00 154.65 797 ARG A O 1
ATOM 5254 N N . GLU A 1 684 ? 1.526 -10.705 -17.013 1.00 185.62 798 GLU A N 1
ATOM 5255 C CA . GLU A 1 684 ? 1.925 -9.748 -15.993 1.00 175.81 798 GLU A CA 1
ATOM 5256 C C . GLU A 1 684 ? 3.418 -9.480 -16.112 1.00 163.48 798 GLU A C 1
ATOM 5257 O O . GLU A 1 684 ? 4.197 -10.363 -16.480 1.00 150.12 798 GLU A O 1
ATOM 5263 N N . ASP A 1 685 ? 3.806 -8.244 -15.803 1.00 163.93 799 ASP A N 1
ATOM 5264 C CA . ASP A 1 685 ? 5.209 -7.851 -15.814 1.00 168.98 799 ASP A CA 1
ATOM 5265 C C . ASP A 1 685 ? 5.979 -8.589 -14.725 1.00 172.73 799 ASP A C 1
ATOM 5266 O O . ASP A 1 685 ? 6.128 -8.080 -13.609 1.00 168.40 799 ASP A O 1
ATOM 5271 N N . VAL A 1 686 ? 6.471 -9.786 -15.038 1.00 170.09 800 VAL A N 1
ATOM 5272 C CA . VAL A 1 686 ? 7.269 -10.567 -14.099 1.00 155.50 800 VAL A CA 1
ATOM 5273 C C . VAL A 1 686 ? 8.737 -10.218 -14.303 1.00 145.83 800 VAL A C 1
ATOM 5274 O O . VAL A 1 686 ? 9.231 -10.217 -15.436 1.00 147.03 800 VAL A O 1
ATOM 5278 N N . LEU A 1 687 ? 9.435 -9.927 -13.210 1.00 133.40 801 LEU A N 1
ATOM 5279 C CA . LEU A 1 687 ? 10.810 -9.449 -13.254 1.00 138.27 801 LEU A CA 1
ATOM 5280 C C . LEU A 1 687 ? 11.750 -10.513 -12.707 1.00 151.71 801 LEU A C 1
ATOM 5281 O O . LEU A 1 687 ? 11.530 -11.038 -11.610 1.00 147.69 801 LEU A O 1
ATOM 5286 N N . PHE A 1 688 ? 12.799 -10.823 -13.467 1.00 157.21 802 PHE A N 1
ATOM 5287 C CA . PHE A 1 688 ? 13.787 -11.821 -13.075 1.00 142.88 802 PHE A CA 1
ATOM 5288 C C . PHE A 1 688 ? 15.149 -11.169 -12.863 1.00 134.67 802 PHE A C 1
ATOM 5289 O O . PHE A 1 688 ? 15.537 -10.265 -13.614 1.00 132.64 802 PHE A O 1
ATOM 5297 N N . VAL A 1 689 ? 15.872 -11.635 -11.840 1.00 137.36 803 VAL A N 1
ATOM 5298 C CA . VAL A 1 689 ? 17.215 -11.154 -11.525 1.00 135.25 803 VAL A CA 1
ATOM 5299 C C . VAL A 1 689 ? 18.108 -12.350 -11.218 1.00 136.72 803 VAL A C 1
ATOM 5300 O O . VAL A 1 689 ? 17.708 -13.270 -10.498 1.00 135.25 803 VAL A O 1
ATOM 5304 N N . VAL A 1 690 ? 19.328 -12.332 -11.755 1.00 134.55 804 VAL A N 1
ATOM 5305 C CA . VAL A 1 690 ? 20.310 -13.390 -11.542 1.00 131.90 804 VAL A CA 1
ATOM 5306 C C . VAL A 1 690 ? 21.523 -12.792 -10.840 1.00 119.02 804 VAL A C 1
ATOM 5307 O O . VAL A 1 690 ? 21.925 -11.661 -11.133 1.00 126.45 804 VAL A O 1
ATOM 5311 N N . ARG A 1 691 ? 22.102 -13.552 -9.910 1.00 117.69 805 ARG A N 1
ATOM 5312 C CA . ARG A 1 691 ? 23.241 -13.090 -9.132 1.00 122.18 805 ARG A CA 1
ATOM 5313 C C . ARG A 1 691 ? 24.271 -14.204 -9.009 1.00 128.64 805 ARG A C 1
ATOM 5314 O O . ARG A 1 691 ? 23.937 -15.393 -9.040 1.00 122.53 805 ARG A O 1
ATOM 5322 N N . GLN A 1 692 ? 25.530 -13.798 -8.869 1.00 140.16 806 GLN A N 1
ATOM 5323 C CA . GLN A 1 692 ? 26.657 -14.682 -8.601 1.00 139.75 806 GLN A CA 1
ATOM 5324 C C . GLN A 1 692 ? 27.258 -14.336 -7.239 1.00 151.46 806 GLN A C 1
ATOM 5325 O O . GLN A 1 692 ? 26.717 -13.523 -6.483 1.00 156.45 806 GLN A O 1
ATOM 5331 N N . GLU A 1 693 ? 28.396 -14.961 -6.932 1.00 160.15 807 GLU A N 1
ATOM 5332 C CA . GLU A 1 693 ? 29.141 -14.647 -5.715 1.00 164.32 807 GLU A CA 1
ATOM 5333 C C . GLU A 1 693 ? 30.650 -14.605 -5.896 1.00 160.43 807 GLU A C 1
ATOM 5334 O O . GLU A 1 693 ? 31.327 -14.003 -5.056 1.00 158.14 807 GLU A O 1
ATOM 5340 N N . GLN A 1 694 ? 31.212 -15.207 -6.942 1.00 156.91 808 GLN A N 1
ATOM 5341 C CA . GLN A 1 694 ? 32.657 -15.230 -7.160 1.00 175.29 808 GLN A CA 1
ATOM 5342 C C . GLN A 1 694 ? 32.993 -14.286 -8.313 1.00 188.85 808 GLN A C 1
ATOM 5343 O O . GLN A 1 694 ? 33.222 -14.708 -9.448 1.00 188.65 808 GLN A O 1
ATOM 5349 N N . GLY A 1 695 ? 33.024 -12.988 -8.004 1.00 193.14 809 GLY A N 1
ATOM 5350 C CA . GLY A 1 695 ? 33.416 -11.934 -8.922 1.00 190.16 809 GLY A CA 1
ATOM 5351 C C . GLY A 1 695 ? 32.602 -11.892 -10.211 1.00 216.57 809 GLY A C 1
ATOM 5352 O O . GLY A 1 695 ? 31.599 -12.581 -10.389 1.00 214.65 809 GLY A O 1
ATOM 5353 N N . ASP A 1 696 ? 33.069 -11.037 -11.119 1.00 220.66 810 ASP A N 1
ATOM 5354 C CA . ASP A 1 696 ? 32.506 -10.929 -12.462 1.00 206.49 810 ASP A CA 1
ATOM 5355 C C . ASP A 1 696 ? 33.651 -10.943 -13.465 1.00 180.79 810 ASP A C 1
ATOM 5356 O O . ASP A 1 696 ? 34.390 -9.962 -13.591 1.00 185.71 810 ASP A O 1
ATOM 5361 N N . VAL A 1 697 ? 33.815 -12.060 -14.159 1.00 155.79 811 VAL A N 1
ATOM 5362 C CA . VAL A 1 697 ? 34.766 -12.123 -15.260 1.00 165.83 811 VAL A CA 1
ATOM 5363 C C . VAL A 1 697 ? 34.129 -11.456 -16.470 1.00 157.21 811 VAL A C 1
ATOM 5364 O O . VAL A 1 697 ? 32.955 -11.694 -16.782 1.00 153.04 811 VAL A O 1
ATOM 5368 N N . LEU A 1 698 ? 34.892 -10.593 -17.139 1.00 145.35 812 LEU A N 1
ATOM 5369 C CA . LEU A 1 698 ? 34.344 -9.745 -18.189 1.00 144.08 812 LEU A CA 1
ATOM 5370 C C . LEU A 1 698 ? 33.919 -10.520 -19.432 1.00 127.94 812 LEU A C 1
ATOM 5371 O O . LEU A 1 698 ? 33.503 -9.894 -20.413 1.00 126.22 812 LEU A O 1
ATOM 5376 N N . THR A 1 699 ? 34.012 -11.858 -19.418 1.00 120.67 813 THR A N 1
ATOM 5377 C CA . THR A 1 699 ? 33.479 -12.716 -20.478 1.00 123.18 813 THR A CA 1
ATOM 5378 C C . THR A 1 699 ? 32.763 -13.871 -19.774 1.00 129.65 813 THR A C 1
ATOM 5379 O O . THR A 1 699 ? 33.324 -14.948 -19.561 1.00 125.42 813 THR A O 1
ATOM 5383 N N . THR A 1 700 ? 31.511 -13.628 -19.392 1.00 134.04 814 THR A N 1
ATOM 5384 C CA . THR A 1 700 ? 30.688 -14.608 -18.695 1.00 117.35 814 THR A CA 1
ATOM 5385 C C . THR A 1 700 ? 29.398 -14.807 -19.474 1.00 124.80 814 THR A C 1
ATOM 5386 O O . THR A 1 700 ? 28.675 -13.840 -19.737 1.00 132.02 814 THR A O 1
ATOM 5390 N N . LYS A 1 701 ? 29.109 -16.053 -19.838 1.00 123.78 815 LYS A N 1
ATOM 5391 C CA . LYS A 1 701 ? 27.896 -16.372 -20.578 1.00 142.02 815 LYS A CA 1
ATOM 5392 C C . LYS A 1 701 ? 26.786 -16.779 -19.619 1.00 138.82 815 LYS A C 1
ATOM 5393 O O . LYS A 1 701 ? 27.015 -17.547 -18.679 1.00 142.92 815 LYS A O 1
ATOM 5399 N N . TYR A 1 702 ? 25.577 -16.269 -19.868 1.00 133.03 816 TYR A N 1
ATOM 5400 C CA . TYR A 1 702 ? 24.409 -16.549 -19.034 1.00 127.75 816 TYR A CA 1
ATOM 5401 C C . TYR A 1 702 ? 23.288 -17.072 -19.927 1.00 124.49 816 TYR A C 1
ATOM 5402 O O . TYR A 1 702 ? 22.566 -16.288 -20.549 1.00 132.55 816 TYR A O 1
ATOM 5411 N N . GLN A 1 703 ? 23.143 -18.390 -19.991 1.00 121.10 817 GLN A N 1
ATOM 5412 C CA . GLN A 1 703 ? 22.045 -18.999 -20.728 1.00 123.01 817 GLN A CA 1
ATOM 5413 C C . GLN A 1 703 ? 20.791 -19.012 -19.863 1.00 126.32 817 GLN A C 1
ATOM 5414 O O . GLN A 1 703 ? 20.864 -19.253 -18.655 1.00 129.52 817 GLN A O 1
ATOM 5420 N N . VAL A 1 704 ? 19.636 -18.763 -20.483 1.00 128.15 818 VAL A N 1
ATOM 5421 C CA . VAL A 1 704 ? 18.384 -18.577 -19.759 1.00 130.57 818 VAL A CA 1
ATOM 5422 C C . VAL A 1 704 ? 17.260 -19.285 -20.503 1.00 131.12 818 VAL A C 1
ATOM 5423 O O . VAL A 1 704 ? 17.041 -19.041 -21.698 1.00 132.17 818 VAL A O 1
ATOM 5427 N N . ASP A 1 705 ? 16.548 -20.158 -19.790 1.00 134.61 819 ASP A N 1
ATOM 5428 C CA . ASP A 1 705 ? 15.299 -20.755 -20.248 1.00 136.35 819 ASP A CA 1
ATOM 5429 C C . ASP A 1 705 ? 14.229 -20.413 -19.223 1.00 121.59 819 ASP A C 1
ATOM 5430 O O . ASP A 1 705 ? 14.391 -20.709 -18.034 1.00 128.29 819 ASP A O 1
ATOM 5435 N N . LEU A 1 706 ? 13.141 -19.789 -19.679 1.00 123.02 820 LEU A N 1
ATOM 5436 C CA . LEU A 1 706 ? 12.081 -19.319 -18.795 1.00 132.47 820 LEU A CA 1
ATOM 5437 C C . LEU A 1 706 ? 10.894 -20.277 -18.734 1.00 140.27 820 LEU A C 1
ATOM 5438 O O . LEU A 1 706 ? 9.768 -19.851 -18.454 1.00 137.99 820 LEU A O 1
ATOM 5443 N N . GLY A 1 707 ? 11.121 -21.565 -18.992 1.00 143.44 821 GLY A N 1
ATOM 5444 C CA . GLY A 1 707 ? 10.101 -22.580 -18.819 1.00 135.87 821 GLY A CA 1
ATOM 5445 C C . GLY A 1 707 ? 9.012 -22.624 -19.868 1.00 134.14 821 GLY A C 1
ATOM 5446 O O . GLY A 1 707 ? 8.235 -23.586 -19.883 1.00 137.38 821 GLY A O 1
ATOM 5447 N N . ASP A 1 708 ? 8.918 -21.625 -20.746 1.00 133.85 822 ASP A N 1
ATOM 5448 C CA . ASP A 1 708 ? 7.888 -21.586 -21.777 1.00 135.23 822 ASP A CA 1
ATOM 5449 C C . ASP A 1 708 ? 8.495 -21.603 -23.176 1.00 140.14 822 ASP A C 1
ATOM 5450 O O . ASP A 1 708 ? 7.894 -21.100 -24.128 1.00 143.34 822 ASP A O 1
ATOM 5455 N N . GLY A 1 709 ? 9.687 -22.180 -23.313 1.00 140.42 823 GLY A N 1
ATOM 5456 C CA . GLY A 1 709 ? 10.382 -22.213 -24.581 1.00 135.70 823 GLY A CA 1
ATOM 5457 C C . GLY A 1 709 ? 11.140 -20.953 -24.933 1.00 143.86 823 GLY A C 1
ATOM 5458 O O . GLY A 1 709 ? 11.695 -20.873 -26.037 1.00 155.40 823 GLY A O 1
ATOM 5459 N N . PHE A 1 710 ? 11.182 -19.968 -24.039 1.00 139.94 824 PHE A N 1
ATOM 5460 C CA . PHE A 1 710 ? 11.903 -18.720 -24.279 1.00 127.96 824 PHE A CA 1
ATOM 5461 C C . PHE A 1 710 ? 13.386 -18.970 -24.040 1.00 126.96 824 PHE A C 1
ATOM 5462 O O . PHE A 1 710 ? 13.846 -19.016 -22.897 1.00 139.77 824 PHE A O 1
ATOM 5470 N N . LYS A 1 711 ? 14.139 -19.142 -25.121 1.00 126.47 825 LYS A N 1
ATOM 5471 C CA . LYS A 1 711 ? 15.580 -19.343 -25.057 1.00 125.24 825 LYS A CA 1
ATOM 5472 C C . LYS A 1 711 ? 16.276 -18.003 -25.251 1.00 118.32 825 LYS A C 1
ATOM 5473 O O . LYS A 1 711 ? 15.995 -17.294 -26.223 1.00 123.27 825 LYS A O 1
ATOM 5479 N N . ALA A 1 712 ? 17.180 -17.652 -24.335 1.00 117.23 826 ALA A N 1
ATOM 5480 C CA . ALA A 1 712 ? 17.908 -16.398 -24.500 1.00 117.94 826 ALA A CA 1
ATOM 5481 C C . ALA A 1 712 ? 19.232 -16.464 -23.755 1.00 128.50 826 ALA A C 1
ATOM 5482 O O . ALA A 1 712 ? 19.270 -16.868 -22.592 1.00 123.60 826 ALA A O 1
ATOM 5484 N N . MET A 1 713 ? 20.307 -16.053 -24.417 1.00 130.90 827 MET A N 1
ATOM 5485 C CA . MET A 1 713 ? 21.622 -15.998 -23.799 1.00 130.97 827 MET A CA 1
ATOM 5486 C C . MET A 1 713 ? 22.078 -14.549 -23.685 1.00 127.58 827 MET A C 1
ATOM 5487 O O . MET A 1 713 ? 21.935 -13.765 -24.630 1.00 112.72 827 MET A O 1
ATOM 5492 N N . TYR A 1 714 ? 22.620 -14.199 -22.521 1.00 127.14 828 TYR A N 1
ATOM 5493 C CA . TYR A 1 714 ? 23.063 -12.850 -22.206 1.00 126.80 828 TYR A CA 1
ATOM 5494 C C . TYR A 1 714 ? 24.516 -12.893 -21.745 1.00 133.88 828 TYR A C 1
ATOM 5495 O O . TYR A 1 714 ? 25.118 -13.963 -21.596 1.00 131.51 828 TYR A O 1
ATOM 5504 N N . VAL A 1 715 ? 25.076 -11.710 -21.500 1.00 146.59 829 VAL A N 1
ATOM 5505 C CA . VAL A 1 715 ? 26.440 -11.568 -21.002 1.00 155.05 829 VAL A CA 1
ATOM 5506 C C . VAL A 1 715 ? 26.453 -10.481 -19.936 1.00 157.93 829 VAL A C 1
ATOM 5507 O O . VAL A 1 715 ? 25.845 -9.419 -20.115 1.00 143.59 829 VAL A O 1
ATOM 5511 N N . ASN A 1 716 ? 27.130 -10.756 -18.818 1.00 159.51 830 ASN A N 1
ATOM 5512 C CA . ASN A 1 716 ? 27.272 -9.815 -17.707 1.00 152.80 830 ASN A CA 1
ATOM 5513 C C . ASN A 1 716 ? 25.906 -9.356 -17.190 1.00 159.44 830 ASN A C 1
ATOM 5514 O O . ASN A 1 716 ? 25.574 -8.168 -17.187 1.00 164.18 830 ASN A O 1
ATOM 5519 N N . LEU A 1 717 ? 25.109 -10.333 -16.747 1.00 163.92 831 LEU A N 1
ATOM 5520 C CA . LEU A 1 717 ? 23.815 -10.012 -16.152 1.00 166.96 831 LEU A CA 1
ATOM 5521 C C . LEU A 1 717 ? 23.984 -9.328 -14.802 1.00 166.19 831 LEU A C 1
ATOM 5522 O O . LEU A 1 717 ? 23.250 -8.386 -14.481 1.00 165.59 831 LEU A O 1
ATOM 5527 N N . THR A 1 718 ? 24.943 -9.789 -13.996 1.00 161.88 832 THR A N 1
ATOM 5528 C CA . THR A 1 718 ? 25.217 -9.148 -12.716 1.00 163.27 832 THR A CA 1
ATOM 5529 C C . THR A 1 718 ? 25.774 -7.741 -12.885 1.00 169.45 832 THR A C 1
ATOM 5530 O O . THR A 1 718 ? 25.640 -6.920 -11.971 1.00 169.18 832 THR A O 1
ATOM 5534 N N . LEU A 1 719 ? 26.397 -7.447 -14.030 1.00 173.78 833 LEU A N 1
ATOM 5535 C CA . LEU A 1 719 ? 26.848 -6.087 -14.304 1.00 178.31 833 LEU A CA 1
ATOM 5536 C C . LEU A 1 719 ? 25.675 -5.122 -14.418 1.00 191.99 833 LEU A C 1
ATOM 5537 O O . LEU A 1 719 ? 25.786 -3.961 -14.007 1.00 204.60 833 LEU A O 1
ATOM 5542 N N . THR A 1 720 ? 24.547 -5.581 -14.965 1.00 189.24 834 THR A N 1
ATOM 5543 C CA . THR A 1 720 ? 23.375 -4.720 -15.086 1.00 185.07 834 THR A CA 1
ATOM 5544 C C . THR A 1 720 ? 22.722 -4.490 -13.728 1.00 187.85 834 THR A C 1
ATOM 5545 O O . THR A 1 720 ? 22.488 -3.345 -13.326 1.00 186.96 834 THR A O 1
ATOM 5549 N N . GLY A 1 721 ? 22.422 -5.570 -13.005 1.00 190.76 835 GLY A N 1
ATOM 5550 C CA . GLY A 1 721 ? 21.761 -5.476 -11.722 1.00 173.55 835 GLY A CA 1
ATOM 5551 C C . GLY A 1 721 ? 20.273 -5.212 -11.782 1.00 169.42 835 GLY A C 1
ATOM 5552 O O . GLY A 1 721 ? 19.605 -5.297 -10.743 1.00 143.87 835 GLY A O 1
ATOM 5553 N N . GLU A 1 722 ? 19.721 -4.892 -12.975 1.00 186.47 836 GLU A N 1
ATOM 5554 C CA . GLU A 1 722 ? 18.315 -4.611 -13.210 1.00 185.95 836 GLU A CA 1
ATOM 5555 C C . GLU A 1 722 ? 17.614 -5.832 -13.798 1.00 176.93 836 GLU A C 1
ATOM 5556 O O . GLU A 1 722 ? 18.213 -6.594 -14.563 1.00 168.80 836 GLU A O 1
ATOM 5562 N N . PRO A 1 723 ? 16.345 -6.040 -13.457 1.00 180.61 837 PRO A N 1
ATOM 5563 C CA . PRO A 1 723 ? 15.658 -7.270 -13.864 1.00 168.30 837 PRO A CA 1
ATOM 5564 C C . PRO A 1 723 ? 15.352 -7.287 -15.354 1.00 161.88 837 PRO A C 1
ATOM 5565 O O . PRO A 1 723 ? 15.579 -6.323 -16.089 1.00 155.51 837 PRO A O 1
ATOM 5569 N N . ILE A 1 724 ? 14.822 -8.425 -15.795 1.00 151.22 838 ILE A N 1
ATOM 5570 C CA . ILE A 1 724 ? 14.316 -8.591 -17.151 1.00 146.60 838 ILE A CA 1
ATOM 5571 C C . ILE A 1 724 ? 12.846 -8.973 -17.064 1.00 156.41 838 ILE A C 1
ATOM 5572 O O . ILE A 1 724 ? 12.448 -9.748 -16.185 1.00 158.28 838 ILE A O 1
ATOM 5577 N N . ARG A 1 725 ? 12.041 -8.409 -17.963 1.00 161.23 839 ARG A N 1
ATOM 5578 C CA . ARG A 1 725 ? 10.598 -8.599 -17.965 1.00 159.09 839 ARG A CA 1
ATOM 5579 C C . ARG A 1 725 ? 10.208 -9.846 -18.749 1.00 150.57 839 ARG A C 1
ATOM 5580 O O . ARG A 1 725 ? 10.860 -10.224 -19.726 1.00 149.70 839 ARG A O 1
ATOM 5588 N N . HIS A 1 726 ? 9.128 -10.482 -18.305 1.00 151.76 840 HIS A N 1
ATOM 5589 C CA . HIS A 1 726 ? 8.538 -11.601 -19.025 1.00 147.50 840 HIS A CA 1
ATOM 5590 C C . HIS A 1 726 ? 7.080 -11.729 -18.615 1.00 159.02 840 HIS A C 1
ATOM 5591 O O . HIS A 1 726 ? 6.698 -11.356 -17.501 1.00 170.59 840 HIS A O 1
ATOM 5598 N N . HIS A 1 727 ? 6.271 -12.258 -19.531 1.00 154.05 841 HIS A N 1
ATOM 5599 C CA . HIS A 1 727 ? 4.841 -12.436 -19.317 1.00 164.42 841 HIS A CA 1
ATOM 5600 C C . HIS A 1 727 ? 4.467 -13.859 -19.704 1.00 170.60 841 HIS A C 1
ATOM 5601 O O . HIS A 1 727 ? 4.672 -14.264 -20.853 1.00 165.00 841 HIS A O 1
ATOM 5608 N N . TYR A 1 728 ? 3.924 -14.612 -18.751 1.00 167.66 842 TYR A N 1
ATOM 5609 C CA . TYR A 1 728 ? 3.490 -15.979 -19.007 1.00 170.36 842 TYR A CA 1
ATOM 5610 C C . TYR A 1 728 ? 2.069 -15.987 -19.554 1.00 166.33 842 TYR A C 1
ATOM 5611 O O . TYR A 1 728 ? 1.210 -15.223 -19.104 1.00 165.39 842 TYR A O 1
ATOM 5620 N N . GLU A 1 729 ? 1.827 -16.864 -20.529 1.00 162.31 843 GLU A N 1
ATOM 5621 C CA . GLU A 1 729 ? 0.547 -16.909 -21.225 1.00 163.90 843 GLU A CA 1
ATOM 5622 C C . GLU A 1 729 ? -0.427 -17.902 -20.603 1.00 160.90 843 GLU A C 1
ATOM 5623 O O . GLU A 1 729 ? -1.605 -17.577 -20.414 1.00 160.95 843 GLU A O 1
ATOM 5629 N N . SER A 1 730 ? 0.036 -19.105 -20.279 1.00 161.37 844 SER A N 1
ATOM 5630 C CA . SER A 1 730 ? -0.863 -20.138 -19.782 1.00 168.71 844 SER A CA 1
ATOM 5631 C C . SER A 1 730 ? -0.728 -20.280 -18.274 1.00 168.49 844 SER A C 1
ATOM 5632 O O . SER A 1 730 ? 0.401 -20.333 -17.764 1.00 170.96 844 SER A O 1
ATOM 5635 N N . PRO A 1 731 ? -1.835 -20.332 -17.534 1.00 156.16 845 PRO A N 1
ATOM 5636 C CA . PRO A 1 731 ? -1.748 -20.597 -16.093 1.00 136.26 845 PRO A CA 1
ATOM 5637 C C . PRO A 1 731 ? -1.168 -21.978 -15.833 1.00 142.82 845 PRO A C 1
ATOM 5638 O O . PRO A 1 731 ? -1.607 -22.973 -16.413 1.00 149.90 845 PRO A O 1
ATOM 5642 N N . GLY A 1 732 ? -0.172 -22.037 -14.958 1.00 138.25 846 GLY A N 1
ATOM 5643 C CA . GLY A 1 732 ? 0.463 -23.308 -14.660 1.00 133.90 846 GLY A CA 1
ATOM 5644 C C . GLY A 1 732 ? 1.826 -23.100 -14.022 1.00 130.25 846 GLY A C 1
ATOM 5645 O O . GLY A 1 732 ? 2.128 -22.028 -13.504 1.00 130.57 846 GLY A O 1
ATOM 5646 N N . ILE A 1 733 ? 2.629 -24.159 -14.081 1.00 134.61 847 ILE A N 1
ATOM 5647 C CA . ILE A 1 733 ? 3.932 -24.216 -13.430 1.00 139.22 847 ILE A CA 1
ATOM 5648 C C . ILE A 1 733 ? 5.018 -24.291 -14.494 1.00 139.61 847 ILE A C 1
ATOM 5649 O O . ILE A 1 733 ? 4.857 -24.969 -15.516 1.00 128.25 847 ILE A O 1
ATOM 5654 N N . TYR A 1 734 ? 6.127 -23.596 -14.248 1.00 133.82 848 TYR A N 1
ATOM 5655 C CA . TYR A 1 734 ? 7.261 -23.574 -15.158 1.00 132.15 848 TYR A CA 1
ATOM 5656 C C . TYR A 1 734 ? 8.551 -23.663 -14.352 1.00 131.03 848 TYR A C 1
ATOM 5657 O O . TYR A 1 734 ? 8.582 -23.366 -13.153 1.00 128.12 848 TYR A O 1
ATOM 5666 N N . ARG A 1 735 ? 9.620 -24.086 -15.025 1.00 127.91 849 ARG A N 1
ATOM 5667 C CA . ARG A 1 735 ? 10.947 -24.191 -14.428 1.00 118.41 849 ARG A CA 1
ATOM 5668 C C . ARG A 1 735 ? 11.901 -23.277 -15.181 1.00 109.82 849 ARG A C 1
ATOM 5669 O O . ARG A 1 735 ? 12.088 -23.433 -16.392 1.00 109.72 849 ARG A O 1
ATOM 5677 N N . VAL A 1 736 ? 12.505 -22.331 -14.464 1.00 115.58 850 VAL A N 1
ATOM 5678 C CA . VAL A 1 736 ? 13.480 -21.403 -15.020 1.00 123.19 850 VAL A CA 1
ATOM 5679 C C . VAL A 1 736 ? 14.874 -21.946 -14.743 1.00 119.25 850 VAL A C 1
ATOM 5680 O O . VAL A 1 736 ? 15.199 -22.292 -13.598 1.00 118.64 850 VAL A O 1
ATOM 5684 N N . SER A 1 737 ? 15.696 -22.015 -15.788 1.00 124.76 851 SER A N 1
ATOM 5685 C CA . SER A 1 737 ? 17.057 -22.531 -15.704 1.00 131.35 851 SER A CA 1
ATOM 5686 C C . SER A 1 737 ? 18.037 -21.471 -16.186 1.00 136.31 851 SER A C 1
ATOM 5687 O O . SER A 1 737 ? 17.847 -20.883 -17.258 1.00 141.88 851 SER A O 1
ATOM 5690 N N . VAL A 1 738 ? 19.083 -21.234 -15.394 1.00 134.13 852 VAL A N 1
ATOM 5691 C CA . VAL A 1 738 ? 20.132 -20.276 -15.720 1.00 127.67 852 VAL A CA 1
ATOM 5692 C C . VAL A 1 738 ? 21.473 -20.993 -15.658 1.00 133.49 852 VAL A C 1
ATOM 5693 O O . VAL A 1 738 ? 21.726 -21.774 -14.734 1.00 129.88 852 VAL A O 1
ATOM 5697 N N . ARG A 1 739 ? 22.328 -20.734 -16.645 1.00 134.40 853 ARG A N 1
ATOM 5698 C CA . ARG A 1 739 ? 23.650 -21.348 -16.726 1.00 122.45 853 ARG A CA 1
ATOM 5699 C C . ARG A 1 739 ? 24.699 -20.253 -16.837 1.00 120.50 853 ARG A C 1
ATOM 5700 O O . ARG A 1 739 ? 24.666 -19.458 -17.780 1.00 124.82 853 ARG A O 1
ATOM 5708 N N . ALA A 1 740 ? 25.626 -20.219 -15.882 1.00 125.97 854 ALA A N 1
ATOM 5709 C CA . ALA A 1 740 ? 26.753 -19.293 -15.906 1.00 120.76 854 ALA A CA 1
ATOM 5710 C C . ALA A 1 740 ? 28.003 -20.056 -16.322 1.00 114.95 854 ALA A C 1
ATOM 5711 O O . ALA A 1 740 ? 28.362 -21.058 -15.690 1.00 121.01 854 ALA A O 1
ATOM 5713 N N . GLU A 1 741 ? 28.667 -19.579 -17.374 1.00 125.06 855 GLU A N 1
ATOM 5714 C CA . GLU A 1 741 ? 29.776 -20.318 -17.960 1.00 124.80 855 GLU A CA 1
ATOM 5715 C C . GLU A 1 741 ? 30.924 -19.388 -18.329 1.00 124.36 855 GLU A C 1
ATOM 5716 O O . GLU A 1 741 ? 30.713 -18.306 -18.888 1.00 109.72 855 GLU A O 1
ATOM 5722 N N . ASN A 1 742 ? 32.136 -19.830 -18.006 1.00 119.36 856 ASN A N 1
ATOM 5723 C CA . ASN A 1 742 ? 33.367 -19.174 -18.432 1.00 107.74 856 ASN A CA 1
ATOM 5724 C C . ASN A 1 742 ? 34.266 -20.253 -19.029 1.00 111.64 856 ASN A C 1
ATOM 5725 O O . ASN A 1 742 ? 33.825 -21.353 -19.384 1.00 119.19 856 ASN A O 1
ATOM 5730 N N . MET A 1 743 ? 35.556 -19.948 -19.136 1.00 123.83 857 MET A N 1
ATOM 5731 C CA . MET A 1 743 ? 36.559 -20.949 -19.463 1.00 131.99 857 MET A CA 1
ATOM 5732 C C . MET A 1 743 ? 37.116 -21.631 -18.223 1.00 124.35 857 MET A C 1
ATOM 5733 O O . MET A 1 743 ? 38.007 -22.479 -18.342 1.00 118.84 857 MET A O 1
ATOM 5738 N N . ALA A 1 744 ? 36.613 -21.275 -17.041 1.00 116.21 858 ALA A N 1
ATOM 5739 C CA . ALA A 1 744 ? 37.051 -21.850 -15.777 1.00 117.09 858 ALA A CA 1
ATOM 5740 C C . ALA A 1 744 ? 36.119 -22.948 -15.285 1.00 116.54 858 ALA A C 1
ATOM 5741 O O . ALA A 1 744 ? 36.578 -24.033 -14.918 1.00 117.95 858 ALA A O 1
ATOM 5743 N N . GLY A 1 745 ? 34.821 -22.689 -15.272 1.00 129.78 859 GLY A N 1
ATOM 5744 C CA . GLY A 1 745 ? 33.868 -23.663 -14.797 1.00 137.69 859 GLY A CA 1
ATOM 5745 C C . GLY A 1 745 ? 32.480 -23.425 -15.345 1.00 129.08 859 GLY A C 1
ATOM 5746 O O . GLY A 1 745 ? 32.297 -22.777 -16.377 1.00 120.11 859 GLY A O 1
ATOM 5747 N N . HIS A 1 746 ? 31.493 -23.960 -14.632 1.00 120.60 860 HIS A N 1
ATOM 5748 C CA . HIS A 1 746 ? 30.106 -23.882 -15.060 1.00 114.64 860 HIS A CA 1
ATOM 5749 C C . HIS A 1 746 ? 29.209 -24.070 -13.845 1.00 131.75 860 HIS A C 1
ATOM 5750 O O . HIS A 1 746 ? 29.471 -24.934 -13.004 1.00 129.52 860 HIS A O 1
ATOM 5757 N N . ASP A 1 747 ? 28.161 -23.252 -13.753 1.00 139.87 861 ASP A N 1
ATOM 5758 C CA . ASP A 1 747 ? 27.213 -23.341 -12.650 1.00 126.51 861 ASP A CA 1
ATOM 5759 C C . ASP A 1 747 ? 25.796 -23.199 -13.188 1.00 123.41 861 ASP A C 1
ATOM 5760 O O . ASP A 1 747 ? 25.567 -22.601 -14.242 1.00 125.70 861 ASP A O 1
ATOM 5765 N N . GLU A 1 748 ? 24.839 -23.752 -12.445 1.00 121.95 862 GLU A N 1
ATOM 5766 C CA . GLU A 1 748 ? 23.441 -23.746 -12.847 1.00 120.16 862 GLU A CA 1
ATOM 5767 C C . GLU A 1 748 ? 22.557 -23.344 -11.674 1.00 119.80 862 GLU A C 1
ATOM 5768 O O . GLU A 1 748 ? 22.806 -23.739 -10.531 1.00 119.11 862 GLU A O 1
ATOM 5774 N N . ALA A 1 749 ? 21.527 -22.554 -11.970 1.00 118.55 863 ALA A N 1
ATOM 5775 C CA . ALA A 1 749 ? 20.531 -22.134 -10.994 1.00 119.67 863 ALA A CA 1
ATOM 5776 C C . ALA A 1 749 ? 19.144 -22.489 -11.510 1.00 128.33 863 ALA A C 1
ATOM 5777 O O . ALA A 1 749 ? 18.849 -22.317 -12.697 1.00 134.70 863 ALA A O 1
ATOM 5779 N N . VAL A 1 750 ? 18.297 -22.989 -10.612 1.00 116.71 864 VAL A N 1
ATOM 5780 C CA . VAL A 1 750 ? 16.957 -23.452 -10.951 1.00 105.48 864 VAL A CA 1
ATOM 5781 C C . VAL A 1 750 ? 15.951 -22.688 -10.102 1.00 97.94 864 VAL A C 1
ATOM 5782 O O . VAL A 1 750 ? 16.219 -22.378 -8.936 1.00 101.30 864 VAL A O 1
ATOM 5786 N N . LEU A 1 751 ? 14.796 -22.377 -10.691 1.00 97.39 865 LEU A N 1
ATOM 5787 C CA . LEU A 1 751 ? 13.724 -21.708 -9.956 1.00 97.51 865 LEU A CA 1
ATOM 5788 C C . LEU A 1 751 ? 12.379 -22.159 -10.502 1.00 107.80 865 LEU A C 1
ATOM 5789 O O . LEU A 1 751 ? 12.068 -21.907 -11.668 1.00 109.25 865 LEU A O 1
ATOM 5794 N N . PHE A 1 752 ? 11.580 -22.816 -9.667 1.00 115.06 866 PHE A N 1
ATOM 5795 C CA . PHE A 1 752 ? 10.234 -23.220 -10.051 1.00 109.28 866 PHE A CA 1
ATOM 5796 C C . PHE A 1 752 ? 9.258 -22.091 -9.750 1.00 122.60 866 PHE A C 1
ATOM 5797 O O . PHE A 1 752 ? 9.290 -21.511 -8.660 1.00 131.31 866 PHE A O 1
ATOM 5805 N N . VAL A 1 753 ? 8.392 -21.781 -10.712 1.00 125.75 867 VAL A N 1
ATOM 5806 C CA . VAL A 1 753 ? 7.399 -20.729 -10.544 1.00 137.21 867 VAL A CA 1
ATOM 5807 C C . VAL A 1 753 ? 6.033 -21.268 -10.936 1.00 147.62 867 VAL A C 1
ATOM 5808 O O . VAL A 1 753 ? 5.916 -22.184 -11.755 1.00 137.93 867 VAL A O 1
ATOM 5812 N N . GLN A 1 754 ? 4.992 -20.696 -10.335 1.00 156.08 868 GLN A N 1
ATOM 5813 C CA . GLN A 1 754 ? 3.621 -21.067 -10.647 1.00 155.44 868 GLN A CA 1
ATOM 5814 C C . GLN A 1 754 ? 2.781 -19.802 -10.748 1.00 157.73 868 GLN A C 1
ATOM 5815 O O . GLN A 1 754 ? 3.035 -18.814 -10.054 1.00 150.84 868 GLN A O 1
ATOM 5821 N N . VAL A 1 755 ? 1.779 -19.836 -11.629 1.00 161.45 869 VAL A N 1
ATOM 5822 C CA . VAL A 1 755 ? 1.055 -18.622 -11.994 1.00 162.00 869 VAL A CA 1
ATOM 5823 C C . VAL A 1 755 ? -0.457 -18.842 -12.010 1.00 167.22 869 VAL A C 1
ATOM 5824 O O . VAL A 1 755 ? -1.040 -19.147 -13.057 1.00 169.51 869 VAL A O 1
ATOM 5828 N N . ASN A 1 756 ? -1.116 -18.664 -10.838 1.00 164.81 870 ASN A N 1
ATOM 5829 C CA . ASN A 1 756 ? -2.584 -18.755 -10.716 1.00 167.01 870 ASN A CA 1
ATOM 5830 C C . ASN A 1 756 ? -3.020 -17.805 -9.590 1.00 174.34 870 ASN A C 1
ATOM 5831 O O . ASN A 1 756 ? -3.335 -18.229 -8.475 1.00 169.09 870 ASN A O 1
ATOM 5836 N N . SER A 1 757 ? -3.048 -16.508 -9.909 1.00 184.10 871 SER A N 1
ATOM 5837 C CA . SER A 1 757 ? -3.322 -15.415 -8.971 1.00 190.23 871 SER A CA 1
ATOM 5838 C C . SER A 1 757 ? -4.768 -15.369 -8.463 1.00 180.18 871 SER A C 1
ATOM 5839 O O . SER A 1 757 ? -4.975 -15.304 -7.242 1.00 164.25 871 SER A O 1
ATOM 5842 N N . PRO A 1 758 ? -5.801 -15.390 -9.347 1.00 168.35 872 PRO A N 1
ATOM 5843 C CA . PRO A 1 758 ? -7.178 -15.178 -8.867 1.00 139.69 872 PRO A CA 1
ATOM 5844 C C . PRO A 1 758 ? -7.954 -16.464 -8.641 1.00 133.26 872 PRO A C 1
ATOM 5845 O O . PRO A 1 758 ? -7.977 -17.359 -9.490 1.00 133.53 872 PRO A O 1
ATOM 5849 N N . LEU A 1 759 ? -8.605 -16.548 -7.484 1.00 129.80 873 LEU A N 1
ATOM 5850 C CA . LEU A 1 759 ? -9.541 -17.618 -7.170 1.00 122.05 873 LEU A CA 1
ATOM 5851 C C . LEU A 1 759 ? -10.904 -17.006 -6.887 1.00 136.27 873 LEU A C 1
ATOM 5852 O O . LEU A 1 759 ? -11.015 -16.069 -6.088 1.00 140.93 873 LEU A O 1
ATOM 5857 N N . GLN A 1 760 ? -11.935 -17.537 -7.539 1.00 133.51 874 GLN A N 1
ATOM 5858 C CA . GLN A 1 760 ? -13.276 -16.946 -7.463 1.00 124.91 874 GLN A CA 1
ATOM 5859 C C . GLN A 1 760 ? -14.090 -17.598 -6.349 1.00 126.78 874 GLN A C 1
ATOM 5860 O O . GLN A 1 760 ? -14.327 -16.988 -5.303 1.00 123.25 874 GLN A O 1
ATOM 5866 N N . ALA A 1 761 ? -14.519 -18.838 -6.562 1.00 128.35 875 ALA A N 1
ATOM 5867 C CA . ALA A 1 761 ? -15.377 -19.510 -5.600 1.00 129.66 875 ALA A CA 1
ATOM 5868 C C . ALA A 1 761 ? -15.045 -20.993 -5.573 1.00 121.46 875 ALA A C 1
ATOM 5869 O O . ALA A 1 761 ? -14.413 -21.525 -6.490 1.00 120.42 875 ALA A O 1
ATOM 5871 N N . LEU A 1 762 ? -15.472 -21.652 -4.497 1.00 113.79 876 LEU A N 1
ATOM 5872 C CA . LEU A 1 762 ? -15.362 -23.097 -4.356 1.00 114.30 876 LEU A CA 1
ATOM 5873 C C . LEU A 1 762 ? -16.674 -23.649 -3.813 1.00 118.83 876 LEU A C 1
ATOM 5874 O O . LEU A 1 762 ? -17.538 -22.907 -3.336 1.00 118.07 876 LEU A O 1
ATOM 5879 N N . TYR A 1 763 ? -16.821 -24.969 -3.895 1.00 118.30 877 TYR A N 1
ATOM 5880 C CA . TYR A 1 763 ? -17.990 -25.633 -3.333 1.00 111.16 877 TYR A CA 1
ATOM 5881 C C . TYR A 1 763 ? -17.645 -27.084 -3.031 1.00 108.62 877 TYR A C 1
ATOM 5882 O O . TYR A 1 763 ? -17.029 -27.766 -3.852 1.00 117.09 877 TYR A O 1
ATOM 5891 N N . LEU A 1 764 ? -18.054 -27.551 -1.857 1.00 103.13 878 LEU A N 1
ATOM 5892 C CA . LEU A 1 764 ? -17.831 -28.935 -1.461 1.00 96.55 878 LEU A CA 1
ATOM 5893 C C . LEU A 1 764 ? -19.055 -29.765 -1.825 1.00 104.63 878 LEU A C 1
ATOM 5894 O O . LEU A 1 764 ? -20.150 -29.525 -1.305 1.00 124.56 878 LEU A O 1
ATOM 5899 N N . GLU A 1 765 ? -18.873 -30.736 -2.716 1.00 104.10 879 GLU A N 1
ATOM 5900 C CA . GLU A 1 765 ? -19.951 -31.611 -3.151 1.00 114.67 879 GLU A CA 1
ATOM 5901 C C . GLU A 1 765 ? -19.846 -32.940 -2.410 1.00 115.41 879 GLU A C 1
ATOM 5902 O O . GLU A 1 765 ? -18.817 -33.631 -2.490 1.00 124.95 879 GLU A O 1
ATOM 5908 N N . VAL A 1 766 ? -20.915 -33.283 -1.695 1.00 116.94 880 VAL A N 1
ATOM 5909 C CA . VAL A 1 766 ? -20.986 -34.494 -0.888 1.00 129.93 880 VAL A CA 1
ATOM 5910 C C . VAL A 1 766 ? -22.457 -34.795 -0.630 1.00 138.76 880 VAL A C 1
ATOM 5911 O O . VAL A 1 766 ? -23.256 -33.888 -0.382 1.00 134.62 880 VAL A O 1
ATOM 5915 N N . VAL A 1 767 ? -22.810 -36.074 -0.704 1.00 132.14 881 VAL A N 1
ATOM 5916 C CA . VAL A 1 767 ? -24.195 -36.499 -0.456 1.00 114.86 881 VAL A CA 1
ATOM 5917 C C . VAL A 1 767 ? -24.556 -36.213 0.998 1.00 125.72 881 VAL A C 1
ATOM 5918 O O . VAL A 1 767 ? -23.702 -36.380 1.888 1.00 135.56 881 VAL A O 1
ATOM 5922 N N . PRO A 1 768 ? -25.778 -35.756 1.292 1.00 127.10 882 PRO A N 1
ATOM 5923 C CA . PRO A 1 768 ? -26.128 -35.454 2.691 1.00 124.90 882 PRO A CA 1
ATOM 5924 C C . PRO A 1 768 ? -26.217 -36.673 3.597 1.00 122.62 882 PRO A C 1
ATOM 5925 O O . PRO A 1 768 ? -26.192 -36.503 4.822 1.00 116.52 882 PRO A O 1
ATOM 5929 N N . VAL A 1 769 ? -26.319 -37.884 3.056 1.00 124.71 883 VAL A N 1
ATOM 5930 C CA . VAL A 1 769 ? -26.567 -39.060 3.884 1.00 117.37 883 VAL A CA 1
ATOM 5931 C C . VAL A 1 769 ? -25.934 -40.283 3.232 1.00 120.62 883 VAL A C 1
ATOM 5932 O O . VAL A 1 769 ? -25.996 -40.457 2.011 1.00 109.07 883 VAL A O 1
ATOM 5936 N N . ILE A 1 770 ? -25.315 -41.124 4.061 1.00 124.83 884 ILE A N 1
ATOM 5937 C CA . ILE A 1 770 ? -24.848 -42.441 3.640 1.00 132.17 884 ILE A CA 1
ATOM 5938 C C . ILE A 1 770 ? -24.622 -43.262 4.901 1.00 132.27 884 ILE A C 1
ATOM 5939 O O . ILE A 1 770 ? -24.459 -42.717 5.993 1.00 129.23 884 ILE A O 1
ATOM 5944 N N . GLY A 1 771 ? -24.624 -44.586 4.753 1.00 135.52 885 GLY A N 1
ATOM 5945 C CA . GLY A 1 771 ? -24.462 -45.474 5.883 1.00 141.83 885 GLY A CA 1
ATOM 5946 C C . GLY A 1 771 ? -23.026 -45.563 6.362 1.00 164.01 885 GLY A C 1
ATOM 5947 O O . GLY A 1 771 ? -22.100 -44.990 5.788 1.00 161.06 885 GLY A O 1
ATOM 5948 N N . VAL A 1 772 ? -22.846 -46.311 7.456 1.00 176.01 886 VAL A N 1
ATOM 5949 C CA . VAL A 1 772 ? -21.510 -46.503 8.012 1.00 172.19 886 VAL A CA 1
ATOM 5950 C C . VAL A 1 772 ? -20.699 -47.432 7.114 1.00 172.52 886 VAL A C 1
ATOM 5951 O O . VAL A 1 772 ? -21.237 -48.244 6.350 1.00 169.12 886 VAL A O 1
ATOM 5955 N N . ASN A 1 773 ? -19.374 -47.298 7.208 1.00 175.74 887 ASN A N 1
ATOM 5956 C CA . ASN A 1 773 ? -18.425 -48.153 6.490 1.00 175.29 887 ASN A CA 1
ATOM 5957 C C . ASN A 1 773 ? -18.614 -48.077 4.976 1.00 178.42 887 ASN A C 1
ATOM 5958 O O . ASN A 1 773 ? -18.274 -49.013 4.249 1.00 184.12 887 ASN A O 1
ATOM 5963 N N . GLN A 1 774 ? -19.152 -46.963 4.488 1.00 178.96 888 GLN A N 1
ATOM 5964 C CA . GLN A 1 774 ? -19.362 -46.743 3.065 1.00 177.27 888 GLN A CA 1
ATOM 5965 C C . GLN A 1 774 ? -18.360 -45.718 2.554 1.00 160.86 888 GLN A C 1
ATOM 5966 O O . GLN A 1 774 ? -18.082 -44.720 3.226 1.00 152.23 888 GLN A O 1
ATOM 5972 N N . GLU A 1 775 ? -17.816 -45.966 1.365 1.00 153.93 889 GLU A N 1
ATOM 5973 C CA . GLU A 1 775 ? -16.844 -45.050 0.787 1.00 146.85 889 GLU A CA 1
ATOM 5974 C C . GLU A 1 775 ? -17.546 -43.817 0.233 1.00 148.91 889 GLU A C 1
ATOM 5975 O O . GLU A 1 775 ? -18.485 -43.920 -0.563 1.00 142.57 889 GLU A O 1
ATOM 5981 N N . VAL A 1 776 ? -17.088 -42.653 0.677 1.00 149.86 890 VAL A N 1
ATOM 5982 C CA . VAL A 1 776 ? -17.612 -41.360 0.267 1.00 143.49 890 VAL A CA 1
ATOM 5983 C C . VAL A 1 776 ? -16.652 -40.761 -0.747 1.00 144.46 890 VAL A C 1
ATOM 5984 O O . VAL A 1 776 ? -15.431 -40.730 -0.519 1.00 144.64 890 VAL A O 1
ATOM 5988 N N . ASN A 1 777 ? -17.217 -40.288 -1.860 1.00 142.30 891 ASN A N 1
ATOM 5989 C CA . ASN A 1 777 ? -16.481 -39.768 -3.010 1.00 143.71 891 ASN A CA 1
ATOM 5990 C C . ASN A 1 777 ? -16.555 -38.239 -2.993 1.00 126.84 891 ASN A C 1
ATOM 5991 O O . ASN A 1 777 ? -17.160 -37.600 -3.855 1.00 125.94 891 ASN A O 1
ATOM 5996 N N . LEU A 1 778 ? -15.921 -37.660 -1.972 1.00 126.99 892 LEU A N 1
ATOM 5997 C CA . LEU A 1 778 ? -15.987 -36.218 -1.753 1.00 118.83 892 LEU A CA 1
ATOM 5998 C C . LEU A 1 778 ? -15.372 -35.466 -2.924 1.00 113.41 892 LEU A C 1
ATOM 5999 O O . LEU A 1 778 ? -14.299 -35.828 -3.413 1.00 114.94 892 LEU A O 1
ATOM 6004 N N . THR A 1 779 ? -16.040 -34.396 -3.363 1.00 117.19 893 THR A N 1
ATOM 6005 C CA . THR A 1 779 ? -15.546 -33.591 -4.472 1.00 117.16 893 THR A CA 1
ATOM 6006 C C . THR A 1 779 ? -15.389 -32.143 -4.032 1.00 112.92 893 THR A C 1
ATOM 6007 O O . THR A 1 779 ? -16.217 -31.619 -3.285 1.00 113.93 893 THR A O 1
ATOM 6011 N N . ALA A 1 780 ? -14.320 -31.500 -4.491 1.00 112.44 894 ALA A N 1
ATOM 6012 C CA . ALA A 1 780 ? -14.060 -30.091 -4.208 1.00 113.41 894 ALA A CA 1
ATOM 6013 C C . ALA A 1 780 ? -14.088 -29.339 -5.534 1.00 116.42 894 ALA A C 1
ATOM 6014 O O . ALA A 1 780 ? -13.073 -29.246 -6.229 1.00 112.67 894 ALA A O 1
ATOM 6016 N N . VAL A 1 781 ? -15.259 -28.810 -5.890 1.00 117.92 895 VAL A N 1
ATOM 6017 C CA . VAL A 1 781 ? -15.392 -28.038 -7.117 1.00 117.79 895 VAL A CA 1
ATOM 6018 C C . VAL A 1 781 ? -14.731 -26.682 -6.926 1.00 116.63 895 VAL A C 1
ATOM 6019 O O . VAL A 1 781 ? -14.999 -25.977 -5.943 1.00 116.92 895 VAL A O 1
ATOM 6023 N N . LEU A 1 782 ? -13.868 -26.307 -7.868 1.00 122.37 896 LEU A N 1
ATOM 6024 C CA . LEU A 1 782 ? -13.130 -25.055 -7.796 1.00 130.48 896 LEU A CA 1
ATOM 6025 C C . LEU A 1 782 ? -13.054 -24.432 -9.183 1.00 145.57 896 LEU A C 1
ATOM 6026 O O . LEU A 1 782 ? -13.091 -25.137 -10.195 1.00 157.00 896 LEU A O 1
ATOM 6031 N N . LEU A 1 783 ? -12.955 -23.101 -9.208 1.00 135.93 897 LEU A N 1
ATOM 6032 C CA . LEU A 1 783 ? -12.841 -22.275 -10.419 1.00 129.44 897 LEU A CA 1
ATOM 6033 C C . LEU A 1 783 ? -12.324 -22.980 -11.678 1.00 129.96 897 LEU A C 1
ATOM 6034 O O . LEU A 1 783 ? -11.168 -23.398 -11.747 1.00 127.43 897 LEU A O 1
ATOM 6039 N N . ASN A 1 786 ? -9.767 -25.013 -12.916 1.00 122.76 900 ASN A N 1
ATOM 6040 C CA . ASN A 1 786 ? -8.336 -24.884 -12.666 1.00 149.96 900 ASN A CA 1
ATOM 6041 C C . ASN A 1 786 ? -7.586 -26.144 -13.081 1.00 163.35 900 ASN A C 1
ATOM 6042 O O . ASN A 1 786 ? -8.128 -27.246 -12.995 1.00 167.13 900 ASN A O 1
ATOM 6047 N N . PRO A 1 787 ? -6.332 -25.983 -13.526 1.00 163.23 901 PRO A N 1
ATOM 6048 C CA . PRO A 1 787 ? -5.567 -27.141 -14.006 1.00 163.38 901 PRO A CA 1
ATOM 6049 C C . PRO A 1 787 ? -5.125 -28.064 -12.883 1.00 162.54 901 PRO A C 1
ATOM 6050 O O . PRO A 1 787 ? -5.660 -28.011 -11.770 1.00 151.76 901 PRO A O 1
ATOM 6054 N N . ASN A 1 788 ? -4.137 -28.914 -13.165 1.00 177.41 902 ASN A N 1
ATOM 6055 C CA . ASN A 1 788 ? -3.620 -29.822 -12.151 1.00 171.99 902 ASN A CA 1
ATOM 6056 C C . ASN A 1 788 ? -2.889 -29.093 -11.030 1.00 153.17 902 ASN A C 1
ATOM 6057 O O . ASN A 1 788 ? -2.577 -29.717 -10.010 1.00 149.04 902 ASN A O 1
ATOM 6062 N N . LEU A 1 789 ? -2.616 -27.799 -11.193 1.00 147.89 903 LEU A N 1
ATOM 6063 C CA . LEU A 1 789 ? -2.039 -26.967 -10.137 1.00 149.34 903 LEU A CA 1
ATOM 6064 C C . LEU A 1 789 ? -3.169 -26.519 -9.217 1.00 164.23 903 LEU A C 1
ATOM 6065 O O . LEU A 1 789 ? -3.812 -25.490 -9.433 1.00 166.24 903 LEU A O 1
ATOM 6070 N N . THR A 1 790 ? -3.423 -27.315 -8.179 1.00 169.01 904 THR A N 1
ATOM 6071 C CA . THR A 1 790 ? -4.471 -27.024 -7.208 1.00 156.26 904 THR A CA 1
ATOM 6072 C C . THR A 1 790 ? -4.017 -27.509 -5.840 1.00 144.45 904 THR A C 1
ATOM 6073 O O . THR A 1 790 ? -3.533 -28.637 -5.713 1.00 149.40 904 THR A O 1
ATOM 6077 N N . VAL A 1 791 ? -4.173 -26.664 -4.825 1.00 135.36 905 VAL A N 1
ATOM 6078 C CA . VAL A 1 791 ? -3.802 -26.993 -3.453 1.00 128.71 905 VAL A CA 1
ATOM 6079 C C . VAL A 1 791 ? -5.083 -27.196 -2.657 1.00 127.19 905 VAL A C 1
ATOM 6080 O O . VAL A 1 791 ? -5.923 -26.291 -2.582 1.00 135.68 905 VAL A O 1
ATOM 6084 N N . PHE A 1 792 ? -5.233 -28.376 -2.055 1.00 127.67 906 PHE A N 1
ATOM 6085 C CA . PHE A 1 792 ? -6.454 -28.734 -1.341 1.00 123.06 906 PHE A CA 1
ATOM 6086 C C . PHE A 1 792 ? -6.115 -29.275 0.040 1.00 117.34 906 PHE A C 1
ATOM 6087 O O . PHE A 1 792 ? -5.441 -30.304 0.157 1.00 125.03 906 PHE A O 1
ATOM 6095 N N . TYR A 1 793 ? -6.589 -28.581 1.074 1.00 104.06 907 TYR A N 1
ATOM 6096 C CA . TYR A 1 793 ? -6.551 -29.053 2.451 1.00 101.71 907 TYR A CA 1
ATOM 6097 C C . TYR A 1 793 ? -7.898 -29.682 2.785 1.00 110.15 907 TYR A C 1
ATOM 6098 O O . TYR A 1 793 ? -8.946 -29.067 2.559 1.00 109.86 907 TYR A O 1
ATOM 6107 N N . TRP A 1 794 ? -7.869 -30.894 3.331 1.00 113.04 908 TRP A N 1
ATOM 6108 C CA . TRP A 1 794 ? -9.079 -31.652 3.630 1.00 106.04 908 TRP A CA 1
ATOM 6109 C C . TRP A 1 794 ? -9.163 -31.909 5.127 1.00 112.82 908 TRP A C 1
ATOM 6110 O O . TRP A 1 794 ? -8.302 -32.591 5.693 1.00 116.16 908 TRP A O 1
ATOM 6121 N N . TRP A 1 795 ? -10.200 -31.364 5.763 1.00 118.96 909 TRP A N 1
ATOM 6122 C CA . TRP A 1 795 ? -10.488 -31.589 7.176 1.00 118.02 909 TRP A CA 1
ATOM 6123 C C . TRP A 1 795 ? -11.668 -32.554 7.226 1.00 117.72 909 TRP A C 1
ATOM 6124 O O . TRP A 1 795 ? -12.827 -32.143 7.111 1.00 119.01 909 TRP A O 1
ATOM 6135 N N . ILE A 1 796 ? -11.366 -33.844 7.376 1.00 117.95 910 ILE A N 1
ATOM 6136 C CA . ILE A 1 796 ? -12.394 -34.869 7.243 1.00 126.54 910 ILE A CA 1
ATOM 6137 C C . ILE A 1 796 ? -13.259 -34.945 8.495 1.00 139.55 910 ILE A C 1
ATOM 6138 O O . ILE A 1 796 ? -14.486 -35.066 8.406 1.00 148.00 910 ILE A O 1
ATOM 6143 N N . GLY A 1 797 ? -12.652 -34.872 9.672 1.00 132.09 911 GLY A N 1
ATOM 6144 C CA . GLY A 1 797 ? -13.382 -35.017 10.925 1.00 136.57 911 GLY A CA 1
ATOM 6145 C C . GLY A 1 797 ? -12.779 -34.208 12.038 1.00 145.97 911 GLY A C 1
ATOM 6146 O O . GLY A 1 797 ? -12.346 -33.065 11.831 1.00 137.80 911 GLY A O 1
ATOM 6147 N N . HIS A 1 798 ? -12.744 -34.799 13.235 1.00 156.06 912 HIS A N 1
ATOM 6148 C CA . HIS A 1 798 ? -12.300 -34.079 14.424 1.00 153.12 912 HIS A CA 1
ATOM 6149 C C . HIS A 1 798 ? -10.809 -33.767 14.371 1.00 148.95 912 HIS A C 1
ATOM 6150 O O . HIS A 1 798 ? -10.376 -32.713 14.853 1.00 143.30 912 HIS A O 1
ATOM 6157 N N . SER A 1 799 ? -10.012 -34.668 13.798 1.00 149.56 913 SER A N 1
ATOM 6158 C CA . SER A 1 799 ? -8.564 -34.501 13.800 1.00 144.05 913 SER A CA 1
ATOM 6159 C C . SER A 1 799 ? -8.163 -33.240 13.046 1.00 135.83 913 SER A C 1
ATOM 6160 O O . SER A 1 799 ? -8.682 -32.947 11.966 1.00 142.49 913 SER A O 1
ATOM 6163 N N . LEU A 1 800 ? -7.225 -32.491 13.629 1.00 131.22 914 LEU A N 1
ATOM 6164 C CA . LEU A 1 800 ? -6.812 -31.224 13.035 1.00 133.09 914 LEU A CA 1
ATOM 6165 C C . LEU A 1 800 ? -6.038 -31.443 11.742 1.00 126.73 914 LEU A C 1
ATOM 6166 O O . LEU A 1 800 ? -6.283 -30.763 10.741 1.00 122.37 914 LEU A O 1
ATOM 6171 N N . GLN A 1 801 ? -5.098 -32.390 11.747 1.00 133.79 915 GLN A N 1
ATOM 6172 C CA . GLN A 1 801 ? -4.186 -32.635 10.633 1.00 141.12 915 GLN A CA 1
ATOM 6173 C C . GLN A 1 801 ? -4.940 -32.810 9.319 1.00 139.89 915 GLN A C 1
ATOM 6174 O O . GLN A 1 801 ? -5.647 -33.809 9.133 1.00 144.75 915 GLN A O 1
ATOM 6180 N N . PRO A 1 802 ? -4.817 -31.863 8.392 1.00 133.16 916 PRO A N 1
ATOM 6181 C CA . PRO A 1 802 ? -5.537 -31.959 7.121 1.00 120.80 916 PRO A CA 1
ATOM 6182 C C . PRO A 1 802 ? -4.791 -32.785 6.088 1.00 106.97 916 PRO A C 1
ATOM 6183 O O . PRO A 1 802 ? -3.562 -32.877 6.084 1.00 120.93 916 PRO A O 1
ATOM 6187 N N . LEU A 1 803 ? -5.565 -33.395 5.197 1.00 96.30 917 LEU A N 1
ATOM 6188 C CA . LEU A 1 803 ? -4.993 -34.135 4.083 1.00 110.12 917 LEU A CA 1
ATOM 6189 C C . LEU A 1 803 ? -4.668 -33.186 2.938 1.00 123.94 917 LEU A C 1
ATOM 6190 O O . LEU A 1 803 ? -5.403 -32.231 2.677 1.00 128.75 917 LEU A O 1
ATOM 6195 N N . LEU A 1 804 ? -3.555 -33.449 2.261 1.00 130.09 918 LEU A N 1
ATOM 6196 C CA . LEU A 1 804 ? -3.118 -32.645 1.129 1.00 126.95 918 LEU A CA 1
ATOM 6197 C C . LEU A 1 804 ? -3.531 -33.324 -0.169 1.00 122.25 918 LEU A C 1
ATOM 6198 O O . LEU A 1 804 ? -3.409 -34.544 -0.309 1.00 125.10 918 LEU A O 1
ATOM 6203 N N . SER A 1 805 ? -4.028 -32.532 -1.117 1.00 117.94 919 SER A N 1
ATOM 6204 C CA . SER A 1 805 ? -4.469 -33.104 -2.380 1.00 121.40 919 SER A CA 1
ATOM 6205 C C . SER A 1 805 ? -4.291 -32.101 -3.510 1.00 134.80 919 SER A C 1
ATOM 6206 O O . SER A 1 805 ? -4.533 -30.903 -3.336 1.00 135.70 919 SER A O 1
ATOM 6209 N N . LEU A 1 806 ? -3.855 -32.609 -4.664 1.00 128.50 920 LEU A N 1
ATOM 6210 C CA . LEU A 1 806 ? -3.880 -31.863 -5.914 1.00 131.02 920 LEU A CA 1
ATOM 6211 C C . LEU A 1 806 ? -5.122 -32.161 -6.743 1.00 134.68 920 LEU A C 1
ATOM 6212 O O . LEU A 1 806 ? -5.409 -31.422 -7.691 1.00 143.24 920 LEU A O 1
ATOM 6217 N N . ASP A 1 807 ? -5.857 -33.217 -6.409 1.00 137.88 921 ASP A N 1
ATOM 6218 C CA . ASP A 1 807 ? -7.040 -33.639 -7.142 1.00 144.56 921 ASP A CA 1
ATOM 6219 C C . ASP A 1 807 ? -8.308 -33.131 -6.465 1.00 142.55 921 ASP A C 1
ATOM 6220 O O . ASP A 1 807 ? -8.340 -32.872 -5.259 1.00 137.72 921 ASP A O 1
ATOM 6225 N N . ASN A 1 808 ? -9.368 -33.006 -7.266 1.00 136.09 922 ASN A N 1
ATOM 6226 C CA . ASN A 1 808 ? -10.635 -32.500 -6.751 1.00 121.62 922 ASN A CA 1
ATOM 6227 C C . ASN A 1 808 ? -11.244 -33.444 -5.723 1.00 131.63 922 ASN A C 1
ATOM 6228 O O . ASN A 1 808 ? -11.791 -32.995 -4.709 1.00 132.19 922 ASN A O 1
ATOM 6233 N N . SER A 1 809 ? -11.164 -34.747 -5.964 1.00 135.21 923 SER A N 1
ATOM 6234 C CA . SER A 1 809 ? -11.924 -35.722 -5.200 1.00 118.63 923 SER A CA 1
ATOM 6235 C C . SER A 1 809 ? -11.029 -36.515 -4.256 1.00 109.99 923 SER A C 1
ATOM 6236 O O . SER A 1 809 ? -9.836 -36.709 -4.508 1.00 112.48 923 SER A O 1
ATOM 6239 N N . VAL A 1 810 ? -11.635 -36.961 -3.156 1.00 119.80 924 VAL A N 1
ATOM 6240 C CA . VAL A 1 810 ? -11.032 -37.912 -2.232 1.00 125.31 924 VAL A CA 1
ATOM 6241 C C . VAL A 1 810 ? -12.072 -38.972 -1.896 1.00 132.42 924 VAL A C 1
ATOM 6242 O O . VAL A 1 810 ? -13.272 -38.790 -2.110 1.00 132.72 924 VAL A O 1
ATOM 6246 N N . THR A 1 811 ? -11.596 -40.099 -1.371 1.00 134.62 925 THR A N 1
ATOM 6247 C CA . THR A 1 811 ? -12.456 -41.227 -1.033 1.00 135.01 925 THR A CA 1
ATOM 6248 C C . THR A 1 811 ? -12.147 -41.662 0.390 1.00 141.22 925 THR A C 1
ATOM 6249 O O . THR A 1 811 ? -11.016 -42.062 0.685 1.00 148.31 925 THR A O 1
ATOM 6253 N N . THR A 1 812 ? -13.146 -41.589 1.269 1.00 136.74 926 THR A N 1
ATOM 6254 C CA . THR A 1 812 ? -12.917 -41.905 2.679 1.00 135.26 926 THR A CA 1
ATOM 6255 C C . THR A 1 812 ? -14.063 -42.756 3.215 1.00 147.46 926 THR A C 1
ATOM 6256 O O . THR A 1 812 ? -15.007 -43.082 2.499 1.00 150.19 926 THR A O 1
ATOM 6260 N N . LYS A 1 813 ? -13.972 -43.135 4.488 1.00 150.17 927 LYS A N 1
ATOM 6261 C CA . LYS A 1 813 ? -15.004 -43.931 5.141 1.00 140.62 927 LYS A CA 1
ATOM 6262 C C . LYS A 1 813 ? -15.329 -43.334 6.504 1.00 143.73 927 LYS A C 1
ATOM 6263 O O . LYS A 1 813 ? -14.658 -42.415 6.984 1.00 142.61 927 LYS A O 1
ATOM 6269 N N . PHE A 1 814 ? -16.376 -43.872 7.130 1.00 152.68 928 PHE A N 1
ATOM 6270 C CA . PHE A 1 814 ? -16.788 -43.466 8.472 1.00 163.38 928 PHE A CA 1
ATOM 6271 C C . PHE A 1 814 ? -17.139 -44.716 9.266 1.00 159.52 928 PHE A C 1
ATOM 6272 O O . PHE A 1 814 ? -18.109 -45.408 8.939 1.00 157.39 928 PHE A O 1
ATOM 6280 N N . THR A 1 815 ? -16.359 -45.004 10.309 1.00 157.34 929 THR A N 1
ATOM 6281 C CA . THR A 1 815 ? -16.672 -46.135 11.174 1.00 162.61 929 THR A CA 1
ATOM 6282 C C . THR A 1 815 ? -17.777 -45.800 12.167 1.00 172.84 929 THR A C 1
ATOM 6283 O O . THR A 1 815 ? -18.536 -46.690 12.568 1.00 167.67 929 THR A O 1
ATOM 6287 N N . ASP A 1 816 ? -17.884 -44.538 12.568 1.00 176.81 930 ASP A N 1
ATOM 6288 C CA . ASP A 1 816 ? -18.908 -44.084 13.495 1.00 173.90 930 ASP A CA 1
ATOM 6289 C C . ASP A 1 816 ? -20.057 -43.424 12.740 1.00 165.31 930 ASP A C 1
ATOM 6290 O O . ASP A 1 816 ? -19.930 -43.038 11.575 1.00 159.85 930 ASP A O 1
ATOM 6295 N N . ALA A 1 817 ? -21.187 -43.298 13.426 1.00 145.01 931 ALA A N 1
ATOM 6296 C CA . ALA A 1 817 ? -22.399 -42.711 12.877 1.00 136.77 931 ALA A CA 1
ATOM 6297 C C . ALA A 1 817 ? -22.619 -41.322 13.471 1.00 138.80 931 ALA A C 1
ATOM 6298 O O . ALA A 1 817 ? -21.818 -40.826 14.269 1.00 143.66 931 ALA A O 1
ATOM 6300 N N . GLY A 1 818 ? -23.720 -40.689 13.068 1.00 136.95 932 GLY A N 1
ATOM 6301 C CA . GLY A 1 818 ? -24.059 -39.379 13.593 1.00 134.63 932 GLY A CA 1
ATOM 6302 C C . GLY A 1 818 ? -23.917 -38.256 12.585 1.00 138.46 932 GLY A C 1
ATOM 6303 O O . GLY A 1 818 ? -24.337 -38.396 11.434 1.00 129.77 932 GLY A O 1
ATOM 6304 N N . ASP A 1 819 ? -23.335 -37.135 13.002 1.00 140.38 933 ASP A N 1
ATOM 6305 C CA . ASP A 1 819 ? -23.105 -35.992 12.128 1.00 136.06 933 ASP A CA 1
ATOM 6306 C C . ASP A 1 819 ? -21.610 -35.746 12.003 1.00 138.05 933 ASP A C 1
ATOM 6307 O O . ASP A 1 819 ? -20.896 -35.702 13.011 1.00 135.90 933 ASP A O 1
ATOM 6312 N N . VAL A 1 820 ? -21.140 -35.586 10.768 1.00 134.16 934 VAL A N 1
ATOM 6313 C CA . VAL A 1 820 ? -19.725 -35.386 10.477 1.00 134.78 934 VAL A CA 1
ATOM 6314 C C . VAL A 1 820 ? -19.555 -34.042 9.785 1.00 114.22 934 VAL A C 1
ATOM 6315 O O . VAL A 1 820 ? -20.277 -33.734 8.828 1.00 114.85 934 VAL A O 1
ATOM 6319 N N . ARG A 1 821 ? -18.610 -33.244 10.281 1.00 114.65 935 ARG A N 1
ATOM 6320 C CA . ARG A 1 821 ? -18.207 -32.000 9.637 1.00 115.63 935 ARG A CA 1
ATOM 6321 C C . ARG A 1 821 ? -17.110 -32.308 8.626 1.00 124.73 935 ARG A C 1
ATOM 6322 O O . ARG A 1 821 ? -16.064 -32.857 8.989 1.00 134.59 935 ARG A O 1
ATOM 6330 N N . VAL A 1 822 ? -17.340 -31.948 7.368 1.00 115.60 936 VAL A N 1
ATOM 6331 C CA . VAL A 1 822 ? -16.374 -32.135 6.295 1.00 106.79 936 VAL A CA 1
ATOM 6332 C C . VAL A 1 822 ? -16.044 -30.757 5.745 1.00 103.25 936 VAL A C 1
ATOM 6333 O O . VAL A 1 822 ? -16.937 -30.049 5.265 1.00 102.19 936 VAL A O 1
ATOM 6337 N N . THR A 1 823 ? -14.775 -30.370 5.822 1.00 102.73 937 THR A N 1
ATOM 6338 C CA . THR A 1 823 ? -14.339 -29.050 5.392 1.00 103.65 937 THR A CA 1
ATOM 6339 C C . THR A 1 823 ? -13.251 -29.186 4.336 1.00 107.07 937 THR A C 1
ATOM 6340 O O . THR A 1 823 ? -12.405 -30.082 4.415 1.00 111.04 937 THR A O 1
ATOM 6344 N N . VAL A 1 824 ? -13.276 -28.303 3.341 1.00 106.65 938 VAL A N 1
ATOM 6345 C CA . VAL A 1 824 ? -12.250 -28.275 2.307 1.00 100.81 938 VAL A CA 1
ATOM 6346 C C . VAL A 1 824 ? -11.786 -26.838 2.118 1.00 103.17 938 VAL A C 1
ATOM 6347 O O . VAL A 1 824 ? -12.598 -25.905 2.083 1.00 108.64 938 VAL A O 1
ATOM 6351 N N . GLN A 1 825 ? -10.471 -26.661 2.016 1.00 98.54 939 GLN A N 1
ATOM 6352 C CA . GLN A 1 825 ? -9.858 -25.354 1.845 1.00 106.62 939 GLN A CA 1
ATOM 6353 C C . GLN A 1 825 ? -8.976 -25.377 0.606 1.00 108.91 939 GLN A C 1
ATOM 6354 O O . GLN A 1 825 ? -8.251 -26.346 0.366 1.00 108.85 939 GLN A O 1
ATOM 6360 N N . ALA A 1 826 ? -9.050 -24.312 -0.184 1.00 110.32 940 ALA A N 1
ATOM 6361 C CA . ALA A 1 826 ? -8.303 -24.194 -1.428 1.00 126.89 940 ALA A CA 1
ATOM 6362 C C . ALA A 1 826 ? -7.472 -22.920 -1.401 1.00 133.32 940 ALA A C 1
ATOM 6363 O O . ALA A 1 826 ? -8.000 -21.835 -1.135 1.00 128.79 940 ALA A O 1
ATOM 6365 N N . ALA A 1 827 ? -6.167 -23.057 -1.682 1.00 136.97 941 ALA A N 1
ATOM 6366 C CA . ALA A 1 827 ? -5.239 -21.933 -1.714 1.00 140.39 941 ALA A CA 1
ATOM 6367 C C . ALA A 1 827 ? -4.220 -22.174 -2.834 1.00 153.32 941 ALA A C 1
ATOM 6368 O O . ALA A 1 827 ? -3.036 -22.411 -2.602 1.00 161.52 941 ALA A O 1
ATOM 6370 N N . CYS A 1 828 ? -4.696 -22.110 -4.081 1.00 163.10 942 CYS A N 1
ATOM 6371 C CA . CYS A 1 828 ? -3.810 -22.296 -5.226 1.00 163.37 942 CYS A CA 1
ATOM 6372 C C . CYS A 1 828 ? -2.819 -21.145 -5.346 1.00 158.66 942 CYS A C 1
ATOM 6373 O O . CYS A 1 828 ? -1.603 -21.361 -5.413 1.00 157.34 942 CYS A O 1
ATOM 6376 N N . GLY A 1 829 ? -3.320 -19.913 -5.377 1.00 147.59 943 GLY A N 1
ATOM 6377 C CA . GLY A 1 829 ? -2.460 -18.748 -5.414 1.00 139.85 943 GLY A CA 1
ATOM 6378 C C . GLY A 1 829 ? -2.262 -18.138 -4.042 1.00 149.01 943 GLY A C 1
ATOM 6379 O O . GLY A 1 829 ? -1.899 -18.839 -3.092 1.00 146.41 943 GLY A O 1
ATOM 6380 N N . ASN A 1 830 ? -2.497 -16.831 -3.924 1.00 154.51 944 ASN A N 1
ATOM 6381 C CA . ASN A 1 830 ? -2.407 -16.127 -2.651 1.00 163.34 944 ASN A CA 1
ATOM 6382 C C . ASN A 1 830 ? -3.783 -15.811 -2.075 1.00 152.08 944 ASN A C 1
ATOM 6383 O O . ASN A 1 830 ? -3.953 -14.810 -1.370 1.00 149.73 944 ASN A O 1
ATOM 6388 N N . SER A 1 831 ? -4.775 -16.645 -2.370 1.00 150.14 945 SER A N 1
ATOM 6389 C CA . SER A 1 831 ? -6.122 -16.475 -1.854 1.00 163.84 945 SER A CA 1
ATOM 6390 C C . SER A 1 831 ? -6.570 -17.769 -1.190 1.00 159.01 945 SER A C 1
ATOM 6391 O O . SER A 1 831 ? -6.170 -18.863 -1.597 1.00 150.25 945 SER A O 1
ATOM 6394 N N . VAL A 1 832 ? -7.401 -17.634 -0.161 1.00 146.11 946 VAL A N 1
ATOM 6395 C CA . VAL A 1 832 ? -7.881 -18.768 0.621 1.00 124.38 946 VAL A CA 1
ATOM 6396 C C . VAL A 1 832 ? -9.395 -18.836 0.497 1.00 135.64 946 VAL A C 1
ATOM 6397 O O . VAL A 1 832 ? -10.096 -17.866 0.811 1.00 137.77 946 VAL A O 1
ATOM 6401 N N . LEU A 1 833 ? -9.895 -19.980 0.038 1.00 134.62 947 LEU A N 1
ATOM 6402 C CA . LEU A 1 833 ? -11.316 -20.282 0.013 1.00 117.44 947 LEU A CA 1
ATOM 6403 C C . LEU A 1 833 ? -11.574 -21.490 0.902 1.00 106.22 947 LEU A C 1
ATOM 6404 O O . LEU A 1 833 ? -10.704 -22.347 1.066 1.00 104.77 947 LEU A O 1
ATOM 6409 N N . GLN A 1 834 ? -12.772 -21.563 1.473 1.00 95.08 948 GLN A N 1
ATOM 6410 C CA . GLN A 1 834 ? -13.093 -22.670 2.360 1.00 108.38 948 GLN A CA 1
ATOM 6411 C C . GLN A 1 834 ? -14.592 -22.917 2.352 1.00 105.47 948 GLN A C 1
ATOM 6412 O O . GLN A 1 834 ? -15.384 -21.972 2.382 1.00 103.56 948 GLN A O 1
ATOM 6418 N N . ASP A 1 835 ? -14.972 -24.193 2.312 1.00 108.16 949 ASP A N 1
ATOM 6419 C CA . ASP A 1 835 ? -16.374 -24.576 2.372 1.00 113.19 949 ASP A CA 1
ATOM 6420 C C . ASP A 1 835 ? -16.531 -25.800 3.261 1.00 121.56 949 ASP A C 1
ATOM 6421 O O . ASP A 1 835 ? -15.731 -26.739 3.189 1.00 117.40 949 ASP A O 1
ATOM 6426 N N . SER A 1 836 ? -17.571 -25.785 4.090 1.00 131.32 950 SER A N 1
ATOM 6427 C CA . SER A 1 836 ? -17.861 -26.865 5.020 1.00 111.95 950 SER A CA 1
ATOM 6428 C C . SER A 1 836 ? -19.232 -27.459 4.724 1.00 108.37 950 SER A C 1
ATOM 6429 O O . SER A 1 836 ? -20.066 -26.852 4.048 1.00 114.11 950 SER A O 1
ATOM 6432 N N . ARG A 1 837 ? -19.455 -28.662 5.248 1.00 102.57 951 ARG A N 1
ATOM 6433 C CA . ARG A 1 837 ? -20.715 -29.361 5.036 1.00 108.24 951 ARG A CA 1
ATOM 6434 C C . ARG A 1 837 ? -20.860 -30.440 6.097 1.00 117.89 951 ARG A C 1
ATOM 6435 O O . ARG A 1 837 ? -19.919 -31.198 6.343 1.00 122.87 951 ARG A O 1
ATOM 6443 N N . LEU A 1 838 ? -22.028 -30.502 6.726 1.00 127.82 952 LEU A N 1
ATOM 6444 C CA . LEU A 1 838 ? -22.314 -31.513 7.736 1.00 128.13 952 LEU A CA 1
ATOM 6445 C C . LEU A 1 838 ? -23.188 -32.597 7.122 1.00 109.78 952 LEU A C 1
ATOM 6446 O O . LEU A 1 838 ? -24.211 -32.298 6.498 1.00 99.02 952 LEU A O 1
ATOM 6451 N N . VAL A 1 839 ? -22.778 -33.853 7.291 1.00 113.65 953 VAL A N 1
ATOM 6452 C CA . VAL A 1 839 ? -23.487 -34.975 6.691 1.00 115.42 953 VAL A CA 1
ATOM 6453 C C . VAL A 1 839 ? -23.886 -35.968 7.774 1.00 128.59 953 VAL A C 1
ATOM 6454 O O . VAL A 1 839 ? -23.266 -36.059 8.837 1.00 127.98 953 VAL A O 1
ATOM 6458 N N . ARG A 1 840 ? -24.940 -36.726 7.478 1.00 132.86 954 ARG A N 1
ATOM 6459 C CA . ARG A 1 840 ? -25.497 -37.709 8.397 1.00 136.05 954 ARG A CA 1
ATOM 6460 C C . ARG A 1 840 ? -25.042 -39.107 8.002 1.00 138.49 954 ARG A C 1
ATOM 6461 O O . ARG A 1 840 ? -25.146 -39.496 6.833 1.00 128.66 954 ARG A O 1
ATOM 6469 N N . VAL A 1 841 ? -24.544 -39.856 8.981 1.00 133.60 955 VAL A N 1
ATOM 6470 C CA . VAL A 1 841 ? -24.150 -41.248 8.813 1.00 132.76 955 VAL A CA 1
ATOM 6471 C C . VAL A 1 841 ? -25.119 -42.090 9.631 1.00 135.98 955 VAL A C 1
ATOM 6472 O O . VAL A 1 841 ? -25.159 -41.979 10.864 1.00 132.97 955 VAL A O 1
ATOM 6476 N N . LEU A 1 842 ? -25.903 -42.923 8.948 1.00 149.18 956 LEU A N 1
ATOM 6477 C CA . LEU A 1 842 ? -26.996 -43.672 9.548 1.00 156.51 956 LEU A CA 1
ATOM 6478 C C . LEU A 1 842 ? -26.658 -45.160 9.623 1.00 158.63 956 LEU A C 1
ATOM 6479 O O . LEU A 1 842 ? -25.504 -45.572 9.456 1.00 150.21 956 LEU A O 1
ATOM 6484 N N . ASP A 1 843 ? -27.687 -45.973 9.871 1.00 160.88 957 ASP A N 1
ATOM 6485 C CA . ASP A 1 843 ? -27.531 -47.417 9.996 1.00 165.54 957 ASP A CA 1
ATOM 6486 C C . ASP A 1 843 ? -28.861 -48.123 9.759 1.00 159.46 957 ASP A C 1
ATOM 6487 O O . ASP A 1 843 ? -28.892 -49.264 9.288 1.00 157.47 957 ASP A O 1
ATOM 6492 N N . GLN A 1 844 ? -29.963 -47.450 10.080 1.00 159.56 958 GLN A N 1
ATOM 6493 C CA . GLN A 1 844 ? -31.311 -48.004 9.961 1.00 163.85 958 GLN A CA 1
ATOM 6494 C C . GLN A 1 844 ? -32.047 -47.229 8.870 1.00 157.54 958 GLN A C 1
ATOM 6495 O O . GLN A 1 844 ? -32.701 -46.221 9.140 1.00 153.08 958 GLN A O 1
ATOM 6501 N N . PHE A 1 845 ? -31.941 -47.709 7.632 1.00 158.00 959 PHE A N 1
ATOM 6502 C CA . PHE A 1 845 ? -32.598 -47.044 6.514 1.00 153.42 959 PHE A CA 1
ATOM 6503 C C . PHE A 1 845 ? -32.720 -48.010 5.345 1.00 136.52 959 PHE A C 1
ATOM 6504 O O . PHE A 1 845 ? -32.023 -49.025 5.273 1.00 143.19 959 PHE A O 1
ATOM 6512 N N . GLN A 1 846 ? -33.623 -47.669 4.429 1.00 125.63 960 GLN A N 1
ATOM 6513 C CA . GLN A 1 846 ? -33.829 -48.410 3.194 1.00 119.07 960 GLN A CA 1
ATOM 6514 C C . GLN A 1 846 ? -33.691 -47.459 2.012 1.00 126.59 960 GLN A C 1
ATOM 6515 O O . GLN A 1 846 ? -34.199 -46.332 2.045 1.00 122.79 960 GLN A O 1
ATOM 6521 N N . VAL A 1 847 ? -32.994 -47.914 0.971 1.00 140.50 961 VAL A N 1
ATOM 6522 C CA . VAL A 1 847 ? -32.669 -47.090 -0.190 1.00 127.45 961 VAL A CA 1
ATOM 6523 C C . VAL A 1 847 ? -33.573 -47.484 -1.348 1.00 124.94 961 VAL A C 1
ATOM 6524 O O . VAL A 1 847 ? -33.749 -48.675 -1.633 1.00 128.93 961 VAL A O 1
ATOM 6528 N N . VAL A 1 848 ? -34.134 -46.487 -2.025 1.00 124.03 962 VAL A N 1
ATOM 6529 C CA . VAL A 1 848 ? -35.030 -46.691 -3.155 1.00 119.69 962 VAL A CA 1
ATOM 6530 C C . VAL A 1 848 ? -34.486 -45.903 -4.340 1.00 120.36 962 VAL A C 1
ATOM 6531 O O . VAL A 1 848 ? -34.244 -44.702 -4.211 1.00 118.97 962 VAL A O 1
ATOM 6535 N N . PRO A 1 849 ? -34.270 -46.529 -5.493 1.00 124.38 963 PRO A N 1
ATOM 6536 C CA . PRO A 1 849 ? -33.886 -45.775 -6.690 1.00 116.17 963 PRO A CA 1
ATOM 6537 C C . PRO A 1 849 ? -35.083 -45.041 -7.281 1.00 116.54 963 PRO A C 1
ATOM 6538 O O . PRO A 1 849 ? -36.235 -45.438 -7.102 1.00 129.17 963 PRO A O 1
ATOM 6542 N N . LEU A 1 850 ? -34.795 -43.960 -8.009 1.00 119.17 964 LEU A N 1
ATOM 6543 C CA . LEU A 1 850 ? -35.843 -43.062 -8.485 1.00 119.79 964 LEU A CA 1
ATOM 6544 C C . LEU A 1 850 ? -35.522 -42.559 -9.886 1.00 116.85 964 LEU A C 1
ATOM 6545 O O . LEU A 1 850 ? -34.509 -41.878 -10.094 1.00 110.16 964 LEU A O 1
ATOM 6550 N N . ARG A 1 851 ? -36.404 -42.890 -10.829 1.00 123.16 965 ARG A N 1
ATOM 6551 C CA . ARG A 1 851 ? -36.391 -42.362 -12.184 1.00 120.18 965 ARG A CA 1
ATOM 6552 C C . ARG A 1 851 ? -37.129 -41.033 -12.250 1.00 117.23 965 ARG A C 1
ATOM 6553 O O . ARG A 1 851 ? -38.245 -40.903 -11.730 1.00 131.53 965 ARG A O 1
ATOM 6561 N N . PHE A 1 852 ? -36.516 -40.068 -12.930 1.00 112.51 966 PHE A N 1
ATOM 6562 C CA . PHE A 1 852 ? -37.149 -38.816 -13.310 1.00 107.47 966 PHE A CA 1
ATOM 6563 C C . PHE A 1 852 ? -37.462 -38.823 -14.801 1.00 102.71 966 PHE A C 1
ATOM 6564 O O . PHE A 1 852 ? -36.927 -39.629 -15.567 1.00 110.81 966 PHE A O 1
ATOM 6572 N N . SER A 1 853 ? -38.334 -37.906 -15.207 1.00 95.26 967 SER A N 1
ATOM 6573 C CA . SER A 1 853 ? -38.665 -37.767 -16.617 1.00 98.82 967 SER A CA 1
ATOM 6574 C C . SER A 1 853 ? -37.490 -37.176 -17.389 1.00 117.78 967 SER A C 1
ATOM 6575 O O . SER A 1 853 ? -36.714 -36.372 -16.867 1.00 124.28 967 SER A O 1
ATOM 6578 N N . ARG A 1 854 ? -37.373 -37.582 -18.657 1.00 124.93 968 ARG A N 1
ATOM 6579 C CA . ARG A 1 854 ? -36.225 -37.186 -19.471 1.00 118.29 968 ARG A CA 1
ATOM 6580 C C . ARG A 1 854 ? -36.241 -35.693 -19.776 1.00 110.84 968 ARG A C 1
ATOM 6581 O O . ARG A 1 854 ? -35.180 -35.061 -19.845 1.00 119.22 968 ARG A O 1
ATOM 6589 N N . GLU A 1 855 ? -37.430 -35.112 -19.954 1.00 103.97 969 GLU A N 1
ATOM 6590 C CA . GLU A 1 855 ? -37.516 -33.707 -20.346 1.00 111.21 969 GLU A CA 1
ATOM 6591 C C . GLU A 1 855 ? -36.817 -32.804 -19.339 1.00 113.37 969 GLU A C 1
ATOM 6592 O O . GLU A 1 855 ? -36.196 -31.801 -19.718 1.00 121.03 969 GLU A O 1
ATOM 6598 N N . LEU A 1 856 ? -36.893 -33.155 -18.052 1.00 108.82 970 LEU A N 1
ATOM 6599 C CA . LEU A 1 856 ? -36.237 -32.364 -17.015 1.00 109.08 970 LEU A CA 1
ATOM 6600 C C . LEU A 1 856 ? -34.755 -32.164 -17.305 1.00 108.43 970 LEU A C 1
ATOM 6601 O O . LEU A 1 856 ? -34.193 -31.110 -16.984 1.00 105.73 970 LEU A O 1
ATOM 6606 N N . ASP A 1 857 ? -34.116 -33.152 -17.938 1.00 106.66 971 ASP A N 1
ATOM 6607 C CA . ASP A 1 857 ? -32.693 -33.052 -18.243 1.00 103.48 971 ASP A CA 1
ATOM 6608 C C . ASP A 1 857 ? -32.386 -31.814 -19.075 1.00 103.36 971 ASP A C 1
ATOM 6609 O O . ASP A 1 857 ? -31.358 -31.159 -18.867 1.00 112.09 971 ASP A O 1
ATOM 6614 N N . THR A 1 858 ? -33.273 -31.467 -20.013 1.00 105.65 972 THR A N 1
ATOM 6615 C CA . THR A 1 858 ? -33.029 -30.311 -20.871 1.00 108.14 972 THR A CA 1
ATOM 6616 C C . THR A 1 858 ? -33.174 -28.982 -20.135 1.00 105.34 972 THR A C 1
ATOM 6617 O O . THR A 1 858 ? -32.910 -27.933 -20.735 1.00 102.18 972 THR A O 1
ATOM 6621 N N . PHE A 1 859 ? -33.583 -28.995 -18.865 1.00 98.74 973 PHE A N 1
ATOM 6622 C CA . PHE A 1 859 ? -33.661 -27.790 -18.046 1.00 104.65 973 PHE A CA 1
ATOM 6623 C C . PHE A 1 859 ? -32.999 -28.006 -16.691 1.00 107.90 973 PHE A C 1
ATOM 6624 O O . PHE A 1 859 ? -33.441 -27.447 -15.684 1.00 108.20 973 PHE A O 1
ATOM 6632 N N . ASN A 1 860 ? -31.938 -28.814 -16.649 1.00 110.51 974 ASN A N 1
ATOM 6633 C CA . ASN A 1 860 ? -31.313 -29.232 -15.396 1.00 113.94 974 ASN A CA 1
ATOM 6634 C C . ASN A 1 860 ? -29.913 -28.648 -15.267 1.00 106.99 974 ASN A C 1
ATOM 6635 O O . ASN A 1 860 ? -28.940 -29.237 -15.760 1.00 112.10 974 ASN A O 1
ATOM 6640 N N . PRO A 1 861 ? -29.753 -27.499 -14.619 1.00 104.99 975 PRO A N 1
ATOM 6641 C CA . PRO A 1 861 ? -28.419 -27.073 -14.198 1.00 107.69 975 PRO A CA 1
ATOM 6642 C C . PRO A 1 861 ? -27.998 -27.821 -12.945 1.00 120.69 975 PRO A C 1
ATOM 6643 O O . PRO A 1 861 ? -28.820 -28.182 -12.100 1.00 139.03 975 PRO A O 1
ATOM 6647 N N . ASN A 1 862 ? -26.696 -28.060 -12.835 1.00 113.11 976 ASN A N 1
ATOM 6648 C CA . ASN A 1 862 ? -26.170 -28.836 -11.720 1.00 122.60 976 ASN A CA 1
ATOM 6649 C C . ASN A 1 862 ? -25.960 -28.007 -10.462 1.00 125.40 976 ASN A C 1
ATOM 6650 O O . ASN A 1 862 ? -25.295 -28.481 -9.535 1.00 130.75 976 ASN A O 1
ATOM 6655 N N . THR A 1 863 ? -26.504 -26.795 -10.411 1.00 116.93 977 THR A N 1
ATOM 6656 C CA . THR A 1 863 ? -26.439 -25.973 -9.215 1.00 113.56 977 THR A CA 1
ATOM 6657 C C . THR A 1 863 ? -26.994 -26.751 -8.024 1.00 108.68 977 THR A C 1
ATOM 6658 O O . THR A 1 863 ? -28.163 -27.165 -8.053 1.00 103.57 977 THR A O 1
ATOM 6662 N N . PRO A 1 864 ? -26.198 -26.974 -6.976 1.00 110.50 978 PRO A N 1
ATOM 6663 C CA . PRO A 1 864 ? -26.667 -27.808 -5.858 1.00 107.25 978 PRO A CA 1
ATOM 6664 C C . PRO A 1 864 ? -27.924 -27.285 -5.191 1.00 108.08 978 PRO A C 1
ATOM 6665 O O . PRO A 1 864 ? -28.666 -28.076 -4.599 1.00 114.15 978 PRO A O 1
ATOM 6669 N N . GLU A 1 865 ? -28.199 -25.984 -5.280 1.00 100.06 979 GLU A N 1
ATOM 6670 C CA . GLU A 1 865 ? -29.411 -25.446 -4.675 1.00 103.13 979 GLU A CA 1
ATOM 6671 C C . GLU A 1 865 ? -30.646 -25.829 -5.482 1.00 105.52 979 GLU A C 1
ATOM 6672 O O . GLU A 1 865 ? -31.701 -26.137 -4.910 1.00 113.54 979 GLU A O 1
ATOM 6678 N N . TRP A 1 866 ? -30.531 -25.821 -6.811 1.00 97.89 980 TRP A N 1
ATOM 6679 C CA . TRP A 1 866 ? -31.607 -26.323 -7.660 1.00 99.37 980 TRP A CA 1
ATOM 6680 C C . TRP A 1 866 ? -31.916 -27.780 -7.337 1.00 98.59 980 TRP A C 1
ATOM 6681 O O . TRP A 1 866 ? -33.083 -28.168 -7.175 1.00 104.36 980 TRP A O 1
ATOM 6692 N N . ARG A 1 867 ? -30.870 -28.604 -7.241 1.00 92.98 981 ARG A N 1
ATOM 6693 C CA . ARG A 1 867 ? -31.043 -30.010 -6.895 1.00 91.15 981 ARG A CA 1
ATOM 6694 C C . ARG A 1 867 ? -31.676 -30.166 -5.518 1.00 95.91 981 ARG A C 1
ATOM 6695 O O . ARG A 1 867 ? -32.532 -31.038 -5.311 1.00 98.43 981 ARG A O 1
ATOM 6703 N N . GLU A 1 868 ? -31.267 -29.326 -4.565 1.00 99.13 982 GLU A N 1
ATOM 6704 C CA . GLU A 1 868 ? -31.850 -29.359 -3.228 1.00 101.75 982 GLU A CA 1
ATOM 6705 C C . GLU A 1 868 ? -33.348 -29.089 -3.277 1.00 101.42 982 GLU A C 1
ATOM 6706 O O . GLU A 1 868 ? -34.142 -29.814 -2.666 1.00 97.93 982 GLU A O 1
ATOM 6712 N N . ASP A 1 869 ? -33.752 -28.039 -3.998 1.00 104.07 983 ASP A N 1
ATOM 6713 C CA . ASP A 1 869 ? -35.173 -27.709 -4.079 1.00 97.23 983 ASP A CA 1
ATOM 6714 C C . ASP A 1 869 ? -35.962 -28.820 -4.760 1.00 98.71 983 ASP A C 1
ATOM 6715 O O . ASP A 1 869 ? -37.094 -29.124 -4.360 1.00 113.12 983 ASP A O 1
ATOM 6720 N N . VAL A 1 870 ? -35.382 -29.447 -5.785 1.00 91.83 984 VAL A N 1
ATOM 6721 C CA . VAL A 1 870 ? -36.078 -30.539 -6.464 1.00 87.39 984 VAL A CA 1
ATOM 6722 C C . VAL A 1 870 ? -36.286 -31.714 -5.513 1.00 93.39 984 VAL A C 1
ATOM 6723 O O . VAL A 1 870 ? -37.383 -32.287 -5.429 1.00 91.44 984 VAL A O 1
ATOM 6727 N N . GLY A 1 871 ? -35.233 -32.092 -4.784 1.00 97.38 985 GLY A N 1
ATOM 6728 C CA . GLY A 1 871 ? -35.373 -33.159 -3.806 1.00 105.26 985 GLY A CA 1
ATOM 6729 C C . GLY A 1 871 ? -36.394 -32.835 -2.731 1.00 95.49 985 GLY A C 1
ATOM 6730 O O . GLY A 1 871 ? -37.161 -33.704 -2.304 1.00 93.68 985 GLY A O 1
ATOM 6731 N N . LEU A 1 872 ? -36.425 -31.576 -2.286 1.00 91.07 986 LEU A N 1
ATOM 6732 C CA . LEU A 1 872 ? -37.405 -31.174 -1.282 1.00 86.82 986 LEU A CA 1
ATOM 6733 C C . LEU A 1 872 ? -38.824 -31.296 -1.820 1.00 92.06 986 LEU A C 1
ATOM 6734 O O . LEU A 1 872 ? -39.729 -31.739 -1.104 1.00 92.71 986 LEU A O 1
ATOM 6739 N N . VAL A 1 873 ? -39.039 -30.902 -3.078 1.00 93.25 987 VAL A N 1
ATOM 6740 C CA . VAL A 1 873 ? -40.369 -31.023 -3.673 1.00 89.62 987 VAL A CA 1
ATOM 6741 C C . VAL A 1 873 ? -40.785 -32.486 -3.755 1.00 94.64 987 VAL A C 1
ATOM 6742 O O . VAL A 1 873 ? -41.937 -32.843 -3.462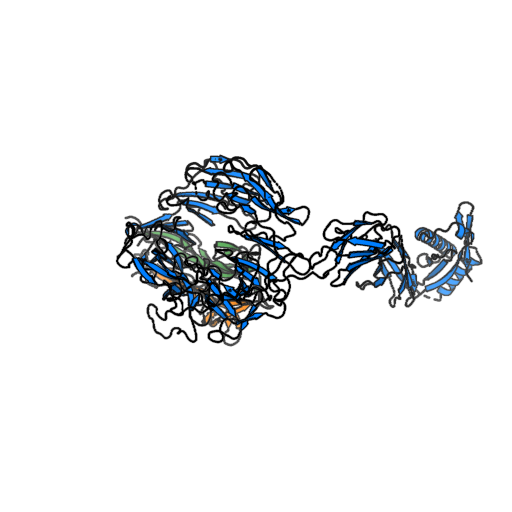 1.00 102.46 987 VAL A O 1
ATOM 6746 N N . VAL A 1 874 ? -39.854 -33.354 -4.159 1.00 91.24 988 VAL A N 1
ATOM 6747 C CA . VAL A 1 874 ? -40.163 -34.780 -4.234 1.00 98.93 988 VAL A CA 1
ATOM 6748 C C . VAL A 1 874 ? -40.538 -35.318 -2.857 1.00 104.46 988 VAL A C 1
ATOM 6749 O O . VAL A 1 874 ? -41.504 -36.080 -2.712 1.00 104.04 988 VAL A O 1
ATOM 6753 N N . THR A 1 875 ? -39.787 -34.923 -1.824 1.00 101.04 989 THR A N 1
ATOM 6754 C CA . THR A 1 875 ? -40.081 -35.395 -0.473 1.00 95.59 989 THR A CA 1
ATOM 6755 C C . THR A 1 875 ? -41.446 -34.907 0.002 1.00 101.93 989 THR A C 1
ATOM 6756 O O . THR A 1 875 ? -42.207 -35.667 0.619 1.00 111.99 989 THR A O 1
ATOM 6760 N N . ARG A 1 876 ? -41.771 -33.639 -0.270 1.00 97.68 990 ARG A N 1
ATOM 6761 C CA . ARG A 1 876 ? -43.078 -33.108 0.107 1.00 96.74 990 ARG A CA 1
ATOM 6762 C C . ARG A 1 876 ? -44.199 -33.904 -0.545 1.00 102.02 990 ARG A C 1
ATOM 6763 O O . ARG A 1 876 ? -45.183 -34.267 0.111 1.00 105.63 990 ARG A O 1
ATOM 6771 N N . LEU A 1 877 ? -44.065 -34.186 -1.844 1.00 102.16 991 LEU A N 1
ATOM 6772 C CA . LEU A 1 877 ? -45.116 -34.921 -2.544 1.00 106.91 991 LEU A CA 1
ATOM 6773 C C . LEU A 1 877 ? -45.244 -36.350 -2.021 1.00 104.49 991 LEU A C 1
ATOM 6774 O O . LEU A 1 877 ? -46.360 -36.869 -1.875 1.00 101.39 991 LEU A O 1
ATOM 6779 N N . LEU A 1 878 ? -44.113 -36.999 -1.729 1.00 106.62 992 LEU A N 1
ATOM 6780 C CA . LEU A 1 878 ? -44.157 -38.342 -1.155 1.00 103.55 992 LEU A CA 1
ATOM 6781 C C . LEU A 1 878 ? -44.891 -38.343 0.180 1.00 110.34 992 LEU A C 1
ATOM 6782 O O . LEU A 1 878 ? -45.739 -39.208 0.438 1.00 114.72 992 LEU A O 1
ATOM 6787 N N . SER A 1 879 ? -44.574 -37.376 1.046 1.00 115.92 993 SER A N 1
ATOM 6788 C CA . SER A 1 879 ? -45.244 -37.305 2.341 1.00 114.25 993 SER A CA 1
ATOM 6789 C C . SER A 1 879 ? -46.732 -37.016 2.178 1.00 108.50 993 SER A C 1
ATOM 6790 O O . SER A 1 879 ? -47.560 -37.535 2.936 1.00 111.04 993 SER A O 1
ATOM 6793 N N . LYS A 1 880 ? -47.092 -36.196 1.189 1.00 106.00 994 LYS A N 1
ATOM 6794 C CA . LYS A 1 880 ? -48.499 -35.871 0.987 1.00 108.63 994 LYS A CA 1
ATOM 6795 C C . LYS A 1 880 ? -49.283 -37.023 0.374 1.00 111.04 994 LYS A C 1
ATOM 6796 O O . LYS A 1 880 ? -50.511 -37.056 0.506 1.00 124.36 994 LYS A O 1
ATOM 6802 N N . GLU A 1 881 ? -48.616 -37.958 -0.302 1.00 108.84 995 GLU A N 1
ATOM 6803 C CA . GLU A 1 881 ? -49.316 -39.093 -0.889 1.00 114.00 995 GLU A CA 1
ATOM 6804 C C . GLU A 1 881 ? -49.099 -40.405 -0.146 1.00 110.72 995 GLU A C 1
ATOM 6805 O O . GLU A 1 881 ? -49.611 -41.439 -0.590 1.00 106.29 995 GLU A O 1
ATOM 6811 N N . THR A 1 882 ? -48.364 -40.405 0.968 1.00 111.56 996 THR A N 1
ATOM 6812 C CA . THR A 1 882 ? -48.238 -41.609 1.781 1.00 116.17 996 THR A CA 1
ATOM 6813 C C . THR A 1 882 ? -48.554 -41.412 3.255 1.00 124.68 996 THR A C 1
ATOM 6814 O O . THR A 1 882 ? -48.595 -42.407 3.989 1.00 128.15 996 THR A O 1
ATOM 6818 N N . SER A 1 883 ? -48.763 -40.178 3.714 1.00 126.13 997 SER A N 1
ATOM 6819 C CA . SER A 1 883 ? -49.082 -39.871 5.108 1.00 129.27 997 SER A CA 1
ATOM 6820 C C . SER A 1 883 ? -48.015 -40.371 6.077 1.00 123.91 997 SER A C 1
ATOM 6821 O O . SER A 1 883 ? -48.296 -40.578 7.262 1.00 136.13 997 SER A O 1
ATOM 6824 N N . ILE A 1 884 ? -46.791 -40.571 5.600 1.00 110.91 998 ILE A N 1
ATOM 6825 C CA . ILE A 1 884 ? -45.691 -41.012 6.452 1.00 116.41 998 ILE A CA 1
ATOM 6826 C C . ILE A 1 884 ? -44.908 -39.774 6.878 1.00 120.78 998 ILE A C 1
ATOM 6827 O O . ILE A 1 884 ? -45.069 -38.710 6.263 1.00 123.73 998 ILE A O 1
ATOM 6832 N N . PRO A 1 885 ? -44.084 -39.848 7.927 1.00 128.20 999 PRO A N 1
ATOM 6833 C CA . PRO A 1 885 ? -43.316 -38.667 8.343 1.00 124.13 999 PRO A CA 1
ATOM 6834 C C . PRO A 1 885 ? -42.448 -38.127 7.219 1.00 120.20 999 PRO A C 1
ATOM 6835 O O . PRO A 1 885 ? -41.921 -38.873 6.391 1.00 122.02 999 PRO A O 1
ATOM 6839 N N . GLU A 1 886 ? -42.300 -36.803 7.203 1.00 112.26 1000 GLU A N 1
ATOM 6840 C CA . GLU A 1 886 ? -41.607 -36.129 6.115 1.00 117.00 1000 GLU A CA 1
ATOM 6841 C C . GLU A 1 886 ? -40.111 -35.984 6.362 1.00 130.40 1000 GLU A C 1
ATOM 6842 O O . GLU A 1 886 ? -39.330 -36.028 5.405 1.00 140.13 1000 GLU A O 1
ATOM 6848 N N . GLU A 1 887 ? -39.688 -35.822 7.618 1.00 128.66 1001 GLU A N 1
ATOM 6849 C CA . GLU A 1 887 ? -38.262 -35.690 7.899 1.00 134.82 1001 GLU A CA 1
ATOM 6850 C C . GLU A 1 887 ? -37.516 -37.013 7.802 1.00 127.83 1001 GLU A C 1
ATOM 6851 O O . GLU A 1 887 ? -36.280 -37.009 7.834 1.00 132.54 1001 GLU A O 1
ATOM 6857 N N . LEU A 1 888 ? -38.226 -38.136 7.686 1.00 121.84 1002 LEU A N 1
ATOM 6858 C CA . LEU A 1 888 ? -37.609 -39.444 7.520 1.00 127.48 1002 LEU A CA 1
ATOM 6859 C C . LEU A 1 888 ? -37.463 -39.843 6.054 1.00 133.69 1002 LEU A C 1
ATOM 6860 O O . LEU A 1 888 ? -37.237 -41.023 5.761 1.00 132.26 1002 LEU A O 1
ATOM 6865 N N . LEU A 1 889 ? -37.591 -38.889 5.133 1.00 129.14 1003 LEU A N 1
ATOM 6866 C CA . LEU A 1 889 ? -37.439 -39.133 3.704 1.00 111.39 1003 LEU A CA 1
ATOM 6867 C C . LEU A 1 889 ? -36.428 -38.141 3.155 1.00 106.23 1003 LEU A C 1
ATOM 6868 O O . LEU A 1 889 ? -36.652 -36.928 3.220 1.00 105.82 1003 LEU A O 1
ATOM 6873 N N . VAL A 1 890 ? -35.321 -38.647 2.615 1.00 113.92 1004 VAL A N 1
ATOM 6874 C CA . VAL A 1 890 ? -34.260 -37.797 2.078 1.00 126.78 1004 VAL A CA 1
ATOM 6875 C C . VAL A 1 890 ? -34.078 -38.124 0.601 1.00 132.47 1004 VAL A C 1
ATOM 6876 O O . VAL A 1 890 ? -33.828 -39.280 0.244 1.00 132.42 1004 VAL A O 1
ATOM 6880 N N . THR A 1 891 ? -34.191 -37.109 -0.253 1.00 120.19 1005 THR A N 1
ATOM 6881 C CA . THR A 1 891 ? -34.081 -37.273 -1.699 1.00 118.70 1005 THR A CA 1
ATOM 6882 C C . THR A 1 891 ? -32.821 -36.570 -2.191 1.00 121.18 1005 THR A C 1
ATOM 6883 O O . THR A 1 891 ? -32.659 -35.364 -1.978 1.00 126.74 1005 THR A O 1
ATOM 6887 N N . VAL A 1 892 ? -31.937 -37.318 -2.850 1.00 122.44 1006 VAL A N 1
ATOM 6888 C CA . VAL A 1 892 ? -30.708 -36.767 -3.419 1.00 123.27 1006 VAL A CA 1
ATOM 6889 C C . VAL A 1 892 ? -30.696 -37.090 -4.907 1.00 129.32 1006 VAL A C 1
ATOM 6890 O O . VAL A 1 892 ? -30.773 -38.264 -5.287 1.00 137.39 1006 VAL A O 1
ATOM 6894 N N . VAL A 1 893 ? -30.582 -36.060 -5.743 1.00 118.28 1007 VAL A N 1
ATOM 6895 C CA . VAL A 1 893 ? -30.815 -36.211 -7.173 1.00 119.69 1007 VAL A CA 1
ATOM 6896 C C . VAL A 1 893 ? -29.506 -36.223 -7.971 1.00 131.66 1007 VAL A C 1
ATOM 6897 O O . VAL A 1 893 ? -29.531 -36.069 -9.193 1.00 143.72 1007 VAL A O 1
ATOM 6901 N N . LYS A 1 894 ? -28.358 -36.401 -7.300 1.00 130.60 1008 LYS A N 1
ATOM 6902 C CA . LYS A 1 894 ? -27.073 -36.693 -7.943 1.00 128.09 1008 LYS A CA 1
ATOM 6903 C C . LYS A 1 894 ? -26.555 -35.535 -8.794 1.00 120.80 1008 LYS A C 1
ATOM 6904 O O . LYS A 1 894 ? -27.294 -34.585 -9.077 1.00 127.34 1008 LYS A O 1
ATOM 6910 N N . PRO A 1 895 ? -25.285 -35.563 -9.200 1.00 115.25 1009 PRO A N 1
ATOM 6911 C CA . PRO A 1 895 ? -24.758 -34.534 -10.111 1.00 118.14 1009 PRO A CA 1
ATOM 6912 C C . PRO A 1 895 ? -24.707 -34.920 -11.585 1.00 125.16 1009 PRO A C 1
ATOM 6913 O O . PRO A 1 895 ? -24.312 -34.077 -12.397 1.00 135.90 1009 PRO A O 1
ATOM 6917 N N . GLY A 1 896 ? -25.084 -36.145 -11.946 1.00 125.66 1010 GLY A N 1
ATOM 6918 C CA . GLY A 1 896 ? -24.929 -36.591 -13.315 1.00 140.29 1010 GLY A CA 1
ATOM 6919 C C . GLY A 1 896 ? -25.810 -35.831 -14.288 1.00 124.62 1010 GLY A C 1
ATOM 6920 O O . GLY A 1 896 ? -26.816 -35.221 -13.923 1.00 123.73 1010 GLY A O 1
ATOM 6921 N N . LEU A 1 897 ? -25.406 -35.868 -15.560 1.00 127.42 1011 LEU A N 1
ATOM 6922 C CA . LEU A 1 897 ? -26.203 -35.228 -16.606 1.00 126.60 1011 LEU A CA 1
ATOM 6923 C C . LEU A 1 897 ? -27.585 -35.857 -16.734 1.00 119.22 1011 LEU A C 1
ATOM 6924 O O . LEU A 1 897 ? -28.572 -35.105 -16.820 1.00 113.33 1011 LEU A O 1
ATOM 6929 N N . PRO A 1 898 ? -27.742 -37.184 -16.763 1.00 118.60 1012 PRO A N 1
ATOM 6930 C CA . PRO A 1 898 ? -29.090 -37.754 -16.638 1.00 119.23 1012 PRO A CA 1
ATOM 6931 C C . PRO A 1 898 ? -29.584 -37.630 -15.203 1.00 133.77 1012 PRO A C 1
ATOM 6932 O O . PRO A 1 898 ? -28.906 -38.044 -14.260 1.00 143.81 1012 PRO A O 1
ATOM 6936 N N . THR A 1 899 ? -30.772 -37.052 -15.044 1.00 123.69 1013 THR A N 1
ATOM 6937 C CA . THR A 1 899 ? -31.318 -36.789 -13.717 1.00 113.62 1013 THR A CA 1
ATOM 6938 C C . THR A 1 899 ? -31.787 -38.094 -13.083 1.00 111.63 1013 THR A C 1
ATOM 6939 O O . THR A 1 899 ? -32.761 -38.702 -13.538 1.00 109.50 1013 THR A O 1
ATOM 6943 N N . ILE A 1 900 ? -31.097 -38.518 -12.027 1.00 111.55 1014 ILE A N 1
ATOM 6944 C CA . ILE A 1 900 ? -31.380 -39.761 -11.319 1.00 111.89 1014 ILE A CA 1
ATOM 6945 C C . ILE A 1 900 ? -31.429 -39.451 -9.830 1.00 114.81 1014 ILE A C 1
ATOM 6946 O O . ILE A 1 900 ? -30.548 -38.755 -9.315 1.00 122.81 1014 ILE A O 1
ATOM 6951 N N . ALA A 1 901 ? -32.445 -39.963 -9.133 1.00 120.52 1015 ALA A N 1
ATOM 6952 C CA . ALA A 1 901 ? -32.587 -39.675 -7.715 1.00 118.90 1015 ALA A CA 1
ATOM 6953 C C . ALA A 1 901 ? -32.495 -40.952 -6.890 1.00 120.06 1015 ALA A C 1
ATOM 6954 O O . ALA A 1 901 ? -32.754 -42.057 -7.370 1.00 132.03 1015 ALA A O 1
ATOM 6956 N N . ASP A 1 902 ? -32.116 -40.778 -5.631 1.00 110.79 1016 ASP A N 1
ATOM 6957 C CA . ASP A 1 902 ? -32.107 -41.850 -4.650 1.00 114.97 1016 ASP A CA 1
ATOM 6958 C C . ASP A 1 902 ? -32.801 -41.354 -3.393 1.00 120.22 1016 ASP A C 1
ATOM 6959 O O . ASP A 1 902 ? -32.575 -40.219 -2.950 1.00 118.33 1016 ASP A O 1
ATOM 6964 N N . LEU A 1 903 ? -33.658 -42.203 -2.833 1.00 131.81 1017 LEU A N 1
ATOM 6965 C CA . LEU A 1 903 ? -34.449 -41.876 -1.657 1.00 118.95 1017 LEU A CA 1
ATOM 6966 C C . LEU A 1 903 ? -34.007 -42.739 -0.487 1.00 117.78 1017 LEU A C 1
ATOM 6967 O O . LEU A 1 903 ? -33.925 -43.966 -0.606 1.00 133.39 1017 LEU A O 1
ATOM 6972 N N . TYR A 1 904 ? -33.722 -42.093 0.634 1.00 105.67 1018 TYR A N 1
ATOM 6973 C CA . TYR A 1 904 ? -33.416 -42.768 1.884 1.00 117.17 1018 TYR A CA 1
ATOM 6974 C C . TYR A 1 904 ? -34.644 -42.678 2.780 1.00 123.08 1018 TYR A C 1
ATOM 6975 O O . TYR A 1 904 ? -35.140 -41.574 3.050 1.00 125.32 1018 TYR A O 1
ATOM 6984 N N . VAL A 1 905 ? -35.139 -43.835 3.216 1.00 120.97 1019 VAL A N 1
ATOM 6985 C CA . VAL A 1 905 ? -36.304 -43.938 4.086 1.00 114.84 1019 VAL A CA 1
ATOM 6986 C C . VAL A 1 905 ? -35.826 -44.447 5.437 1.00 128.96 1019 VAL A C 1
ATOM 6987 O O . VAL A 1 905 ? -35.260 -45.544 5.529 1.00 138.76 1019 VAL A O 1
ATOM 6991 N N . LEU A 1 906 ? -36.056 -43.659 6.482 1.00 123.41 1020 LEU A N 1
ATOM 6992 C CA . LEU A 1 906 ? -35.577 -43.970 7.820 1.00 134.00 1020 LEU A CA 1
ATOM 6993 C C . LEU A 1 906 ? -36.663 -44.667 8.637 1.00 145.22 1020 LEU A C 1
ATOM 6994 O O . LEU A 1 906 ? -37.819 -44.782 8.222 1.00 133.59 1020 LEU A O 1
ATOM 6999 N N . LEU A 1 907 ? -36.269 -45.136 9.823 1.00 148.75 1021 LEU A N 1
ATOM 7000 C CA . LEU A 1 907 ? -37.166 -45.861 10.717 1.00 143.46 1021 LEU A CA 1
ATOM 7001 C C . LEU A 1 907 ? -37.598 -45.023 11.920 1.00 145.10 1021 LEU A C 1
ATOM 7002 O O . LEU A 1 907 ? -38.800 -44.965 12.215 1.00 134.64 1021 LEU A O 1
ATOM 7007 N N . PRO A 1 908 ? -36.673 -44.368 12.656 1.00 155.64 1022 PRO A N 1
ATOM 7008 C CA . PRO A 1 908 ? -37.148 -43.636 13.838 1.00 149.59 1022 PRO A CA 1
ATOM 7009 C C . PRO A 1 908 ? -38.066 -42.465 13.498 1.00 142.39 1022 PRO A C 1
ATOM 7010 O O . PRO A 1 908 ? -38.504 -41.774 14.416 1.00 156.86 1022 PRO A O 1
ATOM 7014 N N . LEU A 1 918 ? -41.573 -55.979 10.361 1.00 180.67 1032 LEU A N 1
ATOM 7015 C CA . LEU A 1 918 ? -41.872 -54.713 11.020 1.00 176.64 1032 LEU A CA 1
ATOM 7016 C C . LEU A 1 918 ? -42.761 -53.842 10.139 1.00 183.73 1032 LEU A C 1
ATOM 7017 O O . LEU A 1 918 ? -43.350 -54.322 9.170 1.00 179.74 1032 LEU A O 1
ATOM 7022 N N . THR A 1 919 ? -42.852 -52.558 10.482 1.00 188.70 1033 THR A N 1
ATOM 7023 C CA . THR A 1 919 ? -43.663 -51.610 9.730 1.00 187.06 1033 THR A CA 1
ATOM 7024 C C . THR A 1 919 ? -42.910 -50.960 8.576 1.00 178.37 1033 THR A C 1
ATOM 7025 O O . THR A 1 919 ? -43.546 -50.349 7.711 1.00 167.93 1033 THR A O 1
ATOM 7029 N N . SER A 1 920 ? -41.579 -51.076 8.541 1.00 178.15 1034 SER A N 1
ATOM 7030 C CA . SER A 1 920 ? -40.811 -50.471 7.457 1.00 167.65 1034 SER A CA 1
ATOM 7031 C C . SER A 1 920 ? -41.107 -51.135 6.117 1.00 159.61 1034 SER A C 1
ATOM 7032 O O . SER A 1 920 ? -41.022 -50.479 5.072 1.00 149.07 1034 SER A O 1
ATOM 7035 N N . ASP A 1 921 ? -41.453 -52.425 6.125 1.00 161.58 1035 ASP A N 1
ATOM 7036 C CA . ASP A 1 921 ? -41.866 -53.086 4.891 1.00 155.76 1035 ASP A CA 1
ATOM 7037 C C . ASP A 1 921 ? -43.133 -52.451 4.332 1.00 148.66 1035 ASP A C 1
ATOM 7038 O O . ASP A 1 921 ? -43.253 -52.243 3.118 1.00 153.31 1035 ASP A O 1
ATOM 7043 N N . LYS A 1 922 ? -44.085 -52.122 5.208 1.00 149.95 1036 LYS A N 1
ATOM 7044 C CA . LYS A 1 922 ? -45.312 -51.479 4.754 1.00 154.59 1036 LYS A CA 1
ATOM 7045 C C . LYS A 1 922 ? -45.062 -50.047 4.298 1.00 154.01 1036 LYS A C 1
ATOM 7046 O O . LYS A 1 922 ? -45.733 -49.571 3.380 1.00 147.20 1036 LYS A O 1
ATOM 7052 N N . ARG A 1 923 ? -44.096 -49.352 4.904 1.00 151.87 1037 ARG A N 1
ATOM 7053 C CA . ARG A 1 923 ? -43.725 -48.026 4.413 1.00 142.58 1037 ARG A CA 1
ATOM 7054 C C . ARG A 1 923 ? -43.108 -48.110 3.020 1.00 132.85 1037 ARG A C 1
ATOM 7055 O O . ARG A 1 923 ? -43.422 -47.295 2.139 1.00 123.62 1037 ARG A O 1
ATOM 7063 N N . LEU A 1 924 ? -42.213 -49.080 2.816 1.00 131.71 1038 LEU A N 1
ATOM 7064 C CA . LEU A 1 924 ? -41.648 -49.325 1.493 1.00 125.76 1038 LEU A CA 1
ATOM 7065 C C . LEU A 1 924 ? -42.746 -49.600 0.474 1.00 129.14 1038 LEU A C 1
ATOM 7066 O O . LEU A 1 924 ? -42.754 -49.027 -0.623 1.00 127.43 1038 LEU A O 1
ATOM 7071 N N . ALA A 1 925 ? -43.690 -50.477 0.829 1.00 139.83 1039 ALA A N 1
ATOM 7072 C CA . ALA A 1 925 ? -44.798 -50.784 -0.070 1.00 138.81 1039 ALA A CA 1
ATOM 7073 C C . ALA A 1 925 ? -45.655 -49.553 -0.335 1.00 137.06 1039 ALA A C 1
ATOM 7074 O O . ALA A 1 925 ? -46.160 -49.369 -1.447 1.00 138.36 1039 ALA A O 1
ATOM 7076 N N . ALA A 1 926 ? -45.830 -48.696 0.674 1.00 136.11 1040 ALA A N 1
ATOM 7077 C CA . ALA A 1 926 ? -46.627 -47.488 0.495 1.00 132.88 1040 ALA A CA 1
ATOM 7078 C C . ALA A 1 926 ? -45.972 -46.541 -0.499 1.00 118.71 1040 ALA A C 1
ATOM 7079 O O . ALA A 1 926 ? -46.646 -45.992 -1.377 1.00 115.08 1040 ALA A O 1
ATOM 7081 N N . VAL A 1 927 ? -44.659 -46.342 -0.380 1.00 119.37 1041 VAL A N 1
ATOM 7082 C CA . VAL A 1 927 ? -43.960 -45.499 -1.348 1.00 115.63 1041 VAL A CA 1
ATOM 7083 C C . VAL A 1 927 ? -44.033 -46.117 -2.743 1.00 123.79 1041 VAL A C 1
ATOM 7084 O O . VAL A 1 927 ? -44.262 -45.416 -3.739 1.00 122.80 1041 VAL A O 1
ATOM 7088 N N . GLN A 1 928 ? -43.858 -47.441 -2.834 1.00 126.94 1042 GLN A N 1
ATOM 7089 C CA . GLN A 1 928 ? -43.931 -48.113 -4.129 1.00 121.65 1042 GLN A CA 1
ATOM 7090 C C . GLN A 1 928 ? -45.295 -47.920 -4.779 1.00 117.40 1042 GLN A C 1
ATOM 7091 O O . GLN A 1 928 ? -45.386 -47.654 -5.984 1.00 108.98 1042 GLN A O 1
ATOM 7097 N N . GLN A 1 929 ? -46.368 -48.064 -3.998 1.00 132.93 1043 GLN A N 1
ATOM 7098 C CA . GLN A 1 929 ? -47.708 -47.823 -4.523 1.00 135.62 1043 GLN A CA 1
ATOM 7099 C C . GLN A 1 929 ? -47.893 -46.359 -4.895 1.00 128.38 1043 GLN A C 1
ATOM 7100 O O . GLN A 1 929 ? -48.580 -46.042 -5.873 1.00 124.64 1043 GLN A O 1
ATOM 7106 N N . ALA A 1 930 ? -47.289 -45.453 -4.125 1.00 122.32 1044 ALA A N 1
ATOM 7107 C CA . ALA A 1 930 ? -47.425 -44.032 -4.415 1.00 126.95 1044 ALA A CA 1
ATOM 7108 C C . ALA A 1 930 ? -46.772 -43.680 -5.741 1.00 123.80 1044 ALA A C 1
ATOM 7109 O O . ALA A 1 930 ? -47.240 -42.781 -6.447 1.00 133.49 1044 ALA A O 1
ATOM 7111 N N . LEU A 1 931 ? -45.693 -44.380 -6.099 1.00 118.21 1045 LEU A N 1
ATOM 7112 C CA . LEU A 1 931 ? -44.979 -44.082 -7.337 1.00 116.70 1045 LEU A CA 1
ATOM 7113 C C . LEU A 1 931 ? -45.556 -44.821 -8.540 1.00 121.31 1045 LEU A C 1
ATOM 7114 O O . LEU A 1 931 ? -45.731 -44.226 -9.606 1.00 113.85 1045 LEU A O 1
ATOM 7119 N N . ASN A 1 932 ? -45.847 -46.114 -8.394 1.00 130.48 1046 ASN A N 1
ATOM 7120 C CA . ASN A 1 932 ? -46.259 -46.911 -9.550 1.00 121.65 1046 ASN A CA 1
ATOM 7121 C C . ASN A 1 932 ? -47.755 -46.773 -9.818 1.00 123.94 1046 ASN A C 1
ATOM 7122 O O . ASN A 1 932 ? -48.163 -46.214 -10.841 1.00 125.79 1046 ASN A O 1
ATOM 7127 N N . SER A 1 933 ? -48.581 -47.292 -8.902 1.00 137.18 1047 SER A N 1
ATOM 7128 C CA . SER A 1 933 ? -50.027 -47.309 -9.114 1.00 167.68 1047 SER A CA 1
ATOM 7129 C C . SER A 1 933 ? -50.558 -45.918 -9.416 1.00 171.93 1047 SER A C 1
ATOM 7130 O O . SER A 1 933 ? -51.366 -45.735 -10.333 1.00 180.91 1047 SER A O 1
ATOM 7133 N N . HIS A 1 934 ? -50.116 -44.926 -8.658 1.00 163.41 1048 HIS A N 1
ATOM 7134 C CA . HIS A 1 934 ? -50.350 -43.531 -8.988 1.00 154.26 1048 HIS A CA 1
ATOM 7135 C C . HIS A 1 934 ? -49.025 -42.940 -9.438 1.00 140.54 1048 HIS A C 1
ATOM 7136 O O . HIS A 1 934 ? -48.003 -43.141 -8.781 1.00 132.13 1048 HIS A O 1
ATOM 7143 N N . ARG A 1 935 ? -49.029 -42.251 -10.571 1.00 129.46 1049 ARG A N 1
ATOM 7144 C CA . ARG A 1 935 ? -47.828 -41.562 -11.011 1.00 140.18 1049 ARG A CA 1
ATOM 7145 C C . ARG A 1 935 ? -47.695 -40.260 -10.232 1.00 146.77 1049 ARG A C 1
ATOM 7146 O O . ARG A 1 935 ? -48.603 -39.423 -10.247 1.00 142.14 1049 ARG A O 1
ATOM 7154 N N . ILE A 1 936 ? -46.578 -40.097 -9.532 1.00 146.35 1050 ILE A N 1
ATOM 7155 C CA . ILE A 1 936 ? -46.357 -38.885 -8.752 1.00 133.24 1050 ILE A CA 1
ATOM 7156 C C . ILE A 1 936 ? -45.879 -37.775 -9.679 1.00 137.69 1050 ILE A C 1
ATOM 7157 O O . ILE A 1 936 ? -44.799 -37.863 -10.283 1.00 135.13 1050 ILE A O 1
ATOM 7162 N N . SER A 1 937 ? -46.689 -36.725 -9.781 1.00 131.70 1051 SER A N 1
ATOM 7163 C CA . SER A 1 937 ? -46.519 -35.659 -10.751 1.00 109.08 1051 SER A CA 1
ATOM 7164 C C . SER A 1 937 ? -45.824 -34.454 -10.132 1.00 94.90 1051 SER A C 1
ATOM 7165 O O . SER A 1 937 ? -45.812 -34.256 -8.915 1.00 91.91 1051 SER A O 1
ATOM 7168 N N . PHE A 1 938 ? -45.273 -33.628 -11.010 1.00 104.07 1052 PHE A N 1
ATOM 7169 C CA . PHE A 1 938 ? -44.356 -32.563 -10.647 1.00 101.40 1052 PHE A CA 1
ATOM 7170 C C . PHE A 1 938 ? -44.563 -31.483 -11.697 1.00 119.19 1052 PHE A C 1
ATOM 7171 O O . PHE A 1 938 ? -44.582 -31.791 -12.889 1.00 137.21 1052 PHE A O 1
ATOM 7179 N N . ILE A 1 939 ? -44.758 -30.242 -11.275 1.00 107.71 1053 ILE A N 1
ATOM 7180 C CA . ILE A 1 939 ? -44.947 -29.136 -12.208 1.00 105.86 1053 ILE A CA 1
ATOM 7181 C C . ILE A 1 939 ? -43.604 -28.426 -12.330 1.00 108.25 1053 ILE A C 1
ATOM 7182 O O . ILE A 1 939 ? -43.223 -27.640 -11.457 1.00 109.86 1053 ILE A O 1
ATOM 7187 N N . LEU A 1 940 ? -42.871 -28.705 -13.412 1.00 117.72 1054 LEU A N 1
ATOM 7188 C CA . LEU A 1 940 ? -41.529 -28.138 -13.557 1.00 122.12 1054 LEU A CA 1
ATOM 7189 C C . LEU A 1 940 ? -41.597 -26.728 -14.135 1.00 114.37 1054 LEU A C 1
ATOM 7190 O O . LEU A 1 940 ? -41.312 -25.743 -13.446 1.00 111.64 1054 LEU A O 1
ATOM 7195 N N . ARG A 1 941 ? -41.961 -26.620 -15.407 1.00 113.81 1055 ARG A N 1
ATOM 7196 C CA . ARG A 1 941 ? -42.171 -25.342 -16.061 1.00 114.57 1055 ARG A CA 1
ATOM 7197 C C . ARG A 1 941 ? -43.635 -25.221 -16.460 1.00 120.45 1055 ARG A C 1
ATOM 7198 O O . ARG A 1 941 ? -44.368 -26.213 -16.511 1.00 128.65 1055 ARG A O 1
ATOM 7206 N N . GLY A 1 942 ? -44.059 -23.988 -16.725 1.00 116.41 1056 GLY A N 1
ATOM 7207 C CA . GLY A 1 942 ? -45.408 -23.745 -17.198 1.00 110.21 1056 GLY A CA 1
ATOM 7208 C C . GLY A 1 942 ? -45.700 -24.526 -18.460 1.00 110.48 1056 GLY A C 1
ATOM 7209 O O . GLY A 1 942 ? -45.072 -24.296 -19.497 1.00 120.88 1056 GLY A O 1
ATOM 7210 N N . GLY A 1 943 ? -46.642 -25.462 -18.379 1.00 107.04 1057 GLY A N 1
ATOM 7211 C CA . GLY A 1 943 ? -46.897 -26.385 -19.462 1.00 113.19 1057 GLY A CA 1
ATOM 7212 C C . GLY A 1 943 ? -45.970 -27.580 -19.513 1.00 118.20 1057 GLY A C 1
ATOM 7213 O O . GLY A 1 943 ? -46.045 -28.358 -20.473 1.00 134.60 1057 GLY A O 1
ATOM 7214 N N . LEU A 1 944 ? -45.098 -27.751 -18.521 1.00 111.46 1058 LEU A N 1
ATOM 7215 C CA . LEU A 1 944 ? -44.165 -28.871 -18.472 1.00 111.57 1058 LEU A CA 1
ATOM 7216 C C . LEU A 1 944 ? -44.363 -29.626 -17.165 1.00 108.41 1058 LEU A C 1
ATOM 7217 O O . LEU A 1 944 ? -44.137 -29.076 -16.078 1.00 109.95 1058 LEU A O 1
ATOM 7222 N N . ARG A 1 945 ? -44.783 -30.881 -17.277 1.00 105.91 1059 ARG A N 1
ATOM 7223 C CA . ARG A 1 945 ? -45.023 -31.744 -16.131 1.00 102.43 1059 ARG A CA 1
ATOM 7224 C C . ARG A 1 945 ? -44.047 -32.911 -16.155 1.00 105.80 1059 ARG A C 1
ATOM 7225 O O . ARG A 1 945 ? -43.961 -33.639 -17.149 1.00 116.23 1059 ARG A O 1
ATOM 7233 N N . ILE A 1 946 ? -43.317 -33.073 -15.065 1.00 105.24 1060 ILE A N 1
ATOM 7234 C CA . ILE A 1 946 ? -42.391 -34.177 -14.856 1.00 107.13 1060 ILE A CA 1
ATOM 7235 C C . ILE A 1 946 ? -43.100 -35.245 -14.035 1.00 105.35 1060 ILE A C 1
ATOM 7236 O O . ILE A 1 946 ? -43.994 -34.952 -13.235 1.00 115.25 1060 ILE A O 1
ATOM 7241 N N . LEU A 1 947 ? -42.726 -36.500 -14.253 1.00 103.04 1061 LEU A N 1
ATOM 7242 C CA . LEU A 1 947 ? -43.240 -37.610 -13.467 1.00 109.91 1061 LEU A CA 1
ATOM 7243 C C . LEU A 1 947 ? -42.074 -38.360 -12.843 1.00 111.50 1061 LEU A C 1
ATOM 7244 O O . LEU A 1 947 ? -40.991 -38.448 -13.430 1.00 118.47 1061 LEU A O 1
ATOM 7249 N N . VAL A 1 948 ? -42.288 -38.898 -11.645 1.00 105.14 1062 VAL A N 1
ATOM 7250 C CA . VAL A 1 948 ? -41.246 -39.660 -10.966 1.00 105.77 1062 VAL A CA 1
ATOM 7251 C C . VAL A 1 948 ? -41.747 -41.076 -10.718 1.00 116.31 1062 VAL A C 1
ATOM 7252 O O . VAL A 1 948 ? -42.900 -41.272 -10.319 1.00 126.07 1062 VAL A O 1
ATOM 7256 N N . GLU A 1 949 ? -40.891 -42.060 -10.970 1.00 119.22 1063 GLU A N 1
ATOM 7257 C CA . GLU A 1 949 ? -41.266 -43.451 -10.697 1.00 127.35 1063 GLU A CA 1
ATOM 7258 C C . GLU A 1 949 ? -40.015 -44.230 -10.300 1.00 127.12 1063 GLU A C 1
ATOM 7259 O O . GLU A 1 949 ? -39.000 -43.643 -9.913 1.00 131.69 1063 GLU A O 1
ATOM 7265 N N . LEU A 1 950 ? -40.087 -45.557 -10.381 1.00 126.65 1064 LEU A N 1
ATOM 7266 C CA . LEU A 1 950 ? -39.010 -46.418 -9.913 1.00 135.38 1064 LEU A CA 1
ATOM 7267 C C . LEU A 1 950 ? -37.968 -46.642 -11.003 1.00 146.42 1064 LEU A C 1
ATOM 7268 O O . LEU A 1 950 ? -38.283 -46.672 -12.195 1.00 147.71 1064 LEU A O 1
ATOM 7273 N N . ARG A 1 951 ? -36.716 -46.808 -10.577 1.00 142.12 1065 ARG A N 1
ATOM 7274 C CA . ARG A 1 951 ? -35.582 -46.998 -11.482 1.00 138.84 1065 ARG A CA 1
ATOM 7275 C C . ARG A 1 951 ? -35.110 -48.446 -11.380 1.00 140.44 1065 ARG A C 1
ATOM 7276 O O . ARG A 1 951 ? -34.326 -48.792 -10.492 1.00 152.44 1065 ARG A O 1
ATOM 7284 N N . ASP A 1 952 ? -35.583 -49.285 -12.296 1.00 146.60 1066 ASP A N 1
ATOM 7285 C CA . ASP A 1 952 ? -35.180 -50.686 -12.329 1.00 146.67 1066 ASP A CA 1
ATOM 7286 C C . ASP A 1 952 ? -33.761 -50.829 -12.869 1.00 134.51 1066 ASP A C 1
ATOM 7287 O O . ASP A 1 952 ? -33.449 -51.783 -13.583 1.00 133.99 1066 ASP A O 1
ATOM 7292 N N . HIS B 2 8 ? 30.546 15.912 68.610 1.00 65.76 129 HIS B N 1
ATOM 7293 C CA . HIS B 2 8 ? 30.537 17.352 68.837 1.00 64.76 129 HIS B CA 1
ATOM 7294 C C . HIS B 2 8 ? 29.176 17.977 68.618 1.00 79.56 129 HIS B C 1
ATOM 7295 O O . HIS B 2 8 ? 28.443 18.256 69.563 1.00 85.89 129 HIS B O 1
ATOM 7302 N N . MET B 2 9 ? 28.863 18.213 67.348 1.00 100.64 130 MET B N 1
ATOM 7303 C CA . MET B 2 9 ? 27.618 18.862 66.964 1.00 117.15 130 MET B CA 1
ATOM 7304 C C . MET B 2 9 ? 26.926 18.074 65.859 1.00 117.82 130 MET B C 1
ATOM 7305 O O . MET B 2 9 ? 27.134 16.864 65.730 1.00 109.28 130 MET B O 1
ATOM 7310 N N . GLY B 2 10 ? 26.116 18.750 65.047 1.00 100.20 131 GLY B N 1
ATOM 7311 C CA . GLY B 2 10 ? 25.324 18.056 64.054 1.00 103.21 131 GLY B CA 1
ATOM 7312 C C . GLY B 2 10 ? 24.130 17.380 64.692 1.00 119.02 131 GLY B C 1
ATOM 7313 O O . GLY B 2 10 ? 23.515 17.942 65.603 1.00 133.01 131 GLY B O 1
ATOM 7314 N N . GLU B 2 11 ? 23.795 16.172 64.241 1.00 117.04 132 GLU B N 1
ATOM 7315 C CA . GLU B 2 11 ? 22.676 15.409 64.786 1.00 117.54 132 GLU B CA 1
ATOM 7316 C C . GLU B 2 11 ? 23.209 14.123 65.404 1.00 122.97 132 GLU B C 1
ATOM 7317 O O . GLU B 2 11 ? 23.732 13.257 64.693 1.00 112.52 132 GLU B O 1
ATOM 7323 N N . PHE B 2 12 ? 23.072 14.003 66.722 1.00 132.26 133 PHE B N 1
ATOM 7324 C CA . PHE B 2 12 ? 23.497 12.820 67.452 1.00 113.68 133 PHE B CA 1
ATOM 7325 C C . PHE B 2 12 ? 22.404 11.762 67.447 1.00 111.55 133 PHE B C 1
ATOM 7326 O O . PHE B 2 12 ? 21.210 12.068 67.382 1.00 113.23 133 PHE B O 1
ATOM 7334 N N . SER B 2 13 ? 22.828 10.507 67.513 1.00 113.71 134 SER B N 1
ATOM 7335 C CA . SER B 2 13 ? 21.923 9.409 67.800 1.00 116.22 134 SER B CA 1
ATOM 7336 C C . SER B 2 13 ? 21.873 9.209 69.308 1.00 130.20 134 SER B C 1
ATOM 7337 O O . SER B 2 13 ? 22.900 9.294 69.988 1.00 143.78 134 SER B O 1
ATOM 7340 N N . VAL B 2 14 ? 20.669 8.960 69.828 1.00 127.14 135 VAL B N 1
ATOM 7341 C CA . VAL B 2 14 ? 20.502 8.835 71.274 1.00 123.52 135 VAL B CA 1
ATOM 7342 C C . VAL B 2 14 ? 21.335 7.682 71.821 1.00 114.39 135 VAL B C 1
ATOM 7343 O O . VAL B 2 14 ? 21.753 7.703 72.986 1.00 107.65 135 VAL B O 1
ATOM 7347 N N . CYS B 2 15 ? 21.610 6.674 70.996 1.00 122.32 136 CYS B N 1
ATOM 7348 C CA . CYS B 2 15 ? 22.475 5.565 71.364 1.00 121.98 136 CYS B CA 1
ATOM 7349 C C . CYS B 2 15 ? 23.443 5.281 70.225 1.00 118.80 136 CYS B C 1
ATOM 7350 O O . CYS B 2 15 ? 23.106 5.437 69.048 1.00 119.50 136 CYS B O 1
ATOM 7353 N N . ASP B 2 16 ? 24.652 4.863 70.584 1.00 112.03 137 ASP B N 1
ATOM 7354 C CA . ASP B 2 16 ? 25.679 4.563 69.594 1.00 106.22 137 ASP B CA 1
ATOM 7355 C C . ASP B 2 16 ? 25.417 3.190 68.988 1.00 110.65 137 ASP B C 1
ATOM 7356 O O . ASP B 2 16 ? 25.356 2.189 69.709 1.00 112.55 137 ASP B O 1
ATOM 7361 N N . SER B 2 17 ? 25.261 3.143 67.668 1.00 112.20 138 SER B N 1
ATOM 7362 C CA . SER B 2 17 ? 24.980 1.908 66.955 1.00 102.62 138 SER B CA 1
ATOM 7363 C C . SER B 2 17 ? 26.178 1.481 66.115 1.00 97.63 138 SER B C 1
ATOM 7364 O O . SER B 2 17 ? 27.105 2.256 65.867 1.00 98.38 138 SER B O 1
ATOM 7367 N N . VAL B 2 18 ? 26.138 0.223 65.680 1.00 94.87 139 VAL B N 1
ATOM 7368 C CA . VAL B 2 18 ? 27.184 -0.389 64.863 1.00 94.99 139 VAL B CA 1
ATOM 7369 C C . VAL B 2 18 ? 26.504 -1.220 63.781 1.00 103.68 139 VAL B C 1
ATOM 7370 O O . VAL B 2 18 ? 25.795 -2.183 64.093 1.00 113.88 139 VAL B O 1
ATOM 7374 N N . SER B 2 19 ? 26.717 -0.855 62.520 1.00 95.22 140 SER B N 1
ATOM 7375 C CA . SER B 2 19 ? 26.097 -1.523 61.387 1.00 96.67 140 SER B CA 1
ATOM 7376 C C . SER B 2 19 ? 27.146 -2.293 60.597 1.00 87.95 140 SER B C 1
ATOM 7377 O O . SER B 2 19 ? 28.307 -1.884 60.514 1.00 89.40 140 SER B O 1
ATOM 7380 N N . VAL B 2 20 ? 26.728 -3.416 60.021 1.00 90.65 141 VAL B N 1
ATOM 7381 C CA . VAL B 2 20 ? 27.634 -4.283 59.273 1.00 89.12 141 VAL B CA 1
ATOM 7382 C C . VAL B 2 20 ? 26.797 -5.258 58.453 1.00 95.13 141 VAL B C 1
ATOM 7383 O O . VAL B 2 20 ? 25.757 -5.748 58.904 1.00 110.12 141 VAL B O 1
ATOM 7387 N N . TRP B 2 21 ? 27.255 -5.528 57.235 1.00 92.27 142 TRP B N 1
ATOM 7388 C CA . TRP B 2 21 ? 26.689 -6.585 56.415 1.00 94.96 142 TRP B CA 1
ATOM 7389 C C . TRP B 2 21 ? 27.454 -7.877 56.661 1.00 94.87 142 TRP B C 1
ATOM 7390 O O . TRP B 2 21 ? 28.687 -7.880 56.725 1.00 100.75 142 TRP B O 1
ATOM 7401 N N . VAL B 2 22 ? 26.716 -8.976 56.800 1.00 97.07 143 VAL B N 1
ATOM 7402 C CA . VAL B 2 22 ? 27.286 -10.283 57.106 1.00 95.50 143 VAL B CA 1
ATOM 7403 C C . VAL B 2 22 ? 26.869 -11.243 56.002 1.00 105.84 143 VAL B C 1
ATOM 7404 O O . VAL B 2 22 ? 25.686 -11.587 55.881 1.00 114.90 143 VAL B O 1
ATOM 7408 N N . GLY B 2 23 ? 27.836 -11.666 55.192 1.00 116.46 144 GLY B N 1
ATOM 7409 C CA . GLY B 2 23 ? 27.613 -12.723 54.226 1.00 127.90 144 GLY B CA 1
ATOM 7410 C C . GLY B 2 23 ? 28.167 -14.036 54.737 1.00 128.08 144 GLY B C 1
ATOM 7411 O O . GLY B 2 23 ? 27.709 -15.116 54.352 1.00 124.17 144 GLY B O 1
ATOM 7412 N N . ASP B 2 24 ? 29.162 -13.941 55.620 1.00 127.99 145 ASP B N 1
ATOM 7413 C CA . ASP B 2 24 ? 29.756 -15.105 56.274 1.00 133.21 145 ASP B CA 1
ATOM 7414 C C . ASP B 2 24 ? 28.938 -15.497 57.508 1.00 130.77 145 ASP B C 1
ATOM 7415 O O . ASP B 2 24 ? 29.413 -15.501 58.643 1.00 126.73 145 ASP B O 1
ATOM 7420 N N . LYS B 2 25 ? 27.674 -15.830 57.258 1.00 127.81 146 LYS B N 1
ATOM 7421 C CA . LYS B 2 25 ? 26.733 -16.210 58.303 1.00 128.24 146 LYS B CA 1
ATOM 7422 C C . LYS B 2 25 ? 26.679 -17.730 58.389 1.00 124.53 146 LYS B C 1
ATOM 7423 O O . LYS B 2 25 ? 26.404 -18.402 57.390 1.00 139.43 146 LYS B O 1
ATOM 7429 N N . THR B 2 26 ? 26.941 -18.267 59.578 1.00 114.05 147 THR B N 1
ATOM 7430 C CA . THR B 2 26 ? 26.945 -19.707 59.796 1.00 122.75 147 THR B CA 1
ATOM 7431 C C . THR B 2 26 ? 25.828 -20.166 60.719 1.00 131.58 147 THR B C 1
ATOM 7432 O O . THR B 2 26 ? 25.100 -21.107 60.391 1.00 129.82 147 THR B O 1
ATOM 7436 N N . THR B 2 27 ? 25.673 -19.519 61.871 1.00 135.24 148 THR B N 1
ATOM 7437 C CA . THR B 2 27 ? 24.659 -19.873 62.849 1.00 124.09 148 THR B CA 1
ATOM 7438 C C . THR B 2 27 ? 23.770 -18.671 63.134 1.00 115.85 148 THR B C 1
ATOM 7439 O O . THR B 2 27 ? 24.178 -17.517 62.976 1.00 118.90 148 THR B O 1
ATOM 7443 N N . ALA B 2 28 ? 22.545 -18.956 63.567 1.00 114.78 149 ALA B N 1
ATOM 7444 C CA . ALA B 2 28 ? 21.598 -17.916 63.944 1.00 122.10 149 ALA B CA 1
ATOM 7445 C C . ALA B 2 28 ? 20.572 -18.525 64.890 1.00 120.82 149 ALA B C 1
ATOM 7446 O O . ALA B 2 28 ? 20.617 -19.716 65.206 1.00 119.57 149 ALA B O 1
ATOM 7448 N N . THR B 2 29 ? 19.644 -17.690 65.345 1.00 111.49 150 THR B N 1
ATOM 7449 C CA . THR B 2 29 ? 18.540 -18.118 66.190 1.00 103.59 150 THR B CA 1
ATOM 7450 C C . THR B 2 29 ? 17.240 -17.861 65.444 1.00 104.49 150 THR B C 1
ATOM 7451 O O . THR B 2 29 ? 17.041 -16.771 64.897 1.00 99.33 150 THR B O 1
ATOM 7455 N N . ASP B 2 30 ? 16.367 -18.865 65.412 1.00 111.83 151 ASP B N 1
ATOM 7456 C CA . ASP B 2 30 ? 15.128 -18.775 64.652 1.00 114.43 151 ASP B CA 1
ATOM 7457 C C . ASP B 2 30 ? 14.070 -18.034 65.470 1.00 118.30 151 ASP B C 1
ATOM 7458 O O . ASP B 2 30 ? 14.333 -17.517 66.559 1.00 124.16 151 ASP B O 1
ATOM 7463 N N . ILE B 2 31 ? 12.846 -17.980 64.940 1.00 106.94 152 ILE B N 1
ATOM 7464 C CA . ILE B 2 31 ? 11.777 -17.249 65.611 1.00 95.55 152 ILE B CA 1
ATOM 7465 C C . ILE B 2 31 ? 11.321 -17.983 66.866 1.00 96.92 152 ILE B C 1
ATOM 7466 O O . ILE B 2 31 ? 10.849 -17.357 67.823 1.00 98.05 152 ILE B O 1
ATOM 7471 N N . LYS B 2 32 ? 11.472 -19.306 66.899 1.00 104.30 153 LYS B N 1
ATOM 7472 C CA . LYS B 2 32 ? 11.040 -20.107 68.036 1.00 110.61 153 LYS B CA 1
ATOM 7473 C C . LYS B 2 32 ? 12.080 -20.190 69.146 1.00 109.69 153 LYS B C 1
ATOM 7474 O O . LYS B 2 32 ? 11.754 -20.658 70.242 1.00 123.22 153 LYS B O 1
ATOM 7480 N N . GLY B 2 33 ? 13.313 -19.754 68.897 1.00 111.45 154 GLY B N 1
ATOM 7481 C CA . GLY B 2 33 ? 14.351 -19.769 69.905 1.00 110.77 154 GLY B CA 1
ATOM 7482 C C . GLY B 2 33 ? 15.374 -20.874 69.765 1.00 107.33 154 GLY B C 1
ATOM 7483 O O . GLY B 2 33 ? 16.263 -20.981 70.619 1.00 101.48 154 GLY B O 1
ATOM 7484 N N . LYS B 2 34 ? 15.281 -21.694 68.723 1.00 109.10 155 LYS B N 1
ATOM 7485 C CA . LYS B 2 34 ? 16.216 -22.789 68.510 1.00 111.02 155 LYS B CA 1
ATOM 7486 C C . LYS B 2 34 ? 17.395 -22.323 67.667 1.00 108.28 155 LYS B C 1
ATOM 7487 O O . LYS B 2 34 ? 17.223 -21.601 66.680 1.00 114.73 155 LYS B O 1
ATOM 7493 N N . GLU B 2 35 ? 18.596 -22.741 68.060 1.00 108.75 156 GLU B N 1
ATOM 7494 C CA . GLU B 2 35 ? 19.794 -22.395 67.305 1.00 133.74 156 GLU B CA 1
ATOM 7495 C C . GLU B 2 35 ? 19.815 -23.163 65.989 1.00 134.77 156 GLU B C 1
ATOM 7496 O O . GLU B 2 35 ? 19.910 -24.395 65.980 1.00 131.36 156 GLU B O 1
ATOM 7502 N N . VAL B 2 36 ? 19.728 -22.436 64.879 1.00 129.39 157 VAL B N 1
ATOM 7503 C CA . VAL B 2 36 ? 19.710 -23.030 63.552 1.00 120.01 157 VAL B CA 1
ATOM 7504 C C . VAL B 2 36 ? 20.990 -22.648 62.819 1.00 126.57 157 VAL B C 1
ATOM 7505 O O . VAL B 2 36 ? 21.706 -21.714 63.194 1.00 122.28 157 VAL B O 1
ATOM 7509 N N . THR B 2 37 ? 21.274 -23.392 61.754 1.00 132.17 158 THR B N 1
ATOM 7510 C CA . THR B 2 37 ? 22.450 -23.172 60.922 1.00 128.60 158 THR B CA 1
ATOM 7511 C C . THR B 2 37 ? 22.012 -22.526 59.616 1.00 128.43 158 THR B C 1
ATOM 7512 O O . THR B 2 37 ? 21.162 -23.072 58.904 1.00 123.80 158 THR B O 1
ATOM 7516 N N . VAL B 2 38 ? 22.587 -21.367 59.308 1.00 130.29 159 VAL B N 1
ATOM 7517 C CA . VAL B 2 38 ? 22.289 -20.650 58.074 1.00 124.06 159 VAL B CA 1
ATOM 7518 C C . VAL B 2 38 ? 23.207 -21.166 56.976 1.00 123.17 159 VAL B C 1
ATOM 7519 O O . VAL B 2 38 ? 24.429 -21.243 57.158 1.00 114.64 159 VAL B O 1
ATOM 7523 N N . LEU B 2 39 ? 22.620 -21.526 55.839 1.00 121.48 160 LEU B N 1
ATOM 7524 C CA . LEU B 2 39 ? 23.409 -21.979 54.706 1.00 113.33 160 LEU B CA 1
ATOM 7525 C C . LEU B 2 39 ? 24.234 -20.831 54.139 1.00 129.54 160 LEU B C 1
ATOM 7526 O O . LEU B 2 39 ? 23.823 -19.667 54.162 1.00 130.58 160 LEU B O 1
ATOM 7531 N N . ALA B 2 40 ? 25.419 -21.172 53.630 1.00 135.46 161 ALA B N 1
ATOM 7532 C CA . ALA B 2 40 ? 26.313 -20.151 53.096 1.00 138.47 161 ALA B CA 1
ATOM 7533 C C . ALA B 2 40 ? 25.790 -19.586 51.781 1.00 149.95 161 ALA B C 1
ATOM 7534 O O . ALA B 2 40 ? 25.824 -18.368 51.566 1.00 150.62 161 ALA B O 1
ATOM 7536 N N . GLU B 2 41 ? 25.302 -20.448 50.890 1.00 141.26 162 GLU B N 1
ATOM 7537 C CA . GLU B 2 41 ? 24.820 -20.020 49.585 1.00 144.06 162 GLU B CA 1
ATOM 7538 C C . GLU B 2 41 ? 23.514 -20.730 49.255 1.00 143.85 162 GLU B C 1
ATOM 7539 O O . GLU B 2 41 ? 23.271 -21.858 49.691 1.00 139.93 162 GLU B O 1
ATOM 7545 N N . VAL B 2 42 ? 22.680 -20.050 48.471 1.00 150.04 163 VAL B N 1
ATOM 7546 C CA . VAL B 2 42 ? 21.344 -20.514 48.115 1.00 152.14 163 VAL B CA 1
ATOM 7547 C C . VAL B 2 42 ? 21.273 -20.691 46.605 1.00 174.15 163 VAL B C 1
ATOM 7548 O O . VAL B 2 42 ? 21.847 -19.897 45.854 1.00 179.36 163 VAL B O 1
ATOM 7552 N N . ASN B 2 43 ? 20.567 -21.731 46.161 1.00 187.16 164 ASN B N 1
ATOM 7553 C CA . ASN B 2 43 ? 20.380 -22.014 44.740 1.00 186.22 164 ASN B CA 1
ATOM 7554 C C . ASN B 2 43 ? 18.898 -21.875 44.411 1.00 194.47 164 ASN B C 1
ATOM 7555 O O . ASN B 2 43 ? 18.075 -22.659 44.896 1.00 200.88 164 ASN B O 1
ATOM 7560 N N . ILE B 2 44 ? 18.559 -20.883 43.588 1.00 193.48 165 ILE B N 1
ATOM 7561 C CA . ILE B 2 44 ? 17.189 -20.676 43.127 1.00 191.51 165 ILE B CA 1
ATOM 7562 C C . ILE B 2 44 ? 17.234 -20.391 41.632 1.00 184.21 165 ILE B C 1
ATOM 7563 O O . ILE B 2 44 ? 17.886 -19.433 41.202 1.00 185.06 165 ILE B O 1
ATOM 7568 N N . ASN B 2 45 ? 16.542 -21.218 40.844 1.00 180.34 166 ASN B N 1
ATOM 7569 C CA . ASN B 2 45 ? 16.504 -21.079 39.386 1.00 180.66 166 ASN B CA 1
ATOM 7570 C C . ASN B 2 45 ? 17.911 -21.096 38.793 1.00 177.27 166 ASN B C 1
ATOM 7571 O O . ASN B 2 45 ? 18.240 -20.304 37.907 1.00 173.31 166 ASN B O 1
ATOM 7576 N N . ASN B 2 46 ? 18.748 -22.003 39.297 1.00 183.28 167 ASN B N 1
ATOM 7577 C CA . ASN B 2 46 ? 20.150 -22.153 38.915 1.00 189.40 167 ASN B CA 1
ATOM 7578 C C . ASN B 2 46 ? 20.975 -20.898 39.173 1.00 193.15 167 ASN B C 1
ATOM 7579 O O . ASN B 2 46 ? 22.106 -20.793 38.681 1.00 181.78 167 ASN B O 1
ATOM 7584 N N . SER B 2 47 ? 20.443 -19.946 39.933 1.00 190.98 168 SER B N 1
ATOM 7585 C CA . SER B 2 47 ? 21.178 -18.760 40.348 1.00 191.79 168 SER B CA 1
ATOM 7586 C C . SER B 2 47 ? 21.639 -18.944 41.788 1.00 194.54 168 SER B C 1
ATOM 7587 O O . SER B 2 47 ? 20.840 -19.314 42.656 1.00 189.65 168 SER B O 1
ATOM 7590 N N . VAL B 2 48 ? 22.921 -18.693 42.034 1.00 199.20 169 VAL B N 1
ATOM 7591 C CA . VAL B 2 48 ? 23.531 -18.900 43.342 1.00 185.25 169 VAL B CA 1
ATOM 7592 C C . VAL B 2 48 ? 23.696 -17.547 44.021 1.00 167.08 169 VAL B C 1
ATOM 7593 O O . VAL B 2 48 ? 24.412 -16.671 43.520 1.00 167.52 169 VAL B O 1
ATOM 7597 N N . PHE B 2 49 ? 23.034 -17.381 45.161 1.00 164.74 170 PHE B N 1
ATOM 7598 C CA . PHE B 2 49 ? 23.098 -16.170 45.963 1.00 162.35 170 PHE B CA 1
ATOM 7599 C C . PHE B 2 49 ? 23.893 -16.431 47.235 1.00 150.45 170 PHE B C 1
ATOM 7600 O O . PHE B 2 49 ? 23.961 -17.562 47.722 1.00 158.23 170 PHE B O 1
ATOM 7608 N N . ARG B 2 50 ? 24.484 -15.370 47.774 1.00 140.09 171 ARG B N 1
ATOM 7609 C CA . ARG B 2 50 ? 25.134 -15.413 49.076 1.00 132.07 171 ARG B CA 1
ATOM 7610 C C . ARG B 2 50 ? 24.194 -14.818 50.115 1.00 134.80 171 ARG B C 1
ATOM 7611 O O . ARG B 2 50 ? 23.608 -13.753 49.891 1.00 144.94 171 ARG B O 1
ATOM 7619 N N . GLN B 2 51 ? 24.050 -15.506 51.245 1.00 123.50 172 GLN B N 1
ATOM 7620 C CA . GLN B 2 51 ? 23.148 -15.052 52.296 1.00 119.46 172 GLN B CA 1
ATOM 7621 C C . GLN B 2 51 ? 23.697 -13.815 52.997 1.00 120.35 172 GLN B C 1
ATOM 7622 O O . GLN B 2 51 ? 24.404 -13.927 54.004 1.00 118.51 172 GLN B O 1
ATOM 7628 N N . TYR B 2 52 ? 23.379 -12.635 52.469 1.00 121.46 173 TYR B N 1
ATOM 7629 C CA . TYR B 2 52 ? 23.785 -11.374 53.075 1.00 122.42 173 TYR B CA 1
ATOM 7630 C C . TYR B 2 52 ? 22.682 -10.864 53.996 1.00 119.54 173 TYR B C 1
ATOM 7631 O O . TYR B 2 52 ? 21.511 -10.815 53.605 1.00 113.13 173 TYR B O 1
ATOM 7640 N N . PHE B 2 53 ? 23.061 -10.488 55.217 1.00 118.17 174 PHE B N 1
ATOM 7641 C CA . PHE B 2 53 ? 22.130 -9.938 56.194 1.00 104.83 174 PHE B CA 1
ATOM 7642 C C . PHE B 2 53 ? 22.685 -8.627 56.726 1.00 99.68 174 PHE B C 1
ATOM 7643 O O . PHE B 2 53 ? 23.869 -8.544 57.066 1.00 109.11 174 PHE B O 1
ATOM 7651 N N . PHE B 2 54 ? 21.833 -7.609 56.804 1.00 87.09 175 PHE B N 1
ATOM 7652 C CA . PHE B 2 54 ? 22.230 -6.306 57.328 1.00 93.37 175 PHE B CA 1
ATOM 7653 C C . PHE B 2 54 ? 21.950 -6.282 58.826 1.00 91.99 175 PHE B C 1
ATOM 7654 O O . PHE B 2 54 ? 20.792 -6.186 59.246 1.00 89.65 175 PHE B O 1
ATOM 7662 N N . GLU B 2 55 ? 23.004 -6.371 59.634 1.00 93.69 176 GLU B N 1
ATOM 7663 C CA . GLU B 2 55 ? 22.877 -6.354 61.083 1.00 94.02 176 GLU B CA 1
ATOM 7664 C C . GLU B 2 55 ? 23.276 -4.985 61.621 1.00 97.04 176 GLU B C 1
ATOM 7665 O O . GLU B 2 55 ? 24.195 -4.343 61.103 1.00 95.52 176 GLU B O 1
ATOM 7671 N N . THR B 2 56 ? 22.567 -4.535 62.653 1.00 103.08 177 THR B N 1
ATOM 7672 C CA . THR B 2 56 ? 22.870 -3.255 63.288 1.00 100.15 177 THR B CA 1
ATOM 7673 C C . THR B 2 56 ? 22.563 -3.379 64.773 1.00 110.41 177 THR B C 1
ATOM 7674 O O . THR B 2 56 ? 21.396 -3.480 65.164 1.00 114.66 177 THR B O 1
ATOM 7678 N N . LYS B 2 57 ? 23.608 -3.363 65.587 1.00 99.72 178 LYS B N 1
ATOM 7679 C CA . LYS B 2 57 ? 23.513 -3.549 67.026 1.00 93.03 178 LYS B CA 1
ATOM 7680 C C . LYS B 2 57 ? 23.943 -2.266 67.733 1.00 95.94 178 LYS B C 1
ATOM 7681 O O . LYS B 2 57 ? 24.109 -1.215 67.112 1.00 97.58 178 LYS B O 1
ATOM 7687 N N . CYS B 2 58 ? 24.139 -2.363 69.044 1.00 103.75 179 CYS B N 1
ATOM 7688 C CA . CYS B 2 58 ? 24.614 -1.242 69.840 1.00 107.29 179 CYS B CA 1
ATOM 7689 C C . CYS B 2 58 ? 26.131 -1.276 69.961 1.00 118.87 179 CYS B C 1
ATOM 7690 O O . CYS B 2 58 ? 26.750 -2.343 69.960 1.00 131.75 179 CYS B O 1
ATOM 7693 N N . ARG B 2 59 ? 26.729 -0.089 70.069 1.00 115.09 180 ARG B N 1
ATOM 7694 C CA . ARG B 2 59 ? 28.161 -0.017 70.335 1.00 122.20 180 ARG B CA 1
ATOM 7695 C C . ARG B 2 59 ? 28.453 -0.213 71.816 1.00 116.00 180 ARG B C 1
ATOM 7696 O O . ARG B 2 59 ? 29.447 -0.852 72.178 1.00 122.96 180 ARG B O 1
ATOM 7704 N N . ALA B 2 60 ? 27.594 0.322 72.679 1.00 113.10 181 ALA B N 1
ATOM 7705 C CA . ALA B 2 60 ? 27.772 0.194 74.117 1.00 137.74 181 ALA B CA 1
ATOM 7706 C C . ALA B 2 60 ? 26.451 0.499 74.804 1.00 139.99 181 ALA B C 1
ATOM 7707 O O . ALA B 2 60 ? 25.639 1.281 74.300 1.00 134.23 181 ALA B O 1
ATOM 7709 N N . SER B 2 61 ? 26.243 -0.138 75.957 1.00 130.94 182 SER B N 1
ATOM 7710 C CA . SER B 2 61 ? 25.063 0.133 76.765 1.00 129.81 182 SER B CA 1
ATOM 7711 C C . SER B 2 61 ? 25.206 1.400 77.594 1.00 129.95 182 SER B C 1
ATOM 7712 O O . SER B 2 61 ? 24.200 1.915 78.096 1.00 130.29 182 SER B O 1
ATOM 7715 N N . ASN B 2 62 ? 26.426 1.911 77.749 1.00 131.52 183 ASN B N 1
ATOM 7716 C CA . ASN B 2 62 ? 26.690 3.151 78.478 1.00 141.94 183 ASN B CA 1
ATOM 7717 C C . ASN B 2 62 ? 27.512 4.080 77.595 1.00 135.69 183 ASN B C 1
ATOM 7718 O O . ASN B 2 62 ? 28.736 4.186 77.757 1.00 131.98 183 ASN B O 1
ATOM 7723 N N . PRO B 2 63 ? 26.875 4.764 76.641 1.00 134.21 184 PRO B N 1
ATOM 7724 C CA . PRO B 2 63 ? 27.603 5.793 75.882 1.00 133.07 184 PRO B CA 1
ATOM 7725 C C . PRO B 2 63 ? 28.183 6.883 76.767 1.00 141.13 184 PRO B C 1
ATOM 7726 O O . PRO B 2 63 ? 29.249 7.425 76.450 1.00 138.38 184 PRO B O 1
ATOM 7730 N N . VAL B 2 64 ? 27.510 7.219 77.868 1.00 150.39 185 VAL B N 1
ATOM 7731 C CA . VAL B 2 64 ? 28.036 8.156 78.856 1.00 150.55 185 VAL B CA 1
ATOM 7732 C C . VAL B 2 64 ? 28.023 7.480 80.220 1.00 150.29 185 VAL B C 1
ATOM 7733 O O . VAL B 2 64 ? 27.830 6.263 80.321 1.00 150.26 185 VAL B O 1
ATOM 7737 N N . GLU B 2 65 ? 28.224 8.264 81.282 1.00 153.70 186 GLU B N 1
ATOM 7738 C CA . GLU B 2 65 ? 28.219 7.694 82.625 1.00 164.11 186 GLU B CA 1
ATOM 7739 C C . GLU B 2 65 ? 26.809 7.311 83.059 1.00 154.48 186 GLU B C 1
ATOM 7740 O O . GLU B 2 65 ? 26.618 6.302 83.748 1.00 147.84 186 GLU B O 1
ATOM 7746 N N . SER B 2 66 ? 25.813 8.096 82.664 1.00 145.94 187 SER B N 1
ATOM 7747 C CA . SER B 2 66 ? 24.425 7.879 83.076 1.00 135.42 187 SER B CA 1
ATOM 7748 C C . SER B 2 66 ? 23.605 7.237 81.963 1.00 130.95 187 SER B C 1
ATOM 7749 O O . SER B 2 66 ? 22.557 7.747 81.566 1.00 126.00 187 SER B O 1
ATOM 7752 N N . GLY B 2 67 ? 24.076 6.103 81.449 1.00 134.30 188 GLY B N 1
ATOM 7753 C CA . GLY B 2 67 ? 23.353 5.383 80.420 1.00 135.10 188 GLY B CA 1
ATOM 7754 C C . GLY B 2 67 ? 23.364 6.074 79.072 1.00 134.26 188 GLY B C 1
ATOM 7755 O O . GLY B 2 67 ? 24.433 6.342 78.515 1.00 120.62 188 GLY B O 1
ATOM 7756 N N . CYS B 2 68 ? 22.180 6.371 78.542 1.00 151.57 189 CYS B N 1
ATOM 7757 C CA . CYS B 2 68 ? 22.069 7.005 77.238 1.00 140.94 189 CYS B CA 1
ATOM 7758 C C . CYS B 2 68 ? 22.589 8.439 77.287 1.00 135.85 189 CYS B C 1
ATOM 7759 O O . CYS B 2 68 ? 22.754 9.038 78.353 1.00 142.93 189 CYS B O 1
ATOM 7762 N N . ARG B 2 69 ? 22.828 8.995 76.104 1.00 132.04 190 ARG B N 1
ATOM 7763 C CA . ARG B 2 69 ? 23.365 10.340 75.972 1.00 137.65 190 ARG B CA 1
ATOM 7764 C C . ARG B 2 69 ? 22.228 11.335 75.777 1.00 129.71 190 ARG B C 1
ATOM 7765 O O . ARG B 2 69 ? 21.365 11.140 74.916 1.00 123.83 190 ARG B O 1
ATOM 7773 N N . GLY B 2 70 ? 22.226 12.392 76.586 1.00 136.72 191 GLY B N 1
ATOM 7774 C CA . GLY B 2 70 ? 21.243 13.450 76.452 1.00 138.56 191 GLY B CA 1
ATOM 7775 C C . GLY B 2 70 ? 19.961 13.257 77.227 1.00 152.81 191 GLY B C 1
ATOM 7776 O O . GLY B 2 70 ? 18.932 13.825 76.841 1.00 144.15 191 GLY B O 1
ATOM 7777 N N . ILE B 2 71 ? 19.984 12.486 78.305 1.00 158.94 192 ILE B N 1
ATOM 7778 C CA . ILE B 2 71 ? 18.786 12.200 79.084 1.00 131.38 192 ILE B CA 1
ATOM 7779 C C . ILE B 2 71 ? 18.733 13.146 80.272 1.00 131.15 192 ILE B C 1
ATOM 7780 O O . ILE B 2 71 ? 19.769 13.547 80.823 1.00 134.05 192 ILE B O 1
ATOM 7785 N N . ASP B 2 72 ? 17.519 13.518 80.671 1.00 141.11 193 ASP B N 1
ATOM 7786 C CA . ASP B 2 72 ? 17.336 14.238 81.925 1.00 140.70 193 ASP B CA 1
ATOM 7787 C C . ASP B 2 72 ? 17.646 13.314 83.103 1.00 138.55 193 ASP B C 1
ATOM 7788 O O . ASP B 2 72 ? 16.736 12.709 83.680 1.00 132.82 193 ASP B O 1
ATOM 7793 N N . SER B 2 73 ? 18.928 13.207 83.478 1.00 129.55 194 SER B N 1
ATOM 7794 C CA . SER B 2 73 ? 19.344 12.237 84.487 1.00 118.11 194 SER B CA 1
ATOM 7795 C C . SER B 2 73 ? 18.844 12.573 85.885 1.00 135.05 194 SER B C 1
ATOM 7796 O O . SER B 2 73 ? 18.810 11.683 86.742 1.00 132.28 194 SER B O 1
ATOM 7799 N N . LYS B 2 74 ? 18.477 13.830 86.139 1.00 142.28 195 LYS B N 1
ATOM 7800 C CA . LYS B 2 74 ? 18.028 14.218 87.471 1.00 126.11 195 LYS B CA 1
ATOM 7801 C C . LYS B 2 74 ? 16.744 13.499 87.865 1.00 132.29 195 LYS B C 1
ATOM 7802 O O . LYS B 2 74 ? 16.498 13.275 89.056 1.00 142.80 195 LYS B O 1
ATOM 7808 N N . HIS B 2 75 ? 15.922 13.115 86.887 1.00 130.85 196 HIS B N 1
ATOM 7809 C CA . HIS B 2 75 ? 14.651 12.462 87.161 1.00 128.35 196 HIS B CA 1
ATOM 7810 C C . HIS B 2 75 ? 14.489 11.113 86.473 1.00 134.59 196 HIS B C 1
ATOM 7811 O O . HIS B 2 75 ? 13.443 10.475 86.643 1.00 138.79 196 HIS B O 1
ATOM 7818 N N . TRP B 2 76 ? 15.481 10.652 85.712 1.00 130.28 197 TRP B N 1
ATOM 7819 C CA . TRP B 2 76 ? 15.336 9.437 84.924 1.00 114.08 197 TRP B CA 1
ATOM 7820 C C . TRP B 2 76 ? 16.613 8.612 84.965 1.00 114.40 197 TRP B C 1
ATOM 7821 O O . TRP B 2 76 ? 17.720 9.153 85.022 1.00 109.73 197 TRP B O 1
ATOM 7832 N N . ASN B 2 77 ? 16.444 7.292 84.932 1.00 118.42 198 ASN B N 1
ATOM 7833 C CA . ASN B 2 77 ? 17.518 6.350 84.667 1.00 123.75 198 ASN B CA 1
ATOM 7834 C C . ASN B 2 77 ? 17.320 5.796 83.263 1.00 132.84 198 ASN B C 1
ATOM 7835 O O . ASN B 2 77 ? 16.186 5.624 82.809 1.00 141.84 198 ASN B O 1
ATOM 7840 N N . SER B 2 78 ? 18.421 5.528 82.567 1.00 131.00 199 SER B N 1
ATOM 7841 C CA . SER B 2 78 ? 18.337 5.176 81.158 1.00 131.40 199 SER B CA 1
ATOM 7842 C C . SER B 2 78 ? 19.379 4.123 80.814 1.00 136.32 199 SER B C 1
ATOM 7843 O O . SER B 2 78 ? 20.387 3.966 81.507 1.00 142.66 199 SER B O 1
ATOM 7846 N N . TYR B 2 79 ? 19.114 3.395 79.728 1.00 139.22 200 TYR B N 1
ATOM 7847 C CA . TYR B 2 79 ? 20.097 2.459 79.192 1.00 145.83 200 TYR B CA 1
ATOM 7848 C C . TYR B 2 79 ? 19.744 2.117 77.751 1.00 148.09 200 TYR B C 1
ATOM 7849 O O . TYR B 2 79 ? 18.571 2.101 77.373 1.00 151.62 200 TYR B O 1
ATOM 7858 N N . CYS B 2 80 ? 20.772 1.834 76.954 1.00 141.14 201 CYS B N 1
ATOM 7859 C CA . CYS B 2 80 ? 20.591 1.479 75.553 1.00 130.81 201 CYS B CA 1
ATOM 7860 C C . CYS B 2 80 ? 20.464 -0.032 75.390 1.00 121.54 201 CYS B C 1
ATOM 7861 O O . CYS B 2 80 ? 21.009 -0.810 76.178 1.00 123.30 201 CYS B O 1
ATOM 7864 N N . THR B 2 81 ? 19.739 -0.443 74.350 1.00 114.61 202 THR B N 1
ATOM 7865 C CA . THR B 2 81 ? 19.535 -1.859 74.075 1.00 114.73 202 THR B CA 1
ATOM 7866 C C . THR B 2 81 ? 19.327 -2.064 72.581 1.00 124.10 202 THR B C 1
ATOM 7867 O O . THR B 2 81 ? 18.896 -1.161 71.858 1.00 122.28 202 THR B O 1
ATOM 7871 N N . THR B 2 82 ? 19.641 -3.275 72.126 1.00 123.98 203 THR B N 1
ATOM 7872 C CA . THR B 2 82 ? 19.538 -3.613 70.715 1.00 107.18 203 THR B CA 1
ATOM 7873 C C . THR B 2 82 ? 18.095 -3.935 70.340 1.00 115.48 203 THR B C 1
ATOM 7874 O O . THR B 2 82 ? 17.288 -4.347 71.177 1.00 117.94 203 THR B O 1
ATOM 7878 N N . THR B 2 83 ? 17.778 -3.744 69.063 1.00 127.15 204 THR B N 1
ATOM 7879 C CA . THR B 2 83 ? 16.457 -4.059 68.544 1.00 121.87 204 THR B CA 1
ATOM 7880 C C . THR B 2 83 ? 16.449 -5.494 68.020 1.00 118.35 204 THR B C 1
ATOM 7881 O O . THR B 2 83 ? 17.361 -6.281 68.291 1.00 109.10 204 THR B O 1
ATOM 7885 N N . HIS B 2 84 ? 15.420 -5.845 67.247 1.00 116.38 205 HIS B N 1
ATOM 7886 C CA . HIS B 2 84 ? 15.233 -7.228 66.828 1.00 106.99 205 HIS B CA 1
ATOM 7887 C C . HIS B 2 84 ? 14.157 -7.342 65.750 1.00 101.09 205 HIS B C 1
ATOM 7888 O O . HIS B 2 84 ? 13.055 -6.808 65.905 1.00 102.51 205 HIS B O 1
ATOM 7895 N N . THR B 2 85 ? 14.480 -8.020 64.646 1.00 102.63 206 THR B N 1
ATOM 7896 C CA . THR B 2 85 ? 13.560 -8.235 63.534 1.00 109.34 206 THR B CA 1
ATOM 7897 C C . THR B 2 85 ? 13.751 -9.659 63.024 1.00 105.87 206 THR B C 1
ATOM 7898 O O . THR B 2 85 ? 14.629 -10.392 63.488 1.00 101.74 206 THR B O 1
ATOM 7902 N N . PHE B 2 86 ? 12.936 -10.047 62.045 1.00 103.15 207 PHE B N 1
ATOM 7903 C CA . PHE B 2 86 ? 12.996 -11.381 61.465 1.00 102.75 207 PHE B CA 1
ATOM 7904 C C . PHE B 2 86 ? 13.220 -11.303 59.962 1.00 106.07 207 PHE B C 1
ATOM 7905 O O . PHE B 2 86 ? 12.630 -10.462 59.276 1.00 103.32 207 PHE B O 1
ATOM 7913 N N . VAL B 2 87 ? 14.080 -12.189 59.463 1.00 105.62 208 VAL B N 1
ATOM 7914 C CA . VAL B 2 87 ? 14.388 -12.284 58.040 1.00 92.69 208 VAL B CA 1
ATOM 7915 C C . VAL B 2 87 ? 14.209 -13.728 57.598 1.00 90.35 208 VAL B C 1
ATOM 7916 O O . VAL B 2 87 ? 14.651 -14.653 58.286 1.00 103.52 208 VAL B O 1
ATOM 7920 N N . LYS B 2 88 ? 13.560 -13.920 56.452 1.00 80.79 209 LYS B N 1
ATOM 7921 C CA . LYS B 2 88 ? 13.340 -15.260 55.922 1.00 89.89 209 LYS B CA 1
ATOM 7922 C C . LYS B 2 88 ? 14.577 -15.702 55.148 1.00 98.71 209 LYS B C 1
ATOM 7923 O O . LYS B 2 88 ? 14.936 -15.090 54.137 1.00 110.86 209 LYS B O 1
ATOM 7929 N N . ALA B 2 89 ? 15.229 -16.760 55.626 1.00 98.60 210 ALA B N 1
ATOM 7930 C CA . ALA B 2 89 ? 16.467 -17.247 55.042 1.00 100.55 210 ALA B CA 1
ATOM 7931 C C . ALA B 2 89 ? 16.447 -18.768 54.997 1.00 116.54 210 ALA B C 1
ATOM 7932 O O . ALA B 2 89 ? 15.801 -19.424 55.820 1.00 109.93 210 ALA B O 1
ATOM 7934 N N . LEU B 2 90 ? 17.167 -19.319 54.022 1.00 128.92 211 LEU B N 1
ATOM 7935 C CA . LEU B 2 90 ? 17.270 -20.764 53.847 1.00 122.77 211 LEU B CA 1
ATOM 7936 C C . LEU B 2 90 ? 18.258 -21.313 54.869 1.00 123.52 211 LEU B C 1
ATOM 7937 O O . LEU B 2 90 ? 19.471 -21.112 54.741 1.00 118.52 211 LEU B O 1
ATOM 7942 N N . THR B 2 91 ? 17.745 -22.006 55.883 1.00 121.89 212 THR B N 1
ATOM 7943 C CA . THR B 2 91 ? 18.546 -22.524 56.981 1.00 122.54 212 THR B CA 1
ATOM 7944 C C . THR B 2 91 ? 18.318 -24.025 57.112 1.00 124.59 212 THR B C 1
ATOM 7945 O O . THR B 2 91 ? 17.529 -24.626 56.375 1.00 127.75 212 THR B O 1
ATOM 7949 N N . THR B 2 92 ? 19.024 -24.628 58.068 1.00 126.95 213 THR B N 1
ATOM 7950 C CA . THR B 2 92 ? 18.885 -26.041 58.389 1.00 142.43 213 THR B CA 1
ATOM 7951 C C . THR B 2 92 ? 19.074 -26.229 59.887 1.00 147.38 213 THR B C 1
ATOM 7952 O O . THR B 2 92 ? 19.875 -25.527 60.511 1.00 134.69 213 THR B O 1
ATOM 7956 N N . ASP B 2 93 ? 18.323 -27.171 60.460 1.00 168.91 214 ASP B N 1
ATOM 7957 C CA . ASP B 2 93 ? 18.396 -27.443 61.892 1.00 175.60 214 ASP B CA 1
ATOM 7958 C C . ASP B 2 93 ? 18.968 -28.831 62.155 1.00 172.29 214 ASP B C 1
ATOM 7959 O O . ASP B 2 93 ? 18.407 -29.600 62.944 1.00 165.82 214 ASP B O 1
ATOM 7964 N N . GLU B 2 94 ? 20.072 -29.158 61.477 1.00 185.18 215 GLU B N 1
ATOM 7965 C CA . GLU B 2 94 ? 20.764 -30.440 61.601 1.00 189.79 215 GLU B CA 1
ATOM 7966 C C . GLU B 2 94 ? 19.929 -31.601 61.067 1.00 183.61 215 GLU B C 1
ATOM 7967 O O . GLU B 2 94 ? 20.431 -32.723 60.946 1.00 188.09 215 GLU B O 1
ATOM 7973 N N . LYS B 2 95 ? 18.662 -31.347 60.736 1.00 173.26 216 LYS B N 1
ATOM 7974 C CA . LYS B 2 95 ? 17.759 -32.389 60.261 1.00 166.79 216 LYS B CA 1
ATOM 7975 C C . LYS B 2 95 ? 17.132 -32.036 58.920 1.00 169.29 216 LYS B C 1
ATOM 7976 O O . LYS B 2 95 ? 17.325 -32.768 57.944 1.00 176.92 216 LYS B O 1
ATOM 7982 N N . GLN B 2 96 ? 16.388 -30.935 58.838 1.00 165.36 217 GLN B N 1
ATOM 7983 C CA . GLN B 2 96 ? 15.680 -30.559 57.623 1.00 166.28 217 GLN B CA 1
ATOM 7984 C C . GLN B 2 96 ? 16.064 -29.145 57.214 1.00 155.83 217 GLN B C 1
ATOM 7985 O O . GLN B 2 96 ? 16.195 -28.257 58.063 1.00 148.29 217 GLN B O 1
ATOM 7991 N N . ALA B 2 97 ? 16.247 -28.943 55.911 1.00 149.71 218 ALA B N 1
ATOM 7992 C CA . ALA B 2 97 ? 16.537 -27.627 55.360 1.00 134.58 218 ALA B CA 1
ATOM 7993 C C . ALA B 2 97 ? 15.239 -26.967 54.912 1.00 130.59 218 ALA B C 1
ATOM 7994 O O . ALA B 2 97 ? 14.431 -27.586 54.213 1.00 140.90 218 ALA B O 1
ATOM 7996 N N . ALA B 2 98 ? 15.044 -25.714 55.314 1.00 126.04 219 ALA B N 1
ATOM 7997 C CA . ALA B 2 98 ? 13.815 -25.004 54.986 1.00 131.50 219 ALA B CA 1
ATOM 7998 C C . ALA B 2 98 ? 14.060 -23.506 55.087 1.00 120.34 219 ALA B C 1
ATOM 7999 O O . ALA B 2 98 ? 15.071 -23.055 55.627 1.00 114.66 219 ALA B O 1
ATOM 8001 N N . TRP B 2 99 ? 13.108 -22.737 54.562 1.00 122.33 220 TRP B N 1
ATOM 8002 C CA . TRP B 2 99 ? 13.166 -21.277 54.608 1.00 124.78 220 TRP B CA 1
ATOM 8003 C C . TRP B 2 99 ? 12.545 -20.816 55.920 1.00 120.57 220 TRP B C 1
ATOM 8004 O O . TRP B 2 99 ? 11.334 -20.619 56.027 1.00 121.66 220 TRP B O 1
ATOM 8015 N N . ARG B 2 100 ? 13.391 -20.632 56.928 1.00 121.57 221 ARG B N 1
ATOM 8016 C CA . ARG B 2 100 ? 12.952 -20.252 58.262 1.00 118.55 221 ARG B CA 1
ATOM 8017 C C . ARG B 2 100 ? 13.211 -18.771 58.506 1.00 104.54 221 ARG B C 1
ATOM 8018 O O . ARG B 2 100 ? 14.017 -18.137 57.826 1.00 119.47 221 ARG B O 1
ATOM 8026 N N . PHE B 2 101 ? 12.524 -18.225 59.503 1.00 87.75 222 PHE B N 1
ATOM 8027 C CA . PHE B 2 101 ? 12.737 -16.843 59.907 1.00 83.39 222 PHE B CA 1
ATOM 8028 C C . PHE B 2 101 ? 13.756 -16.793 61.037 1.00 92.67 222 PHE B C 1
ATOM 8029 O O . PHE B 2 101 ? 13.634 -17.527 62.023 1.00 106.50 222 PHE B O 1
ATOM 8037 N N . ILE B 2 102 ? 14.759 -15.929 60.888 1.00 90.79 223 ILE B N 1
ATOM 8038 C CA . ILE B 2 102 ? 15.841 -15.814 61.856 1.00 93.30 223 ILE B CA 1
ATOM 8039 C C . ILE B 2 102 ? 15.874 -14.395 62.411 1.00 91.12 223 ILE B C 1
ATOM 8040 O O . ILE B 2 102 ? 15.385 -13.443 61.793 1.00 89.57 223 ILE B O 1
ATOM 8045 N N . ARG B 2 103 ? 16.481 -14.269 63.593 1.00 94.47 224 ARG B N 1
ATOM 8046 C CA . ARG B 2 103 ? 16.552 -13.002 64.311 1.00 98.35 224 ARG B CA 1
ATOM 8047 C C . ARG B 2 103 ? 17.735 -12.177 63.821 1.00 97.11 224 ARG B C 1
ATOM 8048 O O . ARG B 2 103 ? 18.860 -12.679 63.738 1.00 104.45 224 ARG B O 1
ATOM 8056 N N . ILE B 2 104 ? 17.482 -10.906 63.514 1.00 94.86 225 ILE B N 1
ATOM 8057 C CA . ILE B 2 104 ? 18.501 -9.997 62.995 1.00 97.52 225 ILE B CA 1
ATOM 8058 C C . ILE B 2 104 ? 18.347 -8.651 63.690 1.00 104.33 225 ILE B C 1
ATOM 8059 O O . ILE B 2 104 ? 17.231 -8.137 63.814 1.00 114.49 225 ILE B O 1
ATOM 8064 N N . ASP B 2 105 ? 19.459 -8.079 64.141 1.00 95.23 226 ASP B N 1
ATOM 8065 C CA . ASP B 2 105 ? 19.426 -6.780 64.799 1.00 103.15 226 ASP B CA 1
ATOM 8066 C C . ASP B 2 105 ? 19.297 -5.662 63.771 1.00 108.91 226 ASP B C 1
ATOM 8067 O O . ASP B 2 105 ? 19.745 -5.787 62.628 1.00 112.96 226 ASP B O 1
ATOM 8072 N N . THR B 2 106 ? 18.677 -4.555 64.186 1.00 108.72 227 THR B N 1
ATOM 8073 C CA . THR B 2 106 ? 18.392 -3.477 63.243 1.00 114.29 227 THR B CA 1
ATOM 8074 C C . THR B 2 106 ? 18.749 -2.088 63.759 1.00 123.51 227 THR B C 1
ATOM 8075 O O . THR B 2 106 ? 19.071 -1.201 62.962 1.00 133.61 227 THR B O 1
ATOM 8079 N N . ALA B 2 107 ? 18.676 -1.869 65.068 1.00 122.91 228 ALA B N 1
ATOM 8080 C CA . ALA B 2 107 ? 18.886 -0.532 65.608 1.00 130.15 228 ALA B CA 1
ATOM 8081 C C . ALA B 2 107 ? 19.246 -0.635 67.084 1.00 126.72 228 ALA B C 1
ATOM 8082 O O . ALA B 2 107 ? 19.291 -1.723 67.665 1.00 122.62 228 ALA B O 1
ATOM 8084 N N . CYS B 2 108 ? 19.502 0.525 67.686 1.00 125.42 229 CYS B N 1
ATOM 8085 C CA . CYS B 2 108 ? 19.832 0.639 69.100 1.00 109.85 229 CYS B CA 1
ATOM 8086 C C . CYS B 2 108 ? 18.969 1.741 69.691 1.00 117.43 229 CYS B C 1
ATOM 8087 O O . CYS B 2 108 ? 19.044 2.892 69.250 1.00 112.73 229 CYS B O 1
ATOM 8090 N N . VAL B 2 109 ? 18.150 1.392 70.681 1.00 129.59 230 VAL B N 1
ATOM 8091 C CA . VAL B 2 109 ? 17.173 2.318 71.237 1.00 126.42 230 VAL B CA 1
ATOM 8092 C C . VAL B 2 109 ? 17.426 2.494 72.727 1.00 132.18 230 VAL B C 1
ATOM 8093 O O . VAL B 2 109 ? 17.906 1.586 73.413 1.00 129.47 230 VAL B O 1
ATOM 8097 N N . CYS B 2 110 ? 17.087 3.679 73.225 1.00 134.25 231 CYS B N 1
ATOM 8098 C CA . CYS B 2 110 ? 17.217 3.994 74.639 1.00 129.41 231 CYS B CA 1
ATOM 8099 C C . CYS B 2 110 ? 15.911 3.700 75.366 1.00 133.65 231 CYS B C 1
ATOM 8100 O O . CYS B 2 110 ? 14.823 3.924 74.827 1.00 130.38 231 CYS B O 1
ATOM 8103 N N . VAL B 2 111 ? 16.026 3.185 76.591 1.00 147.88 232 VAL B N 1
ATOM 8104 C CA . VAL B 2 111 ? 14.876 2.869 77.428 1.00 148.77 232 VAL B CA 1
ATOM 8105 C C . VAL B 2 111 ? 15.065 3.532 78.786 1.00 145.49 232 VAL B C 1
ATOM 8106 O O . VAL B 2 111 ? 16.188 3.656 79.291 1.00 135.74 232 VAL B O 1
ATOM 8110 N N . LEU B 2 112 ? 13.946 3.941 79.381 1.00 139.33 233 LEU B N 1
ATOM 8111 C CA . LEU B 2 112 ? 13.913 4.780 80.570 1.00 127.36 233 LEU B CA 1
ATOM 8112 C C . LEU B 2 112 ? 13.281 4.045 81.745 1.00 146.53 233 LEU B C 1
ATOM 8113 O O . LEU B 2 112 ? 12.626 3.009 81.596 1.00 152.46 233 LEU B O 1
ATOM 8118 N N . SER B 2 113 ? 13.494 4.619 82.929 1.00 152.89 234 SER B N 1
ATOM 8119 C CA . SER B 2 113 ? 12.868 4.171 84.166 1.00 157.56 234 SER B CA 1
ATOM 8120 C C . SER B 2 113 ? 12.833 5.360 85.115 1.00 148.91 234 SER B C 1
ATOM 8121 O O . SER B 2 113 ? 13.832 6.073 85.251 1.00 138.53 234 SER B O 1
ATOM 8124 N N . ARG B 2 114 ? 11.686 5.583 85.752 1.00 153.18 235 ARG B N 1
ATOM 8125 C CA . ARG B 2 114 ? 11.525 6.759 86.598 1.00 133.62 235 ARG B CA 1
ATOM 8126 C C . ARG B 2 114 ? 12.430 6.664 87.820 1.00 127.67 235 ARG B C 1
ATOM 8127 O O . ARG B 2 114 ? 12.436 5.653 88.528 1.00 141.23 235 ARG B O 1
ATOM 8135 N N . LYS B 2 115 ? 13.199 7.721 88.062 1.00 123.85 236 LYS B N 1
ATOM 8136 C CA . LYS B 2 115 ? 14.117 7.769 89.189 1.00 123.56 236 LYS B CA 1
ATOM 8137 C C . LYS B 2 115 ? 13.417 8.355 90.408 1.00 135.47 236 LYS B C 1
ATOM 8138 O O . LYS B 2 115 ? 12.618 9.289 90.292 1.00 132.14 236 LYS B O 1
ATOM 8144 N N . ALA B 2 116 ? 13.721 7.796 91.578 1.00 148.87 237 ALA B N 1
ATOM 8145 C CA . ALA B 2 116 ? 13.120 8.228 92.836 1.00 148.10 237 ALA B CA 1
ATOM 8146 C C . ALA B 2 116 ? 14.025 9.270 93.485 1.00 150.68 237 ALA B C 1
ATOM 8147 O O . ALA B 2 116 ? 15.114 8.943 93.968 1.00 134.48 237 ALA B O 1
ATOM 8149 N N . THR B 2 117 ? 13.572 10.520 93.501 1.00 163.47 238 THR B N 1
ATOM 8150 C CA . THR B 2 117 ? 14.339 11.615 94.088 1.00 160.50 238 THR B CA 1
ATOM 8151 C C . THR B 2 117 ? 14.382 11.499 95.611 1.00 151.87 238 THR B C 1
ATOM 8152 O O . THR B 2 117 ? 15.456 11.485 96.215 1.00 133.79 238 THR B O 1
ATOM 8156 N N . PHE C 2 7 ? 10.009 -7.861 79.918 1.00 137.16 128 PHE C N 1
ATOM 8157 C CA . PHE C 2 7 ? 9.504 -6.529 80.202 1.00 120.16 128 PHE C CA 1
ATOM 8158 C C . PHE C 2 7 ? 10.383 -5.863 81.247 1.00 131.59 128 PHE C C 1
ATOM 8159 O O . PHE C 2 7 ? 9.892 -5.205 82.165 1.00 119.96 128 PHE C O 1
ATOM 8167 N N . HIS C 2 8 ? 11.691 -6.065 81.111 1.00 149.10 129 HIS C N 1
ATOM 8168 C CA . HIS C 2 8 ? 12.671 -5.319 81.888 1.00 167.12 129 HIS C CA 1
ATOM 8169 C C . HIS C 2 8 ? 12.974 -3.962 81.268 1.00 171.55 129 HIS C C 1
ATOM 8170 O O . HIS C 2 8 ? 13.748 -3.190 81.845 1.00 175.92 129 HIS C O 1
ATOM 8177 N N . MET C 2 9 ? 12.374 -3.660 80.115 1.00 160.72 130 MET C N 1
ATOM 8178 C CA . MET C 2 9 ? 12.558 -2.389 79.426 1.00 149.77 130 MET C CA 1
ATOM 8179 C C . MET C 2 9 ? 12.368 -1.217 80.380 1.00 160.40 130 MET C C 1
ATOM 8180 O O . MET C 2 9 ? 13.331 -0.521 80.720 1.00 173.40 130 MET C O 1
ATOM 8185 N N . GLY C 2 10 ? 11.149 -1.005 80.828 1.00 149.28 131 GLY C N 1
ATOM 8186 C CA . GLY C 2 10 ? 10.861 0.068 81.754 1.00 150.56 131 GLY C CA 1
ATOM 8187 C C . GLY C 2 10 ? 9.448 0.574 81.535 1.00 141.14 131 GLY C C 1
ATOM 8188 O O . GLY C 2 10 ? 8.565 -0.182 81.132 1.00 135.21 131 GLY C O 1
ATOM 8189 N N . GLU C 2 11 ? 9.261 1.863 81.815 1.00 136.45 132 GLU C N 1
ATOM 8190 C CA . GLU C 2 11 ? 7.974 2.504 81.583 1.00 146.01 132 GLU C CA 1
ATOM 8191 C C . GLU C 2 11 ? 7.601 2.386 80.112 1.00 162.10 132 GLU C C 1
ATOM 8192 O O . GLU C 2 11 ? 6.682 1.642 79.755 1.00 171.36 132 GLU C O 1
ATOM 8198 N N . PHE C 2 12 ? 8.318 3.107 79.255 1.00 161.64 133 PHE C N 1
ATOM 8199 C CA . PHE C 2 12 ? 8.149 3.001 77.815 1.00 159.47 133 PHE C CA 1
ATOM 8200 C C . PHE C 2 12 ? 9.493 3.278 77.155 1.00 152.65 133 PHE C C 1
ATOM 8201 O O . PHE C 2 12 ? 10.499 3.532 77.825 1.00 137.83 133 PHE C O 1
ATOM 8209 N N . SER C 2 13 ? 9.505 3.215 75.829 1.00 154.99 134 SER C N 1
ATOM 8210 C CA . SER C 2 13 ? 10.672 3.646 75.082 1.00 152.43 134 SER C CA 1
ATOM 8211 C C . SER C 2 13 ? 10.695 5.168 74.990 1.00 143.73 134 SER C C 1
ATOM 8212 O O . SER C 2 13 ? 9.682 5.844 75.194 1.00 145.50 134 SER C O 1
ATOM 8215 N N . VAL C 2 14 ? 11.877 5.708 74.685 1.00 120.47 135 VAL C N 1
ATOM 8216 C CA . VAL C 2 14 ? 12.017 7.154 74.541 1.00 116.16 135 VAL C CA 1
ATOM 8217 C C . VAL C 2 14 ? 11.121 7.674 73.423 1.00 124.97 135 VAL C C 1
ATOM 8218 O O . VAL C 2 14 ? 10.646 8.816 73.474 1.00 117.51 135 VAL C O 1
ATOM 8222 N N . CYS C 2 15 ? 10.862 6.849 72.411 1.00 132.05 136 CYS C N 1
ATOM 8223 C CA . CYS C 2 15 ? 9.948 7.182 71.328 1.00 120.93 136 CYS C CA 1
ATOM 8224 C C . CYS C 2 15 ? 8.846 6.134 71.238 1.00 130.30 136 CYS C C 1
ATOM 8225 O O . CYS C 2 15 ? 9.026 4.980 71.638 1.00 123.06 136 CYS C O 1
ATOM 8228 N N . ASP C 2 16 ? 7.699 6.547 70.701 1.00 135.37 137 ASP C N 1
ATOM 8229 C CA . ASP C 2 16 ? 6.539 5.670 70.575 1.00 123.21 137 ASP C CA 1
ATOM 8230 C C . ASP C 2 16 ? 6.719 4.775 69.355 1.00 118.83 137 ASP C C 1
ATOM 8231 O O . ASP C 2 16 ? 6.699 5.254 68.218 1.00 127.71 137 ASP C O 1
ATOM 8236 N N . SER C 2 17 ? 6.885 3.478 69.585 1.00 110.15 138 SER C N 1
ATOM 8237 C CA . SER C 2 17 ? 7.053 2.516 68.507 1.00 108.91 138 SER C CA 1
ATOM 8238 C C . SER C 2 17 ? 5.776 1.708 68.313 1.00 109.44 138 SER C C 1
ATOM 8239 O O . SER C 2 17 ? 4.961 1.555 69.225 1.00 129.67 138 SER C O 1
ATOM 8242 N N . VAL C 2 18 ? 5.609 1.195 67.098 1.00 108.39 139 VAL C N 1
ATOM 8243 C CA . VAL C 2 18 ? 4.450 0.376 66.754 1.00 103.70 139 VAL C CA 1
ATOM 8244 C C . VAL C 2 18 ? 4.881 -0.653 65.718 1.00 119.10 139 VAL C C 1
ATOM 8245 O O . VAL C 2 18 ? 5.545 -0.315 64.732 1.00 134.72 139 VAL C O 1
ATOM 8249 N N . SER C 2 19 ? 4.512 -1.910 65.947 1.00 107.98 140 SER C N 1
ATOM 8250 C CA . SER C 2 19 ? 4.877 -3.017 65.076 1.00 115.99 140 SER C CA 1
ATOM 8251 C C . SER C 2 19 ? 3.653 -3.533 64.329 1.00 114.38 140 SER C C 1
ATOM 8252 O O . SER C 2 19 ? 2.510 -3.321 64.743 1.00 109.78 140 SER C O 1
ATOM 8255 N N . VAL C 2 20 ? 3.912 -4.220 63.215 1.00 114.95 141 VAL C N 1
ATOM 8256 C CA . VAL C 2 20 ? 2.850 -4.813 62.407 1.00 109.28 141 VAL C CA 1
ATOM 8257 C C . VAL C 2 20 ? 3.450 -5.789 61.399 1.00 98.48 141 VAL C C 1
ATOM 8258 O O . VAL C 2 20 ? 4.552 -5.575 60.878 1.00 110.49 141 VAL C O 1
ATOM 8262 N N . TRP C 2 21 ? 2.737 -6.878 61.128 1.00 89.95 142 TRP C N 1
ATOM 8263 C CA . TRP C 2 21 ? 3.107 -7.805 60.067 1.00 101.41 142 TRP C CA 1
ATOM 8264 C C . TRP C 2 21 ? 2.296 -7.489 58.818 1.00 116.46 142 TRP C C 1
ATOM 8265 O O . TRP C 2 21 ? 1.061 -7.452 58.862 1.00 116.47 142 TRP C O 1
ATOM 8276 N N . VAL C 2 22 ? 2.998 -7.264 57.713 1.00 126.93 143 VAL C N 1
ATOM 8277 C CA . VAL C 2 22 ? 2.423 -6.790 56.464 1.00 120.15 143 VAL C CA 1
ATOM 8278 C C . VAL C 2 22 ? 2.479 -7.934 55.463 1.00 127.57 143 VAL C C 1
ATOM 8279 O O . VAL C 2 22 ? 3.565 -8.357 55.044 1.00 125.19 143 VAL C O 1
ATOM 8283 N N . GLY C 2 23 ? 1.308 -8.446 55.097 1.00 129.07 144 GLY C N 1
ATOM 8284 C CA . GLY C 2 23 ? 1.183 -9.332 53.959 1.00 139.82 144 GLY C CA 1
ATOM 8285 C C . GLY C 2 23 ? 0.708 -8.532 52.766 1.00 134.46 144 GLY C C 1
ATOM 8286 O O . GLY C 2 23 ? 0.839 -8.958 51.614 1.00 134.99 144 GLY C O 1
ATOM 8287 N N . ASP C 2 24 ? 0.156 -7.352 53.047 1.00 121.30 145 ASP C N 1
ATOM 8288 C CA . ASP C 2 24 ? -0.299 -6.426 52.012 1.00 121.73 145 ASP C CA 1
ATOM 8289 C C . ASP C 2 24 ? 0.860 -5.514 51.605 1.00 135.50 145 ASP C C 1
ATOM 8290 O O . ASP C 2 24 ? 0.892 -4.313 51.882 1.00 137.67 145 ASP C O 1
ATOM 8295 N N . LYS C 2 25 ? 1.833 -6.120 50.933 1.00 136.13 146 LYS C N 1
ATOM 8296 C CA . LYS C 2 25 ? 3.011 -5.415 50.442 1.00 134.61 146 LYS C CA 1
ATOM 8297 C C . LYS C 2 25 ? 2.893 -5.307 48.927 1.00 131.14 146 LYS C C 1
ATOM 8298 O O . LYS C 2 25 ? 2.986 -6.314 48.218 1.00 124.96 146 LYS C O 1
ATOM 8304 N N . THR C 2 26 ? 2.682 -4.087 48.437 1.00 131.12 147 THR C N 1
ATOM 8305 C CA . THR C 2 26 ? 2.490 -3.831 47.015 1.00 137.84 147 THR C CA 1
ATOM 8306 C C . THR C 2 26 ? 3.614 -3.007 46.403 1.00 136.35 147 THR C C 1
ATOM 8307 O O . THR C 2 26 ? 4.132 -3.364 45.341 1.00 136.53 147 THR C O 1
ATOM 8311 N N . THR C 2 27 ? 4.008 -1.910 47.045 1.00 135.55 148 THR C N 1
ATOM 8312 C CA . THR C 2 27 ? 5.079 -1.053 46.561 1.00 126.38 148 THR C CA 1
ATOM 8313 C C . THR C 2 27 ? 6.149 -0.903 47.634 1.00 137.59 148 THR C C 1
ATOM 8314 O O . THR C 2 27 ? 5.875 -1.046 48.830 1.00 147.07 148 THR C O 1
ATOM 8318 N N . ALA C 2 28 ? 7.371 -0.614 47.198 1.00 138.08 149 ALA C N 1
ATOM 8319 C CA . ALA C 2 28 ? 8.487 -0.421 48.117 1.00 131.43 149 ALA C CA 1
ATOM 8320 C C . ALA C 2 28 ? 9.555 0.407 47.414 1.00 124.16 149 ALA C C 1
ATOM 8321 O O . ALA C 2 28 ? 9.425 0.756 46.238 1.00 128.35 149 ALA C O 1
ATOM 8323 N N . THR C 2 29 ? 10.622 0.716 48.146 1.00 109.23 150 THR C N 1
ATOM 8324 C CA . THR C 2 29 ? 11.770 1.433 47.609 1.00 107.12 150 THR C CA 1
ATOM 8325 C C . THR C 2 29 ? 13.024 0.612 47.869 1.00 104.28 150 THR C C 1
ATOM 8326 O O . THR C 2 29 ? 13.274 0.199 49.006 1.00 100.13 150 THR C O 1
ATOM 8330 N N . ASP C 2 30 ? 13.804 0.372 46.817 1.00 106.16 151 ASP C N 1
ATOM 8331 C CA . ASP C 2 30 ? 14.974 -0.485 46.919 1.00 104.81 151 ASP C CA 1
ATOM 8332 C C . ASP C 2 30 ? 16.158 0.290 47.493 1.00 104.31 151 ASP C C 1
ATOM 8333 O O . ASP C 2 30 ? 16.058 1.469 47.843 1.00 113.46 151 ASP C O 1
ATOM 8338 N N . ILE C 2 31 ? 17.303 -0.388 47.583 1.00 98.35 152 ILE C N 1
ATOM 8339 C CA . ILE C 2 31 ? 18.501 0.257 48.107 1.00 102.04 152 ILE C CA 1
ATOM 8340 C C . ILE C 2 31 ? 18.993 1.342 47.155 1.00 111.14 152 ILE C C 1
ATOM 8341 O O . ILE C 2 31 ? 19.537 2.363 47.594 1.00 108.03 152 ILE C O 1
ATOM 8346 N N . LYS C 2 32 ? 18.792 1.160 45.848 1.00 119.55 153 LYS C N 1
ATOM 8347 C CA . LYS C 2 32 ? 19.249 2.126 44.857 1.00 109.76 153 LYS C CA 1
ATOM 8348 C C . LYS C 2 32 ? 18.366 3.364 44.774 1.00 123.40 153 LYS C C 1
ATOM 8349 O O . LYS C 2 32 ? 18.712 4.302 44.048 1.00 122.62 153 LYS C O 1
ATOM 8355 N N . GLY C 2 33 ? 17.243 3.390 45.487 1.00 124.29 154 GLY C N 1
ATOM 8356 C CA . GLY C 2 33 ? 16.368 4.543 45.501 1.00 119.25 154 GLY C CA 1
ATOM 8357 C C . GLY C 2 33 ? 15.265 4.541 44.467 1.00 121.08 154 GLY C C 1
ATOM 8358 O O . GLY C 2 33 ? 14.640 5.586 44.254 1.00 125.44 154 GLY C O 1
ATOM 8359 N N . LYS C 2 34 ? 15.005 3.410 43.818 1.00 121.07 155 LYS C N 1
ATOM 8360 C CA . LYS C 2 34 ? 13.966 3.310 42.804 1.00 124.73 155 LYS C CA 1
ATOM 8361 C C . LYS C 2 34 ? 12.750 2.592 43.375 1.00 118.31 155 LYS C C 1
ATOM 8362 O O . LYS C 2 34 ? 12.882 1.575 44.062 1.00 114.17 155 LYS C O 1
ATOM 8368 N N . GLU C 2 35 ? 11.565 3.128 43.091 1.00 112.08 156 GLU C N 1
ATOM 8369 C CA . GLU C 2 35 ? 10.332 2.525 43.576 1.00 119.66 156 GLU C CA 1
ATOM 8370 C C . GLU C 2 35 ? 10.000 1.285 42.755 1.00 117.90 156 GLU C C 1
ATOM 8371 O O . GLU C 2 35 ? 9.909 1.348 41.525 1.00 116.80 156 GLU C O 1
ATOM 8377 N N . VAL C 2 36 ? 9.819 0.158 43.442 1.00 122.60 157 VAL C N 1
ATOM 8378 C CA . VAL C 2 36 ? 9.527 -1.117 42.804 1.00 123.30 157 VAL C CA 1
ATOM 8379 C C . VAL C 2 36 ? 8.187 -1.634 43.312 1.00 129.32 157 VAL C C 1
ATOM 8380 O O . VAL C 2 36 ? 7.667 -1.193 44.342 1.00 144.46 157 VAL C O 1
ATOM 8384 N N . THR C 2 37 ? 7.632 -2.588 42.571 1.00 127.74 158 THR C N 1
ATOM 8385 C CA . THR C 2 37 ? 6.370 -3.228 42.918 1.00 135.97 158 THR C CA 1
ATOM 8386 C C . THR C 2 37 ? 6.649 -4.593 43.535 1.00 135.39 158 THR C C 1
ATOM 8387 O O . THR C 2 37 ? 7.373 -5.407 42.953 1.00 135.74 158 THR C O 1
ATOM 8391 N N . VAL C 2 38 ? 6.074 -4.837 44.708 1.00 138.96 159 VAL C N 1
ATOM 8392 C CA . VAL C 2 38 ? 6.330 -6.057 45.464 1.00 136.28 159 VAL C CA 1
ATOM 8393 C C . VAL C 2 38 ? 5.368 -7.144 45.003 1.00 136.11 159 VAL C C 1
ATOM 8394 O O . VAL C 2 38 ? 4.164 -6.903 44.859 1.00 138.11 159 VAL C O 1
ATOM 8398 N N . LEU C 2 39 ? 5.900 -8.341 44.767 1.00 140.52 160 LEU C N 1
ATOM 8399 C CA . LEU C 2 39 ? 5.061 -9.478 44.421 1.00 144.03 160 LEU C CA 1
ATOM 8400 C C . LEU C 2 39 ? 4.281 -9.958 45.639 1.00 141.78 160 LEU C C 1
ATOM 8401 O O . LEU C 2 39 ? 4.748 -9.875 46.778 1.00 142.22 160 LEU C O 1
ATOM 8406 N N . ALA C 2 40 ? 3.077 -10.473 45.385 1.00 153.07 161 ALA C N 1
ATOM 8407 C CA . ALA C 2 40 ? 2.243 -10.972 46.473 1.00 162.87 161 ALA C CA 1
ATOM 8408 C C . ALA C 2 40 ? 2.710 -12.340 46.956 1.00 164.99 161 ALA C C 1
ATOM 8409 O O . ALA C 2 40 ? 2.637 -12.635 48.155 1.00 154.96 161 ALA C O 1
ATOM 8411 N N . GLU C 2 41 ? 3.190 -13.183 46.045 1.00 160.88 162 GLU C N 1
ATOM 8412 C CA . GLU C 2 41 ? 3.626 -14.526 46.393 1.00 156.73 162 GLU C CA 1
ATOM 8413 C C . GLU C 2 41 ? 4.921 -14.849 45.661 1.00 137.45 162 GLU C C 1
ATOM 8414 O O . GLU C 2 41 ? 5.302 -14.181 44.698 1.00 134.90 162 GLU C O 1
ATOM 8420 N N . VAL C 2 42 ? 5.590 -15.894 46.140 1.00 148.23 163 VAL C N 1
ATOM 8421 C CA . VAL C 2 42 ? 6.896 -16.315 45.648 1.00 154.40 163 VAL C CA 1
ATOM 8422 C C . VAL C 2 42 ? 6.837 -17.803 45.339 1.00 164.85 163 VAL C C 1
ATOM 8423 O O . VAL C 2 42 ? 6.193 -18.568 46.063 1.00 178.09 163 VAL C O 1
ATOM 8427 N N . ASN C 2 43 ? 7.500 -18.214 44.261 1.00 166.63 164 ASN C N 1
ATOM 8428 C CA . ASN C 2 43 ? 7.588 -19.620 43.884 1.00 175.05 164 ASN C CA 1
ATOM 8429 C C . ASN C 2 43 ? 9.045 -20.055 43.950 1.00 178.66 164 ASN C C 1
ATOM 8430 O O . ASN C 2 43 ? 9.883 -19.542 43.200 1.00 173.85 164 ASN C O 1
ATOM 8435 N N . ILE C 2 44 ? 9.344 -20.994 44.845 1.00 187.43 165 ILE C N 1
ATOM 8436 C CA . ILE C 2 44 ? 10.670 -21.598 44.948 1.00 190.76 165 ILE C CA 1
ATOM 8437 C C . ILE C 2 44 ? 10.500 -23.100 44.775 1.00 194.94 165 ILE C C 1
ATOM 8438 O O . ILE C 2 44 ? 9.793 -23.741 45.563 1.00 198.78 165 ILE C O 1
ATOM 8443 N N . ASN C 2 45 ? 11.152 -23.656 43.752 1.00 191.38 166 ASN C N 1
ATOM 8444 C CA . ASN C 2 45 ? 10.943 -25.040 43.313 1.00 191.18 166 ASN C CA 1
ATOM 8445 C C . ASN C 2 45 ? 9.471 -25.161 42.937 1.00 194.28 166 ASN C C 1
ATOM 8446 O O . ASN C 2 45 ? 9.038 -24.469 41.998 1.00 202.02 166 ASN C O 1
ATOM 8451 N N . ASN C 2 46 ? 8.676 -25.992 43.610 1.00 194.54 167 ASN C N 1
ATOM 8452 C CA . ASN C 2 46 ? 7.234 -26.039 43.403 1.00 193.74 167 ASN C CA 1
ATOM 8453 C C . ASN C 2 46 ? 6.468 -25.578 44.638 1.00 197.59 167 ASN C C 1
ATOM 8454 O O . ASN C 2 46 ? 5.263 -25.826 44.748 1.00 195.51 167 ASN C O 1
ATOM 8459 N N . SER C 2 47 ? 7.146 -24.909 45.565 1.00 191.75 168 SER C N 1
ATOM 8460 C CA . SER C 2 47 ? 6.543 -24.428 46.799 1.00 179.02 168 SER C CA 1
ATOM 8461 C C . SER C 2 47 ? 6.186 -22.954 46.658 1.00 178.98 168 SER C C 1
ATOM 8462 O O . SER C 2 47 ? 6.991 -22.155 46.163 1.00 180.99 168 SER C O 1
ATOM 8465 N N . VAL C 2 48 ? 4.981 -22.600 47.099 1.00 182.08 169 VAL C N 1
ATOM 8466 C CA . VAL C 2 48 ? 4.462 -21.240 47.008 1.00 172.69 169 VAL C CA 1
ATOM 8467 C C . VAL C 2 48 ? 4.454 -20.639 48.407 1.00 164.09 169 VAL C C 1
ATOM 8468 O O . VAL C 2 48 ? 3.825 -21.184 49.323 1.00 164.08 169 VAL C O 1
ATOM 8472 N N . PHE C 2 49 ? 5.153 -19.521 48.569 1.00 162.23 170 PHE C N 1
ATOM 8473 C CA . PHE C 2 49 ? 5.215 -18.771 49.813 1.00 151.60 170 PHE C CA 1
ATOM 8474 C C . PHE C 2 49 ? 4.574 -17.404 49.610 1.00 140.63 170 PHE C C 1
ATOM 8475 O O . PHE C 2 49 ? 4.299 -16.982 48.485 1.00 139.72 170 PHE C O 1
ATOM 8483 N N . ARG C 2 50 ? 4.356 -16.701 50.717 1.00 143.41 171 ARG C N 1
ATOM 8484 C CA . ARG C 2 50 ? 3.858 -15.334 50.696 1.00 150.13 171 ARG C CA 1
ATOM 8485 C C . ARG C 2 50 ? 4.872 -14.420 51.367 1.00 144.87 171 ARG C C 1
ATOM 8486 O O . ARG C 2 50 ? 5.483 -14.789 52.375 1.00 145.12 171 ARG C O 1
ATOM 8494 N N . GLN C 2 51 ? 5.054 -13.229 50.803 1.00 139.40 172 GLN C N 1
ATOM 8495 C CA . GLN C 2 51 ? 6.046 -12.282 51.308 1.00 142.57 172 GLN C CA 1
ATOM 8496 C C . GLN C 2 51 ? 5.456 -11.525 52.492 1.00 141.31 172 GLN C C 1
ATOM 8497 O O . GLN C 2 51 ? 4.734 -10.541 52.322 1.00 134.22 172 GLN C O 1
ATOM 8503 N N . TYR C 2 52 ? 5.765 -11.992 53.698 1.00 130.10 173 TYR C N 1
ATOM 8504 C CA . TYR C 2 52 ? 5.421 -11.281 54.919 1.00 115.27 173 TYR C CA 1
ATOM 8505 C C . TYR C 2 52 ? 6.586 -10.399 55.344 1.00 116.40 173 TYR C C 1
ATOM 8506 O O . TYR C 2 52 ? 7.750 -10.803 55.262 1.00 109.29 173 TYR C O 1
ATOM 8515 N N . PHE C 2 53 ? 6.267 -9.189 55.799 1.00 114.92 174 PHE C N 1
ATOM 8516 C CA . PHE C 2 53 ? 7.275 -8.233 56.241 1.00 120.21 174 PHE C CA 1
ATOM 8517 C C . PHE C 2 53 ? 6.953 -7.767 57.652 1.00 116.31 174 PHE C C 1
ATOM 8518 O O . PHE C 2 53 ? 5.798 -7.482 57.969 1.00 116.84 174 PHE C O 1
ATOM 8526 N N . PHE C 2 54 ? 7.971 -7.688 58.499 1.00 125.32 175 PHE C N 1
ATOM 8527 C CA . PHE C 2 54 ? 7.808 -7.208 59.869 1.00 117.18 175 PHE C CA 1
ATOM 8528 C C . PHE C 2 54 ? 8.224 -5.743 59.918 1.00 111.68 175 PHE C C 1
ATOM 8529 O O . PHE C 2 54 ? 9.419 -5.430 59.894 1.00 119.62 175 PHE C O 1
ATOM 8537 N N . GLU C 2 55 ? 7.244 -4.846 59.990 1.00 111.36 176 GLU C N 1
ATOM 8538 C CA . GLU C 2 55 ? 7.494 -3.414 59.947 1.00 114.01 176 GLU C CA 1
ATOM 8539 C C . GLU C 2 55 ? 7.234 -2.800 61.314 1.00 115.79 176 GLU C C 1
ATOM 8540 O O . GLU C 2 55 ? 6.151 -2.971 61.883 1.00 121.24 176 GLU C O 1
ATOM 8546 N N . THR C 2 56 ? 8.222 -2.076 61.830 1.00 113.33 177 THR C N 1
ATOM 8547 C CA . THR C 2 56 ? 8.091 -1.335 63.076 1.00 104.55 177 THR C CA 1
ATOM 8548 C C . THR C 2 56 ? 8.488 0.110 62.824 1.00 106.10 177 THR C C 1
ATOM 8549 O O . THR C 2 56 ? 9.588 0.376 62.331 1.00 110.94 177 THR C O 1
ATOM 8553 N N . LYS C 2 57 ? 7.597 1.037 63.163 1.00 104.01 178 LYS C N 1
ATOM 8554 C CA . LYS C 2 57 ? 7.821 2.451 62.883 1.00 117.49 178 LYS C CA 1
ATOM 8555 C C . LYS C 2 57 ? 7.412 3.267 64.104 1.00 119.55 178 LYS C C 1
ATOM 8556 O O . LYS C 2 57 ? 7.142 2.724 65.180 1.00 117.09 178 LYS C O 1
ATOM 8562 N N . CYS C 2 58 ? 7.380 4.587 63.937 1.00 120.56 179 CYS C N 1
ATOM 8563 C CA . CYS C 2 58 ? 7.006 5.493 65.012 1.00 122.04 179 CYS C CA 1
ATOM 8564 C C . CYS C 2 58 ? 5.511 5.771 64.988 1.00 130.36 179 CYS C C 1
ATOM 8565 O O . CYS C 2 58 ? 4.851 5.659 63.951 1.00 143.02 179 CYS C O 1
ATOM 8568 N N . ARG C 2 59 ? 4.982 6.145 66.148 1.00 122.39 180 ARG C N 1
ATOM 8569 C CA . ARG C 2 59 ? 3.619 6.648 66.223 1.00 136.01 180 ARG C CA 1
ATOM 8570 C C . ARG C 2 59 ? 3.560 8.161 66.078 1.00 145.65 180 ARG C C 1
ATOM 8571 O O . ARG C 2 59 ? 2.568 8.689 65.563 1.00 163.04 180 ARG C O 1
ATOM 8579 N N . ALA C 2 60 ? 4.603 8.863 66.514 1.00 150.05 181 ALA C N 1
ATOM 8580 C CA . ALA C 2 60 ? 4.662 10.313 66.413 1.00 166.04 181 ALA C CA 1
ATOM 8581 C C . ALA C 2 60 ? 6.112 10.751 66.553 1.00 171.65 181 ALA C C 1
ATOM 8582 O O . ALA C 2 60 ? 6.929 10.052 67.159 1.00 164.28 181 ALA C O 1
ATOM 8584 N N . SER C 2 61 ? 6.423 11.914 65.976 1.00 173.97 182 SER C N 1
ATOM 8585 C CA . SER C 2 61 ? 7.762 12.478 66.087 1.00 164.10 182 SER C CA 1
ATOM 8586 C C . SER C 2 61 ? 7.956 13.277 67.368 1.00 154.00 182 SER C C 1
ATOM 8587 O O . SER C 2 61 ? 9.101 13.544 67.749 1.00 146.02 182 SER C O 1
ATOM 8590 N N . ASN C 2 62 ? 6.869 13.663 68.035 1.00 163.34 183 ASN C N 1
ATOM 8591 C CA . ASN C 2 62 ? 6.923 14.411 69.291 1.00 170.73 183 ASN C CA 1
ATOM 8592 C C . ASN C 2 62 ? 6.007 13.737 70.304 1.00 181.85 183 ASN C C 1
ATOM 8593 O O . ASN C 2 62 ? 4.847 14.140 70.475 1.00 194.89 183 ASN C O 1
ATOM 8598 N N . PRO C 2 63 ? 6.489 12.693 70.986 1.00 177.43 184 PRO C N 1
ATOM 8599 C CA . PRO C 2 63 ? 5.697 12.116 72.085 1.00 168.18 184 PRO C CA 1
ATOM 8600 C C . PRO C 2 63 ? 5.379 13.117 73.183 1.00 172.09 184 PRO C C 1
ATOM 8601 O O . PRO C 2 63 ? 4.341 12.991 73.844 1.00 169.84 184 PRO C O 1
ATOM 8605 N N . VAL C 2 64 ? 6.245 14.107 73.400 1.00 158.63 185 VAL C N 1
ATOM 8606 C CA . VAL C 2 64 ? 5.979 15.185 74.346 1.00 145.17 185 VAL C CA 1
ATOM 8607 C C . VAL C 2 64 ? 6.192 16.518 73.639 1.00 160.16 185 VAL C C 1
ATOM 8608 O O . VAL C 2 64 ? 6.319 16.568 72.410 1.00 160.51 185 VAL C O 1
ATOM 8612 N N . GLU C 2 65 ? 6.233 17.607 74.410 1.00 167.21 186 GLU C N 1
ATOM 8613 C CA . GLU C 2 65 ? 6.440 18.924 73.814 1.00 163.60 186 GLU C CA 1
ATOM 8614 C C . GLU C 2 65 ? 7.879 19.099 73.341 1.00 165.45 186 GLU C C 1
ATOM 8615 O O . GLU C 2 65 ? 8.121 19.657 72.264 1.00 157.00 186 GLU C O 1
ATOM 8621 N N . SER C 2 66 ? 8.843 18.629 74.128 1.00 170.79 187 SER C N 1
ATOM 8622 C CA . SER C 2 66 ? 10.263 18.771 73.801 1.00 172.07 187 SER C CA 1
ATOM 8623 C C . SER C 2 66 ? 10.789 17.563 73.030 1.00 167.54 187 SER C C 1
ATOM 8624 O O . SER C 2 66 ? 11.828 16.992 73.362 1.00 164.11 187 SER C O 1
ATOM 8627 N N . GLY C 2 67 ? 10.064 17.164 71.987 1.00 155.93 188 GLY C N 1
ATOM 8628 C CA . GLY C 2 67 ? 10.484 16.055 71.153 1.00 151.13 188 GLY C CA 1
ATOM 8629 C C . GLY C 2 67 ? 10.384 14.702 71.826 1.00 148.15 188 GLY C C 1
ATOM 8630 O O . GLY C 2 67 ? 9.286 14.243 72.154 1.00 152.71 188 GLY C O 1
ATOM 8631 N N . CYS C 2 68 ? 11.528 14.058 72.039 1.00 142.14 189 CYS C N 1
ATOM 8632 C CA . CYS C 2 68 ? 11.547 12.720 72.609 1.00 136.76 189 CYS C CA 1
ATOM 8633 C C . CYS C 2 68 ? 11.199 12.760 74.096 1.00 135.63 189 CYS C C 1
ATOM 8634 O O . CYS C 2 68 ? 11.247 13.806 74.751 1.00 127.23 189 CYS C O 1
ATOM 8637 N N . ARG C 2 69 ? 10.844 11.593 74.628 1.00 134.28 190 ARG C N 1
ATOM 8638 C CA . ARG C 2 69 ? 10.414 11.477 76.016 1.00 129.99 190 ARG C CA 1
ATOM 8639 C C . ARG C 2 69 ? 11.630 11.378 76.930 1.00 125.63 190 ARG C C 1
ATOM 8640 O O . ARG C 2 69 ? 12.430 10.444 76.809 1.00 125.85 190 ARG C O 1
ATOM 8648 N N . GLY C 2 70 ? 11.766 12.334 77.845 1.00 130.57 191 GLY C N 1
ATOM 8649 C CA . GLY C 2 70 ? 12.864 12.321 78.792 1.00 133.63 191 GLY C CA 1
ATOM 8650 C C . GLY C 2 70 ? 14.112 12.994 78.264 1.00 122.87 191 GLY C C 1
ATOM 8651 O O . GLY C 2 70 ? 15.204 12.419 78.304 1.00 117.06 191 GLY C O 1
ATOM 8652 N N . ILE C 2 71 ? 13.963 14.221 77.774 1.00 119.72 192 ILE C N 1
ATOM 8653 C CA . ILE C 2 71 ? 15.049 14.967 77.150 1.00 134.68 192 ILE C CA 1
ATOM 8654 C C . ILE C 2 71 ? 15.402 16.151 78.036 1.00 128.30 192 ILE C C 1
ATOM 8655 O O . ILE C 2 71 ? 14.513 16.870 78.508 1.00 129.88 192 ILE C O 1
ATOM 8660 N N . ASP C 2 72 ? 16.700 16.350 78.265 1.00 126.45 193 ASP C N 1
ATOM 8661 C CA . ASP C 2 72 ? 17.200 17.550 78.933 1.00 127.59 193 ASP C CA 1
ATOM 8662 C C . ASP C 2 72 ? 17.106 18.707 77.941 1.00 127.85 193 ASP C C 1
ATOM 8663 O O . ASP C 2 72 ? 18.087 19.127 77.324 1.00 129.51 193 ASP C O 1
ATOM 8668 N N . SER C 2 73 ? 15.888 19.233 77.788 1.00 129.85 194 SER C N 1
ATOM 8669 C CA . SER C 2 73 ? 15.625 20.268 76.795 1.00 131.17 194 SER C CA 1
ATOM 8670 C C . SER C 2 73 ? 16.296 21.596 77.122 1.00 131.93 194 SER C C 1
ATOM 8671 O O . SER C 2 73 ? 16.265 22.504 76.284 1.00 136.18 194 SER C O 1
ATOM 8674 N N . LYS C 2 74 ? 16.890 21.738 78.308 1.00 131.71 195 LYS C N 1
ATOM 8675 C CA . LYS C 2 74 ? 17.648 22.945 78.611 1.00 138.54 195 LYS C CA 1
ATOM 8676 C C . LYS C 2 74 ? 18.975 22.988 77.865 1.00 139.07 195 LYS C C 1
ATOM 8677 O O . LYS C 2 74 ? 19.595 24.054 77.788 1.00 133.08 195 LYS C O 1
ATOM 8683 N N . HIS C 2 75 ? 19.418 21.857 77.312 1.00 142.08 196 HIS C N 1
ATOM 8684 C CA . HIS C 2 75 ? 20.659 21.797 76.552 1.00 142.78 196 HIS C CA 1
ATOM 8685 C C . HIS C 2 75 ? 20.524 21.130 75.190 1.00 138.91 196 HIS C C 1
ATOM 8686 O O . HIS C 2 75 ? 21.479 21.182 74.408 1.00 131.48 196 HIS C O 1
ATOM 8693 N N . TRP C 2 76 ? 19.385 20.511 74.877 1.00 143.70 197 TRP C N 1
ATOM 8694 C CA . TRP C 2 76 ? 19.248 19.722 73.661 1.00 128.18 197 TRP C CA 1
ATOM 8695 C C . TRP C 2 76 ? 17.887 19.949 73.022 1.00 131.39 197 TRP C C 1
ATOM 8696 O O . TRP C 2 76 ? 16.898 20.233 73.703 1.00 143.90 197 TRP C O 1
ATOM 8707 N N . ASN C 2 77 ? 17.853 19.820 71.700 1.00 123.51 198 ASN C N 1
ATOM 8708 C CA . ASN C 2 77 ? 16.625 19.696 70.931 1.00 120.63 198 ASN C CA 1
ATOM 8709 C C . ASN C 2 77 ? 16.530 18.267 70.414 1.00 126.38 198 ASN C C 1
ATOM 8710 O O . ASN C 2 77 ? 17.546 17.646 70.095 1.00 138.47 198 ASN C O 1
ATOM 8715 N N . SER C 2 78 ? 15.312 17.739 70.338 1.00 116.90 199 SER C N 1
ATOM 8716 C CA . SER C 2 78 ? 15.141 16.325 70.035 1.00 119.88 199 SER C CA 1
ATOM 8717 C C . SER C 2 78 ? 13.915 16.107 69.162 1.00 125.47 199 SER C C 1
ATOM 8718 O O . SER C 2 78 ? 12.993 16.925 69.129 1.00 129.69 199 SER C O 1
ATOM 8721 N N . TYR C 2 79 ? 13.923 14.980 68.448 1.00 127.10 200 TYR C N 1
ATOM 8722 C CA . TYR C 2 79 ? 12.743 14.542 67.708 1.00 129.70 200 TYR C CA 1
ATOM 8723 C C . TYR C 2 79 ? 12.874 13.065 67.355 1.00 128.01 200 TYR C C 1
ATOM 8724 O O . TYR C 2 79 ? 13.977 12.559 67.151 1.00 125.43 200 TYR C O 1
ATOM 8733 N N . CYS C 2 80 ? 11.733 12.386 67.272 1.00 133.82 201 CYS C N 1
ATOM 8734 C CA . CYS C 2 80 ? 11.701 10.968 66.940 1.00 130.05 201 CYS C CA 1
ATOM 8735 C C . CYS C 2 80 ? 11.524 10.767 65.440 1.00 131.93 201 CYS C C 1
ATOM 8736 O O . CYS C 2 80 ? 10.839 11.541 64.766 1.00 133.84 201 CYS C O 1
ATOM 8739 N N . THR C 2 81 ? 12.146 9.708 64.922 1.00 119.97 202 THR C N 1
ATOM 8740 C CA . THR C 2 81 ? 12.047 9.395 63.504 1.00 108.73 202 THR C CA 1
ATOM 8741 C C . THR C 2 81 ? 12.205 7.897 63.293 1.00 101.57 202 THR C C 1
ATOM 8742 O O . THR C 2 81 ? 12.812 7.190 64.103 1.00 113.73 202 THR C O 1
ATOM 8746 N N . THR C 2 82 ? 11.653 7.423 62.178 1.00 93.81 203 THR C N 1
ATOM 8747 C CA . THR C 2 82 ? 11.620 6.000 61.866 1.00 99.15 203 THR C CA 1
ATOM 8748 C C . THR C 2 82 ? 12.903 5.582 61.159 1.00 90.69 203 THR C C 1
ATOM 8749 O O . THR C 2 82 ? 13.281 6.179 60.146 1.00 104.16 203 THR C O 1
ATOM 8753 N N . THR C 2 83 ? 13.566 4.557 61.689 1.00 85.08 204 THR C N 1
ATOM 8754 C CA . THR C 2 83 ? 14.731 3.975 61.044 1.00 97.99 204 THR C CA 1
ATOM 8755 C C . THR C 2 83 ? 14.313 2.706 60.302 1.00 117.29 204 THR C C 1
ATOM 8756 O O . THR C 2 83 ? 13.149 2.297 60.325 1.00 117.40 204 THR C O 1
ATOM 8760 N N . HIS C 2 84 ? 15.278 2.068 59.640 1.00 133.81 205 HIS C N 1
ATOM 8761 C CA . HIS C 2 84 ? 14.963 1.007 58.694 1.00 120.67 205 HIS C CA 1
ATOM 8762 C C . HIS C 2 84 ? 16.142 0.054 58.547 1.00 109.44 205 HIS C C 1
ATOM 8763 O O . HIS C 2 84 ? 17.225 0.270 59.099 1.00 106.54 205 HIS C O 1
ATOM 8770 N N . THR C 2 85 ? 15.903 -1.015 57.791 1.00 105.39 206 THR C N 1
ATOM 8771 C CA . THR C 2 85 ? 16.935 -1.937 57.332 1.00 104.46 206 THR C CA 1
ATOM 8772 C C . THR C 2 85 ? 16.580 -2.326 55.901 1.00 111.77 206 THR C C 1
ATOM 8773 O O . THR C 2 85 ? 15.624 -1.803 55.318 1.00 117.48 206 THR C O 1
ATOM 8777 N N . PHE C 2 86 ? 17.345 -3.247 55.322 1.00 115.67 207 PHE C N 1
ATOM 8778 C CA . PHE C 2 86 ? 17.121 -3.700 53.956 1.00 102.86 207 PHE C CA 1
ATOM 8779 C C . PHE C 2 86 ? 16.821 -5.192 53.958 1.00 98.55 207 PHE C C 1
ATOM 8780 O O . PHE C 2 86 ? 17.562 -5.978 54.558 1.00 91.83 207 PHE C O 1
ATOM 8788 N N . VAL C 2 87 ? 15.738 -5.572 53.287 1.00 94.12 208 VAL C N 1
ATOM 8789 C CA . VAL C 2 87 ? 15.269 -6.951 53.241 1.00 102.24 208 VAL C CA 1
ATOM 8790 C C . VAL C 2 87 ? 15.293 -7.418 51.794 1.00 123.09 208 VAL C C 1
ATOM 8791 O O . VAL C 2 87 ? 14.829 -6.703 50.898 1.00 128.91 208 VAL C O 1
ATOM 8795 N N . LYS C 2 88 ? 15.834 -8.613 51.568 1.00 126.87 209 LYS C N 1
ATOM 8796 C CA . LYS C 2 88 ? 15.869 -9.204 50.234 1.00 132.16 209 LYS C CA 1
ATOM 8797 C C . LYS C 2 88 ? 14.498 -9.795 49.929 1.00 127.24 209 LYS C C 1
ATOM 8798 O O . LYS C 2 88 ? 14.105 -10.809 50.516 1.00 113.75 209 LYS C O 1
ATOM 8804 N N . ALA C 2 89 ? 13.765 -9.159 49.017 1.00 135.00 210 ALA C N 1
ATOM 8805 C CA . ALA C 2 89 ? 12.412 -9.567 48.673 1.00 138.26 210 ALA C CA 1
ATOM 8806 C C . ALA C 2 89 ? 12.261 -9.640 47.161 1.00 138.89 210 ALA C C 1
ATOM 8807 O O . ALA C 2 89 ? 12.936 -8.923 46.417 1.00 142.99 210 ALA C O 1
ATOM 8809 N N . LEU C 2 90 ? 11.358 -10.509 46.714 1.00 138.29 211 LEU C N 1
ATOM 8810 C CA . LEU C 2 90 ? 11.111 -10.709 45.287 1.00 145.16 211 LEU C CA 1
ATOM 8811 C C . LEU C 2 90 ? 10.168 -9.617 44.796 1.00 136.56 211 LEU C C 1
ATOM 8812 O O . LEU C 2 90 ? 8.959 -9.667 45.033 1.00 130.09 211 LEU C O 1
ATOM 8817 N N . THR C 2 91 ? 10.721 -8.627 44.107 1.00 139.19 212 THR C N 1
ATOM 8818 C CA . THR C 2 91 ? 9.965 -7.525 43.530 1.00 135.48 212 THR C CA 1
ATOM 8819 C C . THR C 2 91 ? 10.148 -7.522 42.015 1.00 149.65 212 THR C C 1
ATOM 8820 O O . THR C 2 91 ? 10.826 -8.380 41.445 1.00 150.75 212 THR C O 1
ATOM 8824 N N . THR C 2 92 ? 9.533 -6.539 41.363 1.00 156.60 213 THR C N 1
ATOM 8825 C CA . THR C 2 92 ? 9.627 -6.409 39.918 1.00 159.50 213 THR C CA 1
ATOM 8826 C C . THR C 2 92 ? 9.486 -4.945 39.535 1.00 162.58 213 THR C C 1
ATOM 8827 O O . THR C 2 92 ? 8.854 -4.158 40.245 1.00 158.41 213 THR C O 1
ATOM 8831 N N . ASP C 2 93 ? 10.092 -4.587 38.406 1.00 173.90 214 ASP C N 1
ATOM 8832 C CA . ASP C 2 93 ? 9.931 -3.273 37.814 1.00 178.39 214 ASP C CA 1
ATOM 8833 C C . ASP C 2 93 ? 9.122 -3.414 36.522 1.00 185.44 214 ASP C C 1
ATOM 8834 O O . ASP C 2 93 ? 8.370 -4.384 36.347 1.00 182.45 214 ASP C O 1
ATOM 8839 N N . GLU C 2 94 ? 9.280 -2.451 35.614 1.00 191.28 215 GLU C N 1
ATOM 8840 C CA . GLU C 2 94 ? 8.590 -2.521 34.332 1.00 183.41 215 GLU C CA 1
ATOM 8841 C C . GLU C 2 94 ? 9.175 -3.577 33.403 1.00 182.39 215 GLU C C 1
ATOM 8842 O O . GLU C 2 94 ? 8.577 -3.853 32.358 1.00 187.39 215 GLU C O 1
ATOM 8848 N N . LYS C 2 95 ? 10.312 -4.178 33.756 1.00 183.28 216 LYS C N 1
ATOM 8849 C CA . LYS C 2 95 ? 10.960 -5.145 32.880 1.00 178.23 216 LYS C CA 1
ATOM 8850 C C . LYS C 2 95 ? 11.027 -6.532 33.509 1.00 170.99 216 LYS C C 1
ATOM 8851 O O . LYS C 2 95 ? 10.261 -7.426 33.134 1.00 173.26 216 LYS C O 1
ATOM 8857 N N . GLN C 2 96 ? 11.936 -6.725 34.462 1.00 163.97 217 GLN C N 1
ATOM 8858 C CA . GLN C 2 96 ? 12.220 -8.041 35.012 1.00 165.23 217 GLN C CA 1
ATOM 8859 C C . GLN C 2 96 ? 11.995 -8.065 36.518 1.00 159.57 217 GLN C C 1
ATOM 8860 O O . GLN C 2 96 ? 12.040 -7.035 37.196 1.00 170.23 217 GLN C O 1
ATOM 8866 N N . ALA C 2 97 ? 11.756 -9.266 37.034 1.00 149.95 218 ALA C N 1
ATOM 8867 C CA . ALA C 2 97 ? 11.613 -9.498 38.463 1.00 151.06 218 ALA C CA 1
ATOM 8868 C C . ALA C 2 97 ? 12.906 -10.075 39.022 1.00 151.06 218 ALA C C 1
ATOM 8869 O O . ALA C 2 97 ? 13.584 -10.864 38.357 1.00 147.29 218 ALA C O 1
ATOM 8871 N N . ALA C 2 98 ? 13.244 -9.679 40.246 1.00 154.69 219 ALA C N 1
ATOM 8872 C CA . ALA C 2 98 ? 14.478 -10.134 40.869 1.00 149.32 219 ALA C CA 1
ATOM 8873 C C . ALA C 2 98 ? 14.358 -9.998 42.379 1.00 141.21 219 ALA C C 1
ATOM 8874 O O . ALA C 2 98 ? 13.518 -9.254 42.892 1.00 141.02 219 ALA C O 1
ATOM 8876 N N . TRP C 2 99 ? 15.220 -10.732 43.083 1.00 135.49 220 TRP C N 1
ATOM 8877 C CA . TRP C 2 99 ? 15.295 -10.666 44.542 1.00 140.23 220 TRP C CA 1
ATOM 8878 C C . TRP C 2 99 ? 16.113 -9.437 44.929 1.00 149.89 220 TRP C C 1
ATOM 8879 O O . TRP C 2 99 ? 17.322 -9.496 45.168 1.00 149.32 220 TRP C O 1
ATOM 8890 N N . ARG C 2 100 ? 15.430 -8.299 44.993 1.00 148.66 221 ARG C N 1
ATOM 8891 C CA . ARG C 2 100 ? 16.063 -7.034 45.326 1.00 136.34 221 ARG C CA 1
ATOM 8892 C C . ARG C 2 100 ? 15.994 -6.765 46.827 1.00 130.57 221 ARG C C 1
ATOM 8893 O O . ARG C 2 100 ? 15.133 -7.284 47.542 1.00 122.32 221 ARG C O 1
ATOM 8901 N N . PHE C 2 101 ? 16.922 -5.935 47.296 1.00 123.86 222 PHE C N 1
ATOM 8902 C CA . PHE C 2 101 ? 16.930 -5.471 48.677 1.00 113.58 222 PHE C CA 1
ATOM 8903 C C . PHE C 2 101 ? 16.138 -4.173 48.765 1.00 118.27 222 PHE C C 1
ATOM 8904 O O . PHE C 2 101 ? 16.534 -3.157 48.183 1.00 110.73 222 PHE C O 1
ATOM 8912 N N . ILE C 2 102 ? 15.024 -4.209 49.491 1.00 118.85 223 ILE C N 1
ATOM 8913 C CA . ILE C 2 102 ? 14.137 -3.062 49.614 1.00 115.09 223 ILE C CA 1
ATOM 8914 C C . ILE C 2 102 ? 14.188 -2.535 51.042 1.00 101.26 223 ILE C C 1
ATOM 8915 O O . ILE C 2 102 ? 14.544 -3.243 51.989 1.00 91.56 223 ILE C O 1
ATOM 8920 N N . ARG C 2 103 ? 13.821 -1.265 51.187 1.00 100.07 224 ARG C N 1
ATOM 8921 C CA . ARG C 2 103 ? 13.834 -0.608 52.485 1.00 107.89 224 ARG C CA 1
ATOM 8922 C C . ARG C 2 103 ? 12.566 -0.952 53.259 1.00 117.19 224 ARG C C 1
ATOM 8923 O O . ARG C 2 103 ? 11.455 -0.837 52.732 1.00 114.55 224 ARG C O 1
ATOM 8931 N N . ILE C 2 104 ? 12.736 -1.375 54.511 1.00 121.31 225 ILE C N 1
ATOM 8932 C CA . ILE C 2 104 ? 11.633 -1.757 55.384 1.00 106.96 225 ILE C CA 1
ATOM 8933 C C . ILE C 2 104 ? 11.846 -1.103 56.742 1.00 114.82 225 ILE C C 1
ATOM 8934 O O . ILE C 2 104 ? 12.932 -1.212 57.322 1.00 118.45 225 ILE C O 1
ATOM 8939 N N . ASP C 2 105 ? 10.815 -0.426 57.245 1.00 120.13 226 ASP C N 1
ATOM 8940 C CA . ASP C 2 105 ? 10.883 0.182 58.568 1.00 117.32 226 ASP C CA 1
ATOM 8941 C C . ASP C 2 105 ? 10.998 -0.896 59.640 1.00 114.65 226 ASP C C 1
ATOM 8942 O O . ASP C 2 105 ? 10.324 -1.927 59.577 1.00 124.99 226 ASP C O 1
ATOM 8947 N N . THR C 2 106 ? 11.859 -0.658 60.633 1.00 101.57 227 THR C N 1
ATOM 8948 C CA . THR C 2 106 ? 12.083 -1.663 61.668 1.00 106.72 227 THR C CA 1
ATOM 8949 C C . THR C 2 106 ? 12.177 -1.124 63.088 1.00 106.08 227 THR C C 1
ATOM 8950 O O . THR C 2 106 ? 12.109 -1.931 64.021 1.00 102.06 227 THR C O 1
ATOM 8954 N N . ALA C 2 107 ? 12.331 0.180 63.298 1.00 98.60 228 ALA C N 1
ATOM 8955 C CA . ALA C 2 107 ? 12.429 0.705 64.653 1.00 102.57 228 ALA C CA 1
ATOM 8956 C C . ALA C 2 107 ? 12.214 2.211 64.626 1.00 104.45 228 ALA C C 1
ATOM 8957 O O . ALA C 2 107 ? 12.155 2.837 63.564 1.00 108.77 228 ALA C O 1
ATOM 8959 N N . CYS C 2 108 ? 12.108 2.785 65.821 1.00 89.00 229 CYS C N 1
ATOM 8960 C CA . CYS C 2 108 ? 11.930 4.218 66.005 1.00 91.96 229 CYS C CA 1
ATOM 8961 C C . CYS C 2 108 ? 13.034 4.726 66.919 1.00 104.97 229 CYS C C 1
ATOM 8962 O O . CYS C 2 108 ? 13.244 4.172 68.002 1.00 114.14 229 CYS C O 1
ATOM 8965 N N . VAL C 2 109 ? 13.741 5.772 66.486 1.00 112.47 230 VAL C N 1
ATOM 8966 C CA . VAL C 2 109 ? 14.895 6.285 67.213 1.00 110.44 230 VAL C CA 1
ATOM 8967 C C . VAL C 2 109 ? 14.706 7.774 67.475 1.00 111.42 230 VAL C C 1
ATOM 8968 O O . VAL C 2 109 ? 13.810 8.421 66.932 1.00 112.33 230 VAL C O 1
ATOM 8972 N N . CYS C 2 110 ? 15.577 8.311 68.326 1.00 116.82 231 CYS C N 1
ATOM 8973 C CA . CYS C 2 110 ? 15.548 9.711 68.722 1.00 124.26 231 CYS C CA 1
ATOM 8974 C C . CYS C 2 110 ? 16.798 10.422 68.220 1.00 118.23 231 CYS C C 1
ATOM 8975 O O . CYS C 2 110 ? 17.902 9.870 68.270 1.00 105.79 231 CYS C O 1
ATOM 8978 N N . VAL C 2 111 ? 16.617 11.651 67.740 1.00 111.24 232 VAL C N 1
ATOM 8979 C CA . VAL C 2 111 ? 17.690 12.478 67.204 1.00 112.76 232 VAL C CA 1
ATOM 8980 C C . VAL C 2 111 ? 17.827 13.705 68.093 1.00 113.62 232 VAL C C 1
ATOM 8981 O O . VAL C 2 111 ? 16.820 14.333 68.448 1.00 117.02 232 VAL C O 1
ATOM 8985 N N . LEU C 2 112 ? 19.069 14.042 68.438 1.00 114.07 233 LEU C N 1
ATOM 8986 C CA . LEU C 2 112 ? 19.396 15.147 69.324 1.00 113.99 233 LEU C CA 1
ATOM 8987 C C . LEU C 2 112 ? 20.255 16.172 68.595 1.00 115.49 233 LEU C C 1
ATOM 8988 O O . LEU C 2 112 ? 20.915 15.870 67.597 1.00 127.71 233 LEU C O 1
ATOM 8993 N N . SER C 2 113 ? 20.240 17.395 69.116 1.00 116.03 234 SER C N 1
ATOM 8994 C CA . SER C 2 113 ? 21.041 18.482 68.574 1.00 124.14 234 SER C CA 1
ATOM 8995 C C . SER C 2 113 ? 21.362 19.461 69.692 1.00 132.82 234 SER C C 1
ATOM 8996 O O . SER C 2 113 ? 20.497 19.779 70.512 1.00 147.80 234 SER C O 1
ATOM 8999 N N . ARG C 2 114 ? 22.603 19.937 69.718 1.00 123.57 235 ARG C N 1
ATOM 9000 C CA . ARG C 2 114 ? 23.038 20.820 70.791 1.00 135.93 235 ARG C CA 1
ATOM 9001 C C . ARG C 2 114 ? 22.410 22.201 70.641 1.00 129.76 235 ARG C C 1
ATOM 9002 O O . ARG C 2 114 ? 22.248 22.712 69.529 1.00 127.43 235 ARG C O 1
ATOM 9010 N N . LYS C 2 115 ? 22.046 22.801 71.771 1.00 141.85 236 LYS C N 1
ATOM 9011 C CA . LYS C 2 115 ? 21.498 24.147 71.796 1.00 140.42 236 LYS C CA 1
ATOM 9012 C C . LYS C 2 115 ? 22.604 25.168 72.060 1.00 138.00 236 LYS C C 1
ATOM 9013 O O . LYS C 2 115 ? 23.753 24.824 72.346 1.00 133.71 236 LYS C O 1
ATOM 9019 N N . ALA C 2 116 ? 22.240 26.445 71.961 1.00 133.76 237 ALA C N 1
ATOM 9020 C CA . ALA C 2 116 ? 23.150 27.556 72.226 1.00 130.72 237 ALA C CA 1
ATOM 9021 C C . ALA C 2 116 ? 22.762 28.185 73.559 1.00 152.69 237 ALA C C 1
ATOM 9022 O O . ALA C 2 116 ? 21.739 28.871 73.654 1.00 149.12 237 ALA C O 1
ATOM 9024 N N . THR C 2 117 ? 23.578 27.950 74.582 1.00 160.53 238 THR C N 1
ATOM 9025 C CA . THR C 2 117 ? 23.308 28.467 75.921 1.00 150.05 238 THR C CA 1
ATOM 9026 C C . THR C 2 117 ? 23.398 29.991 75.958 1.00 148.29 238 THR C C 1
ATOM 9027 O O . THR C 2 117 ? 24.488 30.560 76.025 1.00 156.02 238 THR C O 1
#

GO terms:
  GO:0031901 early endosome membrane (C, IDA)
  GO:0055038 recycling endosome membrane (C, IDA)
  GO:0005886 plasma membrane (C, IDA)
  GO:0014069 postsynaptic density (C, IDA)
  GO:0098839 postsynaptic density membrane (C, EXP)
  GO:0043204 perikaryon (C, EXP)
  GO:0045202 synapse (C, EXP)
  GO:0005886 plasma membrane (C, EXP)
  GO:0030659 cytoplasmic vesicle membrane (C, EXP)
  GO:0060292 long-term synaptic depression (P, IMP)
  GO:0006886 intracellular protein transport (P, IMP)
  GO:0005515 protein binding (F, IPI)

CATH classification: 2.10.90.10

Nearest PDB structures (foldseek):
  6ffy-assembly1_A-2  TM=9.990E-01  e=0.000E+00  Mus musculus
  6fg9-assembly1_B  TM=8.775E-01  e=0.000E+00  Mus musculus
  6fg9-assembly1_A  TM=8.450E-01  e=0.000E+00  Mus musculus
  6x48-assembly1_A  TM=8.307E-01  e=1.173E-37  Homo sapiens
  8t8r-assembly1_A  TM=8.152E-01  e=2.597E-37  Homo sapiens

Foldseek 3Di:
DADWDKAKDFPPDQPAFDDKDKDDWAFPQLKIKMKGWDADDPPPRFIAIWIWMGRHLPRDIDTDQDDDRGFRFHPDWDFFAPATKTKTWGDDPAFTWIWIDDPRPPDTDIAGDPAAFDDKAAFNPLRQKIWTQHPQGFIWITNRNPRDIDGEGGFFDDPQKDFAAVVALVDGFKIWTFGAPDPQATWIAIQGRPYGGRDADIDGADPDWDDDNPQKTKGWADDDPATWIWMAGNNHHIDTADDPPPLGFDDKDFPDCPDQWTWIWTDRDPPVFWTFIWIDGNRHHWTDGQGGTWGKDPDDPPDMDTAKDDQPQQPQKIKTWGADPHFTFIWIDLLNRFDIDHFAAQCDDPHSDNVFDHPPAKHWGFDDQDQPDDFFDDTAHWDRQARFWIKHWADTTGHTDNPWIWIKITRQRRQHIDTAGTAGWDWDAALRRQKIKTDHGGQDFDQKIWMDRQRRPDIDIDRSDDATFHWDDKDDRPLRLAAKIKTKGAGDPRGTIMMMIMHSCVQAVAADDPVQWDKAWHADNVRDQCRLQKTFIFTGGDPPDRYRCDSDHDTRPDIDGAADELSQKAWIRQWDADDDPPDDGRDTDHDDPDDQVDADAAPAPPAWDFGAPTMDGRPSRDHHDPDHPPRRPPHTDHDDWDWADKEKDWPDCCQAAAAFDFTWMAIDTDTYFHQFKKKWKDWQPRDTDIDHPRVVVRGTDTDGHHDFFKGKMKIWIDDPPDIDIYIDIDGHDADWDAKDKDWDQEDAAFDKTWIFIGTPDDLQWWKWKDWADDPHTDTDSHGIDIDGHNDFAKGKIKMWIPSGPDIYMDIDIHGYDHAKDKFKKAKDQVVLVVDDLPVVVQVVVQLVVLVLLCVQQVDDSVQWGWGQDRDSRTIIMIIGGDCVCVVVVVVSSQCCPPVPWRWDCDDDVDIMTMHGDD/DDDDDDQFAKDKDKDLPAFWFAFPVGAIWTADQWDADPNDIHGDIDIAMWGPDQAPDPQGTPPDPSVWKGKTKGWDWDWDFGFIGHVHDTDGTIGIGTDYMDMDIDTDDD/DVPPDDDQFAKDKDKDLPAFWFAFPVGDIWGADNWDADPNDIGGDIDIAMWGPAFAPDPQGTHPDPSVWKGKTKGWDWDWDQGFTDHPPDIDRTTTTGTDYMDMDIDTDDD

Secondary structure (DSSP, 8-state):
----EEEEEE---S---SEEEEEE-SSS---EEEEEEE--TTTT---EEEEEEESSTTS-EEEE--SSSPP-B-S--EEPP----EEEEEE-SS-EEEEEESSSSSS-EEEE-SS--SEEEE-SS-SS-EEEEETTTEEEEESSTTSS-EEEESSEEEEEEEEPPSSSSS----EEEEEEETTTEEEEEEE-SS-----S----BSS--B--SSSEEEEEE--SSS-EEEEEESS---EE-B--SSS--SEEEEEE--TTS-EEEEE-S--SSEEEEEE--SSS-B-EEEEEEEEEE-SSSS--EE-EEEETTSTTEEEEEEEETTEEEEEEESSTTSS-EEBPP---STT--TTS--TTT-EEEE--S----SS--SPP-EE--STT-EEEEEEEESS--SS--EEEEESSTTSSEEEEEES-EEEEEETTTTEEEEEE-SSS-B---EEESSTTSS-EE----SS-B---EEEE-TTSSS-EEEEEEEBSSS--EEEEEEE-TTT--SBPPTTSEEEEE---TT---EETTEEEEEEEE-TT---B--SS-----EEEE-B--GGGEEE-TTEEE-S-TTSS---EEE-SS--TTSPPTT--BTB-EE---SEEEPTT---B-SSSS------EE---------EEEESS---S--SS--EEEEEE-SS---SS-EEEEE-SSS-EEEEE-HHHH-S-EEE---SSEEEEEEEEEE-SS-EEEEEEEEEE------EEEE--SEEETT--EEEEEEE---S---EEEE-SS-S-PEEESSSEEEE--SS-EEEEEEEEE-SSS--EEEEEEEEEESSEEEEEEEE-GGGGGG----HHHHHHHHHHHHHHHHHHH---STTEEEE--SSSS-EEEEEEE----HHHHHHHHHHHHTTSPEEEEEETTEEEEEEE--/--S-EESS-EEEEEES---EEEBTTS-EEEE-SEEEETTEEEE--EEEEEES-S-SBTTBSTTB-TTTEEEEEEE--EEEEEEEE-SS-EEEEEEEE---EEEEEEE---/--S-S-BSS-EEEEEES---EEEBTTS-EEEEPSEEEETTEEEE--EEEEEES-S-SBTTBSTTB-TTTEEEEEEEEEEEEEEEEE-SS-EEEEEEEEEEEEEEEEEE---

InterPro domains:
  IPR000601 PKD domain [PF00801] (787-869)
  IPR000601 PKD domain [PS50093] (816-876)
  IPR006581 VPS10 [SM00602] (170-780)
  IPR013783 Immunoglobulin-like fold [G3DSA:2.60.40.10] (780-874)
  IPR015943 WD40/YVTN repeat-like-containing domain superfamily [G3DSA:2.130.10.10] (121-328)
  IPR031777 Sortilin, C-terminal [PF15901] (614-775)
  IPR031778 Sortilin, N-terminal [PF15902] (180-611)
  IPR035986 PKD domain superfamily [SSF49299] (753-873)
  IPR050310 VPS10-related sortilin family receptors [PTHR12106] (74-1136)

Sequence (1139 aa):
QVSLISTSFVLKGDATHNQAMVHWTGENSSVILILTKYYHADMGKVLESSLWRSSDFGTTYTKLTLQPGVTTVIDNFYICPAKIILVSSSLGDREQSLFLSTDEGATFQKYPVPFLVETLLFHPKEEDKVLAYTKDSKLYVSSDLGKKWTLLQERVTKDHVFWAVSGVDDDPNLVHVEAQDLSGGYRYYTCLIYNCHIAPFSGPIDRGSLTVQDEYIFLKATSTNRTKYYVSYRRSDFVLMKLPKYALPKDLQIISTDEQQVFVAVQEWNQVDTYNLYQSDLRGVRYSLVLENVRSSRQAEENVVIDILEVRGVKGVFLANQKVDGKVTTVITYNKGRDWDYLRPPSTDMNGKPTNCQPPDCYLHLHLRWADNPYVSGTVHTKDTAPGLIMGAGNLGSQLVEYKEEMYITSDCGHTWRQVFEEEHHVLYLDHGGVIAAIKDTSIPLKILKFSVDEGHTWSTHNFTSTSVFVDGLLSEPGDETLVMTVFGHISFRSDWELVKVDFRPSFPRQCGEDDYSSWDLTDLQGDHCIMGQQRSYRKRKSTSWCVKGRSFTSALTSRVCKCRDSDFLCDYGFERSSSSESTANKCSANFWFNPLSPPEDCVLGQTYTSSLGYRKVVSNVCEGGVDLQQSPVQLQCPLQAPRGLQVSIRGEAVAVRPREDVLFVVRQEQGDVLTTKYQVDLGDGFKAMYVNLTLTGEPIRHHYESPGIYRVSVRAENMAGHDEAVLFVQVNSPLQALYLEVVPVIGVNQEVNLTAVLLNPNLTVFYWWIGHSLQPLLSLDNSVTTKFTDAGDVRVTVQAACGNSVLQDSRLVRVLDQFQVVPLRFSRELDTFNPNTPEWREDVGLVVTRLLSKETSIPEELLVTVVKPGLPTIADLYVLLPLTSDKRLAAVQQALNSHRISFILRGGLRILVELRDHMGEFSVCDSVSVWVGDKTTATDIKGKEVTVLAEVNINNSVFRQYFFETKCRASNPVESGCRGIDSKHWNSYCTTTHTFVKALTTDEKQAAWRFIRIDTACVCVLSRKATFHMGEFSVCDSVSVWVGDKTTATDIKGKEVTVLAEVNINNSVFRQYFFETKCRASNPVESGCRGIDSKHWNSYCTTTHTFVKALTTDEKQAAWRFIRIDTACVCVLSRKAT

B-factor: mean 134.0, std 26.11, range [54.5, 265.07]

Solvent-accessible surface area: 58410 Å² total; per-residue (Å²): 194,60,48,38,86,39,42,57,28,57,2,161,17,144,74,6,81,69,70,29,34,15,62,18,0,15,99,89,25,24,8,0,1,2,0,0,14,29,96,101,29,97,148,29,141,91,8,83,5,11,21,4,43,1,69,46,60,1,26,70,6,82,89,48,96,71,188,96,67,58,31,37,10,21,56,77,2,124,31,3,48,61,125,50,18,2,7,5,6,12,69,30,140,160,130,35,19,5,21,6,1,82,87,41,1,64,70,36,98,145,55,99,23,98,18,42,20,73,35,43,82,11,0,55,105,51,81,56,31,4,5,0,14,1,136,76,42,63,1,28,4,4,68,51,9,2,94,162,37,66,62,13,20,101,110,7,10,105,100,42,17,40,25,2,36,38,69,44,44,131,75,50,44,29,0,9,1,0,4,57,28,143,112,62,23,49,75,3,11,23,4,57,44,155,90,66,120,60,93,31,118,41,25,88,6,86,120,5,3,64,17,40,132,44,34,1,16,8,12,82,12,72,47,145,136,173,59,93,20,48,3,2,48,139,140,70,96,24,68,60,13,49,27,17,124,150,31,103,33,116,65,13,69,27,40,13,3,62,36,60,0,0,2,3,1,3,16,37,202,86,106,126,38,10,7,25,0,12,1,0,26,84,169,0,23,80,2,5,79,17,6,107,37,1,12,18,43,134,177,43,98,116,100,34,46,8,0,10,22,29,1,165,28,4,128,0,0,2,0,0,0,28,56,70,153,52,93,12,16,0,5,2,1,15,46,2,2,27,53,48,63,85,0,102,13,8,31,61,64,186,111,33,130,97,114,44,16,85,71,100,129,32,58,0,3,1,2,2,119,38,37,68,7,39,25,6,30,23,96,8,87,9,75,9,55,2,32,0,2,1,1,0,3,0,26,39,12,54,51,12,42,20,66,148,5,41,3,0,3,1,17,24,0,0,37,51,2,93,35,29,27,132,65,5,16,34,21,24,10,1,0,49,1,2,0,0,0,0,1,54,8,21,7,45,44,19,89,57,1,49,8,1,41,43,17,8,116,89,52,35,74,45,97,10,16,52,14,29,6,42,20,64,10,25,56,23,5,40,23,52,32,30,2,0,0,2,5,44,1,61,15,31,50,124,70,28,24,11,3,3,16,0,8,2,78,56,6,4,111,112,109,10,32,108,121,20,22,55,100,31,72,1,24,22,23,130,41,44,61,25,5,6,1,41,56,30,18,13,72,41,29,80,101,125,17,104,0,27,12,2,147,91,44,41,45,41,87,71,67,158,112,15,122,5,93,69,38,6,7,11,10,9,17,7,13,86,113,45,88,80,103,170,72,45,64,15,123,12,77,38,24,164,49,29,81,38,148,60,56,58,121,109,7,71,94,75,102,80,36,94,24,37,98,0,48,33,70,4,28,31,15,84,13,92,26,74,97,49,84,66,57,85,46,122,110,112,125,31,56,83,23,32,0,113,32,13,73,1,55,39,152,63,159,49,106,26,7,117,37,161,48,67,9,37,14,44,16,114,23,118,82,28,76,11,110,99,1,115,3,56,12,33,6,30,64,59,78,147,23,113,63,95,29,26,44,129,88,50,117,29,59,151,24,81,3,112,61,64,12,96,36,144,1,27,1,93,0,73,16,183,51,21,81,32,94,6,69,42,135,13,72,0,10,31,71,19,124,66,31,62,0,40,22,38,65,3,36,5,33,87,85,113,7,112,0,37,2,69,22,89,68,63,122,16,4,45,1,69,1,65,40,34,191,62,145,153,42,96,139,21,114,88,69,56,28,79,24,117,20,115,107,61,36,96,24,174,0,19,0,34,0,21,3,21,115,32,97,32,106,28,49,71,105,7,120,2,22,95,103,52,51,79,7,50,0,97,22,34,171,92,0,28,86,84,30,69,72,65,38,120,58,29,102,85,9,3,81,42,1,10,116,48,0,17,152,103,22,112,24,62,76,144,24,7,40,18,22,6,85,70,33,144,76,10,55,0,21,0,23,10,15,51,132,176,92,13,83,148,60,52,33,34,1,62,106,8,0,62,95,109,131,5,47,20,112,43,114,81,93,30,156,0,73,1,53,36,88,160,182,117,17,33,47,34,2,0,30,58,53,38,66,29,25,6,119,38,90,70,12,53,9,79,185,45,103,129,2,50,4,55,60,73,3,95,11,134,145,49,73,48,48,13,11,9,22,31,13,105,22,134,32,60,91,20,58,171,62,5,2,47,13,16,39,51,151,61,45,76,19,68,5,38,66,21,74,4,35,22,69,0,30,0,28,25,158,183,120,51,38,46,45,42,0,82,7,49,6,6,4,20,2,0,2,51,123,89,100,155,216,162,82,24,83,145,28,4,6,35,61,58,66,72,115,26,30,119,32,80,55,12,58,15,36,125,35,91,74,4,64,9,50,72,83,7,94,9,131,148,56,97,56,125,16,102,9,42,22,13,97,22,180,45,58,79,29,65,174,48,2,0,53,13,18,38,43,171,72,30,83,16,43,3,31,40,31,47,5,22,26,56,2,25,0,36,40,127,116,132,56,44,56,51,13,0,80,3,26,6,5,9,15,2,0,1,40,124,81,108,169

Radius of gyration: 42.26 Å; Cα contacts (8 Å, |Δi|>4): 2722; chains: 3; bounding box: 116×90×119 Å